Protein AF-A0A7T0C115-F1 (afdb_monomer)

Mean predicted aligned error: 20.51 Å

Foldseek 3Di:
DKAWEAAPQVRDIFIDDPPAFQCRRCVVSVHDFQDAQLPLAFCSQKKAWPDADKDFPDDDRDDPVCVVRRIDRRSRIDGPHHTYIHRCPPWDWWKWFFADKADQFPFKIKTWTHTPDQLQLQDFQLWWKWWWDQFPNHTDIYTFHFQAASPDRGTTMGMAGDDDPDRVSVCVVPPDDGGDIITITGIDHPLGDDPPDQFAEEEEEEQSQCRSVNNVLNHCLVVLHPHAYEYEYEYAEPSRDGCPVVLVVSVVSRVRYHYAYEHQHYDPPDPGHYRGDALVNLVVVCVVHPPGYAYEYEDDPVRLVRNLVSCVVVVHDNVRRHYDYRRGHPDPPPPWQDDLVNQCVAPLNPPPDSVLSVQQSVQKGKDWADAQAWDAAFQAQDQWKKAWAAAKKKWAAPVFDFDFPPVDPPDDDDPVNVVVVVPPPDDDDDDDDDPPPDDPDPWDADPVRFTADPVRHGDDPSTRGDQTAPPVGHRDDPVNIDMGGHRDMPPLCSNQVVGTHRTIMTGHNDDDDTGMIMTGGSSSSVSSCVRPPVSVVVCLVCCLVPPLLVCLVPFQLNPPPDPVLSVVCSVPKDKDKDAAFDWPFAFQAADFWKKFWQAAKKWWWDDDPNDIFTQDMDGHNDIDPVVCLVVVGGGHTIITGRHIIMMMIDGSVSVVSSCVRPSNVVVSVVNVVVVVVSVVCCVVCVPLSVVVRVCVNLVQLQFAWFKKFQQVLDPVPCLLQCLQCVLPVNHRQWDPDADDDDRIGGTLADRQGPNQQLSVQQPQSQFGFDPPPGGTGGNQVSFQQPCSSCVRGSRSQKDKDFAFPDDDVPDDGHTDADPVPRHGRIGIGGDRCSVVPDGRSSCVRRPRNRMGIHRPVCVSVPPD

Nearest PDB structures (foldseek):
  2eix-assembly1_B  TM=8.091E-01  e=2.932E-19  Physarum polycephalum
  6rsx-assembly1_A  TM=4.896E-01  e=8.329E-18  Euglena gracilis
  5kjy-assembly1_A  TM=8.635E-01  e=1.308E-09  Homo sapiens
  7fcv-assembly1_D  TM=7.256E-01  e=8.436E-10  Arabidopsis thaliana
  7wm2-assembly1_B  TM=6.802E-01  e=1.110E-09  Arabidopsis thaliana

Secondary structure (DSSP, 8-state):
--EEEEETTTTEEEEE-TT-BHHHHHHHTT-----SSSSSSS-TTEEEEEES-EEES--SSS-HHHHHTTEEETTTEEESS-EEEESSTT-PPEEEEEEEEEEEETTEEEEEEEES-GGGG---TT-EEEE--EETTEE--EEEEB-S-TT--S-EEEEEE--TT-HHHHHHHHT--TT-EEEEPPPB-S----SS---EEEEEEEGGGHHHHHHHHHHHHHTT----EEEEEEESSSTT-TTHHHHHHHHHH-TTEEEEEEESS--TT--SEES---HHHHHHHHHTS-S-EEEEEESSHHHHHHHHHHHHHTT--GGGEEEE--PPP-----TTS--HHHHHHSGGGTT--HHHHHHHGGGEEEEEE-TT-EEE-TT-B-SEEEEEEESEEEEE-TTS-----------PPPHHHHHHHHH--S--------TTS-----PPB-TT--BB-TTS-B---S-PPPPPB-TTSSBPPGGGSEEEETT-EESHHHHHH-PBPSSEEEE-SSSSS-EEEEEEEHHHHHHHHHH-HHHHHHHHHHHIIIIIHHHHHHSTTTTT--HHHHHHHHHH-EEEEE-TT-EEE-TT----EEEEEEES-EEEEEEETTEEEEEEEE-TT-EESHHHHHHS---SSEEEESS-EEEEEEEHHHHHHHTTSHHHHHHHHHHHHHHHHHHHTTTTTHHHHHHHHHHHHTTGGGBSSEEEEETTT-----HHHHHHHHHTTT--SSEEEEEEETTEEEEE----BSS-HHHHT-TTS-EEE-TTT--EEE-TTT-----HHHHH-TT---EEEEPEEE--TTS--EEPBPTTT--B-EEEE---TTTTTSS-HHHHT-TTS-EEEE-HHHHHHS--

Solvent-accessible surface area (backbone atoms only — not comparable to full-atom values): 47728 Å² total; per-residue (Å²): 110,79,29,44,41,32,31,66,80,72,77,43,76,41,72,36,51,68,96,42,27,48,41,56,36,30,52,76,64,73,41,91,62,58,45,38,37,60,68,46,69,68,54,58,31,46,28,34,52,76,44,66,45,67,49,61,83,65,82,83,54,68,51,75,64,42,46,72,67,33,40,46,44,25,45,38,18,28,61,78,36,54,28,33,31,28,63,64,86,87,69,72,72,41,62,23,32,28,72,42,76,42,82,51,35,99,56,26,34,34,39,33,31,37,57,89,52,72,62,61,48,56,54,51,29,31,21,23,30,40,37,40,47,71,55,94,91,39,76,49,46,42,73,40,37,29,33,39,30,48,83,41,78,80,45,49,28,34,62,43,55,58,44,94,91,34,67,65,33,38,42,55,71,74,67,66,52,74,67,42,76,35,40,28,43,58,50,43,68,82,50,52,55,72,82,88,61,78,57,24,36,42,34,42,25,29,58,73,28,39,31,22,54,42,2,39,53,42,32,41,51,78,66,66,52,86,44,44,34,39,37,44,38,31,33,48,37,75,70,56,40,67,50,53,71,57,55,52,50,47,36,70,72,29,90,43,39,44,80,44,53,20,19,58,50,60,54,95,86,62,85,68,50,72,37,69,81,49,61,66,61,53,51,54,54,53,73,72,51,63,97,51,53,31,40,44,27,19,32,59,64,76,60,39,53,49,50,50,55,45,43,44,74,72,65,42,57,73,94,37,59,44,73,47,73,82,61,66,51,62,65,78,74,59,104,59,69,84,46,70,66,60,46,50,73,36,78,93,41,54,92,63,52,66,76,56,46,63,72,26,49,89,37,48,42,66,46,77,34,52,69,37,28,75,77,44,54,50,65,37,68,37,62,35,23,38,35,30,72,35,50,37,34,36,34,34,47,79,91,53,60,67,56,70,65,69,85,72,78,73,75,77,79,50,76,69,63,61,54,53,69,73,70,67,85,73,81,85,85,88,84,86,82,79,94,77,81,74,77,79,72,84,74,59,75,53,99,83,74,51,51,30,50,98,85,69,48,78,49,76,74,91,64,57,56,49,80,40,49,43,101,86,69,46,75,52,65,72,88,73,51,48,73,44,50,54,76,40,72,48,50,50,63,16,22,74,69,72,36,54,30,81,35,30,28,21,22,35,78,81,69,87,63,62,25,28,28,38,40,34,25,40,70,28,52,54,48,42,51,73,72,33,70,66,53,35,49,54,50,53,53,49,42,37,68,62,46,42,50,51,48,48,67,70,37,73,66,45,49,88,55,56,70,70,56,55,53,46,51,56,71,68,52,43,81,46,79,39,50,57,70,38,70,77,43,52,53,69,36,80,54,65,42,42,32,33,26,72,32,47,33,32,36,35,30,40,80,58,88,96,43,76,44,40,82,48,71,46,43,58,73,42,70,45,54,54,65,12,63,73,73,75,41,42,27,90,40,26,33,31,24,65,36,60,23,35,29,40,35,35,46,52,70,59,50,60,52,43,56,70,34,68,59,26,30,51,54,52,50,54,51,50,52,57,49,50,56,55,62,73,43,45,86,86,37,52,74,67,40,46,60,47,30,49,34,56,77,67,53,38,74,40,19,54,37,33,46,40,31,36,53,89,50,50,82,79,83,52,45,30,51,51,38,28,8,73,75,43,90,71,48,50,43,50,45,101,49,63,58,71,57,92,56,42,30,39,37,31,38,39,29,43,40,80,74,51,55,28,37,74,42,36,91,68,58,21,42,41,60,40,89,89,81,57,45,51,40,67,43,68,89,53,41,82,39,82,56,42,32,36,80,38,30,95,72,62,26,38,46,74,44,66,42,60,75,45,86,53,100,86,54,85,65,48,52,40,55,34,90,89,75,71,43,60,40,40,31,66,46,44,40,55,59,43,66,95,80,43,76,40,42,33,43,75,46,33,92,56,73,22,45,46,74,36,35,47,67,54,59,71,72,43,94,121

Sequence (864 aa):
MAHKIKFKDLDKEIETEEGISVLEAAEEGGIDIPSSCRKGECGTCKVRKVSGEVHSSVEGTLSDDDVKNGYFLSCVAEATTDLVCVSSEGDEELQARVESIYDRTVDSKSFQLKATADEFYQFQPGQFITIGPVVSGKKQFRCYSISSSCQNKDHVEITVKRQKKGLVSNYFNDSVQVGDLISVKKPSGKFKMDLSETTDLLLVGSGSGITPLLSMVRSLTDMNSTRKIVLLYGNRTSDDIIFYKELKELETANPNFKLEVFLSQPDESWQGKTGRINPAAIIDAINAMSENVSLYTCGPGPVMEMAVETAASCGVNPERLHMEAFAPPKEKVPDNFLTLERLRSIDIFKGLSDKVLESMQPHIMFRRFLPGEMVIREGDFGNSAFYILEGNVDVYPPSLQLEIQDKRKRNKRSWWQRLKGIINKNTRGGEFVRAQDYRVSTTSFNTDGVFCDAAGNTLLPNFVPAPPLDDDGEEISKDKIIRLPKGEMFGELAALFRISRSATVAAGWEQSPLCETLEIKIQALRILSKRSKEFKSFIEDRYRERMLSRFVEEEPLFQGCSPELLERISNEVEFFSFRPKEVLLSEGQDNDSLYILLSGFAKLSKQVGEKDFNFHALQKGEIYGVVSLMEGKNNACTVTAINNVEAIALNRSIFEELLREPTASELIMKTVEARMKKMANIEEHIASLSLLSFGIENELPNGQSIMVINLDRCTRCDDCVKACADAHDGYPRFAREGRKIGNAMFPHACMHCIDPLCMDGCPSGALHRSKQHGEVLIDIDTCVGCTMCVTKCIYDNIVALPVAETVMMDADPVYQLNPANNKPVLKSMKCDLCVETGDPACVRSCPQDAMRRMSFNEIFESAY

pLDDT: mean 77.03, std 18.18, range [20.62, 98.38]

Organism: NCBI:txid2705534

Structure (mmCIF, N/CA/C/O backbone):
data_AF-A0A7T0C115-F1
#
_entry.id   AF-A0A7T0C115-F1
#
loop_
_atom_site.group_PDB
_atom_site.id
_atom_site.type_symbol
_atom_site.label_atom_id
_atom_site.label_alt_id
_atom_site.label_comp_id
_atom_site.label_asym_id
_atom_site.label_entity_id
_atom_site.label_seq_id
_atom_site.pdbx_PDB_ins_code
_atom_site.Cartn_x
_atom_site.Cartn_y
_atom_site.Cartn_z
_atom_site.occupancy
_atom_site.B_iso_or_equiv
_atom_site.auth_seq_id
_atom_site.auth_comp_id
_atom_site.auth_asym_id
_atom_site.auth_atom_id
_atom_site.pdbx_PDB_model_num
ATOM 1 N N . MET A 1 1 ? -18.925 -1.706 -26.999 1.00 52.81 1 MET A N 1
ATOM 2 C CA . MET A 1 1 ? -19.408 -2.363 -28.254 1.00 52.81 1 MET A CA 1
ATOM 3 C C . MET A 1 1 ? -18.188 -2.902 -28.996 1.00 52.81 1 MET A C 1
ATOM 5 O O . MET A 1 1 ? -17.140 -2.297 -28.850 1.00 52.81 1 MET A O 1
ATOM 9 N N . ALA A 1 2 ? -18.275 -4.010 -29.744 1.00 75.88 2 ALA A N 1
ATOM 10 C CA . ALA A 1 2 ? -17.119 -4.506 -30.504 1.00 75.88 2 ALA A CA 1
ATOM 11 C C . ALA A 1 2 ? -16.901 -3.670 -31.779 1.00 75.88 2 ALA A C 1
ATOM 13 O O . ALA A 1 2 ? -17.862 -3.377 -32.495 1.00 75.88 2 ALA A O 1
ATOM 14 N N . HIS A 1 3 ? -15.653 -3.291 -32.049 1.00 89.56 3 HIS A N 1
ATOM 15 C CA . HIS A 1 3 ? -15.231 -2.533 -33.228 1.00 89.56 3 HIS A CA 1
ATOM 16 C C . HIS A 1 3 ? -14.282 -3.365 -34.088 1.00 89.56 3 HIS A C 1
ATOM 18 O O . HIS A 1 3 ? -13.550 -4.217 -33.586 1.00 89.56 3 HIS A O 1
ATOM 24 N N . LYS A 1 4 ? -14.265 -3.110 -35.396 1.00 92.56 4 LYS A N 1
ATOM 25 C CA . LYS A 1 4 ? -13.346 -3.779 -36.326 1.00 92.56 4 LYS A CA 1
ATOM 26 C C . LYS A 1 4 ? -12.118 -2.926 -36.589 1.00 92.56 4 LYS A C 1
ATOM 28 O O . LYS A 1 4 ? -12.249 -1.753 -36.931 1.00 92.56 4 LYS A O 1
ATOM 33 N N . ILE A 1 5 ? -10.930 -3.519 -36.503 1.00 94.44 5 ILE A N 1
ATOM 34 C CA . ILE A 1 5 ? -9.672 -2.872 -36.887 1.00 94.44 5 ILE A CA 1
ATOM 35 C C . ILE A 1 5 ? -9.117 -3.564 -38.132 1.00 94.44 5 ILE A C 1
ATOM 37 O O . ILE A 1 5 ? -8.758 -4.741 -38.100 1.00 94.44 5 ILE A O 1
ATOM 41 N N . LYS A 1 6 ? -9.002 -2.819 -39.233 1.00 94.25 6 LYS A N 1
ATOM 42 C CA . LYS A 1 6 ? -8.396 -3.281 -40.484 1.00 94.25 6 LYS A CA 1
ATOM 43 C C . LYS A 1 6 ? -7.003 -2.682 -40.676 1.00 94.25 6 LYS A C 1
ATOM 45 O O . LYS A 1 6 ? -6.862 -1.475 -40.881 1.00 94.25 6 LYS A O 1
ATOM 50 N N . PHE A 1 7 ? -5.990 -3.543 -40.700 1.00 90.81 7 PHE A N 1
ATOM 51 C CA . PHE A 1 7 ? -4.601 -3.197 -41.005 1.00 90.81 7 PHE A CA 1
ATOM 52 C C . PHE A 1 7 ? -4.365 -3.302 -42.510 1.00 90.81 7 PHE A C 1
ATOM 54 O O . PHE A 1 7 ? -4.190 -4.392 -43.060 1.00 90.81 7 PHE A O 1
ATOM 61 N N . LYS A 1 8 ? -4.405 -2.157 -43.196 1.00 87.00 8 LYS A N 1
ATOM 62 C CA . LYS A 1 8 ? -4.399 -2.085 -44.665 1.00 87.00 8 LYS A CA 1
ATOM 63 C C . LYS A 1 8 ? -3.101 -2.612 -45.285 1.00 87.00 8 LYS A C 1
ATOM 65 O O . LYS A 1 8 ? -3.151 -3.190 -46.363 1.00 87.00 8 LYS A O 1
ATOM 70 N N . ASP A 1 9 ? -1.965 -2.415 -44.621 1.00 82.25 9 ASP A N 1
ATOM 71 C CA . ASP A 1 9 ? -0.646 -2.906 -45.047 1.00 82.25 9 ASP A CA 1
ATOM 72 C C . ASP A 1 9 ? -0.486 -4.423 -44.930 1.00 82.25 9 ASP A C 1
ATOM 74 O O . ASP A 1 9 ? 0.333 -5.005 -45.635 1.00 82.25 9 ASP A O 1
ATOM 78 N N . LEU A 1 10 ? -1.274 -5.065 -44.069 1.00 82.94 10 LEU A N 1
ATOM 79 C CA . LEU A 1 10 ? -1.175 -6.499 -43.795 1.00 82.94 10 LEU A CA 1
ATOM 80 C C . LEU A 1 10 ? -2.329 -7.310 -44.396 1.00 82.94 10 LEU A C 1
ATOM 82 O O . LEU A 1 10 ? -2.323 -8.531 -44.278 1.00 82.94 10 LEU A O 1
ATOM 86 N N . ASP A 1 11 ? -3.312 -6.634 -45.001 1.00 84.50 11 ASP A N 1
ATOM 87 C CA . ASP A 1 11 ? -4.593 -7.197 -45.452 1.00 84.50 11 ASP A CA 1
ATOM 88 C C . ASP A 1 11 ? -5.250 -8.103 -44.393 1.00 84.50 11 ASP A C 1
ATOM 90 O O . ASP A 1 11 ? -5.728 -9.204 -44.666 1.00 84.50 11 ASP A O 1
ATOM 94 N N . LYS A 1 12 ? -5.230 -7.635 -43.138 1.00 86.06 12 LYS A N 1
ATOM 95 C CA . LYS A 1 12 ? -5.804 -8.328 -41.979 1.00 86.06 12 LYS A CA 1
ATOM 96 C C . LYS A 1 12 ? -6.860 -7.469 -41.299 1.00 86.06 12 LYS A C 1
ATOM 98 O O . LYS A 1 12 ? -6.710 -6.253 -41.185 1.00 86.06 12 LYS A O 1
ATOM 103 N N . GLU A 1 13 ? -7.909 -8.125 -40.821 1.00 92.38 13 GLU A N 1
ATOM 104 C CA . GLU A 1 13 ? -8.979 -7.534 -40.019 1.00 92.38 13 GLU A CA 1
ATOM 105 C C . GLU A 1 13 ? -9.083 -8.308 -38.707 1.00 92.38 13 GLU A C 1
ATOM 107 O O . GLU A 1 13 ? -8.993 -9.537 -38.700 1.00 92.38 13 GLU A O 1
ATOM 112 N N . ILE A 1 14 ? -9.230 -7.574 -37.610 1.00 92.31 14 ILE A N 1
ATOM 113 C CA . ILE A 1 14 ? -9.392 -8.108 -36.260 1.00 92.31 14 ILE A CA 1
ATOM 114 C C . ILE A 1 14 ? -10.571 -7.407 -35.582 1.00 92.31 14 ILE A C 1
ATOM 116 O O . ILE A 1 14 ? -10.966 -6.311 -35.989 1.00 92.31 14 ILE A O 1
ATOM 120 N N . GLU A 1 15 ? -11.114 -8.023 -34.540 1.00 88.50 15 GLU A N 1
ATOM 121 C CA . GLU A 1 15 ? -12.131 -7.412 -33.685 1.00 88.50 15 GLU A CA 1
ATOM 122 C C . GLU A 1 15 ? -11.481 -6.936 -32.384 1.00 88.50 15 GLU A C 1
ATOM 124 O O . GLU A 1 15 ? -10.542 -7.555 -31.889 1.00 88.50 15 GLU A O 1
ATOM 129 N N . THR A 1 16 ? -11.957 -5.810 -31.861 1.00 83.69 16 THR A N 1
ATOM 130 C CA . THR A 1 16 ? -11.542 -5.256 -30.571 1.00 83.69 16 THR A CA 1
ATOM 131 C C . THR A 1 16 ? -12.772 -4.945 -29.735 1.00 83.69 16 THR A C 1
ATOM 133 O O . THR A 1 16 ? -13.800 -4.508 -30.261 1.00 83.69 16 THR A O 1
ATOM 136 N N . GLU A 1 17 ? -12.663 -5.145 -28.430 1.00 79.94 17 GLU A N 1
ATOM 137 C CA . GLU A 1 17 ? -13.659 -4.698 -27.460 1.00 79.94 17 GLU A CA 1
ATOM 138 C C . GLU A 1 17 ? -13.277 -3.320 -26.895 1.00 79.94 17 GLU A C 1
ATOM 140 O O . GLU A 1 17 ? -12.190 -2.797 -27.154 1.00 79.94 17 GLU A O 1
ATOM 145 N N . GLU A 1 18 ? -14.209 -2.711 -26.167 1.00 74.25 18 GLU A N 1
ATOM 146 C CA . GLU A 1 18 ? -14.002 -1.442 -25.460 1.00 74.25 18 GLU A CA 1
ATOM 147 C C . GLU A 1 18 ? -12.983 -1.658 -24.322 1.00 74.25 18 GLU A C 1
ATOM 149 O O . GLU A 1 18 ? -12.969 -2.733 -23.724 1.00 74.25 18 GLU A O 1
ATOM 154 N N . GLY A 1 19 ? -12.080 -0.700 -24.078 1.00 68.62 19 GLY A N 1
ATOM 155 C CA . GLY A 1 19 ? -11.022 -0.836 -23.065 1.00 68.62 19 GLY A CA 1
ATOM 156 C C . GLY A 1 19 ? -9.768 -1.612 -23.499 1.00 68.62 19 GLY A C 1
ATOM 157 O O . GLY A 1 19 ? -8.798 -1.673 -22.739 1.00 68.62 19 GLY A O 1
ATOM 158 N N . ILE A 1 20 ? -9.743 -2.180 -24.714 1.00 79.94 20 ILE A N 1
ATOM 159 C CA . ILE A 1 20 ? -8.559 -2.842 -25.288 1.00 79.94 20 ILE A CA 1
ATOM 160 C C . ILE A 1 20 ? -7.819 -1.865 -26.206 1.00 79.94 20 ILE A C 1
ATOM 162 O O . ILE A 1 20 ? -8.388 -1.301 -27.146 1.00 79.94 20 ILE A O 1
ATOM 166 N N . SER A 1 21 ? -6.519 -1.675 -25.965 1.00 88.88 21 SER A N 1
ATOM 167 C CA . SER A 1 21 ? -5.706 -0.828 -26.842 1.00 88.88 21 SER A CA 1
ATOM 168 C C . SER A 1 21 ? -5.526 -1.465 -28.225 1.00 88.88 21 SER A C 1
ATOM 170 O O . SER A 1 21 ? -5.449 -2.685 -28.371 1.00 88.88 21 SER A O 1
ATOM 172 N N . VAL A 1 22 ? -5.369 -0.643 -29.265 1.00 89.25 22 VAL A N 1
ATOM 173 C CA . VAL A 1 22 ? -5.137 -1.114 -30.644 1.00 89.25 22 VAL A CA 1
ATOM 174 C C . VAL A 1 22 ? -3.916 -2.044 -30.733 1.00 89.25 22 VAL A C 1
ATOM 176 O O . VAL A 1 22 ? -3.905 -2.956 -31.556 1.00 89.25 22 VAL A O 1
ATOM 179 N N . LEU A 1 23 ? -2.892 -1.844 -29.892 1.00 85.81 23 LEU A N 1
ATOM 180 C CA . LEU A 1 23 ? -1.735 -2.739 -29.798 1.00 85.81 23 LEU A CA 1
ATOM 181 C C . LEU A 1 23 ? -2.103 -4.103 -29.203 1.00 85.81 23 LEU A C 1
ATOM 183 O O . LEU A 1 23 ? -1.647 -5.120 -29.714 1.00 85.81 23 LEU A O 1
ATOM 187 N N . GLU A 1 24 ? -2.886 -4.138 -28.126 1.00 81.12 24 GLU A N 1
ATOM 188 C CA . GLU A 1 24 ? -3.297 -5.393 -27.482 1.00 81.12 24 GLU A CA 1
ATOM 189 C C . GLU A 1 24 ? -4.193 -6.215 -28.412 1.00 81.12 24 GLU A C 1
ATOM 191 O O . GLU A 1 24 ? -3.905 -7.389 -28.644 1.00 81.12 24 GLU A O 1
ATOM 196 N N . ALA A 1 25 ? -5.179 -5.574 -29.048 1.00 86.88 25 ALA A N 1
ATOM 197 C CA . ALA A 1 25 ? -6.023 -6.215 -30.052 1.00 86.88 25 ALA A CA 1
ATOM 198 C C . ALA A 1 25 ? -5.187 -6.769 -31.223 1.00 86.88 25 ALA A C 1
ATOM 200 O O . ALA A 1 25 ? -5.394 -7.896 -31.678 1.00 86.88 25 ALA A O 1
ATOM 201 N N . ALA A 1 26 ? -4.192 -6.007 -31.697 1.00 84.69 26 ALA A N 1
ATOM 202 C CA . ALA A 1 26 ? -3.270 -6.463 -32.737 1.00 84.69 26 ALA A CA 1
ATOM 203 C C . ALA A 1 26 ? -2.494 -7.717 -32.318 1.00 84.69 26 ALA A C 1
ATOM 205 O O . ALA A 1 26 ? -2.415 -8.673 -33.088 1.00 84.69 26 ALA A O 1
ATOM 206 N N . GLU A 1 27 ? -1.967 -7.752 -31.095 1.00 80.06 27 GLU A N 1
ATOM 207 C CA . GLU A 1 27 ? -1.210 -8.896 -30.582 1.00 80.06 27 GLU A CA 1
ATOM 208 C C . GLU A 1 27 ? -2.066 -10.159 -30.456 1.00 80.06 27 GLU A C 1
ATOM 210 O O . GLU A 1 27 ? -1.606 -11.247 -30.818 1.00 80.06 27 GLU A O 1
ATOM 215 N N . GLU A 1 28 ? -3.309 -10.024 -29.992 1.00 80.12 28 GLU A N 1
ATOM 216 C CA . GLU A 1 28 ? -4.281 -11.122 -29.933 1.00 80.12 28 GLU A CA 1
ATOM 217 C C . GLU A 1 28 ? -4.641 -11.639 -31.328 1.00 80.12 28 GLU A C 1
ATOM 219 O O . GLU A 1 28 ? -4.698 -12.849 -31.555 1.00 80.12 28 GLU A O 1
ATOM 224 N N . GLY A 1 29 ? -4.766 -10.730 -32.297 1.00 79.69 29 GLY A N 1
ATOM 225 C CA . GLY A 1 29 ? -4.959 -11.045 -33.712 1.00 79.69 29 GLY A CA 1
ATOM 226 C C . GLY A 1 29 ? -3.703 -11.526 -34.453 1.00 79.69 29 GLY A C 1
ATOM 227 O O . GLY A 1 29 ? -3.741 -11.732 -35.671 1.00 79.69 29 GLY A O 1
ATOM 228 N N . GLY A 1 30 ? -2.571 -11.700 -33.761 1.00 75.88 30 GLY A N 1
ATOM 229 C CA . GLY A 1 30 ? -1.314 -12.154 -34.360 1.00 75.88 30 GLY A CA 1
ATOM 230 C C . GLY A 1 30 ? -0.695 -11.147 -35.338 1.00 75.88 30 GLY A C 1
ATOM 231 O O . GLY A 1 30 ? -0.111 -11.537 -36.357 1.00 75.88 30 GLY A O 1
ATOM 232 N N . ILE A 1 31 ? -0.862 -9.856 -35.062 1.00 80.19 31 ILE A N 1
ATOM 233 C CA . ILE A 1 31 ? -0.284 -8.724 -35.785 1.00 80.19 31 ILE A CA 1
ATOM 234 C C . ILE A 1 31 ? 0.813 -8.110 -34.913 1.00 80.19 31 ILE A C 1
ATOM 236 O O . ILE A 1 31 ? 0.571 -7.698 -33.782 1.00 80.19 31 ILE A O 1
ATOM 240 N N . ASP A 1 32 ? 2.035 -8.060 -35.442 1.00 74.00 32 ASP A N 1
ATOM 241 C CA . ASP A 1 32 ? 3.190 -7.510 -34.733 1.00 74.00 32 ASP A CA 1
ATOM 242 C C . ASP A 1 32 ? 3.329 -6.017 -35.048 1.00 74.00 32 ASP A C 1
ATOM 244 O O . ASP A 1 32 ? 3.738 -5.637 -36.146 1.00 74.00 32 ASP A O 1
ATOM 248 N N . ILE A 1 33 ? 2.960 -5.169 -34.086 1.00 81.25 33 ILE A N 1
ATOM 249 C CA . ILE A 1 33 ? 3.205 -3.728 -34.146 1.00 81.25 33 ILE A CA 1
ATOM 250 C C . ILE A 1 33 ? 4.434 -3.431 -33.280 1.00 81.25 33 ILE A C 1
ATOM 252 O O . ILE A 1 33 ? 4.429 -3.751 -32.084 1.00 81.25 33 ILE A O 1
ATOM 256 N N . PRO A 1 34 ? 5.476 -2.772 -33.824 1.00 74.88 34 PRO A N 1
ATOM 257 C CA . PRO A 1 34 ? 6.661 -2.426 -33.051 1.00 74.88 34 PRO A CA 1
ATOM 258 C C . PRO A 1 34 ? 6.293 -1.679 -31.765 1.00 74.88 34 PRO A C 1
ATOM 260 O O . PRO A 1 34 ? 5.661 -0.633 -31.802 1.00 74.88 34 PRO A O 1
ATOM 263 N N . SER A 1 35 ? 6.695 -2.183 -30.601 1.00 72.25 35 SER A N 1
ATOM 264 C CA . SER A 1 35 ? 6.359 -1.558 -29.318 1.00 72.25 35 SER A CA 1
ATOM 265 C C . SER A 1 35 ? 7.459 -1.773 -28.279 1.00 72.25 35 SER A C 1
ATOM 267 O O . SER A 1 35 ? 8.175 -2.770 -28.309 1.00 72.25 35 SER A O 1
ATOM 269 N N . SER A 1 36 ? 7.628 -0.810 -27.367 1.00 71.75 36 SER A N 1
ATOM 270 C CA . SER A 1 36 ? 8.683 -0.847 -26.341 1.00 71.75 36 SER A CA 1
ATOM 271 C C . SER A 1 36 ? 8.137 -0.501 -24.950 1.00 71.75 36 SER A C 1
ATOM 273 O O . SER A 1 36 ? 7.933 -1.408 -24.146 1.00 71.75 36 SER A O 1
ATOM 275 N N . CYS A 1 37 ? 7.814 0.770 -24.662 1.00 64.81 37 CYS A N 1
ATOM 276 C CA . CYS A 1 37 ? 7.392 1.186 -23.309 1.00 64.81 37 CYS A CA 1
ATOM 277 C C . CYS A 1 37 ? 5.972 0.737 -22.911 1.00 64.81 37 CYS A C 1
ATOM 279 O O . CYS A 1 37 ? 5.702 0.538 -21.730 1.00 64.81 37 CYS A O 1
ATOM 281 N N . ARG A 1 38 ? 5.056 0.600 -23.886 1.00 76.56 38 ARG A N 1
ATOM 282 C CA . ARG A 1 38 ? 3.612 0.334 -23.685 1.00 76.56 38 ARG A CA 1
ATOM 283 C C . ARG A 1 38 ? 2.884 1.303 -22.732 1.00 76.56 38 ARG A C 1
ATOM 285 O O . ARG A 1 38 ? 1.917 0.928 -22.080 1.00 76.56 38 ARG A O 1
ATOM 292 N N . LYS A 1 39 ? 3.363 2.543 -22.630 1.00 71.12 39 LYS A N 1
ATOM 293 C CA . LYS A 1 39 ? 2.756 3.620 -21.823 1.00 71.12 39 LYS A CA 1
ATOM 294 C C . LYS A 1 39 ? 2.554 4.912 -22.610 1.00 71.12 39 LYS A C 1
ATOM 296 O O . LYS A 1 39 ? 2.279 5.954 -22.039 1.00 71.12 39 LYS A O 1
ATOM 301 N N . GLY A 1 40 ? 2.735 4.846 -23.928 1.00 73.19 40 GLY A N 1
ATOM 302 C CA . GLY A 1 40 ? 2.604 6.012 -24.788 1.00 73.19 40 GLY A CA 1
ATOM 303 C C . GLY A 1 40 ? 3.760 7.005 -24.669 1.00 73.19 40 GLY A C 1
ATOM 304 O O . GLY A 1 40 ? 3.606 8.106 -25.160 1.00 73.19 40 GLY A O 1
ATOM 305 N N . GLU A 1 41 ? 4.903 6.644 -24.073 1.00 70.19 41 GLU A N 1
ATOM 306 C CA . GLU A 1 41 ? 6.041 7.557 -23.823 1.00 70.19 41 GLU A CA 1
ATOM 307 C C . GLU A 1 41 ? 7.131 7.481 -24.911 1.00 70.19 41 GLU A C 1
ATOM 309 O O . GLU A 1 41 ? 7.666 8.494 -25.343 1.00 70.19 41 GLU A O 1
ATOM 314 N N . CYS A 1 42 ? 7.449 6.282 -25.418 1.00 66.38 42 CYS A N 1
ATOM 315 C CA . CYS A 1 42 ? 8.562 6.097 -26.364 1.00 66.38 42 CYS A CA 1
ATOM 316 C C . CYS A 1 42 ? 8.201 6.339 -27.838 1.00 66.38 42 CYS A C 1
ATOM 318 O O . CYS A 1 42 ? 9.077 6.375 -28.690 1.00 66.38 42 CYS A O 1
ATOM 320 N N . GLY A 1 43 ? 6.918 6.366 -28.201 1.00 73.00 43 GLY A N 1
ATOM 321 C CA . GLY A 1 43 ? 6.499 6.528 -29.600 1.00 73.00 43 GLY A CA 1
ATOM 322 C C . GLY A 1 43 ? 6.750 5.340 -30.549 1.00 73.00 43 GLY A C 1
ATOM 323 O O . GLY A 1 43 ? 6.264 5.375 -31.670 1.00 73.00 43 GLY A O 1
ATOM 324 N N . THR A 1 44 ? 7.426 4.257 -30.133 1.00 75.69 44 THR A N 1
ATOM 325 C CA . THR A 1 44 ? 7.669 3.071 -30.990 1.00 75.69 44 THR A CA 1
ATOM 326 C C . THR A 1 44 ? 6.387 2.455 -31.563 1.00 75.69 44 THR A C 1
ATOM 328 O O . THR A 1 44 ? 6.405 1.997 -32.699 1.00 75.69 44 THR A O 1
ATOM 331 N N . CYS A 1 45 ? 5.286 2.498 -30.799 1.00 81.44 45 CYS A N 1
ATOM 332 C CA . CYS A 1 45 ? 3.968 1.945 -31.142 1.00 81.44 45 CYS A CA 1
ATOM 333 C C . CYS A 1 45 ? 3.152 2.835 -32.104 1.00 81.44 45 CYS A C 1
ATOM 335 O O . CYS A 1 45 ? 1.921 2.748 -32.137 1.00 81.44 45 CYS A O 1
ATOM 337 N N . LYS A 1 46 ? 3.818 3.733 -32.840 1.00 86.81 46 LYS A N 1
ATOM 338 C CA . LYS A 1 46 ? 3.189 4.697 -33.744 1.00 86.81 46 LYS A CA 1
ATOM 339 C C . LYS A 1 46 ? 2.551 3.987 -34.939 1.00 86.81 46 LYS A C 1
ATOM 341 O O . LYS A 1 46 ? 3.206 3.218 -35.631 1.00 86.81 46 LYS A O 1
ATOM 346 N N . VAL A 1 47 ? 1.277 4.281 -35.178 1.00 87.19 47 VAL A N 1
ATOM 347 C CA . VAL A 1 47 ? 0.437 3.704 -36.237 1.00 87.19 47 VAL A CA 1
ATOM 348 C C . VAL A 1 47 ? -0.299 4.840 -36.938 1.00 87.19 47 VAL A C 1
ATOM 350 O O . VAL A 1 47 ? -0.679 5.816 -36.291 1.00 87.19 47 VAL A O 1
ATOM 353 N N . ARG A 1 48 ? -0.500 4.744 -38.257 1.00 90.06 48 ARG A N 1
ATOM 354 C CA . ARG A 1 48 ? -1.234 5.774 -39.007 1.00 90.06 48 ARG A CA 1
ATOM 355 C C . ARG A 1 48 ? -2.697 5.395 -39.176 1.00 90.06 48 ARG A C 1
ATOM 357 O O . ARG A 1 48 ? -3.010 4.338 -39.719 1.00 90.06 48 ARG A O 1
ATOM 364 N N . LYS A 1 49 ? -3.599 6.279 -38.766 1.00 92.38 49 LYS A N 1
ATOM 365 C CA . LYS A 1 49 ? -5.038 6.193 -39.022 1.00 92.38 49 LYS A CA 1
ATOM 366 C C . LYS A 1 49 ? -5.325 6.561 -40.480 1.00 92.38 49 LYS A C 1
ATOM 368 O O . LYS A 1 49 ? -4.852 7.579 -40.981 1.00 92.38 49 LYS A O 1
ATOM 373 N N . VAL A 1 50 ? -6.102 5.730 -41.169 1.00 91.12 50 VAL A N 1
ATOM 374 C CA . VAL A 1 50 ? -6.614 5.982 -42.528 1.00 91.12 50 VAL A CA 1
ATOM 375 C C . VAL A 1 50 ? -8.064 6.455 -42.462 1.00 91.12 50 VAL A C 1
ATOM 377 O O . VAL A 1 50 ? -8.429 7.402 -43.152 1.00 91.12 50 VAL A O 1
ATOM 380 N N . SER A 1 51 ? -8.880 5.818 -41.622 1.00 91.94 51 SER A N 1
ATOM 381 C CA . SER A 1 51 ? -10.268 6.204 -41.348 1.00 91.94 51 SER A CA 1
ATOM 382 C C . SER A 1 51 ? -10.727 5.641 -40.002 1.00 91.94 51 SER A C 1
ATOM 384 O O . SER A 1 51 ? -10.139 4.677 -39.520 1.00 91.94 51 SER A O 1
ATOM 386 N N . GLY A 1 52 ? -11.788 6.209 -39.430 1.00 90.94 52 GLY A N 1
ATOM 387 C CA . GLY A 1 52 ? -12.291 5.861 -38.097 1.00 90.94 52 GLY A CA 1
ATOM 388 C C . GLY A 1 52 ? -11.784 6.813 -37.016 1.00 90.94 52 GLY A C 1
ATOM 389 O O . GLY A 1 52 ? -11.079 7.782 -37.315 1.00 90.94 52 GLY A O 1
ATOM 390 N N . GLU A 1 53 ? -12.135 6.543 -35.764 1.00 90.12 53 GLU A N 1
ATOM 391 C CA . GLU A 1 53 ? -11.736 7.332 -34.601 1.00 90.12 53 GLU A CA 1
ATOM 392 C C . GLU A 1 53 ? -11.065 6.482 -33.523 1.00 90.12 53 GLU A C 1
ATOM 394 O O . GLU A 1 53 ? -11.345 5.293 -33.362 1.00 90.12 53 GLU A O 1
ATOM 399 N N . VAL A 1 54 ? -10.133 7.116 -32.810 1.00 89.81 54 VAL A N 1
ATOM 400 C CA . VAL A 1 54 ? -9.422 6.522 -31.678 1.00 89.81 54 VAL A CA 1
ATOM 401 C C . VAL A 1 54 ? -9.425 7.489 -30.505 1.00 89.81 54 VAL A C 1
ATOM 403 O O . VAL A 1 54 ? -9.320 8.701 -30.697 1.00 89.81 54 VAL A O 1
ATOM 406 N N . HIS A 1 55 ? -9.510 6.957 -29.293 1.00 87.50 55 HIS A N 1
ATOM 407 C CA . HIS A 1 55 ? -9.326 7.710 -28.061 1.00 87.50 55 HIS A CA 1
ATOM 408 C C . HIS A 1 55 ? -7.974 7.347 -27.448 1.00 87.50 55 HIS A C 1
ATOM 410 O O . HIS A 1 55 ? -7.723 6.179 -27.179 1.00 87.50 55 HIS A O 1
ATOM 416 N N . SER A 1 56 ? -7.095 8.332 -27.251 1.00 83.38 56 SER A N 1
ATOM 417 C CA . SER A 1 56 ? -5.795 8.132 -26.598 1.00 83.38 56 SER A CA 1
ATOM 418 C C . SER A 1 56 ? -5.877 8.548 -25.137 1.00 83.38 56 SER A C 1
ATOM 420 O O . SER A 1 56 ? -6.297 9.662 -24.839 1.00 83.38 56 SER A O 1
ATOM 422 N N . SER A 1 57 ? -5.404 7.686 -24.241 1.00 67.94 57 SER A N 1
ATOM 423 C CA . SER A 1 57 ? -5.300 7.977 -22.802 1.00 67.94 57 SER A CA 1
ATOM 424 C C . SER A 1 57 ? -4.094 8.857 -22.438 1.00 67.94 57 SER A C 1
ATOM 426 O O . SER A 1 57 ? -3.969 9.298 -21.296 1.00 67.94 57 SER A O 1
ATOM 428 N N . VAL A 1 58 ? -3.197 9.115 -23.398 1.00 65.50 58 VAL A N 1
ATOM 429 C CA . VAL A 1 58 ? -1.969 9.902 -23.209 1.00 65.50 58 VAL A CA 1
ATOM 430 C C . VAL A 1 58 ? -1.823 10.929 -24.330 1.00 65.50 58 VAL A C 1
ATOM 432 O O . VAL A 1 58 ? -1.975 10.601 -25.512 1.00 65.50 58 VAL A O 1
ATOM 435 N N . GLU A 1 59 ? -1.479 12.160 -23.957 1.00 65.50 59 GLU A N 1
ATOM 436 C CA . GLU A 1 59 ? -1.153 13.259 -24.868 1.00 65.50 59 GLU A CA 1
ATOM 437 C C . GLU A 1 59 ? 0.356 13.559 -24.850 1.00 65.50 59 GLU A C 1
ATOM 439 O O . GLU A 1 59 ? 1.059 13.256 -23.889 1.00 65.50 59 GLU A O 1
ATOM 444 N N . GLY A 1 60 ? 0.875 14.174 -25.918 1.00 59.31 60 GLY A N 1
ATOM 445 C CA . GLY A 1 60 ? 2.184 14.835 -25.866 1.00 59.31 60 GLY A CA 1
ATOM 446 C C . GLY A 1 60 ? 3.412 14.023 -26.291 1.00 59.31 60 GLY A C 1
ATOM 447 O O . GLY A 1 60 ? 4.503 14.586 -26.303 1.00 59.31 60 GLY A O 1
ATOM 448 N N . THR A 1 61 ? 3.296 12.765 -26.731 1.00 73.25 61 THR A N 1
ATOM 449 C CA . THR A 1 61 ? 4.451 11.981 -27.244 1.00 73.25 61 THR A CA 1
ATOM 450 C C . THR A 1 61 ? 4.642 12.072 -28.758 1.00 73.25 61 THR A C 1
ATOM 452 O O . THR A 1 61 ? 5.771 12.023 -29.241 1.00 73.25 61 THR A O 1
ATOM 455 N N . LEU A 1 62 ? 3.573 12.269 -29.525 1.00 73.88 62 LEU A N 1
ATOM 456 C CA . LEU A 1 62 ? 3.656 12.527 -30.968 1.00 73.88 62 LEU A CA 1
ATOM 457 C C . LEU A 1 62 ? 3.969 14.003 -31.244 1.00 73.88 62 LEU A C 1
ATOM 459 O O . LEU A 1 62 ? 3.745 14.852 -30.378 1.00 73.88 62 LEU A O 1
ATOM 463 N N . SER A 1 63 ? 4.570 14.316 -32.393 1.00 71.44 63 SER A N 1
ATOM 464 C CA . SER A 1 63 ? 4.708 15.710 -32.838 1.00 71.44 63 SER A CA 1
ATOM 465 C C . SER A 1 63 ? 3.377 16.243 -33.380 1.00 71.44 63 SER A C 1
ATOM 467 O O . SER A 1 63 ? 2.522 15.462 -33.796 1.00 71.44 63 SER A O 1
ATOM 469 N N . ASP A 1 64 ? 3.204 17.565 -33.420 1.00 72.62 64 ASP A N 1
ATOM 470 C CA . ASP A 1 64 ? 2.000 18.176 -34.004 1.00 72.62 64 ASP A CA 1
ATOM 471 C C . ASP A 1 64 ? 1.800 17.756 -35.467 1.00 72.62 64 ASP A C 1
ATOM 473 O O . ASP A 1 64 ? 0.670 17.561 -35.918 1.00 72.62 64 ASP A O 1
ATOM 477 N N . ASP A 1 65 ? 2.898 17.565 -36.202 1.00 72.94 65 ASP A N 1
ATOM 478 C CA . ASP A 1 65 ? 2.869 17.075 -37.578 1.00 72.94 65 ASP A CA 1
ATOM 479 C C . ASP A 1 65 ? 2.502 15.587 -37.650 1.00 72.94 65 ASP A C 1
ATOM 481 O O . ASP A 1 65 ? 1.731 15.201 -38.526 1.00 72.94 65 ASP A O 1
ATOM 485 N N . ASP A 1 66 ? 2.976 14.744 -36.725 1.00 80.94 66 ASP A N 1
ATOM 486 C CA . ASP A 1 66 ? 2.528 13.345 -36.634 1.00 80.94 66 ASP A CA 1
ATOM 487 C C . ASP A 1 66 ? 1.007 13.282 -36.409 1.00 80.94 66 ASP A C 1
ATOM 489 O O . ASP A 1 66 ? 0.304 12.563 -37.121 1.00 80.94 66 ASP A O 1
ATOM 493 N N . VAL A 1 67 ? 0.481 14.071 -35.466 1.00 81.19 67 VAL A N 1
ATOM 494 C CA . VAL A 1 67 ? -0.959 14.110 -35.161 1.00 81.19 67 VAL A CA 1
ATOM 495 C C . VAL A 1 67 ? -1.761 14.615 -36.366 1.00 81.19 67 VAL A C 1
ATOM 497 O O . VAL A 1 67 ? -2.750 13.986 -36.748 1.00 81.19 67 VAL A O 1
ATOM 500 N N . LYS A 1 68 ? -1.317 15.695 -37.029 1.00 80.50 68 LYS A N 1
ATOM 501 C CA . LYS A 1 68 ? -1.951 16.212 -38.261 1.00 80.50 68 LYS A CA 1
ATOM 502 C C . LYS A 1 68 ? -1.964 15.194 -39.397 1.00 80.50 68 LYS A C 1
ATOM 504 O O . LYS A 1 68 ? -2.937 15.130 -40.142 1.00 80.50 68 LYS A O 1
ATOM 509 N N . ASN A 1 69 ? -0.911 14.389 -39.517 1.00 81.12 69 ASN A N 1
ATOM 510 C CA . ASN A 1 69 ? -0.808 13.329 -40.519 1.00 81.12 69 ASN A CA 1
ATOM 511 C C . ASN A 1 69 ? -1.562 12.043 -40.120 1.00 81.12 69 ASN A C 1
ATOM 513 O O . ASN A 1 69 ? -1.460 11.021 -40.803 1.00 81.12 69 ASN A O 1
ATOM 517 N N . GLY A 1 70 ? -2.345 12.088 -39.036 1.00 84.81 70 GLY A N 1
ATOM 518 C CA . GLY A 1 70 ? -3.215 11.002 -38.598 1.00 84.81 70 GLY A CA 1
ATOM 519 C C . GLY A 1 70 ? -2.493 9.893 -37.837 1.00 84.81 70 GLY A C 1
ATOM 520 O O . GLY A 1 70 ? -3.032 8.793 -37.734 1.00 84.81 70 GLY A O 1
ATOM 521 N N . TYR A 1 71 ? -1.285 10.128 -37.322 1.00 88.06 71 TYR A N 1
ATOM 522 C CA . TYR A 1 71 ? -0.602 9.151 -36.480 1.00 88.06 71 TYR A CA 1
ATOM 523 C C . TYR A 1 71 ? -1.148 9.157 -35.050 1.00 88.06 71 TYR A C 1
ATOM 525 O O . TYR A 1 71 ? -1.480 10.199 -34.489 1.00 88.06 71 TYR A O 1
ATOM 533 N N . PHE A 1 72 ? -1.198 7.972 -34.447 1.00 89.94 72 PHE A N 1
ATOM 534 C CA . PHE A 1 72 ? -1.562 7.753 -33.051 1.00 89.94 72 PHE A CA 1
ATOM 535 C C . PHE A 1 72 ? -0.685 6.650 -32.439 1.00 89.94 72 PHE A C 1
ATOM 537 O O . PHE A 1 72 ? 0.031 5.934 -33.143 1.00 89.94 72 PHE A O 1
ATOM 544 N N . LEU A 1 73 ? -0.711 6.519 -31.113 1.00 89.19 73 LEU A N 1
ATOM 545 C CA . LEU A 1 73 ? 0.055 5.508 -30.386 1.00 89.19 73 LEU A CA 1
ATOM 546 C C . LEU A 1 73 ? -0.829 4.309 -30.060 1.00 89.19 73 LEU A C 1
ATOM 548 O O . LEU A 1 73 ? -1.623 4.357 -29.127 1.00 89.19 73 LEU A O 1
ATOM 552 N N . SER A 1 74 ? -0.661 3.214 -30.802 1.00 88.88 74 SER A N 1
ATOM 553 C CA . SER A 1 74 ? -1.489 2.003 -30.663 1.00 88.88 74 SER A CA 1
ATOM 554 C C . SER A 1 74 ? -1.494 1.409 -29.252 1.00 88.88 74 SER A C 1
ATOM 556 O O . SER A 1 74 ? -2.467 0.786 -28.854 1.00 88.88 74 SER A O 1
ATOM 558 N N . CYS A 1 75 ? -0.434 1.632 -28.473 1.00 81.62 75 CYS A N 1
ATOM 559 C CA . CYS A 1 75 ? -0.274 1.090 -27.127 1.00 81.62 75 CYS A CA 1
ATOM 560 C C . CYS A 1 75 ? -1.062 1.803 -26.020 1.00 81.62 75 CYS A C 1
ATOM 562 O O . CYS A 1 75 ? -1.043 1.338 -24.885 1.00 81.62 75 CYS A O 1
ATOM 564 N N . VAL A 1 76 ? -1.689 2.940 -26.322 1.00 84.94 76 VAL A N 1
ATOM 565 C CA . VAL A 1 76 ? -2.490 3.735 -25.369 1.00 84.94 76 VAL A CA 1
ATOM 566 C C . VAL A 1 76 ? -3.778 4.275 -25.992 1.00 84.94 76 VAL A C 1
ATOM 568 O O . VAL A 1 76 ? -4.498 5.035 -25.343 1.00 84.94 76 VAL A O 1
ATOM 571 N N . ALA A 1 77 ? -4.036 3.912 -27.249 1.00 88.69 77 ALA A N 1
ATOM 572 C CA . ALA A 1 77 ? -5.194 4.342 -28.006 1.00 88.69 77 ALA A CA 1
ATOM 573 C C . ALA A 1 77 ? -6.168 3.183 -28.204 1.00 88.69 77 ALA A C 1
ATOM 575 O O . ALA A 1 77 ? -5.756 2.094 -28.603 1.00 88.69 77 ALA A O 1
ATOM 576 N N . GLU A 1 78 ? -7.445 3.452 -27.977 1.00 91.56 78 GLU A N 1
ATOM 577 C CA . GLU A 1 78 ? -8.568 2.534 -28.164 1.00 91.56 78 GLU A CA 1
ATOM 578 C C . GLU A 1 78 ? -9.367 2.958 -29.398 1.00 91.56 78 GLU A C 1
ATOM 580 O O . GLU A 1 78 ? -9.517 4.154 -29.659 1.00 91.56 78 GLU A O 1
ATOM 585 N N . ALA A 1 79 ? -9.881 2.004 -30.173 1.00 90.31 79 ALA A N 1
ATOM 586 C CA . ALA A 1 79 ? -10.754 2.312 -31.303 1.00 90.31 79 ALA A CA 1
ATOM 587 C C . ALA A 1 79 ? -12.170 2.634 -30.797 1.00 90.31 79 ALA A C 1
ATOM 589 O O . ALA A 1 79 ? -12.781 1.811 -30.125 1.00 90.31 79 ALA A O 1
ATOM 590 N N . THR A 1 80 ? -12.701 3.814 -31.130 1.00 89.38 80 THR A N 1
ATOM 591 C CA . THR A 1 80 ? -14.069 4.231 -30.747 1.00 89.38 80 THR A CA 1
ATOM 592 C C . THR A 1 80 ? -15.088 4.035 -31.870 1.00 89.38 80 THR A C 1
ATOM 594 O O . THR A 1 80 ? -16.296 4.173 -31.675 1.00 89.38 80 THR A O 1
ATOM 597 N N . THR A 1 81 ? -14.599 3.718 -33.067 1.00 91.62 81 THR A N 1
ATOM 598 C CA . THR A 1 81 ? -15.375 3.275 -34.226 1.00 91.62 81 THR A CA 1
ATOM 599 C C . THR A 1 81 ? -14.604 2.168 -34.936 1.00 91.62 81 THR A C 1
ATOM 601 O O . THR A 1 81 ? -13.435 1.933 -34.632 1.00 91.62 81 THR A O 1
ATOM 604 N N . ASP A 1 82 ? -15.202 1.563 -35.965 1.00 94.31 82 ASP A N 1
ATOM 605 C CA . ASP A 1 82 ? -14.431 0.755 -36.913 1.00 94.31 82 ASP A CA 1
ATOM 606 C C . ASP A 1 82 ? -13.255 1.580 -37.460 1.00 94.31 82 ASP A C 1
ATOM 608 O O . ASP A 1 82 ? -13.418 2.730 -37.891 1.00 94.31 82 ASP A O 1
ATOM 612 N N . LEU A 1 83 ? -12.060 1.003 -37.381 1.00 94.50 83 LEU A N 1
ATOM 613 C CA . LEU A 1 83 ? -10.781 1.663 -37.586 1.00 94.50 83 LEU A CA 1
ATOM 614 C C . LEU A 1 83 ? -10.065 1.028 -38.775 1.00 94.50 83 LEU A C 1
ATOM 616 O O . LEU A 1 83 ? -9.883 -0.184 -38.837 1.00 94.50 83 LEU A O 1
ATOM 620 N N . VAL A 1 84 ? -9.589 1.850 -39.705 1.00 93.75 84 VAL A N 1
ATOM 621 C CA . VAL A 1 84 ? -8.643 1.416 -40.740 1.00 93.75 84 VAL A CA 1
ATOM 622 C C . VAL A 1 84 ? -7.323 2.109 -40.471 1.00 93.75 84 VAL A C 1
ATOM 624 O O . VAL A 1 84 ? -7.269 3.339 -40.400 1.00 93.75 84 VAL A O 1
ATOM 627 N N . CYS A 1 85 ? -6.253 1.339 -40.337 1.00 91.69 85 CYS A N 1
ATOM 628 C CA . CYS A 1 85 ? -4.933 1.862 -40.022 1.00 91.69 85 CYS A CA 1
ATOM 629 C C . CYS A 1 85 ? -3.826 1.157 -40.816 1.00 91.69 85 CYS A C 1
ATOM 631 O O . CYS A 1 85 ? -4.064 0.179 -41.528 1.00 91.69 85 CYS A O 1
ATOM 633 N N . VAL A 1 86 ? -2.619 1.713 -40.737 1.00 86.94 86 VAL A N 1
ATOM 634 C CA . VAL A 1 86 ? -1.401 1.158 -41.331 1.00 86.94 86 VAL A CA 1
ATOM 635 C C . VAL A 1 86 ? -0.370 0.979 -40.223 1.00 86.94 86 VAL A C 1
ATOM 637 O O . VAL A 1 86 ? 0.012 1.963 -39.582 1.00 86.94 86 VAL A O 1
ATOM 640 N N . SER A 1 87 ? 0.053 -0.265 -39.982 1.00 74.19 87 SER A N 1
ATOM 641 C CA . SER A 1 87 ? 0.922 -0.627 -38.850 1.00 74.19 87 SER A CA 1
ATOM 642 C C . SER A 1 87 ? 2.366 -0.134 -38.986 1.00 74.19 87 SER A C 1
ATOM 644 O O . SER A 1 87 ? 3.061 -0.018 -37.979 1.00 74.19 87 SER A O 1
ATOM 646 N N . SER A 1 88 ? 2.822 0.166 -40.210 1.00 65.12 88 SER A N 1
ATOM 647 C CA . SER A 1 88 ? 4.252 0.379 -40.488 1.00 65.12 88 SER A CA 1
ATOM 648 C C . SER A 1 88 ? 4.582 1.360 -41.629 1.00 65.12 88 SER A C 1
ATOM 650 O O . SER A 1 88 ? 5.665 1.301 -42.209 1.00 65.12 88 SER A O 1
ATOM 652 N N . GLU A 1 89 ? 3.691 2.293 -41.979 1.00 47.59 89 GLU A N 1
ATOM 653 C CA . GLU A 1 89 ? 3.970 3.213 -43.094 1.00 47.59 89 GLU A CA 1
ATOM 654 C C . GLU A 1 89 ? 5.089 4.224 -42.753 1.00 47.59 89 GLU A C 1
ATOM 656 O O . GLU A 1 89 ? 4.884 5.162 -41.976 1.00 47.59 89 GLU A O 1
ATOM 661 N N . GLY A 1 90 ? 6.265 4.032 -43.370 1.00 50.97 90 GLY A N 1
ATOM 662 C CA . GLY A 1 90 ? 7.406 4.963 -43.350 1.00 50.97 90 GLY A CA 1
ATOM 663 C C . GLY A 1 90 ? 8.544 4.632 -42.376 1.00 50.97 90 GLY A C 1
ATOM 664 O O . GLY A 1 90 ? 9.497 5.403 -42.290 1.00 50.97 90 GLY A O 1
ATOM 665 N N . ASP A 1 91 ? 8.474 3.505 -41.666 1.00 54.09 91 ASP A N 1
ATOM 666 C CA . ASP A 1 91 ? 9.414 3.141 -40.596 1.00 54.09 91 ASP A CA 1
ATOM 667 C C . ASP A 1 91 ? 10.307 1.959 -41.033 1.00 54.09 91 ASP A C 1
ATOM 669 O O . ASP A 1 91 ? 10.244 0.861 -40.477 1.00 54.09 91 ASP A O 1
ATOM 673 N N . GLU A 1 92 ? 11.105 2.162 -42.090 1.00 65.88 92 GLU A N 1
ATOM 674 C CA . GLU A 1 92 ? 12.026 1.134 -42.593 1.00 65.88 92 GLU A CA 1
ATOM 675 C C . GLU A 1 92 ? 13.046 0.738 -41.518 1.00 65.88 92 GLU A C 1
ATOM 677 O O . GLU A 1 92 ? 13.795 1.564 -40.986 1.00 65.88 92 GLU A O 1
ATOM 682 N N . GLU A 1 93 ? 13.083 -0.555 -41.205 1.00 75.12 93 GLU A N 1
ATOM 683 C CA . GLU A 1 93 ? 14.113 -1.111 -40.344 1.00 75.12 93 GLU A CA 1
ATOM 684 C C . GLU A 1 93 ? 15.445 -1.175 -41.082 1.00 75.12 93 GLU A C 1
ATOM 686 O O . GLU A 1 93 ? 15.574 -1.760 -42.159 1.00 75.12 93 GLU A O 1
ATOM 691 N N . LEU A 1 94 ? 16.463 -0.616 -40.447 1.00 87.44 94 LEU A N 1
ATOM 692 C CA . LEU A 1 94 ? 17.836 -0.673 -40.898 1.00 87.44 94 LEU A CA 1
ATOM 693 C C . LEU A 1 94 ? 18.517 -1.901 -40.291 1.00 87.44 94 LEU A C 1
ATOM 695 O O . LEU A 1 94 ? 18.165 -2.375 -39.210 1.00 87.44 94 LEU A O 1
ATOM 699 N N . GLN A 1 95 ? 19.538 -2.405 -40.976 1.00 91.19 95 GLN A N 1
ATOM 700 C CA . GLN A 1 95 ? 20.442 -3.401 -40.412 1.00 91.19 95 GLN A CA 1
ATOM 701 C C . GLN A 1 95 ? 21.701 -2.696 -39.922 1.00 91.19 95 GLN A C 1
ATOM 703 O O . GLN A 1 95 ? 22.390 -2.036 -40.703 1.00 91.19 95 GLN A O 1
ATOM 708 N N . ALA A 1 96 ? 22.006 -2.853 -38.637 1.00 94.06 96 ALA A N 1
ATOM 709 C CA . ALA A 1 96 ? 23.252 -2.386 -38.056 1.00 94.06 96 ALA A CA 1
ATOM 710 C C . ALA A 1 96 ? 24.134 -3.572 -37.665 1.00 94.06 96 ALA A C 1
ATOM 712 O O . ALA A 1 96 ? 23.680 -4.525 -37.033 1.00 94.06 96 ALA A O 1
ATOM 713 N N . ARG A 1 97 ? 25.410 -3.506 -38.038 1.00 96.62 97 ARG A N 1
ATOM 714 C CA . ARG A 1 97 ? 26.427 -4.480 -37.649 1.00 96.62 97 ARG A CA 1
ATOM 715 C C . ARG A 1 97 ? 27.037 -4.089 -36.309 1.00 96.62 97 ARG A C 1
ATOM 717 O O . ARG A 1 97 ? 27.407 -2.930 -36.132 1.00 96.62 97 ARG A O 1
ATOM 724 N N . VAL A 1 98 ? 27.203 -5.054 -35.409 1.00 97.44 98 VAL A N 1
ATOM 725 C CA . VAL A 1 98 ? 27.988 -4.882 -34.179 1.00 97.44 98 VAL A CA 1
ATOM 726 C C . VAL A 1 98 ? 29.470 -4.840 -34.543 1.00 97.44 98 VAL A C 1
ATOM 728 O O . VAL A 1 98 ? 30.033 -5.842 -34.979 1.00 97.44 98 VAL A O 1
ATOM 731 N N . GLU A 1 99 ? 30.105 -3.682 -34.398 1.00 97.12 99 GLU A N 1
ATOM 732 C CA . GLU A 1 99 ? 31.518 -3.477 -34.742 1.00 97.12 99 GLU A CA 1
ATOM 733 C C . GLU A 1 99 ? 32.439 -3.772 -33.556 1.00 97.12 99 GLU A C 1
ATOM 735 O O . GLU A 1 99 ? 33.499 -4.374 -33.717 1.00 97.12 99 GLU A O 1
ATOM 740 N N . SER A 1 100 ? 32.016 -3.401 -32.349 1.00 97.31 100 SER A N 1
ATOM 741 C CA . SER A 1 100 ? 32.781 -3.629 -31.127 1.00 97.31 100 SER A CA 1
ATOM 742 C C . SER A 1 100 ? 31.865 -3.741 -29.906 1.00 97.31 100 SER A C 1
ATOM 744 O O . SER A 1 100 ? 30.725 -3.262 -29.907 1.00 97.31 100 SER A O 1
ATOM 746 N N . ILE A 1 101 ? 32.370 -4.413 -28.868 1.00 97.62 101 ILE A N 1
ATOM 747 C CA . ILE A 1 101 ? 31.686 -4.621 -27.590 1.00 97.62 101 ILE A CA 1
ATOM 748 C C . ILE A 1 101 ? 32.673 -4.304 -26.464 1.00 97.62 101 ILE A C 1
ATOM 750 O O . ILE A 1 101 ? 33.803 -4.790 -26.486 1.00 97.62 101 ILE A O 1
ATOM 754 N N . TYR A 1 102 ? 32.239 -3.521 -25.476 1.00 96.31 102 TYR A N 1
ATOM 755 C CA . TYR A 1 102 ? 33.044 -3.155 -24.307 1.00 96.31 102 TYR A CA 1
ATOM 756 C C . TYR A 1 102 ? 32.313 -3.500 -23.016 1.00 96.31 102 TYR A C 1
ATOM 758 O O . TYR A 1 102 ? 31.176 -3.072 -22.819 1.00 96.31 102 TYR A O 1
ATOM 766 N N . ASP A 1 103 ? 32.979 -4.204 -22.106 1.00 94.81 103 ASP A N 1
ATOM 767 C CA . ASP A 1 103 ? 32.481 -4.392 -20.744 1.00 94.81 103 ASP A CA 1
ATOM 768 C C . ASP A 1 103 ? 32.603 -3.074 -19.968 1.00 94.81 103 ASP A C 1
ATOM 770 O O . ASP A 1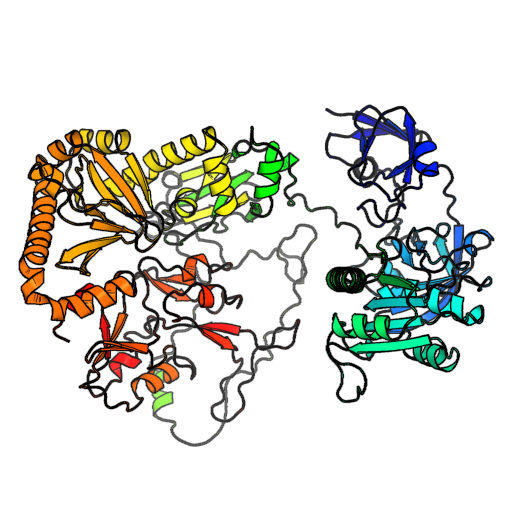 103 ? 33.670 -2.455 -19.931 1.00 94.81 103 ASP A O 1
ATOM 774 N N . ARG A 1 104 ? 31.496 -2.613 -19.374 1.00 94.25 104 ARG A N 1
ATOM 775 C CA . ARG A 1 104 ? 31.464 -1.364 -18.593 1.00 94.25 104 ARG A CA 1
ATOM 776 C C . ARG A 1 104 ? 31.374 -1.633 -17.095 1.00 94.25 104 ARG A C 1
ATOM 778 O O . ARG A 1 104 ? 32.063 -0.967 -16.331 1.00 94.25 104 ARG A O 1
ATOM 785 N N . THR A 1 105 ? 30.562 -2.608 -16.695 1.00 93.31 105 THR A N 1
ATOM 786 C CA . THR A 1 105 ? 30.452 -3.141 -15.324 1.00 93.31 105 THR A CA 1
ATOM 787 C C . THR A 1 105 ? 30.200 -4.651 -15.399 1.00 93.31 105 THR A C 1
ATOM 789 O O . THR A 1 105 ? 30.018 -5.198 -16.487 1.00 93.31 105 THR A O 1
ATOM 792 N N . VAL A 1 106 ? 30.113 -5.337 -14.253 1.00 89.62 106 VAL A N 1
ATOM 793 C CA . VAL A 1 106 ? 29.732 -6.767 -14.199 1.00 89.62 106 VAL A CA 1
ATOM 794 C C . VAL A 1 106 ? 28.364 -7.055 -14.840 1.00 89.62 106 VAL A C 1
ATOM 796 O O . VAL A 1 106 ? 28.090 -8.170 -15.285 1.00 89.62 106 VAL A O 1
ATOM 799 N N . ASP A 1 107 ? 27.496 -6.047 -14.906 1.00 91.75 107 ASP A N 1
ATOM 800 C CA . ASP A 1 107 ? 26.127 -6.155 -15.391 1.00 91.75 107 ASP A CA 1
ATOM 801 C C . ASP A 1 107 ? 25.802 -5.198 -16.550 1.00 91.75 107 ASP A C 1
ATOM 803 O O . ASP A 1 107 ? 24.624 -4.991 -16.847 1.00 91.75 107 ASP A O 1
ATOM 807 N N . SER A 1 108 ? 26.804 -4.624 -17.228 1.00 95.69 108 SER A N 1
ATOM 808 C CA . SER A 1 108 ? 26.570 -3.768 -18.395 1.00 95.69 108 SER A CA 1
ATOM 809 C C . SER A 1 108 ? 27.673 -3.823 -19.450 1.00 95.69 108 SER A C 1
ATOM 811 O O . SER A 1 108 ? 28.866 -3.866 -19.140 1.00 95.69 108 SER A O 1
ATOM 813 N N . LYS A 1 109 ? 27.253 -3.750 -20.719 1.00 97.62 109 LYS A N 1
ATOM 814 C CA . LYS A 1 109 ? 28.129 -3.688 -21.898 1.00 97.62 109 LYS A CA 1
ATOM 815 C C . LYS A 1 109 ? 27.720 -2.562 -22.843 1.00 97.62 109 LYS A C 1
ATOM 817 O O . LYS A 1 109 ? 26.530 -2.265 -22.966 1.00 97.62 109 LYS A O 1
ATOM 822 N N . SER A 1 110 ? 28.689 -1.971 -23.532 1.00 97.88 110 SER A N 1
ATOM 823 C CA . SER A 1 110 ? 28.469 -1.049 -24.651 1.00 97.88 110 SER A CA 1
ATOM 824 C C . SER A 1 110 ? 28.666 -1.757 -25.985 1.00 97.88 110 SER A C 1
ATOM 826 O O . SER A 1 110 ? 29.554 -2.596 -26.105 1.00 97.88 110 SER A O 1
ATOM 828 N N . PHE A 1 111 ? 27.867 -1.388 -26.982 1.00 98.06 111 PHE A N 1
ATOM 829 C CA . PHE A 1 111 ? 27.873 -1.956 -28.329 1.00 98.06 111 PHE A CA 1
ATOM 830 C C . PHE A 1 111 ? 27.975 -0.814 -29.330 1.00 98.06 111 PHE A C 1
ATOM 832 O O . PHE A 1 111 ? 27.102 0.056 -29.345 1.00 98.06 111 PHE A O 1
ATOM 839 N N . GLN A 1 112 ? 29.016 -0.815 -30.160 1.00 97.94 112 GLN A N 1
ATOM 840 C CA . GLN A 1 112 ? 29.118 0.110 -31.287 1.00 97.94 112 GLN A CA 1
ATOM 841 C C . GLN A 1 112 ? 28.462 -0.520 -32.509 1.00 97.94 112 GLN A C 1
ATOM 843 O O . GLN A 1 112 ? 28.792 -1.639 -32.908 1.00 97.94 112 GLN A O 1
ATOM 848 N N . LEU A 1 113 ? 27.501 0.200 -33.073 1.00 97.25 113 LEU A N 1
ATOM 849 C CA . LEU A 1 113 ? 26.636 -0.249 -34.148 1.00 97.25 113 LEU A CA 1
ATOM 850 C C . LEU A 1 113 ? 26.886 0.591 -35.397 1.00 97.25 113 LEU A C 1
ATOM 852 O O . LEU A 1 113 ? 26.886 1.822 -35.338 1.00 97.25 113 LEU A O 1
ATOM 856 N N . LYS A 1 114 ? 27.043 -0.085 -36.534 1.00 96.12 114 LYS A N 1
ATOM 857 C CA . LYS A 1 114 ? 27.303 0.540 -37.830 1.00 96.12 114 LYS A CA 1
ATOM 858 C C . LYS A 1 114 ? 26.227 0.163 -38.837 1.00 96.12 114 LYS A C 1
ATOM 860 O O . LYS A 1 114 ? 26.074 -1.014 -39.162 1.00 96.12 114 LYS A O 1
ATOM 865 N N . ALA A 1 115 ? 25.496 1.153 -39.336 1.00 92.25 115 ALA A N 1
ATOM 866 C CA . ALA A 1 115 ? 24.490 0.986 -40.384 1.00 92.25 115 ALA A CA 1
ATOM 867 C C . ALA A 1 115 ? 24.958 1.625 -41.699 1.00 92.25 115 ALA A C 1
ATOM 869 O O . ALA A 1 115 ? 25.808 2.512 -41.709 1.00 92.25 115 ALA A O 1
ATOM 870 N N . THR A 1 116 ? 24.402 1.189 -42.826 1.00 85.75 116 THR A N 1
ATOM 871 C CA . THR A 1 116 ? 24.732 1.765 -44.143 1.00 85.75 116 THR A CA 1
ATOM 872 C C . THR A 1 116 ? 23.965 3.047 -44.459 1.00 85.75 116 THR A C 1
ATOM 874 O O . THR A 1 116 ? 24.335 3.740 -45.397 1.00 85.75 116 THR A O 1
ATOM 877 N N . ALA A 1 117 ? 22.888 3.344 -43.729 1.00 87.25 117 ALA A N 1
ATOM 878 C CA . ALA A 1 117 ? 22.052 4.516 -43.974 1.00 87.25 117 ALA A CA 1
ATOM 879 C C . ALA A 1 117 ? 22.545 5.730 -43.175 1.00 87.25 117 ALA A C 1
ATOM 881 O O . ALA A 1 117 ? 22.639 5.662 -41.948 1.00 87.25 117 ALA A O 1
ATOM 882 N N . ASP A 1 118 ? 22.790 6.849 -43.860 1.00 85.81 118 ASP A N 1
ATOM 883 C CA . ASP A 1 118 ? 23.320 8.080 -43.257 1.00 85.81 118 ASP A CA 1
ATOM 884 C C . ASP A 1 118 ? 22.408 8.648 -42.161 1.00 85.81 118 ASP A C 1
ATOM 886 O O . ASP A 1 118 ? 22.895 9.184 -41.163 1.00 85.81 118 ASP A O 1
ATOM 890 N N . GLU A 1 119 ? 21.086 8.492 -42.293 1.00 84.81 119 GLU A N 1
ATOM 891 C CA . GLU A 1 119 ? 20.134 8.980 -41.286 1.00 84.81 119 GLU A CA 1
ATOM 892 C C . GLU A 1 119 ? 20.290 8.281 -39.926 1.00 84.81 119 GLU A C 1
ATOM 894 O O . GLU A 1 119 ? 19.873 8.825 -38.907 1.00 84.81 119 GLU A O 1
ATOM 899 N N . PHE A 1 120 ? 20.919 7.101 -39.872 1.00 89.94 120 PHE A N 1
ATOM 900 C CA . PHE A 1 120 ? 21.205 6.412 -38.611 1.00 89.94 120 PHE A CA 1
ATOM 901 C C . PHE A 1 120 ? 22.174 7.202 -37.718 1.00 89.94 120 PHE A C 1
ATOM 903 O O . PHE A 1 120 ? 22.085 7.136 -36.494 1.00 89.94 120 PHE A O 1
ATOM 910 N N . TYR A 1 121 ? 23.062 7.993 -38.327 1.00 93.12 121 TYR A N 1
ATOM 911 C CA . TYR A 1 121 ? 24.056 8.824 -37.640 1.00 93.12 121 TYR A CA 1
ATOM 912 C C . TYR A 1 121 ? 23.567 10.262 -37.395 1.00 93.12 121 TYR A C 1
ATOM 914 O O . TYR A 1 121 ? 24.329 11.119 -36.930 1.00 93.12 121 TYR A O 1
ATOM 922 N N . GLN A 1 122 ? 22.313 10.562 -37.742 1.00 91.06 122 GLN A N 1
ATOM 923 C CA . GLN A 1 122 ? 21.692 11.871 -37.563 1.00 91.06 122 GLN A CA 1
ATOM 924 C C . GLN A 1 122 ? 20.775 11.834 -36.337 1.00 91.06 122 GLN A C 1
ATOM 926 O O . GLN A 1 122 ? 19.599 11.498 -36.428 1.00 91.06 122 GLN A O 1
ATOM 931 N N . PHE A 1 123 ? 21.327 12.176 -35.173 1.00 93.12 123 PHE A N 1
ATOM 932 C CA . PHE A 1 123 ? 20.585 12.249 -33.915 1.00 93.12 123 PHE A CA 1
ATOM 933 C C . PHE A 1 123 ? 21.008 13.460 -33.087 1.00 93.12 123 PHE A C 1
ATOM 935 O O . PHE A 1 123 ? 22.119 13.974 -33.230 1.00 93.12 123 PHE A O 1
ATOM 942 N N . GLN A 1 124 ? 20.122 13.901 -32.198 1.00 94.69 124 GLN A N 1
ATOM 943 C CA . GLN A 1 124 ? 20.431 14.881 -31.161 1.00 94.69 124 GLN A CA 1
ATOM 944 C C . GLN A 1 124 ? 20.802 14.161 -29.855 1.00 94.69 124 GLN A C 1
ATOM 946 O O . GLN A 1 124 ? 20.201 13.128 -29.539 1.00 94.69 124 GLN A O 1
ATOM 951 N N . PRO A 1 125 ? 21.767 14.672 -29.068 1.00 96.19 125 PRO A N 1
ATOM 952 C CA . PRO A 1 125 ? 22.177 14.011 -27.834 1.00 96.19 125 PRO A CA 1
ATOM 953 C C . PRO A 1 125 ? 21.019 13.873 -26.850 1.00 96.19 125 PRO A C 1
ATOM 955 O O . PRO A 1 125 ? 20.285 14.832 -26.616 1.00 96.19 125 PRO A O 1
ATOM 958 N N . GLY A 1 126 ? 20.873 12.677 -26.285 1.00 91.69 126 GLY A N 1
ATOM 959 C CA . GLY A 1 126 ? 19.748 12.292 -25.429 1.00 91.69 126 GLY A CA 1
ATOM 960 C C . GLY A 1 126 ? 18.770 11.313 -26.085 1.00 91.69 126 GLY A C 1
ATOM 961 O O . GLY A 1 126 ? 18.146 10.520 -25.381 1.00 91.69 126 GLY A O 1
ATOM 962 N N . GLN A 1 127 ? 18.695 11.300 -27.420 1.00 93.31 127 GLN A N 1
ATOM 963 C CA . GLN A 1 127 ? 17.820 10.393 -28.166 1.00 93.31 127 GLN A CA 1
ATOM 964 C C . GLN A 1 127 ? 18.212 8.914 -28.016 1.00 93.31 127 GLN A C 1
ATOM 966 O O . GLN A 1 127 ? 19.307 8.558 -27.571 1.00 93.31 127 GLN A O 1
ATOM 971 N N . PHE A 1 128 ? 17.302 8.029 -28.419 1.00 92.44 128 PHE A N 1
ATOM 972 C CA . PHE A 1 128 ? 17.487 6.583 -28.404 1.00 92.44 128 PHE A CA 1
ATOM 973 C C . PHE A 1 128 ? 17.341 5.980 -29.803 1.00 92.44 128 PHE A C 1
ATOM 975 O O . PHE A 1 128 ? 16.745 6.571 -30.703 1.00 92.44 128 PHE A O 1
ATOM 982 N N . ILE A 1 129 ? 17.831 4.751 -29.964 1.00 92.12 129 ILE A N 1
ATOM 983 C CA . ILE A 1 129 ? 17.466 3.884 -31.090 1.00 92.12 129 ILE A CA 1
ATOM 984 C C . ILE A 1 129 ? 16.578 2.743 -30.595 1.00 92.12 129 ILE A C 1
ATOM 986 O O . ILE A 1 129 ? 16.721 2.259 -29.468 1.00 92.12 129 ILE A O 1
ATOM 990 N N . THR A 1 130 ? 15.637 2.315 -31.434 1.00 88.69 130 THR A N 1
ATOM 991 C CA . THR A 1 130 ? 14.874 1.088 -31.178 1.00 88.69 130 THR A CA 1
ATOM 992 C C . THR A 1 130 ? 15.608 -0.069 -31.828 1.00 88.69 130 THR A C 1
ATOM 994 O O . THR A 1 130 ? 15.889 -0.015 -33.021 1.00 88.69 130 THR A O 1
ATOM 997 N N . ILE A 1 131 ? 15.891 -1.115 -31.062 1.00 90.25 131 ILE A N 1
ATOM 998 C CA . ILE A 1 131 ? 16.496 -2.351 -31.554 1.00 90.25 131 ILE A CA 1
ATOM 999 C C . ILE A 1 131 ? 15.460 -3.472 -31.544 1.00 90.25 131 ILE A C 1
ATOM 1001 O O . ILE A 1 131 ? 14.627 -3.515 -30.640 1.00 90.25 131 ILE A O 1
ATOM 1005 N N . GLY A 1 132 ? 15.514 -4.378 -32.516 1.00 87.69 132 GLY A N 1
ATOM 1006 C CA . GLY A 1 132 ? 14.579 -5.495 -32.669 1.00 87.69 132 GLY A CA 1
ATOM 1007 C C . GLY A 1 132 ? 15.272 -6.842 -32.887 1.00 87.69 132 GLY A C 1
ATOM 1008 O O . GLY A 1 132 ? 15.093 -7.430 -33.955 1.00 87.69 132 GLY A O 1
ATOM 1009 N N . PRO A 1 133 ? 16.075 -7.354 -31.931 1.00 87.62 133 PRO A N 1
ATOM 1010 C CA . PRO A 1 133 ? 16.658 -8.689 -32.042 1.00 87.62 133 PRO A CA 1
ATOM 1011 C C . PRO A 1 133 ? 15.587 -9.786 -32.067 1.00 87.62 133 PRO A C 1
ATOM 1013 O O . PRO A 1 133 ? 14.507 -9.653 -31.483 1.00 87.62 133 PRO A O 1
ATOM 1016 N N . VAL A 1 134 ? 15.927 -10.914 -32.689 1.00 82.38 134 VAL A N 1
ATOM 1017 C CA . VAL A 1 134 ? 15.146 -12.150 -32.589 1.00 82.38 134 VAL A CA 1
ATOM 1018 C C . VAL A 1 134 ? 15.641 -12.932 -31.376 1.00 82.38 134 VAL A C 1
ATOM 1020 O O . VAL A 1 134 ? 16.747 -13.462 -31.381 1.00 82.38 134 VAL A O 1
ATOM 1023 N N . VAL A 1 135 ? 14.817 -13.012 -30.334 1.00 81.44 135 VAL A N 1
ATOM 1024 C CA . VAL A 1 135 ? 15.106 -13.755 -29.101 1.00 81.44 135 VAL A CA 1
ATOM 1025 C C . VAL A 1 135 ? 14.100 -14.897 -28.992 1.00 81.44 135 VAL A C 1
ATOM 1027 O O . VAL A 1 135 ? 12.891 -14.671 -29.037 1.00 81.44 135 VAL A O 1
ATOM 1030 N N . SER A 1 136 ? 14.586 -16.136 -28.886 1.00 75.75 136 SER A N 1
ATOM 1031 C CA . SER A 1 136 ? 13.742 -17.344 -28.820 1.00 75.75 136 SER A CA 1
ATOM 1032 C C . SER A 1 136 ? 12.728 -17.455 -29.973 1.00 75.75 136 SER A C 1
ATOM 1034 O O . SER A 1 136 ? 11.568 -17.806 -29.767 1.00 75.75 136 SER A O 1
ATOM 1036 N N . GLY A 1 137 ? 13.152 -17.112 -31.195 1.00 74.75 137 GLY A N 1
ATOM 1037 C CA . GLY A 1 137 ? 12.322 -17.195 -32.404 1.00 74.75 137 GLY A CA 1
ATOM 1038 C C . GLY A 1 137 ? 11.282 -16.081 -32.564 1.00 74.75 137 GLY A C 1
ATOM 1039 O O . GLY A 1 137 ? 10.534 -16.100 -33.538 1.00 74.75 137 GLY A O 1
ATOM 1040 N N . LYS A 1 138 ? 11.233 -15.099 -31.652 1.00 74.44 138 LYS A N 1
ATOM 1041 C CA . LYS A 1 138 ? 10.335 -13.938 -31.736 1.00 74.44 138 LYS A CA 1
ATOM 1042 C C . LYS A 1 138 ? 11.119 -12.635 -31.754 1.00 74.44 138 LYS A C 1
ATOM 1044 O O . LYS A 1 138 ? 12.112 -12.489 -31.044 1.00 74.44 138 LYS A O 1
ATOM 1049 N N . LYS A 1 139 ? 10.648 -11.666 -32.535 1.00 79.62 139 LYS A N 1
ATOM 1050 C CA . LYS A 1 139 ? 11.221 -10.322 -32.560 1.00 79.62 139 LYS A CA 1
ATOM 1051 C C . LYS A 1 139 ? 10.847 -9.572 -31.284 1.00 79.62 139 LYS A C 1
ATOM 1053 O O . LYS A 1 139 ? 9.713 -9.659 -30.823 1.00 79.62 139 LYS A O 1
ATOM 1058 N N . GLN A 1 140 ? 11.812 -8.899 -30.667 1.00 80.50 140 GLN A N 1
ATOM 1059 C CA . GLN A 1 140 ? 11.616 -8.194 -29.401 1.00 80.50 140 GLN A CA 1
ATOM 1060 C C . GLN A 1 140 ? 12.148 -6.770 -29.512 1.00 80.50 140 GLN A C 1
ATOM 1062 O O . GLN A 1 140 ? 13.358 -6.570 -29.505 1.00 80.50 140 GLN A O 1
ATOM 1067 N N . PHE A 1 141 ? 11.261 -5.777 -29.570 1.00 82.06 141 PHE A N 1
ATOM 1068 C CA . PHE A 1 141 ? 11.671 -4.379 -29.701 1.00 82.06 141 PHE A CA 1
ATOM 1069 C C . PHE A 1 141 ? 11.967 -3.726 -28.352 1.00 82.06 141 PHE A C 1
ATOM 1071 O O . PHE A 1 141 ? 11.160 -3.813 -27.427 1.00 82.06 141 PHE A O 1
ATOM 1078 N N . ARG A 1 142 ? 13.115 -3.061 -28.213 1.00 83.06 142 ARG A N 1
ATOM 1079 C CA . ARG A 1 142 ? 13.466 -2.265 -27.023 1.00 83.06 142 ARG A CA 1
ATOM 1080 C C . ARG A 1 142 ? 14.163 -0.974 -27.423 1.00 83.06 142 ARG A C 1
ATOM 1082 O O . ARG A 1 142 ? 14.888 -0.935 -28.412 1.00 83.06 142 ARG A O 1
ATOM 1089 N N . CYS A 1 143 ? 13.952 0.073 -26.637 1.00 87.50 143 CYS A N 1
ATOM 1090 C CA . CYS A 1 143 ? 14.622 1.357 -26.816 1.00 87.50 143 CYS A CA 1
ATOM 1091 C C . CYS A 1 143 ? 15.884 1.397 -25.954 1.00 87.50 143 CYS A C 1
ATOM 1093 O O . CYS A 1 143 ? 15.824 1.071 -24.769 1.00 87.50 143 CYS A O 1
ATOM 1095 N N . TYR A 1 144 ? 17.002 1.820 -26.539 1.00 92.94 144 TYR A N 1
ATOM 1096 C CA . TYR A 1 144 ? 18.235 2.099 -25.809 1.00 92.94 144 TYR A CA 1
ATOM 1097 C C . TYR A 1 144 ? 18.739 3.486 -26.177 1.00 92.94 144 TYR A C 1
ATOM 1099 O O . TYR A 1 144 ? 18.979 3.768 -27.354 1.00 92.94 144 TYR A O 1
ATOM 1107 N N . SER A 1 145 ? 18.883 4.351 -25.170 1.00 95.12 145 SER A N 1
ATOM 1108 C CA . SER A 1 145 ? 19.483 5.672 -25.345 1.00 95.12 145 SER A CA 1
ATOM 1109 C C . SER A 1 145 ? 20.877 5.544 -25.937 1.00 95.12 145 SER A C 1
ATOM 1111 O O . SER A 1 145 ? 21.672 4.694 -25.520 1.00 95.12 145 SER A O 1
ATOM 1113 N N . ILE A 1 146 ? 21.153 6.401 -26.909 1.00 97.50 146 ILE A N 1
ATOM 1114 C CA . ILE A 1 146 ? 22.457 6.487 -27.545 1.00 97.50 146 ILE A CA 1
ATOM 1115 C C . ILE A 1 146 ? 23.429 7.042 -26.505 1.00 97.50 146 ILE A C 1
ATOM 1117 O O . ILE A 1 146 ? 23.132 8.047 -25.861 1.00 97.50 146 ILE A O 1
ATOM 1121 N N . SER A 1 147 ? 24.569 6.376 -26.313 1.00 97.31 147 SER A N 1
ATOM 1122 C CA . SER A 1 147 ? 25.640 6.839 -25.429 1.00 97.31 147 SER A CA 1
ATOM 1123 C C . SER A 1 147 ? 26.748 7.571 -26.182 1.00 97.31 147 SER A C 1
ATOM 1125 O O . SER A 1 147 ? 27.466 8.351 -25.560 1.00 97.31 147 SER A O 1
ATOM 1127 N N . SER A 1 148 ? 26.918 7.366 -27.495 1.00 97.31 148 SER A N 1
ATOM 1128 C CA . SER A 1 148 ? 27.943 8.061 -28.293 1.00 97.31 148 SER A CA 1
ATOM 1129 C C . SER A 1 148 ? 27.627 9.543 -28.532 1.00 97.31 148 SER A C 1
ATOM 1131 O O . SER A 1 148 ? 26.496 10.010 -28.380 1.00 97.31 148 SER A O 1
ATOM 1133 N N . SER A 1 149 ? 28.662 10.291 -28.914 1.00 96.81 149 SER A N 1
ATOM 1134 C CA . SER A 1 149 ? 28.548 11.670 -29.391 1.00 96.81 149 SER A CA 1
ATOM 1135 C C . SER A 1 149 ? 27.784 11.748 -30.711 1.00 96.81 149 SER A C 1
ATOM 1137 O O . SER A 1 149 ? 28.003 10.922 -31.596 1.00 96.81 149 SER A O 1
ATOM 1139 N N . CYS A 1 150 ? 26.955 12.778 -30.888 1.00 95.12 150 CYS A N 1
ATOM 1140 C CA . CYS A 1 150 ? 26.301 13.067 -32.173 1.00 95.12 150 CYS A CA 1
ATOM 1141 C C . CYS A 1 150 ? 27.282 13.525 -33.272 1.00 95.12 150 CYS A C 1
ATOM 1143 O O . CYS A 1 150 ? 26.934 13.507 -34.459 1.00 95.12 150 CYS A O 1
ATOM 1145 N N . GLN A 1 151 ? 28.507 13.914 -32.891 1.00 94.31 151 GLN A N 1
ATOM 1146 C CA . GLN A 1 151 ? 29.590 14.247 -33.823 1.00 94.31 151 GLN A CA 1
ATOM 1147 C C . GLN A 1 151 ? 30.251 12.993 -34.412 1.00 94.31 151 GLN A C 1
ATOM 1149 O O . GLN A 1 151 ? 30.893 13.072 -35.456 1.00 94.31 151 GLN A O 1
ATOM 1154 N N . ASN A 1 152 ? 30.062 11.827 -33.787 1.00 91.50 152 ASN A N 1
ATOM 1155 C CA . ASN A 1 152 ? 30.585 10.566 -34.291 1.00 91.50 152 ASN A CA 1
ATOM 1156 C C . ASN A 1 152 ? 29.732 10.067 -35.469 1.00 91.50 152 ASN A C 1
ATOM 1158 O O . ASN A 1 152 ? 28.540 9.792 -35.314 1.00 91.50 152 ASN A O 1
ATOM 1162 N N . LYS A 1 153 ? 30.352 9.974 -36.652 1.00 90.38 153 LYS A N 1
ATOM 1163 C CA . LYS A 1 153 ? 29.731 9.474 -37.892 1.00 90.38 153 LYS A CA 1
ATOM 1164 C C . LYS A 1 153 ? 30.190 8.068 -38.282 1.00 90.38 153 LYS A C 1
ATOM 1166 O O . LYS A 1 153 ? 29.719 7.541 -39.283 1.00 90.38 153 LYS A O 1
ATOM 1171 N N . ASP A 1 154 ? 31.070 7.460 -37.491 1.00 91.69 154 ASP A N 1
ATOM 1172 C CA . ASP A 1 154 ? 31.601 6.124 -37.758 1.00 91.69 154 ASP A CA 1
ATOM 1173 C C . ASP A 1 154 ? 30.709 5.027 -37.166 1.00 91.69 154 ASP A C 1
ATOM 1175 O O . ASP A 1 154 ? 30.531 3.977 -37.787 1.00 91.69 154 ASP A O 1
ATOM 1179 N N . HIS A 1 155 ? 30.148 5.269 -35.974 1.00 94.75 155 HIS A N 1
ATOM 1180 C CA . HIS A 1 155 ? 29.272 4.335 -35.265 1.00 94.75 155 HIS A CA 1
ATOM 1181 C C . HIS A 1 155 ? 28.294 5.044 -34.314 1.00 94.75 155 HIS A C 1
ATOM 1183 O O . HIS A 1 155 ? 28.546 6.143 -33.816 1.00 94.75 155 HIS A O 1
ATOM 1189 N N . VAL A 1 156 ? 27.201 4.355 -33.982 1.00 97.00 156 VAL A N 1
ATOM 1190 C CA . VAL A 1 156 ? 26.295 4.702 -32.876 1.00 97.00 156 VAL A CA 1
ATOM 1191 C C . VAL A 1 156 ? 26.545 3.733 -31.725 1.00 97.00 156 VAL A C 1
ATOM 1193 O O . VAL A 1 156 ? 26.472 2.522 -31.913 1.00 97.00 156 VAL A O 1
ATOM 1196 N N . GLU A 1 157 ? 26.848 4.238 -30.530 1.00 98.12 157 GLU A N 1
ATOM 1197 C CA . GLU A 1 157 ? 27.038 3.397 -29.342 1.00 98.12 157 GLU A CA 1
ATOM 1198 C C . GLU A 1 157 ? 25.758 3.358 -28.505 1.00 98.12 157 GLU A C 1
ATOM 1200 O O . GLU A 1 157 ? 25.186 4.403 -28.194 1.00 98.12 157 GLU A O 1
ATOM 1205 N N . ILE A 1 158 ? 25.343 2.160 -28.090 1.00 97.88 158 ILE A N 1
ATOM 1206 C CA . ILE A 1 158 ? 24.353 1.962 -27.024 1.00 97.88 158 ILE A CA 1
ATOM 1207 C C . ILE A 1 158 ? 24.985 1.218 -25.859 1.00 97.88 158 ILE A C 1
ATOM 1209 O O . ILE A 1 158 ? 25.922 0.443 -26.040 1.00 97.88 158 ILE A O 1
ATOM 1213 N N . THR A 1 159 ? 24.444 1.405 -24.658 1.00 97.38 159 THR A N 1
ATOM 1214 C CA . THR A 1 159 ? 24.906 0.677 -23.470 1.00 97.38 159 THR A CA 1
ATOM 1215 C C . THR A 1 159 ? 23.752 -0.013 -22.775 1.00 97.38 159 THR A C 1
ATOM 1217 O O . THR A 1 159 ? 22.741 0.600 -22.434 1.00 97.38 159 THR A O 1
ATOM 1220 N N . VAL A 1 160 ? 23.909 -1.319 -22.586 1.00 95.69 160 VAL A N 1
ATOM 1221 C CA . VAL A 1 160 ? 22.852 -2.229 -22.161 1.00 95.69 160 VAL A CA 1
ATOM 1222 C C . VAL A 1 160 ? 23.193 -2.782 -20.786 1.00 95.69 160 VAL A C 1
ATOM 1224 O O . VAL A 1 160 ? 24.019 -3.686 -20.651 1.00 95.69 160 VAL A O 1
ATOM 1227 N N . LYS A 1 161 ? 22.514 -2.261 -19.760 1.00 93.75 161 LYS A N 1
ATOM 1228 C CA . LYS A 1 161 ? 22.540 -2.820 -18.405 1.00 93.75 161 LYS A CA 1
ATOM 1229 C C . LYS A 1 161 ? 21.555 -3.986 -18.286 1.00 93.75 161 LYS A C 1
ATOM 1231 O O . LYS A 1 161 ? 20.421 -3.897 -18.772 1.00 93.75 161 LYS A O 1
ATOM 1236 N N . ARG A 1 162 ? 21.963 -5.071 -17.628 1.00 92.44 162 ARG A N 1
ATOM 1237 C CA . ARG A 1 162 ? 21.114 -6.236 -17.361 1.00 92.44 162 ARG A CA 1
ATOM 1238 C C . ARG A 1 162 ? 19.884 -5.839 -16.557 1.00 92.44 162 ARG A C 1
ATOM 1240 O O . ARG A 1 162 ? 19.940 -5.036 -15.631 1.00 92.44 162 ARG A O 1
ATOM 1247 N N . GLN A 1 163 ? 18.765 -6.462 -16.906 1.00 86.56 163 GLN A N 1
ATOM 1248 C CA . GLN A 1 163 ? 17.536 -6.403 -16.123 1.00 86.56 163 GLN A CA 1
ATOM 1249 C C . GLN A 1 163 ? 17.228 -7.809 -15.617 1.00 86.56 163 GLN A C 1
ATOM 1251 O O . GLN A 1 163 ? 17.377 -8.792 -16.353 1.00 86.56 163 GLN A O 1
ATOM 1256 N N . LYS A 1 164 ? 16.792 -7.922 -14.360 1.00 78.19 164 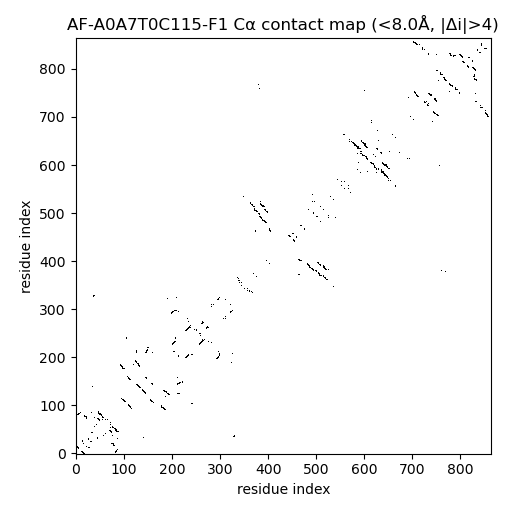LYS A N 1
ATOM 1257 C CA . LYS A 1 164 ? 16.384 -9.208 -13.783 1.00 78.19 164 LYS A CA 1
ATOM 1258 C C . LYS A 1 164 ? 15.231 -9.770 -14.624 1.00 78.19 164 LYS A C 1
ATOM 1260 O O . LYS A 1 164 ? 14.220 -9.100 -14.778 1.00 78.19 164 LYS A O 1
ATOM 1265 N N . LYS A 1 165 ? 15.399 -10.977 -15.181 1.00 78.62 165 LYS A N 1
ATOM 1266 C CA . LYS A 1 165 ? 14.473 -11.608 -16.153 1.00 78.62 165 LYS A CA 1
ATOM 1267 C C . LYS A 1 165 ? 14.296 -10.859 -17.494 1.00 78.62 165 LYS A C 1
ATOM 1269 O O . LYS A 1 165 ? 13.394 -11.182 -18.258 1.00 78.62 165 LYS A O 1
ATOM 1274 N N . GLY A 1 166 ? 15.142 -9.879 -17.818 1.00 80.12 166 GLY A N 1
ATOM 1275 C CA . GLY A 1 166 ? 15.056 -9.149 -19.086 1.00 80.12 166 GLY A CA 1
ATOM 1276 C C . GLY A 1 166 ? 15.430 -10.020 -20.289 1.00 80.12 166 GLY A C 1
ATOM 1277 O O . GLY A 1 166 ? 16.518 -10.580 -20.318 1.00 80.12 166 GLY A O 1
ATOM 1278 N N . LEU A 1 167 ? 14.559 -10.112 -21.297 1.00 84.94 167 LEU A N 1
ATOM 1279 C CA . LEU A 1 167 ? 14.825 -10.917 -22.500 1.00 84.94 167 LEU A CA 1
ATOM 1280 C C . LEU A 1 167 ? 15.963 -10.323 -23.345 1.00 84.94 167 LEU A C 1
ATOM 1282 O O . LEU A 1 167 ? 16.984 -10.966 -23.564 1.00 84.94 167 LEU A O 1
ATOM 1286 N N . VAL A 1 168 ? 15.807 -9.068 -23.779 1.00 89.50 168 VAL A N 1
ATOM 1287 C CA . VAL A 1 168 ? 16.762 -8.407 -24.686 1.00 89.50 168 VAL A CA 1
ATOM 1288 C C . VAL A 1 168 ? 18.046 -7.991 -23.969 1.00 89.50 168 VAL A C 1
ATOM 1290 O O . VAL A 1 168 ? 19.129 -8.193 -24.503 1.00 89.50 168 VAL A O 1
ATOM 1293 N N . SER A 1 169 ? 17.963 -7.456 -22.746 1.00 91.69 169 SER A N 1
ATOM 1294 C CA . SER A 1 169 ? 19.161 -6.996 -22.033 1.00 91.69 169 SER A CA 1
ATOM 1295 C C . SER A 1 169 ? 20.106 -8.137 -21.659 1.00 91.69 169 SER A C 1
ATOM 1297 O O . SER A 1 169 ? 21.318 -7.963 -21.764 1.00 91.69 169 SER A O 1
ATOM 1299 N N . ASN A 1 170 ? 19.579 -9.306 -21.278 1.00 91.94 170 ASN A N 1
ATOM 1300 C CA . ASN A 1 170 ? 20.413 -10.486 -21.050 1.00 91.94 170 ASN A CA 1
ATOM 1301 C C . ASN A 1 170 ? 20.931 -11.057 -22.373 1.00 91.94 170 ASN A C 1
ATOM 1303 O O . ASN A 1 170 ? 22.127 -11.286 -22.470 1.00 91.94 170 ASN A O 1
ATOM 1307 N N . TYR A 1 171 ? 20.105 -11.143 -23.426 1.00 93.62 171 TYR A N 1
ATOM 1308 C CA . TYR A 1 171 ? 20.571 -11.547 -24.763 1.00 93.62 171 TYR A CA 1
ATOM 1309 C C . TYR A 1 171 ? 21.765 -10.709 -25.255 1.00 93.62 171 TYR A C 1
ATOM 1311 O O . TYR A 1 171 ? 22.764 -11.261 -25.707 1.00 93.62 171 TYR A O 1
ATOM 1319 N N . PHE A 1 172 ? 21.714 -9.384 -25.097 1.00 94.75 172 PHE A N 1
ATOM 1320 C CA . PHE A 1 172 ? 22.838 -8.508 -25.435 1.00 94.75 172 PHE A CA 1
ATOM 1321 C C . PHE A 1 172 ? 24.083 -8.793 -24.595 1.00 94.75 172 PHE A C 1
ATOM 1323 O O . PHE A 1 172 ? 25.186 -8.853 -25.127 1.00 94.75 172 PHE A O 1
ATOM 1330 N N . ASN A 1 173 ? 23.927 -8.995 -23.287 1.00 94.69 173 ASN A N 1
ATOM 1331 C CA . ASN A 1 173 ? 25.070 -9.234 -22.410 1.00 94.69 173 ASN A CA 1
ATOM 1332 C C . ASN A 1 173 ? 25.666 -10.651 -22.552 1.00 94.69 173 ASN A C 1
ATOM 1334 O O . ASN A 1 173 ? 26.860 -10.819 -22.297 1.00 94.69 173 ASN A O 1
ATOM 1338 N N . ASP A 1 174 ? 24.868 -11.641 -22.962 1.00 93.31 174 ASP A N 1
ATOM 1339 C CA . ASP A 1 174 ? 25.236 -13.063 -22.982 1.00 93.31 174 ASP A CA 1
ATOM 1340 C C . ASP A 1 174 ? 25.564 -13.610 -24.374 1.00 93.31 174 ASP A C 1
ATOM 1342 O O . ASP A 1 174 ? 26.411 -14.493 -24.496 1.00 93.31 174 ASP A O 1
ATOM 1346 N N . SER A 1 175 ? 24.871 -13.146 -25.415 1.00 93.12 175 SER A N 1
ATOM 1347 C CA . SER A 1 175 ? 24.809 -13.850 -26.704 1.00 93.12 175 SER A CA 1
ATOM 1348 C C . SER A 1 175 ? 25.265 -13.029 -27.904 1.00 93.12 175 SER A C 1
ATOM 1350 O O . SER A 1 175 ? 25.749 -13.625 -28.859 1.00 93.12 175 SER A O 1
ATOM 1352 N N . VAL A 1 176 ? 25.130 -11.700 -27.874 1.00 94.81 176 VAL A N 1
ATOM 1353 C CA . VAL A 1 176 ? 25.539 -10.841 -28.998 1.00 94.81 176 VAL A CA 1
ATOM 1354 C C . VAL A 1 176 ? 27.060 -10.846 -29.161 1.00 94.81 176 VAL A C 1
ATOM 1356 O O . VAL A 1 176 ? 27.801 -10.673 -28.190 1.00 94.81 176 VAL A O 1
ATOM 1359 N N . GLN A 1 177 ? 27.521 -11.009 -30.399 1.00 95.31 177 GLN A N 1
ATOM 1360 C CA . GLN A 1 177 ? 28.932 -11.045 -30.773 1.00 95.31 177 GLN A CA 1
ATOM 1361 C C . GLN A 1 177 ? 29.278 -9.962 -31.798 1.00 95.31 177 GLN A C 1
ATOM 1363 O O . GLN A 1 177 ? 28.429 -9.432 -32.517 1.00 95.31 177 GLN A O 1
ATOM 1368 N N . VAL A 1 178 ? 30.567 -9.626 -31.873 1.00 97.25 178 VAL A N 1
ATOM 1369 C CA . VAL A 1 178 ? 31.089 -8.752 -32.930 1.00 97.25 178 VAL A CA 1
ATOM 1370 C C . VAL A 1 178 ? 30.830 -9.400 -34.290 1.00 97.25 178 VAL A C 1
ATOM 1372 O O . VAL A 1 178 ? 31.156 -10.564 -34.507 1.00 97.25 178 VAL A O 1
ATOM 1375 N N . GLY A 1 179 ? 30.268 -8.624 -35.212 1.00 95.00 179 GLY A N 1
ATOM 1376 C CA . GLY A 1 179 ? 29.879 -9.060 -36.548 1.00 95.00 179 GLY A CA 1
ATOM 1377 C C . GLY A 1 179 ? 28.389 -9.357 -36.711 1.00 95.00 179 GLY A C 1
ATOM 1378 O O . GLY A 1 179 ? 27.935 -9.380 -37.858 1.00 95.00 179 GLY A O 1
ATOM 1379 N N . ASP A 1 180 ? 27.635 -9.515 -35.618 1.00 94.56 180 ASP A N 1
ATOM 1380 C CA . ASP A 1 180 ? 26.191 -9.755 -35.665 1.00 94.56 180 ASP A CA 1
ATOM 1381 C C . ASP A 1 180 ? 25.452 -8.607 -36.362 1.00 94.56 180 ASP A C 1
ATOM 1383 O O . ASP A 1 180 ? 25.810 -7.434 -36.223 1.00 94.56 180 ASP A O 1
ATOM 1387 N N . LEU A 1 181 ? 24.397 -8.954 -37.102 1.00 93.75 181 LEU A N 1
ATOM 1388 C CA . LEU A 1 181 ? 23.467 -7.996 -37.695 1.00 93.75 181 LEU A CA 1
ATOM 1389 C C . LEU A 1 181 ? 22.227 -7.878 -36.813 1.00 93.75 181 LEU A C 1
ATOM 1391 O O . LEU A 1 181 ? 21.583 -8.875 -36.484 1.00 93.75 181 LEU A O 1
ATOM 1395 N N . ILE A 1 182 ? 21.899 -6.648 -36.439 1.00 91.25 182 ILE A N 1
ATOM 1396 C CA . ILE A 1 182 ? 20.789 -6.322 -35.553 1.00 91.25 182 ILE A CA 1
ATOM 1397 C C . ILE A 1 182 ? 19.845 -5.383 -36.298 1.00 91.25 182 ILE A C 1
ATOM 1399 O O . ILE A 1 182 ? 20.270 -4.366 -36.849 1.00 91.25 182 ILE A O 1
ATOM 1403 N N . SER A 1 183 ? 18.553 -5.716 -36.287 1.00 89.75 183 SER A N 1
ATOM 1404 C CA . SER A 1 183 ? 17.513 -4.805 -36.764 1.00 89.75 183 SER A CA 1
ATOM 1405 C C . SER A 1 183 ? 17.425 -3.597 -35.833 1.00 89.75 183 SER A C 1
ATOM 1407 O O . SER A 1 183 ? 17.297 -3.747 -34.612 1.00 89.75 183 SER A O 1
ATOM 1409 N N . VAL A 1 184 ? 17.495 -2.405 -36.415 1.00 90.38 184 VAL A N 1
ATOM 1410 C CA . VAL A 1 184 ? 17.394 -1.129 -35.712 1.00 90.38 184 VAL A CA 1
ATOM 1411 C C . VAL A 1 184 ? 16.474 -0.176 -36.467 1.00 90.38 184 VAL A C 1
ATOM 1413 O O . VAL A 1 184 ? 16.357 -0.234 -37.687 1.00 90.38 184 VAL A O 1
ATOM 1416 N N . LYS A 1 185 ? 15.838 0.742 -35.746 1.00 87.19 185 LYS A N 1
ATOM 1417 C CA . LYS A 1 185 ? 15.145 1.893 -36.336 1.00 87.19 185 LYS A CA 1
ATOM 1418 C C . LYS A 1 185 ? 16.024 3.139 -36.275 1.00 87.19 185 LYS A C 1
ATOM 1420 O O . LYS A 1 185 ? 17.005 3.184 -35.527 1.00 87.19 185 LYS A O 1
ATOM 1425 N N . LYS A 1 186 ? 15.639 4.160 -37.042 1.00 85.88 186 LYS A N 1
ATOM 1426 C CA . LYS A 1 186 ? 16.262 5.488 -36.995 1.00 85.88 186 LYS A CA 1
ATOM 1427 C C . LYS A 1 186 ? 16.204 6.075 -35.570 1.00 85.88 186 LYS A C 1
ATOM 1429 O O . LYS A 1 186 ? 15.283 5.742 -34.812 1.00 85.88 186 LYS A O 1
ATOM 1434 N N . PRO A 1 187 ? 17.171 6.929 -35.191 1.00 88.69 187 PRO A N 1
ATOM 1435 C CA . PRO A 1 187 ? 17.138 7.634 -33.917 1.00 88.69 187 PRO A CA 1
ATOM 1436 C C . PRO A 1 187 ? 15.829 8.397 -33.700 1.00 88.69 187 PRO A C 1
ATOM 1438 O O . PRO A 1 187 ? 15.283 9.011 -34.616 1.00 88.69 187 PRO A O 1
ATOM 1441 N N . SER A 1 188 ? 15.314 8.351 -32.475 1.00 83.88 188 SER A N 1
ATOM 1442 C CA . SER A 1 188 ? 14.055 8.992 -32.091 1.00 83.88 188 SER A CA 1
ATOM 1443 C C . SER A 1 188 ? 14.055 9.353 -30.602 1.00 83.88 188 SER A C 1
ATOM 1445 O O . SER A 1 188 ? 14.991 9.036 -29.870 1.00 83.88 188 SER A O 1
ATOM 1447 N N . GLY A 1 189 ? 13.018 10.059 -30.154 1.00 78.81 189 GLY A N 1
ATOM 1448 C CA . GLY A 1 189 ? 12.861 10.485 -28.762 1.00 78.81 189 GLY A CA 1
ATOM 1449 C C . GLY A 1 189 ? 12.813 12.003 -28.607 1.00 78.81 189 GLY A C 1
ATOM 1450 O O . GLY A 1 189 ? 13.427 12.745 -29.383 1.00 78.81 189 GLY A O 1
ATOM 1451 N N . LYS A 1 190 ? 12.039 12.449 -27.610 1.00 81.25 190 LYS A N 1
ATOM 1452 C CA . LYS A 1 190 ? 11.846 13.867 -27.265 1.00 81.25 190 LYS A CA 1
ATOM 1453 C C . LYS A 1 190 ? 12.844 14.372 -26.229 1.00 81.25 190 LYS A C 1
ATOM 1455 O O . LYS A 1 190 ? 13.094 15.572 -26.193 1.00 81.25 190 LYS A O 1
ATOM 1460 N N . PHE A 1 191 ? 13.440 13.481 -25.437 1.00 88.31 191 PHE A N 1
ATOM 1461 C CA . PHE A 1 191 ? 14.527 13.829 -24.533 1.00 88.31 191 PHE A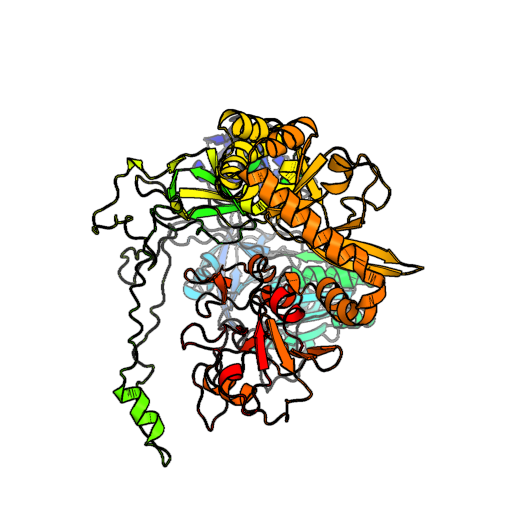 CA 1
ATOM 1462 C C . PHE A 1 191 ? 15.802 14.094 -25.327 1.00 88.31 191 PHE A C 1
ATOM 1464 O O . PHE A 1 191 ? 16.585 13.196 -25.624 1.00 88.31 191 PHE A O 1
ATOM 1471 N N . LYS A 1 192 ? 15.972 15.341 -25.745 1.00 90.38 192 LYS A N 1
ATOM 1472 C CA . LYS A 1 192 ? 17.068 15.754 -26.610 1.00 90.38 192 LYS A CA 1
ATOM 1473 C C . LYS A 1 192 ? 17.548 17.135 -26.213 1.00 90.38 192 LYS A C 1
ATOM 1475 O O . LYS A 1 192 ? 16.748 17.997 -25.866 1.00 90.38 192 LYS A O 1
ATOM 1480 N N . MET A 1 193 ? 18.854 17.327 -26.288 1.00 93.12 193 MET A N 1
ATOM 1481 C CA . MET A 1 193 ? 19.474 18.618 -26.054 1.00 93.12 193 MET A CA 1
ATOM 1482 C C . MET A 1 193 ? 19.572 19.401 -27.364 1.00 93.12 193 MET A C 1
ATOM 1484 O O . MET A 1 193 ? 20.110 18.897 -28.355 1.00 93.12 193 MET A O 1
ATOM 1488 N N . ASP A 1 194 ? 19.110 20.652 -27.348 1.00 87.12 194 ASP A N 1
ATOM 1489 C CA . ASP A 1 194 ? 19.386 21.594 -28.429 1.00 87.12 194 ASP A CA 1
ATOM 1490 C C . ASP A 1 194 ? 20.844 22.081 -28.343 1.00 87.12 194 ASP A C 1
ATOM 1492 O O . ASP A 1 194 ? 21.293 22.656 -27.344 1.00 87.12 194 ASP A O 1
ATOM 1496 N N . LEU A 1 195 ? 21.602 21.802 -29.403 1.00 88.44 195 LEU A N 1
ATOM 1497 C CA . LEU A 1 195 ? 23.014 22.166 -29.526 1.00 88.44 195 LEU A CA 1
ATOM 1498 C C . LEU A 1 195 ? 23.212 23.647 -29.872 1.00 88.44 195 LEU A C 1
ATOM 1500 O O . LEU A 1 195 ? 24.320 24.149 -29.707 1.00 88.44 195 LEU A O 1
ATOM 1504 N N . SER A 1 196 ? 22.169 24.333 -30.349 1.00 85.44 196 SER A N 1
ATOM 1505 C CA . SER A 1 196 ? 22.216 25.763 -30.673 1.00 85.44 196 SER A CA 1
ATOM 1506 C C . SER A 1 196 ? 22.105 26.661 -29.435 1.00 85.44 196 SER A C 1
ATOM 1508 O O . SER A 1 196 ? 22.521 27.819 -29.473 1.00 85.44 196 SER A O 1
ATOM 1510 N N . GLU A 1 197 ? 21.599 26.130 -28.319 1.00 85.06 197 GLU A N 1
ATOM 1511 C CA . GLU A 1 197 ? 21.506 26.859 -27.059 1.00 85.06 197 GLU A CA 1
ATOM 1512 C C . GLU A 1 197 ? 22.854 26.987 -26.339 1.00 85.06 197 GLU A C 1
ATOM 1514 O O . GLU A 1 197 ? 23.693 26.082 -26.348 1.00 85.06 197 GLU A O 1
ATOM 1519 N N . THR A 1 198 ? 23.020 28.095 -25.613 1.00 84.75 198 THR A N 1
ATOM 1520 C CA . THR A 1 198 ? 24.199 28.398 -24.784 1.00 84.75 198 THR A CA 1
ATOM 1521 C C . THR A 1 198 ? 23.969 28.176 -23.284 1.00 84.75 198 THR A C 1
ATOM 1523 O O . THR A 1 198 ? 24.835 28.505 -22.481 1.00 84.75 198 THR A O 1
ATOM 1526 N N . THR A 1 199 ? 22.821 27.610 -22.902 1.00 90.94 199 THR A N 1
ATOM 1527 C CA . THR A 1 199 ? 22.392 27.387 -21.512 1.00 90.94 199 THR A CA 1
ATOM 1528 C C . THR A 1 199 ? 23.307 26.411 -20.760 1.00 90.94 199 THR A C 1
ATOM 1530 O O . THR A 1 199 ? 23.640 25.358 -21.306 1.00 90.94 199 THR A O 1
ATOM 1533 N N . ASP A 1 200 ? 23.658 26.676 -19.500 1.00 95.19 200 ASP A N 1
ATOM 1534 C CA . ASP A 1 200 ? 24.398 25.705 -18.680 1.00 95.19 200 ASP A CA 1
ATOM 1535 C C . ASP A 1 200 ? 23.560 24.442 -18.414 1.00 95.19 200 ASP A C 1
ATOM 1537 O O . ASP A 1 200 ? 22.327 24.483 -18.404 1.00 95.19 200 ASP A O 1
ATOM 1541 N N . LEU A 1 201 ? 24.219 23.298 -18.216 1.00 96.06 201 LEU A N 1
ATOM 1542 C CA . LEU A 1 201 ? 23.550 22.014 -18.013 1.00 96.06 201 LEU A CA 1
ATOM 1543 C C . LEU A 1 201 ? 23.765 21.466 -16.613 1.00 96.06 201 LEU A C 1
ATOM 1545 O O . LEU A 1 201 ? 24.891 21.156 -16.211 1.00 96.06 201 LEU A O 1
ATOM 1549 N N . LEU A 1 202 ? 22.647 21.210 -15.942 1.00 97.69 202 LEU A N 1
ATOM 1550 C CA . LEU A 1 202 ? 22.593 20.309 -14.807 1.00 97.69 202 LEU A CA 1
ATOM 1551 C C . LEU A 1 202 ? 22.099 18.942 -15.281 1.00 97.69 202 LEU A C 1
ATOM 1553 O O . LEU A 1 202 ? 20.967 18.794 -15.733 1.00 97.69 202 LEU A O 1
ATOM 1557 N N . LEU A 1 203 ? 22.956 17.934 -15.173 1.00 98.38 203 LEU A N 1
ATOM 1558 C CA . LEU A 1 203 ? 22.648 16.555 -15.524 1.00 98.38 203 LEU A CA 1
ATOM 1559 C C . LEU A 1 203 ? 22.490 15.742 -14.236 1.00 98.38 203 LEU A C 1
ATOM 1561 O O . LEU A 1 203 ? 23.392 15.725 -13.399 1.00 98.38 203 LEU A O 1
ATOM 1565 N N . VAL A 1 204 ? 21.365 15.047 -14.070 1.00 97.94 204 VAL A N 1
ATOM 1566 C CA . VAL A 1 204 ? 21.111 14.207 -12.886 1.00 97.94 204 VAL A CA 1
ATOM 1567 C C . VAL A 1 204 ? 20.787 12.786 -13.322 1.00 97.94 204 VAL A C 1
ATOM 1569 O O . VAL A 1 204 ? 19.701 12.513 -13.836 1.00 97.94 204 VAL A O 1
ATOM 1572 N N . GLY A 1 205 ? 21.737 11.875 -13.111 1.00 95.12 205 GLY A N 1
ATOM 1573 C CA . GLY A 1 205 ? 21.653 10.487 -13.555 1.00 95.12 205 GLY A CA 1
ATOM 1574 C C . GLY A 1 205 ? 21.735 9.476 -12.416 1.00 95.12 205 GLY A C 1
ATOM 1575 O O . GLY A 1 205 ? 22.383 9.713 -11.396 1.00 95.12 205 GLY A O 1
ATOM 1576 N N . SER A 1 206 ? 21.153 8.290 -12.606 1.00 92.88 206 SER A N 1
ATOM 1577 C CA . SER A 1 206 ? 21.423 7.141 -11.730 1.00 92.88 206 SER A CA 1
ATOM 1578 C C . SER A 1 206 ? 21.433 5.814 -12.488 1.00 92.88 206 SER A C 1
ATOM 1580 O O . SER A 1 206 ? 20.582 5.566 -13.347 1.00 92.88 206 SER A O 1
ATOM 1582 N N . GLY A 1 207 ? 22.407 4.950 -12.178 1.00 91.31 207 GLY A N 1
ATOM 1583 C CA . GLY A 1 207 ? 22.582 3.658 -12.844 1.00 91.31 207 GLY A CA 1
ATOM 1584 C C . GLY A 1 207 ? 22.709 3.803 -14.364 1.00 91.31 207 GLY A C 1
ATOM 1585 O O . GLY A 1 207 ? 23.529 4.580 -14.846 1.00 91.31 207 GLY A O 1
ATOM 1586 N N . SER A 1 208 ? 21.884 3.081 -15.131 1.00 92.62 208 SER A N 1
ATOM 1587 C CA . SER A 1 208 ? 21.888 3.155 -16.600 1.00 92.62 208 SER A CA 1
ATOM 1588 C C . SER A 1 208 ? 21.380 4.481 -17.162 1.00 92.62 208 SER A C 1
ATOM 1590 O O . SER A 1 208 ? 21.650 4.755 -18.324 1.00 92.62 208 SER A O 1
ATOM 1592 N N . GLY A 1 209 ? 20.707 5.324 -16.368 1.00 93.25 209 GLY A N 1
ATOM 1593 C CA . GLY A 1 209 ? 20.256 6.654 -16.804 1.00 93.25 209 GLY A CA 1
ATOM 1594 C C . GLY A 1 209 ? 21.396 7.606 -17.194 1.00 93.25 209 GLY A C 1
ATOM 1595 O O . GLY A 1 209 ? 21.161 8.677 -17.738 1.00 93.25 209 GLY A O 1
ATOM 1596 N N . ILE A 1 210 ? 22.650 7.202 -16.972 1.00 97.00 210 ILE A N 1
ATOM 1597 C CA . ILE A 1 210 ? 23.832 7.894 -17.486 1.00 97.00 210 ILE A CA 1
ATOM 1598 C C . ILE A 1 210 ? 23.908 7.923 -19.014 1.00 97.00 210 ILE A C 1
ATOM 1600 O O . ILE A 1 210 ? 24.539 8.819 -19.553 1.00 97.00 210 ILE A O 1
ATOM 1604 N N . THR A 1 211 ? 23.310 6.970 -19.733 1.00 97.19 211 THR A N 1
ATOM 1605 C CA . THR A 1 211 ? 23.551 6.803 -21.175 1.00 97.19 211 THR A CA 1
ATOM 1606 C C . THR A 1 211 ? 23.160 8.018 -22.027 1.00 97.19 211 THR A C 1
ATOM 1608 O O . THR A 1 211 ? 24.039 8.505 -22.742 1.00 97.19 211 THR A O 1
ATOM 1611 N N . PRO A 1 212 ? 21.940 8.591 -21.934 1.00 96.56 212 PRO A N 1
ATOM 1612 C CA . PRO A 1 212 ? 21.612 9.792 -22.699 1.00 96.56 212 PRO A CA 1
ATOM 1613 C C . PRO A 1 212 ? 22.401 11.017 -22.212 1.00 96.56 212 PRO A C 1
ATOM 1615 O O . PRO A 1 212 ? 22.782 11.867 -23.015 1.00 96.56 212 PRO A O 1
ATOM 1618 N N . LEU A 1 213 ? 22.703 11.092 -20.911 1.00 98.06 213 LEU A N 1
ATOM 1619 C CA . LEU A 1 213 ? 23.460 12.197 -20.315 1.00 98.06 213 LEU A CA 1
ATOM 1620 C C . LEU A 1 213 ? 24.924 12.187 -20.782 1.00 98.06 213 LEU A C 1
ATOM 1622 O O . LEU A 1 213 ? 25.488 13.232 -21.090 1.00 98.06 213 LEU A O 1
ATOM 1626 N N . LEU A 1 214 ? 25.531 11.005 -20.909 1.00 97.75 214 LEU A N 1
ATOM 1627 C CA . LEU A 1 214 ? 26.878 10.838 -21.443 1.00 97.75 214 LEU A CA 1
ATOM 1628 C C . LEU A 1 214 ? 26.946 11.246 -22.915 1.00 97.75 214 LEU A C 1
ATOM 1630 O O . LEU A 1 214 ? 27.917 11.885 -23.310 1.00 97.75 214 LEU A O 1
ATOM 1634 N N . SER A 1 215 ? 25.916 10.948 -23.714 1.00 98.06 215 SER A N 1
ATOM 1635 C CA . SER A 1 215 ? 25.841 11.434 -25.098 1.00 98.06 215 SER A CA 1
ATOM 1636 C C . SER A 1 215 ? 25.875 12.963 -25.162 1.00 98.06 215 SER A C 1
ATOM 1638 O O . SER A 1 215 ? 26.578 13.523 -26.008 1.00 98.06 215 SER A O 1
ATOM 1640 N N . MET A 1 216 ? 25.196 13.651 -24.234 1.00 97.62 216 MET A N 1
ATOM 1641 C CA . MET A 1 216 ? 25.253 15.115 -24.118 1.00 97.62 216 MET A CA 1
ATOM 1642 C C . MET A 1 216 ? 26.661 15.593 -23.746 1.00 97.62 216 MET A C 1
ATOM 1644 O O . MET A 1 216 ? 27.212 16.444 -24.444 1.00 97.62 216 MET A O 1
ATOM 1648 N N . VAL A 1 217 ? 27.276 15.009 -22.708 1.00 97.56 217 VAL A N 1
ATOM 1649 C CA . VAL 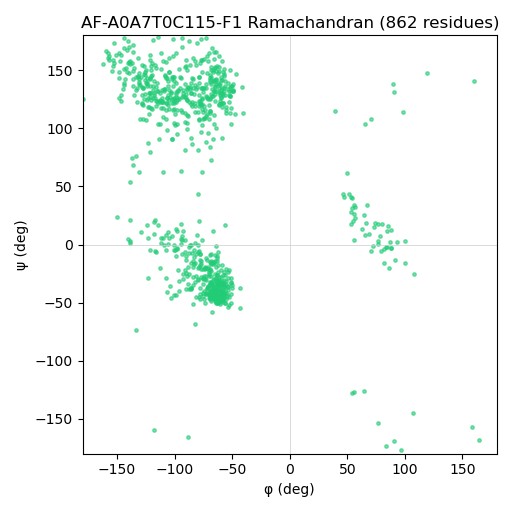A 1 217 ? 28.636 15.372 -22.260 1.00 97.56 217 VAL A CA 1
ATOM 1650 C C . VAL A 1 217 ? 29.667 15.160 -23.370 1.00 97.56 217 VAL A C 1
ATOM 1652 O O . VAL A 1 217 ? 30.452 16.067 -23.652 1.00 97.56 217 VAL A O 1
ATOM 1655 N N . ARG A 1 218 ? 29.659 13.992 -24.027 1.00 96.81 218 ARG A N 1
ATOM 1656 C CA . ARG A 1 218 ? 30.566 13.674 -25.141 1.00 96.81 218 ARG A CA 1
ATOM 1657 C C . ARG A 1 218 ? 30.381 14.659 -26.293 1.00 96.81 218 ARG A C 1
ATOM 1659 O O . ARG A 1 218 ? 31.351 15.250 -26.745 1.00 96.81 218 ARG A O 1
ATOM 1666 N N . SER A 1 219 ? 29.136 14.914 -26.700 1.00 96.38 219 SER A N 1
ATOM 1667 C CA . SER A 1 219 ? 28.843 15.828 -27.813 1.00 96.38 219 SER A CA 1
ATOM 1668 C C . SER A 1 219 ? 29.302 17.259 -27.543 1.00 96.38 219 SER A C 1
ATOM 1670 O O . SER A 1 219 ? 29.894 17.886 -28.415 1.00 96.38 219 SER A O 1
ATOM 1672 N N . LEU A 1 220 ? 29.065 17.785 -26.338 1.00 95.12 220 LEU A N 1
ATOM 1673 C CA . LEU A 1 220 ? 29.533 19.125 -25.970 1.00 95.12 220 LEU A CA 1
ATOM 1674 C C . LEU A 1 220 ? 31.059 19.194 -25.863 1.00 95.12 220 LEU A C 1
ATOM 1676 O O . LEU A 1 220 ? 31.642 20.218 -26.216 1.00 95.12 220 LEU A O 1
ATOM 1680 N N . THR A 1 221 ? 31.697 18.116 -25.407 1.00 94.50 221 THR A N 1
ATOM 1681 C CA . THR A 1 221 ? 33.159 18.027 -25.309 1.00 94.50 221 THR A CA 1
ATOM 1682 C C . THR A 1 221 ? 33.806 17.995 -26.694 1.00 94.50 221 THR A C 1
ATOM 1684 O O . THR A 1 221 ? 34.698 18.796 -26.955 1.00 94.50 221 THR A O 1
ATOM 1687 N N . ASP A 1 222 ? 33.301 17.172 -27.617 1.00 93.94 222 ASP A N 1
ATOM 1688 C CA . ASP A 1 222 ? 33.810 17.082 -28.996 1.00 93.94 222 ASP A CA 1
ATOM 1689 C C . ASP A 1 222 ? 33.660 18.404 -29.763 1.00 93.94 222 ASP A C 1
ATOM 1691 O O . ASP A 1 222 ? 34.507 18.769 -30.579 1.00 93.94 222 ASP A O 1
ATOM 1695 N N . MET A 1 223 ? 32.594 19.157 -29.479 1.00 92.19 223 MET A N 1
ATOM 1696 C CA . MET A 1 223 ? 32.366 20.486 -30.053 1.00 92.19 223 MET A CA 1
ATOM 1697 C C . MET A 1 223 ? 33.167 21.603 -29.363 1.00 92.19 223 MET A C 1
ATOM 1699 O O . MET A 1 223 ? 33.039 22.759 -29.761 1.00 92.19 223 MET A O 1
ATOM 1703 N N . ASN A 1 224 ? 33.972 21.297 -28.338 1.00 91.88 224 ASN A N 1
ATOM 1704 C CA . ASN A 1 224 ? 34.676 22.280 -27.505 1.00 91.88 224 ASN A CA 1
ATOM 1705 C C . ASN A 1 224 ? 33.738 23.368 -26.944 1.00 91.88 224 ASN A C 1
ATOM 1707 O O . ASN A 1 224 ? 34.042 24.562 -26.981 1.00 91.88 224 ASN A O 1
ATOM 1711 N N . SER A 1 225 ? 32.565 22.957 -26.455 1.00 91.19 225 SER A N 1
ATOM 1712 C CA . SER A 1 225 ? 31.558 23.877 -25.929 1.00 91.19 225 SER A CA 1
ATOM 1713 C C . SER A 1 225 ? 32.051 24.633 -24.691 1.00 91.19 225 SER A C 1
ATOM 1715 O O . SER A 1 225 ? 32.711 24.081 -23.809 1.00 91.19 225 SER A O 1
ATOM 1717 N N . THR A 1 226 ? 31.664 25.904 -24.589 1.00 90.50 226 THR A N 1
ATOM 1718 C CA . THR A 1 226 ? 31.926 26.749 -23.416 1.00 90.50 226 THR A CA 1
ATOM 1719 C C . THR A 1 226 ? 30.847 26.640 -22.336 1.00 90.50 226 THR A C 1
ATOM 1721 O O . THR A 1 226 ? 30.962 27.302 -21.309 1.00 90.50 226 THR A O 1
ATOM 1724 N N . ARG A 1 227 ? 29.784 25.855 -22.569 1.00 92.06 227 ARG A N 1
ATOM 1725 C CA . ARG A 1 227 ? 28.680 25.651 -21.615 1.00 92.06 227 ARG A CA 1
ATOM 1726 C C . ARG A 1 227 ? 29.208 24.948 -20.369 1.00 92.06 227 ARG A C 1
ATOM 1728 O O . ARG A 1 227 ? 29.945 23.968 -20.494 1.00 92.06 227 ARG A O 1
ATOM 1735 N N . LYS A 1 228 ? 28.811 25.401 -19.179 1.00 94.94 228 LYS A N 1
ATOM 1736 C CA . LYS A 1 228 ? 29.135 24.694 -17.940 1.00 94.94 228 LYS A CA 1
ATOM 1737 C C . LYS A 1 228 ? 28.246 23.464 -17.813 1.00 94.94 228 LYS A C 1
ATOM 1739 O O . LYS A 1 228 ? 27.041 23.534 -18.039 1.00 94.94 228 LYS A O 1
ATOM 1744 N N . ILE A 1 229 ? 28.842 22.336 -17.447 1.00 96.56 229 ILE A N 1
ATOM 1745 C CA . ILE A 1 229 ? 28.153 21.054 -17.320 1.00 96.56 229 ILE A CA 1
ATOM 1746 C C . ILE A 1 229 ? 28.455 20.498 -15.933 1.00 96.56 229 ILE A C 1
ATOM 1748 O O . ILE A 1 229 ? 29.615 20.247 -15.613 1.00 96.56 229 ILE A O 1
ATOM 1752 N N . VAL A 1 230 ? 27.434 20.264 -15.112 1.00 97.94 230 VAL A N 1
ATOM 1753 C CA . VAL A 1 230 ? 27.582 19.519 -13.852 1.00 97.94 230 VAL A CA 1
ATOM 1754 C C . VAL A 1 230 ? 26.758 18.248 -13.943 1.00 97.94 230 VAL A C 1
ATOM 1756 O O . VAL A 1 230 ? 25.553 18.305 -14.165 1.00 97.94 230 VAL A O 1
ATOM 1759 N N . LEU A 1 231 ? 27.406 17.100 -13.753 1.00 98.25 231 LEU A N 1
ATOM 1760 C CA . LEU A 1 231 ? 26.752 15.800 -13.676 1.00 98.25 231 LEU A CA 1
ATOM 1761 C C . LEU A 1 231 ? 26.758 15.289 -12.237 1.00 98.25 231 LEU A C 1
ATOM 1763 O O . LEU A 1 231 ? 27.814 14.959 -11.695 1.00 98.25 231 LEU A O 1
ATOM 1767 N N . LEU A 1 232 ? 25.565 15.158 -11.659 1.00 98.25 232 LEU A N 1
ATOM 1768 C CA . LEU A 1 232 ? 25.330 14.455 -10.403 1.00 98.25 232 LEU A CA 1
ATOM 1769 C C . LEU A 1 232 ? 24.950 13.006 -10.728 1.00 98.25 232 LEU A C 1
ATOM 1771 O O . LEU A 1 232 ? 23.902 12.756 -11.330 1.00 98.25 232 LEU A O 1
ATOM 1775 N N . TYR A 1 233 ? 25.798 12.046 -10.353 1.00 98.00 233 TYR A N 1
ATOM 1776 C CA . TYR A 1 233 ? 25.636 10.644 -10.737 1.00 98.00 233 TYR A CA 1
ATOM 1777 C C . TYR A 1 233 ? 25.552 9.701 -9.532 1.00 98.00 233 TYR A C 1
ATOM 1779 O O . TYR A 1 233 ? 26.518 9.512 -8.793 1.00 98.00 233 TYR A O 1
ATOM 1787 N N . GLY A 1 234 ? 24.379 9.096 -9.328 1.00 96.19 234 GLY A N 1
ATOM 1788 C CA . GLY A 1 234 ? 24.079 8.253 -8.170 1.00 96.19 234 GLY A CA 1
ATOM 1789 C C . GLY A 1 234 ? 24.171 6.757 -8.465 1.00 96.19 234 GLY A C 1
ATOM 1790 O O . GLY A 1 234 ? 23.467 6.257 -9.346 1.00 96.19 234 GLY A O 1
ATOM 1791 N N . ASN A 1 235 ? 24.963 6.028 -7.676 1.00 94.38 235 ASN A N 1
ATOM 1792 C CA . ASN A 1 235 ? 25.157 4.579 -7.785 1.00 94.38 235 ASN A CA 1
ATOM 1793 C C . ASN A 1 235 ? 25.125 3.890 -6.403 1.00 94.38 235 ASN A C 1
ATOM 1795 O O . ASN A 1 235 ? 25.019 4.534 -5.350 1.00 94.38 235 ASN A O 1
ATOM 1799 N N . ARG A 1 236 ? 25.121 2.552 -6.393 1.00 88.31 236 ARG A N 1
ATOM 1800 C CA . ARG A 1 236 ? 25.130 1.768 -5.150 1.00 88.31 236 ARG A CA 1
ATOM 1801 C C . ARG A 1 236 ? 26.552 1.648 -4.620 1.00 88.31 236 ARG A C 1
ATOM 1803 O O . ARG A 1 236 ? 26.832 2.295 -3.614 1.00 88.31 236 ARG A O 1
ATOM 1810 N N . THR A 1 237 ? 27.413 0.914 -5.313 1.00 91.94 237 THR A N 1
ATOM 1811 C CA . THR A 1 237 ? 28.838 0.762 -4.982 1.00 91.94 237 THR A CA 1
ATOM 1812 C C . THR A 1 237 ? 29.724 1.389 -6.062 1.00 91.94 237 THR A C 1
ATOM 1814 O O . THR A 1 237 ? 29.222 1.929 -7.054 1.00 91.94 237 THR A O 1
ATOM 1817 N N . SER A 1 238 ? 31.045 1.350 -5.867 1.00 90.06 238 SER A N 1
ATOM 1818 C CA . SER A 1 238 ? 32.001 1.861 -6.855 1.00 90.06 238 SER A CA 1
ATOM 1819 C C . SER A 1 238 ? 32.040 1.013 -8.140 1.00 90.06 238 SER A C 1
ATOM 1821 O O . SER A 1 238 ? 32.172 1.565 -9.232 1.00 90.06 238 SER A O 1
ATOM 1823 N N . ASP A 1 239 ? 31.804 -0.296 -8.026 1.00 89.31 239 ASP A N 1
ATOM 1824 C CA . ASP A 1 239 ? 31.741 -1.244 -9.151 1.00 89.31 239 ASP A CA 1
ATOM 1825 C C . ASP A 1 239 ? 30.513 -1.045 -10.058 1.00 89.31 239 ASP A C 1
ATOM 1827 O O . ASP A 1 239 ? 30.506 -1.462 -11.218 1.00 89.31 239 ASP A O 1
ATOM 1831 N N . ASP A 1 240 ? 29.465 -0.394 -9.547 1.00 89.88 240 ASP A N 1
ATOM 1832 C CA . ASP A 1 240 ? 28.233 -0.123 -10.294 1.00 89.88 240 ASP A CA 1
ATOM 1833 C C . ASP A 1 240 ? 28.334 1.104 -11.216 1.00 89.88 240 ASP A C 1
ATOM 1835 O O . ASP A 1 240 ? 27.401 1.376 -11.982 1.00 89.88 240 ASP A O 1
ATOM 1839 N N . ILE A 1 241 ? 29.418 1.883 -11.125 1.00 93.81 241 ILE A N 1
ATOM 1840 C CA . ILE A 1 241 ? 29.555 3.152 -11.844 1.00 93.81 241 ILE A CA 1
ATOM 1841 C C . ILE A 1 241 ? 29.897 2.886 -13.317 1.00 93.81 241 ILE A C 1
ATOM 1843 O O . ILE A 1 241 ? 31.058 2.739 -13.708 1.00 93.81 241 ILE A O 1
ATOM 1847 N N . ILE A 1 242 ? 28.874 2.900 -14.170 1.00 96.00 242 ILE A N 1
ATOM 1848 C CA . ILE A 1 242 ? 29.048 2.755 -15.617 1.00 96.00 242 ILE A CA 1
ATOM 1849 C C . ILE A 1 242 ? 29.845 3.960 -16.145 1.00 96.00 242 ILE A C 1
ATOM 1851 O O . ILE A 1 242 ? 29.533 5.108 -15.831 1.00 96.00 242 ILE A O 1
ATOM 1855 N N . PHE A 1 243 ? 30.871 3.693 -16.960 1.00 96.25 243 PHE A N 1
ATOM 1856 C CA . PHE A 1 243 ? 31.771 4.692 -17.559 1.00 96.25 243 PHE A CA 1
ATOM 1857 C C . PHE A 1 243 ? 32.673 5.465 -16.584 1.00 96.25 243 PHE A C 1
ATOM 1859 O O . PHE A 1 243 ? 33.205 6.501 -16.969 1.00 96.25 243 PHE A O 1
ATOM 1866 N N . TYR A 1 244 ? 32.907 4.995 -15.352 1.00 92.81 244 TYR A N 1
ATOM 1867 C CA . TYR A 1 244 ? 33.646 5.782 -14.350 1.00 92.81 244 TYR A CA 1
ATOM 1868 C C . TYR A 1 244 ? 34.994 6.340 -14.835 1.00 92.81 244 TYR A C 1
ATOM 1870 O O . TYR A 1 244 ? 35.251 7.539 -14.715 1.00 92.81 244 TYR A O 1
ATOM 1878 N N . LYS A 1 245 ? 35.840 5.479 -15.417 1.00 93.12 245 LYS A N 1
ATOM 1879 C CA . LYS A 1 245 ? 37.159 5.873 -15.932 1.00 93.12 245 LYS A CA 1
ATOM 1880 C C . LYS A 1 245 ? 37.042 6.947 -17.016 1.00 93.12 245 LYS A C 1
ATOM 1882 O O . LYS A 1 245 ? 37.725 7.961 -16.959 1.00 93.12 245 LYS A O 1
ATOM 1887 N N . GLU A 1 246 ? 36.128 6.741 -17.954 1.00 95.38 246 GLU A N 1
ATOM 1888 C CA . GLU A 1 246 ? 35.906 7.649 -19.074 1.00 95.38 246 GLU A CA 1
ATOM 1889 C C . GLU A 1 246 ? 35.326 8.994 -18.618 1.00 95.38 246 GLU A C 1
ATOM 1891 O O . GLU A 1 246 ? 35.780 10.044 -19.052 1.00 95.38 246 GLU A O 1
ATOM 1896 N N . LEU A 1 247 ? 34.369 8.993 -17.688 1.00 96.56 247 LEU A N 1
ATOM 1897 C CA . LEU A 1 247 ? 33.818 10.221 -17.113 1.00 96.56 247 LEU A CA 1
ATOM 1898 C C . LEU A 1 247 ? 34.904 11.055 -16.416 1.00 96.56 247 LEU A C 1
ATOM 1900 O O . LEU A 1 247 ? 34.866 12.282 -16.475 1.00 96.56 247 LEU A O 1
ATOM 1904 N N . LYS A 1 248 ? 35.894 10.408 -15.790 1.00 95.12 248 LYS A N 1
ATOM 1905 C CA . LYS A 1 248 ? 37.056 11.091 -15.203 1.00 95.12 248 LYS A CA 1
ATOM 1906 C C . LYS A 1 248 ? 38.026 11.633 -16.251 1.00 95.12 248 LYS A C 1
ATOM 1908 O O . LYS A 1 248 ? 38.568 12.723 -16.070 1.00 95.12 248 LYS A O 1
ATOM 1913 N N . GLU A 1 249 ? 38.223 10.910 -17.347 1.00 95.81 249 GLU A N 1
ATOM 1914 C CA . GLU A 1 249 ? 38.999 11.388 -18.496 1.00 95.81 249 GLU A CA 1
ATOM 1915 C C . GLU A 1 249 ? 38.318 12.603 -19.149 1.00 95.81 249 GLU A C 1
ATOM 1917 O O . GLU A 1 249 ? 38.981 13.606 -19.402 1.00 95.81 249 GLU A O 1
ATOM 1922 N N . LEU A 1 250 ? 36.990 12.573 -19.310 1.00 95.38 250 LEU A N 1
ATOM 1923 C CA . LEU A 1 250 ? 36.191 13.700 -19.802 1.00 95.38 250 LEU A CA 1
ATOM 1924 C C . LEU A 1 250 ? 36.253 14.909 -18.857 1.00 95.38 250 LEU A C 1
ATOM 1926 O O . LEU A 1 250 ? 36.425 16.026 -19.333 1.00 95.38 250 LEU A O 1
ATOM 1930 N N . GLU A 1 251 ? 36.166 14.709 -17.534 1.00 95.75 251 GLU A N 1
ATOM 1931 C CA . GLU A 1 251 ? 36.326 15.790 -16.535 1.00 95.75 251 GLU A CA 1
ATOM 1932 C C . GLU A 1 251 ? 37.730 16.417 -16.603 1.00 95.75 251 GLU A C 1
ATOM 1934 O O . GLU A 1 251 ? 37.895 17.611 -16.372 1.00 95.75 251 GLU A O 1
ATOM 1939 N N . THR A 1 252 ? 38.751 15.632 -16.961 1.00 94.38 252 THR A N 1
ATOM 1940 C CA . THR A 1 252 ? 40.126 16.131 -17.126 1.00 94.38 252 THR A CA 1
ATOM 1941 C C . THR A 1 252 ? 40.311 16.878 -18.451 1.00 94.38 252 THR A C 1
ATOM 1943 O O . THR A 1 252 ? 41.034 17.871 -18.504 1.00 94.38 252 THR A O 1
ATOM 1946 N N . ALA A 1 253 ? 39.676 16.402 -19.524 1.00 90.62 253 ALA A N 1
ATOM 1947 C CA . ALA A 1 253 ? 39.801 16.967 -20.865 1.00 90.62 253 ALA A CA 1
ATOM 1948 C C . ALA A 1 253 ? 38.940 18.223 -21.080 1.00 90.62 253 ALA A C 1
ATOM 1950 O O . ALA A 1 253 ? 39.322 19.097 -21.856 1.00 90.62 253 ALA A O 1
ATOM 1951 N N . ASN A 1 254 ? 37.793 18.326 -20.403 1.00 93.38 254 ASN A N 1
ATOM 1952 C CA . ASN A 1 254 ? 36.859 19.437 -20.537 1.00 93.38 254 ASN A CA 1
ATOM 1953 C C . ASN A 1 254 ? 36.802 20.260 -19.236 1.00 93.38 254 ASN A C 1
ATOM 1955 O O . ASN A 1 254 ? 36.125 19.851 -18.292 1.00 93.38 254 ASN A O 1
ATOM 1959 N N . PRO A 1 255 ? 37.429 21.452 -19.180 1.00 91.44 255 PRO A N 1
ATOM 1960 C CA . PRO A 1 255 ? 37.461 22.270 -17.964 1.00 91.44 255 PRO A CA 1
ATOM 1961 C C . PRO A 1 255 ? 36.082 22.804 -17.543 1.00 91.44 255 PRO A C 1
ATOM 1963 O O . PRO A 1 255 ? 35.924 23.249 -16.407 1.00 91.44 255 PRO A O 1
ATOM 1966 N N . ASN A 1 256 ? 35.087 22.764 -18.436 1.00 93.56 256 ASN A N 1
ATOM 1967 C CA . ASN A 1 256 ? 33.718 23.192 -18.152 1.00 93.56 256 ASN A CA 1
ATOM 1968 C C . ASN A 1 256 ? 32.829 22.045 -17.646 1.00 93.56 256 ASN A C 1
ATOM 1970 O O . ASN A 1 256 ? 31.688 22.297 -17.256 1.00 93.56 256 ASN A O 1
ATOM 1974 N N . PHE A 1 257 ? 33.327 20.804 -17.636 1.00 97.06 257 PHE A N 1
ATOM 1975 C CA . PHE A 1 257 ? 32.606 19.641 -17.133 1.00 97.06 257 PHE A CA 1
ATOM 1976 C C . PHE A 1 257 ? 33.033 19.298 -15.706 1.00 97.06 257 PHE A C 1
ATOM 1978 O O . PHE A 1 257 ? 34.213 19.145 -15.404 1.00 97.06 257 PHE A O 1
ATOM 1985 N N . LYS A 1 258 ? 32.048 19.139 -14.822 1.00 96.69 258 LYS A N 1
ATOM 1986 C CA . LYS A 1 258 ? 32.233 18.720 -13.437 1.00 96.69 258 LYS A CA 1
ATOM 1987 C C . LYS A 1 258 ? 31.441 17.452 -13.154 1.00 96.69 258 LYS A C 1
ATOM 1989 O O . LYS A 1 258 ? 30.238 17.398 -13.409 1.00 96.69 258 LYS A O 1
ATOM 1994 N N . LEU A 1 259 ? 32.104 16.462 -12.562 1.00 96.94 259 LEU A N 1
ATOM 1995 C CA . LEU A 1 259 ? 31.486 15.200 -12.164 1.00 96.94 259 LEU A CA 1
ATOM 1996 C C . LEU A 1 259 ? 31.404 15.089 -10.638 1.00 96.94 259 LEU A C 1
ATOM 1998 O O . LEU A 1 259 ? 32.425 15.116 -9.946 1.00 96.94 259 LEU A O 1
ATOM 2002 N N . GLU A 1 260 ? 30.200 14.844 -10.124 1.00 96.38 260 GLU A N 1
ATOM 2003 C CA . GLU A 1 260 ? 29.970 14.465 -8.731 1.00 96.38 260 GLU A CA 1
ATOM 2004 C C . GLU A 1 260 ? 29.301 13.095 -8.640 1.00 96.38 260 GLU A C 1
ATOM 2006 O O . GLU A 1 260 ? 28.169 12.900 -9.078 1.00 96.38 260 GLU A O 1
ATOM 2011 N N . VAL A 1 261 ? 30.003 12.130 -8.042 1.00 96.69 261 VAL A N 1
ATOM 2012 C CA . VAL A 1 261 ? 29.500 10.762 -7.874 1.00 96.69 261 VAL A CA 1
ATOM 2013 C C . VAL A 1 261 ? 29.044 10.540 -6.435 1.00 96.69 261 VAL A C 1
ATOM 2015 O O . VAL A 1 261 ? 29.798 10.805 -5.497 1.00 96.69 261 VAL A O 1
ATOM 2018 N N . PHE A 1 262 ? 27.831 10.011 -6.284 1.00 96.19 262 PHE A N 1
ATOM 2019 C CA . PHE A 1 262 ? 27.196 9.675 -5.012 1.00 96.19 262 PHE A CA 1
ATOM 2020 C C . PHE A 1 262 ? 27.064 8.159 -4.878 1.00 96.19 262 PHE A C 1
ATOM 2022 O O . PHE A 1 262 ? 26.425 7.522 -5.720 1.00 96.19 262 PHE A O 1
ATOM 2029 N N . LEU A 1 263 ? 27.626 7.587 -3.811 1.00 93.94 263 LEU A N 1
ATOM 2030 C CA . LEU A 1 263 ? 27.484 6.164 -3.494 1.00 93.94 263 LEU A CA 1
ATOM 2031 C C . LEU A 1 263 ? 26.614 5.956 -2.257 1.00 93.94 263 LEU A C 1
ATOM 2033 O O . LEU A 1 263 ? 26.924 6.438 -1.167 1.00 93.94 263 LEU A O 1
ATOM 2037 N N . SER A 1 264 ? 25.531 5.196 -2.420 1.00 89.88 264 SER A N 1
ATOM 2038 C CA . SER A 1 264 ? 24.635 4.842 -1.307 1.00 89.88 264 SER A CA 1
ATOM 2039 C C . SER A 1 264 ? 25.162 3.700 -0.431 1.00 89.88 264 SER A C 1
ATOM 2041 O O . SER A 1 264 ? 24.719 3.564 0.709 1.00 89.88 264 SER A O 1
ATOM 2043 N N . GLN A 1 265 ? 26.095 2.901 -0.951 1.00 91.81 265 GLN A N 1
ATOM 2044 C CA . GLN A 1 265 ? 26.814 1.819 -0.274 1.00 91.81 265 GLN A CA 1
ATOM 2045 C C . GLN A 1 265 ? 28.307 1.913 -0.655 1.00 91.81 265 GLN A C 1
ATOM 2047 O O . GLN A 1 265 ? 28.786 1.092 -1.432 1.00 91.81 265 GLN A O 1
ATOM 2052 N N . PRO A 1 266 ? 29.026 2.961 -0.207 1.00 89.06 266 PRO A N 1
ATOM 2053 C CA . PRO A 1 266 ? 30.431 3.153 -0.555 1.00 89.06 266 PRO A CA 1
ATOM 2054 C C . PRO A 1 266 ? 31.318 2.096 0.108 1.00 89.06 266 PRO A C 1
ATOM 2056 O O . PRO A 1 266 ? 31.112 1.750 1.271 1.00 89.06 266 PRO A O 1
ATOM 2059 N N . ASP A 1 267 ? 32.345 1.657 -0.612 1.00 86.00 267 ASP A N 1
ATOM 2060 C CA . ASP A 1 267 ? 33.423 0.841 -0.052 1.00 86.00 267 ASP A CA 1
ATOM 2061 C C . ASP A 1 267 ? 34.356 1.722 0.801 1.00 86.00 267 ASP A C 1
ATOM 2063 O O . ASP A 1 267 ? 34.405 2.941 0.616 1.00 86.00 267 ASP A O 1
ATOM 2067 N N . GLU A 1 268 ? 35.141 1.131 1.709 1.00 83.06 268 GLU A N 1
ATOM 2068 C CA . GLU A 1 268 ? 36.023 1.883 2.628 1.00 83.06 268 GLU A CA 1
ATOM 2069 C C . GLU A 1 268 ? 37.038 2.791 1.907 1.00 83.06 268 GLU A C 1
ATOM 2071 O O . GLU A 1 268 ? 37.471 3.811 2.444 1.00 83.06 268 GLU A O 1
ATOM 2076 N N . SER A 1 269 ? 37.404 2.454 0.669 1.00 85.31 269 SER A N 1
ATOM 2077 C CA . SER A 1 269 ? 38.322 3.236 -0.161 1.00 85.31 269 SER A CA 1
ATOM 2078 C C . SER A 1 269 ? 37.680 4.454 -0.838 1.00 85.31 269 SER A C 1
ATOM 2080 O O . SER A 1 269 ? 38.389 5.233 -1.478 1.00 85.31 269 SER A O 1
ATOM 2082 N N . TRP A 1 270 ? 36.359 4.638 -0.746 1.00 90.12 270 TRP A N 1
ATOM 2083 C CA . TRP A 1 270 ? 35.659 5.724 -1.428 1.00 90.12 270 TRP A CA 1
ATOM 2084 C C . TRP A 1 270 ? 35.849 7.069 -0.720 1.00 90.12 270 TRP A C 1
ATOM 2086 O O . TRP A 1 270 ? 35.435 7.261 0.418 1.00 90.12 270 TRP A O 1
ATOM 2096 N N . GLN A 1 271 ? 36.424 8.032 -1.438 1.00 85.62 271 GLN A N 1
ATOM 2097 C CA . GLN A 1 271 ? 36.668 9.398 -0.949 1.00 85.62 271 GLN A CA 1
ATOM 2098 C C . GLN A 1 271 ? 35.682 10.430 -1.535 1.00 85.62 271 GLN A C 1
ATOM 2100 O O . GLN A 1 271 ? 35.849 11.633 -1.347 1.00 85.62 271 GLN A O 1
ATOM 2105 N N . GLY A 1 272 ? 34.685 9.977 -2.305 1.00 85.81 272 GLY A N 1
ATOM 2106 C CA . GLY A 1 272 ? 33.678 10.835 -2.934 1.00 85.81 272 GLY A CA 1
ATOM 2107 C C . GLY A 1 272 ? 32.459 11.094 -2.043 1.00 85.81 272 GLY A C 1
ATOM 2108 O O . GLY A 1 272 ? 32.463 10.821 -0.843 1.00 85.81 272 GLY A O 1
ATOM 2109 N N . LYS A 1 273 ? 31.372 11.604 -2.636 1.00 90.62 273 LYS A N 1
ATOM 2110 C CA . LYS A 1 273 ? 30.127 11.868 -1.898 1.00 90.62 273 LYS A CA 1
ATOM 2111 C C . LYS A 1 273 ? 29.471 10.545 -1.481 1.00 90.62 273 LYS A C 1
ATOM 2113 O O . LYS A 1 273 ? 29.443 9.581 -2.253 1.00 90.62 273 LYS A O 1
ATOM 2118 N N . THR A 1 274 ? 28.928 10.508 -0.267 1.00 90.69 274 THR A N 1
ATOM 2119 C CA . THR A 1 274 ? 28.227 9.348 0.298 1.00 90.69 274 THR A CA 1
ATOM 2120 C C . THR A 1 274 ? 26.734 9.636 0.450 1.00 90.69 274 THR A C 1
ATOM 2122 O O . THR A 1 274 ? 26.312 10.782 0.608 1.00 90.69 274 THR A O 1
ATOM 2125 N N . GLY A 1 275 ? 25.915 8.588 0.374 1.00 89.38 275 GLY A N 1
ATOM 2126 C CA . GLY A 1 275 ? 24.458 8.698 0.356 1.00 89.38 275 GLY A CA 1
ATOM 2127 C C . GLY A 1 275 ? 23.882 8.810 -1.058 1.00 89.38 275 GLY A C 1
ATOM 2128 O O . GLY A 1 275 ? 24.553 8.549 -2.053 1.00 89.38 275 GLY A O 1
ATOM 2129 N N . ARG A 1 276 ? 22.591 9.139 -1.147 1.00 90.62 276 ARG A N 1
ATOM 2130 C CA . ARG A 1 276 ? 21.905 9.380 -2.427 1.00 90.62 276 ARG A CA 1
ATOM 2131 C C . ARG A 1 276 ? 22.004 10.858 -2.810 1.00 90.62 276 ARG A C 1
ATOM 2133 O O . ARG A 1 276 ? 22.182 11.704 -1.932 1.00 90.62 276 ARG A O 1
ATOM 2140 N N . ILE A 1 277 ? 21.829 11.149 -4.102 1.00 91.44 277 ILE A N 1
ATOM 2141 C CA . ILE A 1 277 ? 21.609 12.521 -4.584 1.00 91.44 277 ILE A CA 1
ATOM 2142 C C . ILE A 1 277 ? 20.437 13.111 -3.793 1.00 91.44 277 ILE A C 1
ATOM 2144 O O . ILE A 1 277 ? 19.431 12.434 -3.569 1.00 91.44 277 ILE A O 1
ATOM 2148 N N . ASN A 1 278 ? 20.602 14.340 -3.324 1.00 90.38 278 ASN A N 1
ATOM 2149 C CA . ASN A 1 278 ? 19.661 15.014 -2.443 1.00 90.38 278 ASN A CA 1
ATOM 2150 C C . ASN A 1 278 ? 19.450 16.468 -2.904 1.00 90.38 278 ASN A C 1
ATOM 2152 O O . ASN A 1 278 ? 20.254 16.967 -3.697 1.00 90.38 278 ASN A O 1
ATOM 2156 N N . PRO A 1 279 ? 18.411 17.156 -2.395 1.00 89.69 279 PRO A N 1
ATOM 2157 C CA . PRO A 1 279 ? 18.109 18.523 -2.808 1.00 89.69 279 PRO A CA 1
ATOM 2158 C C . PRO A 1 279 ? 19.272 19.501 -2.612 1.00 89.69 279 PRO A C 1
ATOM 2160 O O . PRO A 1 279 ? 19.502 20.352 -3.464 1.00 89.69 279 PRO A O 1
ATOM 2163 N N . ALA A 1 280 ? 20.056 19.355 -1.537 1.00 91.38 280 ALA A N 1
ATOM 2164 C CA . ALA A 1 280 ? 21.184 20.247 -1.268 1.00 91.38 280 ALA A CA 1
ATOM 2165 C C . ALA A 1 280 ? 22.242 20.191 -2.382 1.00 91.38 280 ALA A C 1
ATOM 2167 O O . ALA A 1 280 ? 22.689 21.232 -2.842 1.00 91.38 280 ALA A O 1
ATOM 2168 N N . ALA A 1 281 ? 22.567 18.999 -2.892 1.00 91.50 281 ALA A N 1
ATOM 2169 C CA . ALA A 1 281 ? 23.511 18.852 -4.002 1.00 91.50 281 ALA A CA 1
ATOM 2170 C C . ALA A 1 281 ? 23.022 19.515 -5.304 1.00 91.50 281 ALA A C 1
ATOM 2172 O O . ALA A 1 281 ? 23.822 20.059 -6.060 1.00 91.50 281 ALA A O 1
ATOM 2173 N N . ILE A 1 282 ? 21.712 19.482 -5.568 1.00 93.12 282 ILE A N 1
ATOM 2174 C CA . ILE A 1 282 ? 21.109 20.147 -6.734 1.00 93.12 282 ILE A CA 1
ATOM 2175 C C . ILE A 1 282 ? 21.157 21.665 -6.569 1.00 93.12 282 ILE A C 1
ATOM 2177 O O . ILE A 1 282 ? 21.568 22.361 -7.492 1.00 93.12 282 ILE A O 1
ATOM 2181 N N . ILE A 1 283 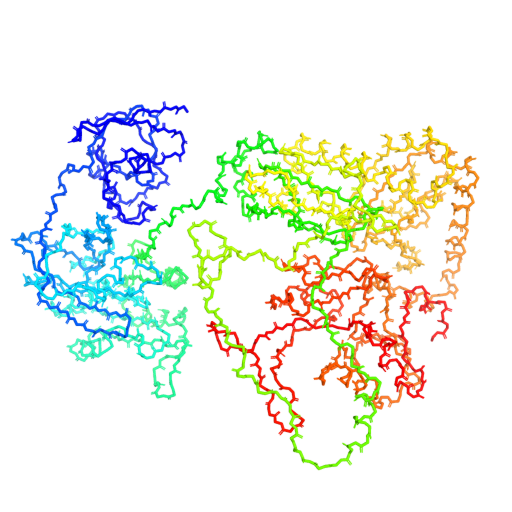? 20.792 22.166 -5.387 1.00 92.81 283 ILE A N 1
ATOM 2182 C CA . ILE A 1 283 ? 20.863 23.593 -5.051 1.00 92.81 283 ILE A CA 1
ATOM 2183 C C . ILE A 1 283 ? 22.303 24.098 -5.198 1.00 92.81 283 ILE A C 1
ATOM 2185 O O . ILE A 1 283 ? 22.532 25.110 -5.857 1.00 92.81 283 ILE A O 1
ATOM 2189 N N . ASP A 1 284 ? 23.279 23.373 -4.649 1.00 92.69 284 ASP A N 1
ATOM 2190 C CA . ASP A 1 284 ? 24.701 23.715 -4.747 1.00 92.69 284 ASP A CA 1
ATOM 2191 C C . ASP A 1 284 ? 25.179 23.748 -6.206 1.00 92.69 284 ASP A C 1
ATOM 2193 O O . ASP A 1 284 ? 25.905 24.664 -6.602 1.00 92.69 284 ASP A O 1
ATOM 2197 N N . ALA A 1 285 ? 24.744 22.786 -7.027 1.00 94.06 285 ALA A N 1
ATOM 2198 C CA . ALA A 1 285 ? 25.083 22.745 -8.444 1.00 94.06 285 ALA A CA 1
ATOM 2199 C C . ALA A 1 285 ? 24.488 23.933 -9.218 1.00 94.06 285 ALA A C 1
ATOM 2201 O O . ALA A 1 285 ? 25.210 24.554 -9.997 1.00 94.06 285 ALA A O 1
ATOM 2202 N N . ILE A 1 286 ? 23.217 24.281 -8.977 1.00 93.56 286 ILE A N 1
ATOM 2203 C CA . ILE A 1 286 ? 22.545 25.432 -9.608 1.00 93.56 286 ILE A CA 1
ATOM 2204 C C . ILE A 1 286 ? 23.218 26.741 -9.188 1.00 93.56 286 ILE A C 1
ATOM 2206 O O . ILE A 1 286 ? 23.542 27.564 -10.038 1.00 93.56 286 ILE A O 1
ATOM 2210 N N . ASN A 1 287 ? 23.512 26.908 -7.897 1.00 90.50 287 ASN A N 1
ATOM 2211 C CA . ASN A 1 287 ? 24.173 28.106 -7.369 1.00 90.50 287 ASN A CA 1
ATOM 2212 C C . ASN A 1 287 ? 25.579 28.323 -7.947 1.00 90.50 287 ASN A C 1
ATOM 2214 O O . ASN A 1 287 ? 26.092 29.441 -7.936 1.00 90.50 287 ASN A O 1
ATOM 2218 N N . ALA A 1 288 ? 26.224 27.260 -8.431 1.00 86.75 288 ALA A N 1
ATOM 2219 C CA . ALA A 1 288 ? 27.522 27.343 -9.079 1.00 86.75 288 ALA A CA 1
ATOM 2220 C C . ALA A 1 288 ? 27.435 27.679 -10.582 1.00 86.75 288 ALA A C 1
ATOM 2222 O O . ALA A 1 288 ? 28.486 27.853 -11.203 1.00 86.75 288 ALA A O 1
ATOM 2223 N N . MET A 1 289 ? 26.249 27.722 -11.191 1.00 90.06 289 MET A N 1
ATOM 2224 C CA . MET A 1 289 ? 26.036 27.972 -12.624 1.00 90.06 289 MET A CA 1
ATOM 2225 C C . MET A 1 289 ? 25.588 29.413 -12.906 1.00 90.06 289 MET A C 1
ATOM 2227 O O . MET A 1 289 ? 25.428 30.221 -11.993 1.00 90.06 289 MET A O 1
ATOM 2231 N N . SER A 1 290 ? 25.433 29.757 -14.187 1.00 81.38 290 SER A N 1
ATOM 2232 C CA . SER A 1 290 ? 24.776 31.003 -14.595 1.00 81.38 290 SER A CA 1
ATOM 2233 C C . SER A 1 290 ? 23.273 30.999 -14.269 1.00 81.38 290 SER A C 1
ATOM 2235 O O . SER A 1 290 ? 22.696 29.963 -13.954 1.00 81.38 290 SER A O 1
ATOM 2237 N N . GLU A 1 291 ? 22.609 32.156 -14.384 1.00 75.69 291 GLU A N 1
ATOM 2238 C CA . GLU A 1 291 ? 21.154 32.278 -14.163 1.00 75.69 291 GLU A CA 1
ATOM 2239 C C . GLU A 1 291 ? 20.312 31.439 -15.148 1.00 75.69 291 GLU A C 1
ATOM 2241 O O . GLU A 1 291 ? 19.145 31.157 -14.886 1.00 75.69 291 GLU A O 1
ATOM 2246 N N . ASN A 1 292 ? 20.898 31.007 -16.271 1.00 85.38 292 ASN A N 1
ATOM 2247 C CA . ASN A 1 292 ? 20.232 30.208 -17.294 1.00 85.38 292 ASN A CA 1
ATOM 2248 C C . ASN A 1 292 ? 20.730 28.758 -17.246 1.00 85.38 292 ASN A C 1
ATOM 2250 O O . ASN A 1 292 ? 21.755 28.427 -17.845 1.00 85.38 292 ASN A O 1
ATOM 2254 N N . VAL A 1 293 ? 19.954 27.889 -16.592 1.00 92.88 293 VAL A N 1
ATOM 2255 C CA . VAL A 1 293 ? 20.231 26.449 -16.457 1.00 92.88 293 VAL A CA 1
ATOM 2256 C C . VAL A 1 293 ? 19.128 25.626 -17.122 1.00 92.88 293 VAL A C 1
ATOM 2258 O O . VAL A 1 293 ? 17.948 25.961 -17.012 1.00 92.88 293 VAL A O 1
ATOM 2261 N N . SER A 1 294 ? 19.509 24.534 -17.787 1.00 94.75 294 SER A N 1
ATOM 2262 C CA . SER A 1 294 ? 18.594 23.461 -18.190 1.00 94.75 294 SER A CA 1
ATOM 2263 C C . SER A 1 294 ? 18.914 22.187 -17.412 1.00 94.75 294 SER A C 1
ATOM 2265 O O . SER A 1 294 ? 20.069 21.755 -17.357 1.00 94.75 294 SER A O 1
ATOM 2267 N N . LEU A 1 295 ? 17.884 21.582 -16.820 1.00 96.12 295 LEU A N 1
ATOM 2268 C CA . LEU A 1 295 ? 17.983 20.301 -16.126 1.00 96.12 295 LEU A CA 1
ATOM 2269 C C . LEU A 1 295 ? 17.658 19.170 -17.101 1.00 96.12 295 LEU A C 1
ATOM 2271 O O . LEU A 1 295 ? 16.582 19.154 -17.690 1.00 96.12 295 LEU A O 1
ATOM 2275 N N . TYR A 1 296 ? 18.540 18.179 -17.189 1.00 96.81 296 TYR A N 1
ATOM 2276 C CA . TYR A 1 296 ? 18.260 16.901 -17.841 1.00 96.81 296 TYR A CA 1
ATOM 2277 C C . TYR A 1 296 ? 18.429 15.777 -16.824 1.00 96.81 296 TYR A C 1
ATOM 2279 O O . TYR A 1 296 ? 19.527 15.554 -16.306 1.00 96.81 296 TYR A O 1
ATOM 2287 N N . THR A 1 297 ? 17.350 15.053 -16.530 1.00 95.62 297 THR A N 1
ATOM 2288 C CA . THR A 1 297 ? 17.386 13.945 -15.573 1.00 95.62 297 THR A CA 1
ATOM 2289 C C . THR A 1 297 ? 16.904 12.630 -16.172 1.00 95.62 297 THR A C 1
ATOM 2291 O O . THR A 1 297 ? 15.937 12.585 -16.929 1.00 95.62 297 THR A O 1
ATOM 2294 N N . CYS A 1 298 ? 17.616 11.548 -15.850 1.00 90.88 298 CYS A N 1
ATOM 2295 C CA . CYS A 1 298 ? 17.285 10.204 -16.303 1.00 90.88 298 CYS A CA 1
ATOM 2296 C C . CYS A 1 298 ? 17.690 9.159 -15.252 1.00 90.88 298 CYS A C 1
ATOM 2298 O O . CYS A 1 298 ? 18.839 9.105 -14.800 1.00 90.88 298 CYS A O 1
ATOM 2300 N N . GLY A 1 299 ? 16.749 8.309 -14.841 1.00 86.50 299 GLY A N 1
ATOM 2301 C CA . GLY A 1 299 ? 16.968 7.320 -13.787 1.00 86.50 299 GLY A CA 1
ATOM 2302 C C . GLY A 1 299 ? 15.670 6.837 -13.130 1.00 86.50 299 GLY A C 1
ATOM 2303 O O . GLY A 1 299 ? 14.607 6.890 -13.742 1.00 86.50 299 GLY A O 1
ATOM 2304 N N . PRO A 1 300 ? 15.726 6.323 -11.888 1.00 80.56 300 PRO A N 1
ATOM 2305 C CA . PRO A 1 300 ? 14.533 5.954 -11.126 1.00 80.56 300 PRO A CA 1
ATOM 2306 C C . PRO A 1 300 ? 13.643 7.167 -10.808 1.00 80.56 300 PRO A C 1
ATOM 2308 O O . PRO A 1 300 ? 14.163 8.216 -10.426 1.00 80.56 300 PRO A O 1
ATOM 2311 N N . GLY A 1 301 ? 12.316 6.983 -10.872 1.00 76.00 301 GLY A N 1
ATOM 2312 C CA . GLY A 1 301 ? 11.296 8.026 -10.649 1.00 76.00 301 GLY A CA 1
ATOM 2313 C C . GLY A 1 301 ? 11.572 8.955 -9.460 1.00 76.00 301 GLY A C 1
ATOM 2314 O O . GLY A 1 301 ? 11.736 10.150 -9.683 1.00 76.00 301 GLY A O 1
ATOM 2315 N N . PRO A 1 302 ? 11.793 8.430 -8.236 1.00 78.50 302 PRO A N 1
ATOM 2316 C CA . PRO A 1 302 ? 12.030 9.274 -7.063 1.00 78.50 302 PRO A CA 1
ATOM 2317 C C . PRO A 1 302 ? 13.245 10.209 -7.163 1.00 78.50 302 PRO A C 1
ATOM 2319 O O . PRO A 1 302 ? 13.279 11.242 -6.505 1.00 78.50 302 PRO A O 1
ATOM 2322 N N . VAL A 1 303 ? 14.273 9.851 -7.945 1.00 82.44 303 VAL A N 1
ATOM 2323 C CA . VAL A 1 303 ? 15.449 10.717 -8.147 1.00 82.44 303 VAL A CA 1
ATOM 2324 C C . VAL A 1 303 ? 15.120 11.833 -9.132 1.00 82.44 303 VAL A C 1
ATOM 2326 O O . VAL A 1 303 ? 15.506 12.976 -8.901 1.00 82.44 303 VAL A O 1
ATOM 2329 N N . MET A 1 304 ? 14.413 11.501 -10.212 1.00 87.44 304 MET A N 1
ATOM 2330 C CA . MET A 1 304 ? 14.042 12.460 -11.251 1.00 87.44 304 MET A CA 1
ATOM 2331 C C . MET A 1 304 ? 13.012 13.470 -10.740 1.00 87.44 304 MET A C 1
ATOM 2333 O O . MET A 1 304 ? 13.209 14.667 -10.919 1.00 87.44 304 MET A O 1
ATOM 2337 N N . GLU A 1 305 ? 11.973 13.001 -10.043 1.00 80.44 305 GLU A N 1
ATOM 2338 C CA . GLU A 1 305 ? 10.951 13.841 -9.402 1.00 80.44 305 GLU A CA 1
ATOM 2339 C C . GLU A 1 305 ? 11.604 14.840 -8.441 1.00 80.44 305 GLU A C 1
ATOM 2341 O O . GLU A 1 305 ? 11.430 16.047 -8.585 1.00 80.44 305 GLU A O 1
ATOM 2346 N N . MET A 1 306 ? 12.472 14.354 -7.547 1.00 91.62 306 MET A N 1
ATOM 2347 C CA . MET A 1 306 ? 13.214 15.201 -6.610 1.00 91.62 306 MET A CA 1
ATOM 2348 C C . MET A 1 306 ? 14.113 16.225 -7.322 1.00 91.62 306 MET A C 1
ATOM 2350 O O . MET A 1 306 ? 14.199 17.372 -6.879 1.00 91.62 306 MET A O 1
ATOM 2354 N N . ALA A 1 307 ? 14.761 15.848 -8.430 1.00 88.44 307 ALA A N 1
ATOM 2355 C CA . ALA A 1 307 ? 15.592 16.761 -9.212 1.00 88.44 307 ALA A CA 1
ATOM 2356 C C . ALA A 1 307 ? 14.774 17.885 -9.861 1.00 88.44 307 ALA A C 1
ATOM 2358 O O . ALA A 1 307 ? 15.158 19.051 -9.766 1.00 88.44 307 ALA A O 1
ATOM 2359 N N . VAL A 1 308 ? 13.641 17.535 -10.474 1.00 86.88 308 VAL A N 1
ATOM 2360 C CA . VAL A 1 308 ? 12.717 18.482 -11.113 1.00 86.88 308 VAL A CA 1
ATOM 2361 C C . VAL A 1 308 ? 12.099 19.417 -10.076 1.00 86.88 308 VAL A C 1
ATOM 2363 O O . VAL A 1 308 ? 12.155 20.632 -10.254 1.00 86.88 308 VAL A O 1
ATOM 2366 N N . GLU A 1 309 ? 11.575 18.882 -8.970 1.00 85.25 309 GLU A N 1
ATOM 2367 C CA . GLU A 1 309 ? 10.973 19.670 -7.887 1.00 85.25 309 GLU A CA 1
ATOM 2368 C C . GLU A 1 309 ? 11.977 20.648 -7.270 1.00 85.25 309 GLU A C 1
ATOM 2370 O O . GLU A 1 309 ? 11.675 21.830 -7.089 1.00 85.25 309 GLU A O 1
ATOM 2375 N N . THR A 1 310 ? 13.199 20.179 -6.995 1.00 88.38 310 THR A N 1
ATOM 2376 C CA . THR A 1 310 ? 14.242 21.027 -6.412 1.00 88.38 310 THR A CA 1
ATOM 2377 C C . THR A 1 310 ? 14.661 22.125 -7.391 1.00 88.38 310 THR A C 1
ATOM 2379 O O . THR A 1 310 ? 14.690 23.293 -7.008 1.00 88.38 310 THR A O 1
ATOM 2382 N N . ALA A 1 311 ? 14.920 21.798 -8.661 1.00 89.25 311 ALA A N 1
ATOM 2383 C CA . ALA A 1 311 ? 15.303 22.791 -9.668 1.00 89.25 311 ALA A CA 1
ATOM 2384 C C . ALA A 1 311 ? 14.197 23.832 -9.914 1.00 89.25 311 ALA A C 1
ATOM 2386 O O . ALA A 1 311 ? 14.485 25.029 -9.981 1.00 89.25 311 ALA A O 1
ATOM 2387 N N . ALA A 1 312 ? 12.933 23.403 -9.966 1.00 87.88 312 ALA A N 1
ATOM 2388 C CA . ALA A 1 312 ? 11.788 24.305 -10.060 1.00 87.88 312 ALA A CA 1
ATOM 2389 C C . ALA A 1 312 ? 11.712 25.248 -8.847 1.00 87.88 312 ALA A C 1
ATOM 2391 O O . ALA A 1 312 ? 11.499 26.449 -9.009 1.00 87.88 312 ALA A O 1
ATOM 2392 N N . SER A 1 313 ? 11.959 24.736 -7.633 1.00 88.69 313 SER A N 1
ATOM 2393 C CA . SER A 1 313 ? 11.989 25.553 -6.411 1.00 88.69 313 SER A CA 1
ATOM 2394 C C . SER A 1 313 ? 13.129 26.583 -6.392 1.00 88.69 313 SER A C 1
ATOM 2396 O O . SER A 1 313 ? 12.999 27.631 -5.763 1.00 88.69 313 SER A O 1
ATOM 2398 N N . CYS A 1 314 ? 14.212 26.323 -7.132 1.00 88.62 314 CYS A N 1
ATOM 2399 C CA . CYS A 1 314 ? 15.315 27.260 -7.354 1.00 88.62 314 CYS A CA 1
ATOM 2400 C C . CYS A 1 314 ? 15.039 28.287 -8.466 1.00 88.62 314 CYS A C 1
ATOM 2402 O O . CYS A 1 314 ? 15.905 29.110 -8.751 1.00 88.62 314 CYS A O 1
ATOM 2404 N N . GLY A 1 315 ? 13.857 28.261 -9.093 1.00 86.12 315 GLY A N 1
ATOM 2405 C CA . GLY A 1 315 ? 13.461 29.218 -10.128 1.00 86.12 315 GLY A CA 1
ATOM 2406 C C . GLY A 1 315 ? 13.860 28.834 -11.555 1.00 86.12 315 GLY A C 1
ATOM 2407 O O . GLY A 1 315 ? 13.763 29.674 -12.448 1.00 86.12 315 GLY A O 1
ATOM 2408 N N . VAL A 1 316 ? 14.286 27.589 -11.803 1.00 89.19 316 VAL A N 1
ATOM 2409 C CA . VAL A 1 316 ? 14.541 27.111 -13.172 1.00 89.19 316 VAL A CA 1
ATOM 2410 C C . VAL A 1 316 ? 13.223 27.064 -13.952 1.00 89.19 316 VAL A C 1
ATOM 2412 O O . VAL A 1 316 ? 12.223 26.534 -13.466 1.00 89.19 316 VAL A O 1
ATOM 2415 N N . ASN A 1 317 ? 13.218 27.619 -15.169 1.00 84.31 317 ASN A N 1
ATOM 2416 C CA . ASN A 1 317 ? 12.030 27.656 -16.025 1.00 84.31 317 ASN A CA 1
ATOM 2417 C C . ASN A 1 317 ? 11.514 26.222 -16.298 1.00 84.31 317 ASN A C 1
ATOM 2419 O O . ASN A 1 317 ? 12.302 25.397 -16.766 1.00 84.31 317 ASN A O 1
ATOM 2423 N N . PRO A 1 318 ? 10.216 25.926 -16.078 1.00 78.19 318 PRO A N 1
ATOM 2424 C CA . PRO A 1 318 ? 9.619 24.619 -16.357 1.00 78.19 318 PRO A CA 1
ATOM 2425 C C . PRO A 1 318 ? 9.871 24.065 -17.766 1.00 78.19 318 PRO A C 1
ATOM 2427 O O . PRO A 1 318 ? 10.045 22.861 -17.917 1.00 78.19 318 PRO A O 1
ATOM 2430 N N . GLU A 1 319 ? 9.959 24.917 -18.793 1.00 82.81 319 GLU A N 1
ATOM 2431 C CA . GLU A 1 319 ? 10.255 24.495 -20.176 1.00 82.81 319 GLU A CA 1
ATOM 2432 C C . GLU A 1 319 ? 11.680 23.936 -20.349 1.00 82.81 319 GLU A C 1
ATOM 2434 O O . GLU A 1 319 ? 11.985 23.293 -21.352 1.00 82.81 319 GLU A O 1
ATOM 2439 N N . ARG A 1 320 ? 12.553 24.169 -19.361 1.00 87.25 320 ARG A N 1
ATOM 2440 C CA . ARG A 1 320 ? 13.953 23.723 -19.310 1.00 87.25 320 ARG A CA 1
ATOM 2441 C C . ARG A 1 320 ? 14.172 22.557 -18.342 1.00 87.25 320 ARG A C 1
ATOM 2443 O O . ARG A 1 320 ? 15.316 22.231 -18.017 1.00 87.25 320 ARG A O 1
ATOM 2450 N N . LEU A 1 321 ? 13.089 21.957 -17.844 1.00 87.56 321 LEU A N 1
ATOM 2451 C CA . LEU A 1 321 ? 13.112 20.769 -16.995 1.00 87.56 321 LEU A CA 1
ATOM 2452 C C . LEU A 1 321 ? 12.792 19.547 -17.860 1.00 87.56 321 LEU A C 1
ATOM 2454 O O . LEU A 1 321 ? 11.642 19.297 -18.215 1.00 87.56 321 LEU A O 1
ATOM 2458 N N . HIS A 1 322 ? 13.820 18.780 -18.210 1.00 88.75 322 HIS A N 1
ATOM 2459 C CA . HIS A 1 322 ? 13.704 17.622 -19.089 1.00 88.75 322 HIS A CA 1
ATOM 2460 C C . HIS A 1 322 ? 13.890 16.328 -18.293 1.00 88.75 322 HIS A C 1
ATOM 2462 O O . HIS A 1 322 ? 14.861 16.175 -17.547 1.00 88.75 322 HIS A O 1
ATOM 2468 N N . MET A 1 323 ? 12.992 15.365 -18.498 1.00 83.12 323 MET A N 1
ATOM 2469 C CA . MET A 1 323 ? 13.009 14.065 -17.827 1.00 83.12 323 MET A CA 1
ATOM 2470 C C . MET A 1 323 ? 12.846 12.931 -18.842 1.00 83.12 323 MET A C 1
ATOM 2472 O O . MET A 1 323 ? 12.032 13.036 -19.756 1.00 83.12 323 MET A O 1
ATOM 2476 N N . GLU A 1 324 ? 13.591 11.842 -18.654 1.00 82.25 324 GLU A N 1
ATOM 2477 C CA . GLU A 1 324 ? 13.454 10.604 -19.430 1.00 82.25 324 GLU A CA 1
ATOM 2478 C C . GLU A 1 324 ? 13.421 9.394 -18.500 1.00 82.25 324 GLU A C 1
ATOM 2480 O O . GLU A 1 324 ? 14.361 9.146 -17.737 1.00 82.25 324 GLU A O 1
ATOM 2485 N N . ALA A 1 325 ? 12.346 8.617 -18.587 1.00 75.69 325 ALA A N 1
ATOM 2486 C CA . ALA A 1 325 ? 12.140 7.445 -17.755 1.00 75.69 325 ALA A CA 1
ATOM 2487 C C . ALA A 1 325 ? 12.415 6.170 -18.554 1.00 75.69 325 ALA A C 1
ATOM 2489 O O . ALA A 1 325 ? 11.803 5.900 -19.584 1.00 75.69 325 ALA A O 1
ATOM 2490 N N . PHE A 1 326 ? 13.284 5.304 -18.031 1.00 75.75 326 PHE A N 1
ATOM 2491 C CA . PHE A 1 326 ? 13.437 3.958 -18.579 1.00 75.75 326 PHE A CA 1
ATOM 2492 C C . PHE A 1 326 ? 12.309 3.078 -18.059 1.00 75.75 326 PHE A C 1
ATOM 2494 O O . PHE A 1 326 ? 12.461 2.339 -17.084 1.00 75.75 326 PHE A O 1
ATOM 2501 N N . ALA A 1 327 ? 11.146 3.190 -18.693 1.00 53.19 327 ALA A N 1
ATOM 2502 C CA . ALA A 1 327 ? 10.023 2.330 -18.383 1.00 53.19 327 ALA A CA 1
ATOM 2503 C C . ALA A 1 327 ? 10.381 0.879 -18.762 1.00 53.19 327 ALA A C 1
ATOM 2505 O O . ALA A 1 327 ? 10.692 0.613 -19.930 1.00 53.19 327 ALA A O 1
ATOM 2506 N N . PRO A 1 328 ? 10.321 -0.094 -17.830 1.00 49.78 328 PRO A N 1
ATOM 2507 C CA . PRO A 1 328 ? 10.208 -1.478 -18.260 1.00 49.78 328 PRO A CA 1
ATOM 2508 C C . PRO A 1 328 ? 8.948 -1.589 -19.136 1.00 49.78 328 PRO A C 1
ATOM 2510 O O . PRO A 1 328 ? 7.973 -0.873 -18.865 1.00 49.78 328 PRO A O 1
ATOM 2513 N N . PRO A 1 329 ? 8.932 -2.455 -20.171 1.00 38.94 329 PRO A N 1
ATOM 2514 C CA . PRO A 1 329 ? 7.678 -2.778 -20.839 1.00 38.94 329 PRO A CA 1
ATOM 2515 C C . PRO A 1 329 ? 6.674 -3.128 -19.746 1.00 38.94 329 PRO A C 1
ATOM 2517 O O . PRO A 1 329 ? 7.027 -3.873 -18.826 1.00 38.94 329 PRO A O 1
ATOM 2520 N N . LYS A 1 330 ? 5.466 -2.554 -19.808 1.00 35.97 330 LYS A N 1
ATOM 2521 C CA . LYS A 1 330 ? 4.351 -3.003 -18.969 1.00 35.97 330 LYS A CA 1
ATOM 2522 C C . LYS A 1 330 ? 4.348 -4.530 -19.112 1.00 35.97 330 LYS A C 1
ATOM 2524 O O . LYS A 1 330 ? 4.173 -5.027 -20.228 1.00 35.97 330 LYS A O 1
ATOM 2529 N N . GLU A 1 331 ? 4.678 -5.269 -18.044 1.00 33.59 331 GLU A N 1
ATOM 2530 C CA . GLU A 1 331 ? 4.380 -6.702 -18.023 1.00 33.59 331 GLU A CA 1
ATOM 2531 C C . GLU A 1 331 ? 2.915 -6.796 -18.444 1.00 33.59 331 GLU A C 1
ATOM 2533 O O . GLU A 1 331 ? 2.144 -5.919 -18.032 1.00 33.59 331 GLU A O 1
ATOM 2538 N N . LYS A 1 332 ? 2.555 -7.769 -19.308 1.00 33.75 332 LYS A N 1
ATOM 2539 C CA . LYS A 1 332 ? 1.139 -8.080 -19.556 1.00 33.75 332 LYS A CA 1
ATOM 2540 C C . LYS A 1 332 ? 0.496 -8.012 -18.192 1.00 33.75 332 LYS A C 1
ATOM 2542 O O . LYS A 1 332 ? 0.934 -8.741 -17.298 1.00 33.75 332 LYS A O 1
ATOM 2547 N N . VAL A 1 333 ? -0.377 -7.022 -18.018 1.00 33.25 333 VAL A N 1
ATOM 2548 C CA . VAL A 1 333 ? -1.005 -6.784 -16.734 1.00 33.25 333 VAL A CA 1
ATOM 2549 C C . VAL A 1 333 ? -1.624 -8.137 -16.431 1.00 33.25 333 VAL A C 1
ATOM 2551 O O . VAL A 1 333 ? -2.402 -8.605 -17.263 1.00 33.25 333 VAL A O 1
ATOM 2554 N N . PRO A 1 334 ? -1.194 -8.848 -15.371 1.00 34.03 334 PRO A N 1
ATOM 2555 C CA . PRO A 1 334 ? -1.837 -10.108 -15.047 1.00 34.03 334 PRO A CA 1
ATOM 2556 C C . PRO A 1 334 ? -3.334 -9.810 -14.988 1.00 34.03 334 PRO A C 1
ATOM 2558 O O . PRO A 1 334 ? -3.676 -8.685 -14.604 1.00 34.03 334 PRO A O 1
ATOM 2561 N N . ASP A 1 335 ? -4.207 -10.768 -15.300 1.00 37.50 335 ASP A N 1
ATOM 2562 C CA . ASP A 1 335 ? -5.680 -10.637 -15.257 1.00 37.50 335 ASP A CA 1
ATOM 2563 C C . ASP A 1 335 ? -6.246 -10.200 -13.879 1.00 37.50 335 ASP A C 1
ATOM 2565 O O . ASP A 1 335 ? -7.422 -10.352 -13.583 1.00 37.50 335 ASP A O 1
ATOM 2569 N N . ASN A 1 336 ? -5.409 -9.663 -12.994 1.00 39.94 336 ASN A N 1
ATOM 2570 C CA . ASN A 1 336 ? -5.533 -9.422 -11.576 1.00 39.94 336 ASN A CA 1
ATOM 2571 C C . ASN A 1 336 ? -5.370 -7.927 -11.211 1.00 39.94 336 ASN A C 1
ATOM 2573 O O . ASN A 1 336 ? -5.516 -7.589 -10.038 1.00 39.94 336 ASN A O 1
ATOM 2577 N N . PHE A 1 337 ? -5.052 -7.012 -12.145 1.00 42.97 337 PHE A N 1
ATOM 2578 C CA . PHE A 1 337 ? -5.088 -5.566 -11.850 1.00 42.97 337 PHE A CA 1
ATOM 2579 C C . PHE A 1 337 ? -6.516 -5.050 -12.049 1.00 42.97 337 PHE A C 1
ATOM 2581 O O . PHE A 1 337 ? -7.109 -5.222 -13.114 1.00 42.97 337 PHE A O 1
ATOM 2588 N N . LEU A 1 338 ? -7.106 -4.452 -11.013 1.00 59.00 338 LEU A N 1
ATOM 2589 C CA . LEU A 1 338 ? -8.457 -3.904 -11.110 1.00 59.00 338 LEU A CA 1
ATOM 2590 C C . LEU A 1 338 ? -8.442 -2.607 -11.916 1.00 59.00 338 LEU A C 1
ATOM 2592 O O . LEU A 1 338 ? -7.987 -1.583 -11.413 1.00 59.00 338 LEU A O 1
ATOM 2596 N N . THR A 1 339 ? -8.971 -2.624 -13.136 1.00 72.94 339 THR A N 1
ATOM 2597 C CA . THR A 1 339 ? -9.310 -1.404 -13.881 1.00 72.94 339 THR A CA 1
ATOM 2598 C C . THR A 1 339 ? -10.610 -0.793 -13.344 1.00 72.94 339 THR A C 1
ATOM 2600 O O . THR A 1 339 ? -11.417 -1.479 -12.708 1.00 72.94 339 THR A O 1
ATOM 2603 N N . LEU A 1 340 ? -10.832 0.502 -13.595 1.00 73.69 340 LEU A N 1
ATOM 2604 C CA . LEU A 1 340 ? -12.107 1.157 -13.264 1.00 73.69 340 LEU A CA 1
ATOM 2605 C C . LEU A 1 340 ? -13.275 0.516 -14.017 1.00 73.69 340 LEU A C 1
ATOM 2607 O O . LEU A 1 340 ? -14.361 0.369 -13.467 1.00 73.69 340 LEU A O 1
ATOM 2611 N N . GLU A 1 341 ? -13.028 0.075 -15.247 1.00 71.44 341 GLU A N 1
ATOM 2612 C CA . GLU A 1 341 ? -13.997 -0.646 -16.063 1.00 71.44 341 GLU A CA 1
ATOM 2613 C C . GLU A 1 341 ? -14.373 -1.999 -15.448 1.00 71.44 341 GLU A C 1
ATOM 2615 O O . GLU A 1 341 ? -15.556 -2.297 -15.271 1.00 71.44 341 GLU A O 1
ATOM 2620 N N . ARG A 1 342 ? -13.380 -2.778 -14.997 1.00 74.94 342 ARG A N 1
ATOM 2621 C CA . ARG A 1 342 ? -13.638 -4.034 -14.288 1.00 74.94 342 ARG A CA 1
ATOM 2622 C C . ARG A 1 342 ? -14.392 -3.793 -12.985 1.00 74.94 342 ARG A C 1
ATOM 2624 O O . ARG A 1 342 ? -15.327 -4.534 -12.696 1.00 74.94 342 ARG A O 1
ATOM 2631 N N . LEU A 1 343 ? -14.049 -2.746 -12.231 1.00 81.56 343 LEU A N 1
ATOM 2632 C CA . LEU A 1 343 ? -14.821 -2.341 -11.053 1.00 81.56 343 LEU A CA 1
ATOM 2633 C C . LEU A 1 343 ? -16.276 -2.040 -11.421 1.00 81.56 343 LEU A C 1
ATOM 2635 O O . LEU A 1 343 ? -17.175 -2.575 -10.786 1.00 81.56 343 LEU A O 1
ATOM 2639 N N . ARG A 1 344 ? -16.520 -1.264 -12.481 1.00 81.94 344 ARG A N 1
ATOM 2640 C CA . ARG A 1 344 ? -17.867 -0.893 -12.941 1.00 81.94 344 ARG A CA 1
ATOM 2641 C C . ARG A 1 344 ? -18.716 -2.100 -13.362 1.00 81.94 344 ARG A C 1
ATOM 2643 O O . ARG A 1 344 ? -19.935 -2.069 -13.207 1.00 81.94 344 ARG A O 1
ATOM 2650 N N . SER A 1 345 ? -18.084 -3.155 -13.881 1.00 80.19 345 SER A N 1
ATOM 2651 C CA . SER A 1 345 ? -18.769 -4.385 -14.307 1.00 80.19 345 SER A CA 1
ATOM 2652 C C . SER A 1 345 ? -19.316 -5.231 -13.147 1.00 80.19 345 SER A C 1
ATOM 2654 O O . SER A 1 345 ? -20.208 -6.055 -13.347 1.00 80.19 345 SER A O 1
ATOM 2656 N N . ILE A 1 346 ? -18.811 -5.017 -11.931 1.00 83.75 346 ILE A N 1
ATOM 2657 C CA . ILE A 1 346 ? -19.141 -5.815 -10.751 1.00 83.75 346 ILE A CA 1
ATOM 2658 C C . ILE A 1 346 ? -20.356 -5.221 -10.030 1.00 83.75 346 ILE A C 1
ATOM 2660 O O . ILE A 1 346 ? -20.424 -4.016 -9.783 1.00 83.75 346 ILE A O 1
ATOM 2664 N N . ASP A 1 347 ? -21.297 -6.084 -9.637 1.00 82.25 347 ASP A N 1
ATOM 2665 C CA . ASP A 1 347 ? -22.625 -5.686 -9.155 1.00 82.25 347 ASP A CA 1
ATOM 2666 C C . ASP A 1 347 ? -22.601 -4.684 -7.994 1.00 82.25 347 ASP A C 1
ATOM 2668 O O . ASP A 1 347 ? -23.336 -3.700 -8.023 1.00 82.25 347 ASP A O 1
ATOM 2672 N N . ILE A 1 348 ? -21.713 -4.870 -7.013 1.00 84.12 348 ILE A N 1
ATOM 2673 C CA . ILE A 1 348 ? -21.621 -3.994 -5.828 1.00 84.12 348 ILE A CA 1
ATOM 2674 C C . ILE A 1 348 ? -21.116 -2.573 -6.127 1.00 84.12 348 ILE A C 1
ATOM 2676 O O . ILE A 1 348 ? -21.226 -1.696 -5.272 1.00 84.12 348 ILE A O 1
ATOM 2680 N N . PHE A 1 349 ? -20.549 -2.334 -7.312 1.00 86.94 349 PHE A N 1
ATOM 2681 C CA . PHE A 1 349 ? -20.048 -1.022 -7.732 1.00 86.94 349 PHE A CA 1
ATOM 2682 C C . PHE A 1 349 ? -20.914 -0.378 -8.825 1.00 86.94 349 PHE A C 1
ATOM 2684 O O . PHE A 1 349 ? -20.619 0.741 -9.260 1.00 86.94 349 PHE A O 1
ATOM 2691 N N . LYS A 1 350 ? -21.985 -1.051 -9.274 1.00 81.69 350 LYS A N 1
ATOM 2692 C CA . LYS A 1 350 ? -22.895 -0.511 -10.290 1.00 81.69 350 LYS A CA 1
ATOM 2693 C C . LYS A 1 350 ? -23.512 0.807 -9.816 1.00 81.69 350 LYS A C 1
ATOM 2695 O O . LYS A 1 350 ? -23.959 0.937 -8.682 1.00 81.69 350 LYS A O 1
ATOM 2700 N N . GLY A 1 351 ? -23.536 1.796 -10.709 1.00 78.56 351 GLY A N 1
ATOM 2701 C CA . GLY A 1 351 ? -24.115 3.119 -10.445 1.00 78.56 351 GLY A CA 1
ATOM 2702 C C . GLY A 1 351 ? -23.192 4.117 -9.731 1.00 78.56 351 GLY A C 1
ATOM 2703 O O . GLY A 1 351 ? -23.584 5.270 -9.554 1.00 78.56 351 GLY A O 1
ATOM 2704 N N . LEU A 1 352 ? -21.967 3.729 -9.354 1.00 83.69 352 LEU A N 1
ATOM 2705 C CA . LEU A 1 352 ? -20.969 4.659 -8.815 1.00 83.69 352 LEU A CA 1
ATOM 2706 C C . LEU A 1 352 ? -20.293 5.459 -9.936 1.00 83.69 352 LEU A C 1
ATOM 2708 O O . LEU A 1 352 ? -20.043 4.940 -11.021 1.00 83.69 352 LEU A O 1
ATOM 2712 N N . SER A 1 353 ? -19.972 6.727 -9.664 1.00 84.88 353 SER A N 1
ATOM 2713 C CA . SER A 1 353 ? -19.252 7.578 -10.617 1.00 84.88 353 SER A CA 1
ATOM 2714 C C . SER A 1 353 ? -17.754 7.272 -10.651 1.00 84.88 353 SER A C 1
ATOM 2716 O O . SER A 1 353 ? -17.180 6.824 -9.657 1.00 84.88 353 SER A O 1
ATOM 2718 N N . ASP A 1 354 ? -17.094 7.601 -11.761 1.00 80.94 354 ASP A N 1
ATOM 2719 C CA . ASP A 1 354 ? -15.668 7.305 -11.975 1.00 80.94 354 ASP A CA 1
ATOM 2720 C C . ASP A 1 354 ? -14.770 7.928 -10.917 1.00 80.94 354 ASP A C 1
ATOM 2722 O O . ASP A 1 354 ? -13.926 7.251 -10.347 1.00 80.94 354 ASP A O 1
ATOM 2726 N N . LYS A 1 355 ? -15.060 9.167 -10.520 1.00 79.06 355 LYS A N 1
ATOM 2727 C CA . LYS A 1 355 ? -14.353 9.838 -9.423 1.00 79.06 355 LYS A CA 1
ATOM 2728 C C . LYS A 1 355 ? -14.454 9.079 -8.091 1.00 79.06 355 LYS A C 1
ATOM 2730 O O . LYS A 1 355 ? -13.547 9.142 -7.263 1.00 79.06 355 LYS A O 1
ATOM 2735 N N . VAL A 1 356 ? -15.573 8.391 -7.844 1.00 81.12 356 VAL A N 1
ATOM 2736 C CA . VAL A 1 356 ? -15.747 7.549 -6.650 1.00 81.12 356 VAL A CA 1
ATOM 2737 C C . VAL A 1 356 ? -14.965 6.247 -6.812 1.00 81.12 356 VAL A C 1
ATOM 2739 O O . VAL A 1 356 ? -14.239 5.875 -5.890 1.00 81.12 356 VAL A O 1
ATOM 2742 N N . LEU A 1 357 ? -15.041 5.602 -7.978 1.00 83.31 357 LEU A N 1
ATOM 2743 C CA . LEU A 1 357 ? -14.296 4.376 -8.274 1.00 83.31 357 LEU A CA 1
ATOM 2744 C C . LEU A 1 357 ? -12.776 4.594 -8.213 1.00 83.31 357 LEU A C 1
ATOM 2746 O O . LEU A 1 357 ? -12.087 3.813 -7.564 1.00 83.31 357 LEU A O 1
ATOM 2750 N N . GLU A 1 358 ? -12.264 5.694 -8.765 1.00 80.38 358 GLU A N 1
ATOM 2751 C CA . GLU A 1 358 ? -10.860 6.125 -8.676 1.00 80.38 358 GLU A CA 1
ATOM 2752 C C . GLU A 1 358 ? -10.404 6.288 -7.229 1.00 80.38 358 GLU A C 1
ATOM 2754 O O . GLU A 1 358 ? -9.329 5.828 -6.852 1.00 80.38 358 GLU A O 1
ATOM 2759 N N . SER A 1 359 ? -11.244 6.889 -6.381 1.00 74.69 359 SER A N 1
ATOM 2760 C CA . SER A 1 359 ? -10.923 7.050 -4.959 1.00 74.69 359 SER A CA 1
ATOM 2761 C C . SER A 1 359 ? -10.905 5.724 -4.186 1.00 74.69 359 SER A C 1
ATOM 2763 O O . SER A 1 359 ? -10.278 5.629 -3.132 1.00 74.69 359 SER A O 1
ATOM 2765 N N . MET A 1 360 ? -11.596 4.699 -4.691 1.00 76.75 360 MET A N 1
ATOM 2766 C CA . MET A 1 360 ? -11.710 3.388 -4.052 1.00 76.75 360 MET A CA 1
ATOM 2767 C C . MET A 1 360 ? -10.704 2.369 -4.583 1.00 76.75 360 MET A C 1
ATOM 2769 O O . MET A 1 360 ? -10.280 1.502 -3.822 1.00 76.75 360 MET A O 1
ATOM 2773 N N . GLN A 1 361 ? -10.314 2.465 -5.854 1.00 79.94 361 GLN A N 1
ATOM 2774 C CA . GLN A 1 361 ? -9.445 1.516 -6.550 1.00 79.94 361 GLN A CA 1
ATOM 2775 C C . GLN A 1 361 ? -8.142 1.193 -5.785 1.00 79.94 361 GLN A C 1
ATOM 2777 O O . GLN A 1 361 ? -7.833 0.008 -5.664 1.00 79.94 361 GLN A O 1
ATOM 2782 N N . PRO A 1 362 ? -7.420 2.152 -5.159 1.00 64.75 362 PRO A N 1
ATOM 2783 C CA . PRO A 1 362 ? -6.213 1.851 -4.374 1.00 64.75 362 PRO A CA 1
ATOM 2784 C C . PRO A 1 362 ? -6.465 0.999 -3.119 1.00 64.75 362 PRO A C 1
ATOM 2786 O O . PRO A 1 362 ? -5.529 0.512 -2.486 1.00 64.75 362 PRO A O 1
ATOM 2789 N N . HIS A 1 363 ? -7.725 0.862 -2.712 1.00 72.69 363 HIS A N 1
ATOM 2790 C CA . HIS A 1 363 ? -8.163 0.161 -1.508 1.00 72.69 363 HIS A CA 1
ATOM 2791 C C . HIS A 1 363 ? -8.840 -1.181 -1.816 1.00 72.69 363 HIS A C 1
ATOM 2793 O O . HIS A 1 363 ? -9.401 -1.801 -0.908 1.00 72.69 363 HIS A O 1
ATOM 2799 N N . ILE A 1 364 ? -8.797 -1.631 -3.071 1.00 78.44 364 ILE A N 1
ATOM 2800 C CA . ILE A 1 364 ? -9.377 -2.895 -3.523 1.00 78.44 364 ILE A CA 1
ATOM 2801 C C . ILE A 1 364 ? -8.261 -3.735 -4.135 1.00 78.44 364 ILE A C 1
ATOM 2803 O O . ILE A 1 364 ? -7.530 -3.276 -5.007 1.00 78.44 364 ILE A O 1
ATOM 2807 N N . MET A 1 365 ? -8.119 -4.972 -3.667 1.00 67.75 365 MET A N 1
ATOM 2808 C CA . MET A 1 365 ? -7.094 -5.895 -4.146 1.00 67.75 365 MET A CA 1
ATOM 2809 C C . MET A 1 365 ? -7.727 -7.179 -4.647 1.00 67.75 365 MET A C 1
ATOM 2811 O O . MET A 1 365 ? -8.629 -7.724 -4.023 1.00 67.75 365 MET A O 1
ATOM 2815 N N . PHE A 1 366 ? -7.209 -7.700 -5.747 1.00 72.38 366 PHE A N 1
ATOM 2816 C CA . PHE A 1 366 ? -7.585 -9.013 -6.239 1.00 72.38 366 PHE A CA 1
ATOM 2817 C C . PHE A 1 366 ? -6.832 -10.112 -5.475 1.00 72.38 366 PHE A C 1
ATOM 2819 O O . PHE A 1 366 ? -5.624 -9.999 -5.241 1.00 72.38 366 PHE A O 1
ATOM 2826 N N . ARG A 1 367 ? -7.533 -11.176 -5.081 1.00 69.19 367 ARG A N 1
ATOM 2827 C CA . ARG A 1 367 ? -6.985 -12.331 -4.358 1.00 69.19 367 ARG A CA 1
ATOM 2828 C C . ARG A 1 367 ? -7.418 -13.629 -5.027 1.00 69.19 367 ARG A C 1
ATOM 2830 O O . ARG A 1 367 ? -8.582 -13.774 -5.384 1.00 69.19 367 ARG A O 1
ATOM 2837 N N . ARG A 1 368 ? -6.486 -14.576 -5.131 1.00 68.19 368 ARG A N 1
ATOM 2838 C CA . ARG A 1 368 ? -6.746 -15.963 -5.532 1.00 68.19 368 ARG A CA 1
ATOM 2839 C C . ARG A 1 368 ? -6.414 -16.879 -4.371 1.00 68.19 368 ARG A C 1
ATOM 2841 O O . ARG A 1 368 ? -5.359 -16.707 -3.766 1.00 68.19 368 ARG A O 1
ATOM 2848 N N . PHE A 1 369 ? -7.293 -17.834 -4.116 1.00 68.06 369 PHE A N 1
ATOM 2849 C CA . PHE A 1 369 ? -7.139 -18.840 -3.079 1.00 68.06 369 PHE A CA 1
ATOM 2850 C C . PHE A 1 369 ? -7.174 -20.236 -3.702 1.00 68.06 369 PHE A C 1
ATOM 2852 O O . PHE A 1 369 ? -7.998 -20.526 -4.576 1.00 68.06 369 PHE A O 1
ATOM 2859 N N . LEU A 1 370 ? -6.259 -21.095 -3.260 1.00 64.81 370 LEU A N 1
ATOM 2860 C CA . LEU A 1 370 ? -6.245 -22.515 -3.595 1.00 64.81 370 LEU A CA 1
ATOM 2861 C C . LEU A 1 370 ? -7.441 -23.225 -2.940 1.00 64.81 370 LEU A C 1
ATOM 2863 O O . LEU A 1 370 ? -7.899 -22.781 -1.888 1.00 64.81 370 LEU A O 1
ATOM 2867 N N . PRO A 1 371 ? -7.942 -24.338 -3.506 1.00 67.69 371 PRO A N 1
ATOM 2868 C CA . PRO A 1 371 ? -8.996 -25.125 -2.869 1.00 67.69 371 PRO A CA 1
ATOM 2869 C C . PRO A 1 371 ? -8.632 -25.489 -1.424 1.00 67.69 371 PRO A C 1
ATOM 2871 O O . PRO A 1 371 ? -7.535 -25.988 -1.164 1.00 67.69 371 PRO A O 1
ATOM 2874 N N . GLY A 1 372 ? -9.534 -25.199 -0.485 1.00 65.00 372 GLY A N 1
ATOM 2875 C CA . GLY A 1 372 ? -9.321 -25.402 0.948 1.00 65.00 372 GLY A CA 1
ATOM 2876 C C . GLY A 1 372 ? -8.488 -24.333 1.659 1.00 65.00 372 GLY A C 1
ATOM 2877 O O . GLY A 1 372 ? -8.368 -24.380 2.882 1.00 65.00 372 GLY A O 1
ATOM 2878 N N . GLU A 1 373 ? -7.908 -23.363 0.950 1.00 62.06 373 GLU A N 1
ATOM 2879 C CA . GLU A 1 373 ? -7.096 -22.312 1.566 1.00 62.06 373 GLU A CA 1
ATOM 2880 C C . GLU A 1 373 ? -7.954 -21.407 2.462 1.00 62.06 373 GLU A C 1
ATOM 2882 O O . GLU A 1 373 ? -9.032 -20.949 2.082 1.00 62.06 373 GLU A O 1
ATOM 2887 N N . MET A 1 374 ? -7.476 -21.149 3.680 1.00 66.06 374 MET A N 1
ATOM 2888 C CA . MET A 1 374 ? -8.181 -20.316 4.653 1.00 66.06 374 MET A CA 1
ATOM 2889 C C . MET A 1 374 ? -8.153 -18.846 4.225 1.00 66.06 374 MET A C 1
ATOM 2891 O O . MET A 1 374 ? -7.083 -18.267 4.049 1.00 66.06 374 MET A O 1
ATOM 2895 N N . VAL A 1 375 ? -9.331 -18.229 4.132 1.00 74.88 375 VAL A N 1
ATOM 2896 C CA . VAL A 1 375 ? -9.497 -16.812 3.780 1.00 74.88 375 VAL A CA 1
ATOM 2897 C C . VAL A 1 375 ? -9.695 -15.948 5.027 1.00 74.88 375 VAL A C 1
ATOM 2899 O O . VAL A 1 375 ? -9.110 -14.874 5.149 1.00 74.88 375 VAL A O 1
ATOM 2902 N N . ILE A 1 376 ? -10.517 -16.416 5.970 1.00 73.94 376 ILE A N 1
ATOM 2903 C CA . ILE A 1 376 ? -10.812 -15.750 7.245 1.00 73.94 376 ILE A CA 1
ATOM 2904 C C . ILE A 1 376 ? -10.789 -16.789 8.358 1.00 73.94 376 ILE A C 1
ATOM 2906 O O . ILE A 1 376 ? -11.298 -17.892 8.176 1.00 73.94 376 ILE A O 1
ATOM 2910 N N . ARG A 1 377 ? -10.281 -16.419 9.533 1.00 65.88 377 ARG A N 1
ATOM 2911 C CA . ARG A 1 377 ? -10.427 -17.210 10.754 1.00 65.88 377 ARG A CA 1
ATOM 2912 C C . ARG A 1 377 ? -11.434 -16.566 11.698 1.00 65.88 377 ARG A C 1
ATOM 2914 O O . ARG A 1 377 ? -11.466 -15.345 11.843 1.00 65.88 377 ARG A O 1
ATOM 2921 N N . GLU A 1 378 ? -12.239 -17.394 12.349 1.00 63.47 378 GLU A N 1
ATOM 2922 C CA . GLU A 1 378 ? -13.096 -16.957 13.449 1.00 63.47 378 GLU A CA 1
ATOM 2923 C C . GLU A 1 378 ? -12.273 -16.283 14.558 1.00 63.47 378 GLU A C 1
ATOM 2925 O O . GLU A 1 378 ? -11.164 -16.715 14.877 1.00 63.47 378 GLU A O 1
ATOM 2930 N N . GLY A 1 379 ? -12.814 -15.212 15.140 1.00 55.00 379 GLY A N 1
ATOM 2931 C CA . GLY A 1 379 ? -12.173 -14.455 16.215 1.00 55.00 379 GLY A CA 1
ATOM 2932 C C . GLY A 1 379 ? -11.138 -13.425 15.749 1.00 55.00 379 GLY A C 1
ATOM 2933 O O . GLY A 1 379 ? -10.808 -12.521 16.520 1.00 55.00 379 GLY A O 1
ATOM 2934 N N . ASP A 1 380 ? -10.664 -13.496 14.499 1.00 56.91 380 ASP A N 1
ATOM 2935 C CA . ASP A 1 380 ? -9.789 -12.463 13.935 1.00 56.91 380 ASP A CA 1
ATOM 2936 C C . ASP A 1 380 ? -10.534 -11.126 13.844 1.00 56.91 380 ASP A C 1
ATOM 2938 O O . ASP A 1 380 ? -11.740 -11.086 13.626 1.00 56.91 380 ASP A O 1
ATOM 2942 N N . PHE A 1 381 ? -9.827 -10.006 13.963 1.00 54.44 381 PHE A N 1
ATOM 2943 C CA . PHE A 1 381 ? -10.364 -8.700 13.580 1.00 54.44 381 PHE A CA 1
ATOM 2944 C C . PHE A 1 381 ? -9.954 -8.437 12.136 1.00 54.44 381 PHE A C 1
ATOM 2946 O O . PHE A 1 381 ? -8.796 -8.621 11.764 1.00 54.44 381 PHE A O 1
ATOM 2953 N N . GLY A 1 382 ? -10.905 -8.059 11.289 1.00 59.91 382 GLY A N 1
ATOM 2954 C CA . GLY A 1 382 ? -10.653 -7.933 9.861 1.00 59.91 382 GLY A CA 1
ATOM 2955 C C . GLY A 1 382 ? -10.980 -6.553 9.337 1.00 59.91 382 GLY A C 1
ATOM 2956 O O . GLY A 1 382 ? -12.116 -6.134 9.443 1.00 59.91 382 GLY A O 1
ATOM 2957 N N . ASN A 1 383 ? -10.020 -5.889 8.690 1.00 62.31 383 ASN A N 1
ATOM 2958 C CA . ASN A 1 383 ? -10.189 -4.559 8.080 1.00 62.31 383 ASN A CA 1
ATOM 2959 C C . ASN A 1 383 ? -10.560 -4.603 6.588 1.00 62.31 383 ASN A C 1
ATOM 2961 O O . ASN A 1 383 ? -10.381 -3.621 5.860 1.00 62.31 383 ASN A O 1
ATOM 2965 N N . SER A 1 384 ? -11.034 -5.752 6.119 1.00 76.00 384 SER A N 1
ATOM 2966 C CA . SER A 1 384 ? -11.460 -5.978 4.742 1.00 76.00 384 SER A CA 1
ATOM 2967 C C . SER A 1 384 ? -12.661 -6.907 4.671 1.00 76.00 384 SER A C 1
ATOM 2969 O O . SER A 1 384 ? -12.841 -7.778 5.522 1.00 76.00 384 SER A O 1
ATOM 2971 N N . ALA A 1 385 ? -13.468 -6.728 3.637 1.00 88.50 385 ALA A N 1
ATOM 2972 C CA . ALA A 1 385 ? -14.446 -7.707 3.190 1.00 88.50 385 ALA A CA 1
ATOM 2973 C C . ALA A 1 385 ? -13.930 -8.383 1.921 1.00 88.50 385 ALA A C 1
ATOM 2975 O O . ALA A 1 385 ? -13.071 -7.831 1.231 1.00 88.50 385 ALA A O 1
ATOM 2976 N N . PHE A 1 386 ? -14.473 -9.548 1.606 1.00 91.00 386 PHE A N 1
ATOM 2977 C CA . PHE A 1 386 ? -14.152 -10.287 0.396 1.00 91.00 386 PHE A CA 1
ATOM 2978 C C . PHE A 1 386 ? -15.416 -10.433 -0.442 1.00 91.00 386 PHE A C 1
ATOM 2980 O O . PHE A 1 386 ? -16.439 -10.887 0.063 1.00 91.00 386 PHE A O 1
ATOM 2987 N N . TYR A 1 387 ? -15.345 -10.025 -1.705 1.00 91.06 387 TYR A N 1
ATOM 2988 C CA . TYR A 1 387 ? -16.406 -10.206 -2.693 1.00 91.06 387 TYR A CA 1
ATOM 2989 C C . TYR A 1 387 ? -16.001 -11.300 -3.679 1.00 91.06 387 TYR A C 1
ATOM 2991 O O . TYR A 1 387 ? -14.920 -11.215 -4.258 1.00 91.06 387 TYR A O 1
ATOM 2999 N N . ILE A 1 388 ? -16.830 -12.323 -3.866 1.00 90.38 388 ILE A N 1
ATOM 3000 C CA . ILE A 1 388 ? -16.473 -13.511 -4.650 1.00 90.38 388 ILE A CA 1
ATOM 3001 C C . ILE A 1 388 ? -16.691 -13.227 -6.138 1.00 90.38 388 ILE A C 1
ATOM 3003 O O . ILE A 1 388 ? -17.822 -13.042 -6.586 1.00 90.38 388 ILE A O 1
ATOM 3007 N N . LEU A 1 389 ? -15.604 -13.205 -6.909 1.00 84.50 389 LEU A N 1
ATOM 3008 C CA . LEU A 1 389 ? -15.630 -13.005 -8.360 1.00 84.50 389 LEU A CA 1
ATOM 3009 C C . LEU A 1 389 ? -15.845 -14.315 -9.115 1.00 84.50 389 LEU A C 1
ATOM 3011 O O . LEU A 1 389 ? -16.561 -14.338 -10.119 1.00 84.50 389 LEU A O 1
ATOM 3015 N N . GLU A 1 390 ? -15.232 -15.392 -8.632 1.00 84.94 390 GLU A N 1
ATOM 3016 C CA . GLU A 1 390 ? -15.286 -16.716 -9.242 1.00 84.94 390 GLU A CA 1
ATOM 3017 C C . GLU A 1 390 ? -15.056 -17.812 -8.190 1.00 84.94 390 GLU A C 1
ATOM 3019 O O . GLU A 1 390 ? -14.365 -17.605 -7.190 1.00 84.94 390 GLU A O 1
ATOM 3024 N N . GLY A 1 391 ? -15.673 -18.977 -8.399 1.00 86.12 391 GLY A N 1
ATOM 3025 C CA . GLY A 1 391 ? -15.690 -20.074 -7.433 1.00 86.12 391 GLY A CA 1
ATOM 3026 C C . GLY A 1 391 ? -16.657 -19.840 -6.268 1.00 86.12 391 GLY A C 1
ATOM 3027 O O . GLY A 1 391 ? -17.666 -19.137 -6.390 1.00 86.12 391 GLY A O 1
ATOM 3028 N N . ASN A 1 392 ? -16.357 -20.466 -5.133 1.00 86.19 392 ASN A N 1
ATOM 3029 C CA . ASN A 1 392 ? -17.138 -20.389 -3.904 1.00 86.19 392 ASN A CA 1
ATOM 3030 C C . ASN A 1 392 ? -16.230 -20.473 -2.672 1.00 86.19 392 ASN A C 1
ATOM 3032 O O . ASN A 1 392 ? -15.095 -20.949 -2.744 1.00 86.19 392 ASN A O 1
ATOM 3036 N N . VAL A 1 393 ? -16.767 -20.069 -1.525 1.00 86.94 393 VAL A N 1
ATOM 3037 C CA . VAL A 1 393 ? -16.144 -20.306 -0.218 1.00 86.94 393 VAL A CA 1
ATOM 3038 C C . VAL A 1 393 ? -17.070 -21.119 0.675 1.00 86.94 393 VAL A C 1
ATOM 3040 O O . VAL A 1 393 ? -18.295 -21.029 0.574 1.00 86.94 393 VAL A O 1
ATOM 3043 N N . ASP A 1 394 ? -16.462 -21.901 1.553 1.00 84.00 394 ASP A N 1
ATOM 3044 C CA . ASP A 1 394 ? -17.118 -22.695 2.576 1.00 84.00 394 ASP A CA 1
ATOM 3045 C C . ASP A 1 394 ? -16.959 -21.971 3.922 1.00 84.00 394 ASP A C 1
ATOM 3047 O O . ASP A 1 394 ? -15.848 -21.655 4.362 1.00 84.00 394 ASP A O 1
ATOM 3051 N N . VAL A 1 395 ? -18.090 -21.651 4.548 1.00 81.81 395 VAL A N 1
ATOM 3052 C CA . VAL A 1 395 ? -18.190 -20.975 5.842 1.00 81.81 395 VAL A CA 1
ATOM 3053 C C . VAL A 1 395 ? -18.474 -22.021 6.910 1.00 81.81 395 VAL A C 1
ATOM 3055 O O . VAL A 1 395 ? -19.485 -22.728 6.870 1.00 81.81 395 VAL A O 1
ATOM 3058 N N . TYR A 1 396 ? -17.574 -22.082 7.883 1.00 74.12 396 TYR A N 1
ATOM 3059 C CA . TYR A 1 396 ? -17.609 -23.002 9.007 1.00 74.12 396 TYR A CA 1
ATOM 3060 C C . TYR A 1 396 ? -18.150 -22.245 10.223 1.00 74.12 396 TYR A C 1
ATOM 3062 O O . TYR A 1 396 ? -17.436 -21.390 10.765 1.00 74.12 396 TYR A O 1
ATOM 3070 N N . PRO A 1 397 ? -19.416 -22.478 10.622 1.00 64.38 397 PRO A N 1
ATOM 3071 C CA . PRO A 1 397 ? -19.961 -21.892 11.838 1.00 64.38 397 PRO A CA 1
ATOM 3072 C C . PRO A 1 397 ? -19.144 -22.301 13.079 1.00 64.38 397 PRO A C 1
ATOM 3074 O O . PRO A 1 397 ? -18.495 -23.344 13.057 1.00 64.38 397 PRO A O 1
ATOM 3077 N N . PRO A 1 398 ? -19.213 -21.526 14.177 1.00 59.03 398 PRO A N 1
ATOM 3078 C CA . PRO A 1 398 ? -18.452 -21.764 15.415 1.00 59.03 398 PRO A CA 1
ATOM 3079 C C . PRO A 1 398 ? -18.562 -23.181 15.990 1.00 59.03 398 PRO A C 1
ATOM 3081 O O . PRO A 1 398 ? -17.653 -23.675 16.653 1.00 59.03 398 PRO A O 1
ATOM 3084 N N . SER A 1 399 ? -19.695 -23.843 15.743 1.00 53.47 399 SER A N 1
ATOM 3085 C CA . SER A 1 399 ? -19.965 -25.219 16.162 1.00 53.47 399 SER A CA 1
ATOM 3086 C C . SER A 1 399 ? -19.179 -26.274 15.374 1.00 53.47 399 SER A C 1
ATOM 3088 O O . SER A 1 399 ? -19.138 -27.426 15.792 1.00 53.47 399 SER A O 1
ATOM 3090 N N . LEU A 1 400 ? -18.557 -25.907 14.248 1.00 51.38 400 LEU A N 1
ATOM 3091 C CA . LEU A 1 400 ? -17.769 -26.780 13.378 1.00 51.38 400 LEU A CA 1
ATOM 3092 C C . LEU A 1 400 ? -16.302 -26.347 13.428 1.00 51.38 400 LEU A C 1
ATOM 3094 O O . LEU A 1 400 ? -15.850 -25.493 12.662 1.00 51.38 400 LEU A O 1
ATOM 3098 N N . GLN A 1 401 ? -15.543 -26.926 14.356 1.00 51.00 401 GLN A N 1
ATOM 3099 C CA . GLN A 1 401 ? -14.130 -26.598 14.519 1.00 51.00 401 GLN A CA 1
ATOM 3100 C C . GLN A 1 401 ? -13.288 -27.253 13.417 1.00 51.00 401 GLN A C 1
ATOM 3102 O O . GLN A 1 401 ? -13.227 -28.472 13.294 1.00 51.00 401 GLN A O 1
ATOM 3107 N N . LEU A 1 402 ? -12.578 -26.439 12.632 1.00 45.53 402 LEU A N 1
ATOM 3108 C CA . LEU A 1 402 ? -11.503 -26.930 11.770 1.00 45.53 402 LEU A CA 1
ATOM 3109 C C . LEU A 1 402 ? -10.234 -27.148 12.606 1.00 45.53 402 LEU A C 1
ATOM 3111 O O . LEU A 1 402 ? -9.619 -26.184 13.086 1.00 45.53 402 LEU A O 1
ATOM 3115 N N . GLU A 1 403 ? -9.799 -28.402 12.745 1.00 40.06 403 GLU A N 1
ATOM 3116 C CA . GLU A 1 403 ? -8.447 -28.696 13.215 1.00 40.06 403 GLU A CA 1
ATOM 3117 C C . GLU A 1 403 ? -7.434 -28.291 12.138 1.00 40.06 403 GLU A C 1
ATOM 3119 O O . GLU A 1 403 ? -7.341 -28.867 11.052 1.00 40.06 403 GLU A O 1
ATOM 3124 N N . ILE A 1 404 ? -6.628 -27.278 12.450 1.00 38.91 404 ILE A N 1
ATOM 3125 C CA . ILE A 1 404 ? -5.439 -26.972 11.661 1.00 38.91 404 ILE A CA 1
ATOM 3126 C C . ILE A 1 404 ? -4.404 -28.025 12.047 1.00 38.91 404 ILE A C 1
ATOM 3128 O O . ILE A 1 404 ? -3.801 -27.930 13.117 1.00 38.91 404 ILE A O 1
ATOM 3132 N N . GLN A 1 405 ? -4.196 -29.030 11.196 1.00 35.94 405 GLN A N 1
ATOM 3133 C CA . GLN A 1 405 ? -3.086 -29.961 11.376 1.00 35.94 405 GLN A CA 1
ATOM 3134 C C . GLN A 1 405 ? -1.762 -29.221 11.165 1.00 35.94 405 GLN A C 1
ATOM 3136 O O . GLN A 1 405 ? -1.226 -29.155 10.059 1.00 35.94 405 GLN A O 1
ATOM 3141 N N . ASP A 1 406 ? -1.199 -28.682 12.245 1.00 32.69 406 ASP A N 1
ATOM 3142 C CA . ASP A 1 406 ? 0.192 -28.258 12.259 1.00 32.69 406 ASP A CA 1
ATOM 3143 C C . ASP A 1 406 ? 1.073 -29.516 12.243 1.00 32.69 406 ASP A C 1
ATOM 3145 O O . ASP A 1 406 ? 1.335 -30.152 13.268 1.00 32.69 406 ASP A O 1
ATOM 3149 N N . LYS A 1 407 ? 1.531 -29.924 11.052 1.00 28.41 407 LYS A N 1
ATOM 3150 C CA . LYS A 1 407 ? 2.470 -31.051 10.912 1.00 28.41 407 LYS A CA 1
ATOM 3151 C C . LYS A 1 407 ? 3.829 -30.783 11.578 1.00 28.41 407 LYS A C 1
ATOM 3153 O O . LYS A 1 407 ? 4.676 -31.680 11.599 1.00 28.41 407 LYS A O 1
ATOM 3158 N N . ARG A 1 408 ? 4.068 -29.611 12.181 1.00 32.91 408 ARG A N 1
ATOM 3159 C CA . ARG A 1 408 ? 5.243 -29.373 13.026 1.00 32.91 408 ARG A CA 1
ATOM 3160 C C . ARG A 1 408 ? 4.970 -29.842 14.453 1.00 32.91 408 ARG A C 1
ATOM 3162 O O . ARG A 1 408 ? 4.680 -29.059 15.351 1.00 32.91 408 ARG A O 1
ATOM 3169 N N . LYS A 1 409 ? 5.208 -31.130 14.719 1.00 26.05 409 LYS A N 1
ATOM 3170 C CA . LYS A 1 409 ? 5.526 -31.573 16.087 1.00 26.05 409 LYS A CA 1
ATOM 3171 C C . LYS A 1 409 ? 6.788 -30.837 16.560 1.00 26.05 409 LYS A C 1
ATOM 3173 O O . LYS A 1 409 ? 7.903 -31.317 16.361 1.00 26.05 409 LYS A O 1
ATOM 3178 N N . ARG A 1 410 ? 6.643 -29.682 17.218 1.00 33.44 410 ARG A N 1
ATOM 3179 C CA . ARG A 1 410 ? 7.701 -29.138 18.080 1.00 33.44 410 ARG A CA 1
ATOM 3180 C C . ARG A 1 410 ? 7.841 -30.115 19.243 1.00 33.44 410 ARG A C 1
ATOM 3182 O O . ARG A 1 410 ? 6.975 -30.193 20.112 1.00 33.44 410 ARG A O 1
ATOM 3189 N N . ASN A 1 411 ? 8.896 -30.929 19.209 1.00 28.77 411 ASN A N 1
ATOM 3190 C CA . ASN A 1 411 ? 9.179 -31.919 20.244 1.00 28.77 411 ASN A CA 1
ATOM 3191 C C . ASN A 1 411 ? 9.156 -31.246 21.623 1.00 28.77 411 ASN A C 1
ATOM 3193 O O . ASN A 1 411 ? 10.029 -30.433 21.936 1.00 28.77 411 ASN A O 1
ATOM 3197 N N . LYS A 1 412 ? 8.171 -31.600 22.462 1.00 33.25 412 LYS A N 1
ATOM 3198 C CA . LYS A 1 412 ? 8.179 -31.238 23.883 1.00 33.25 412 LYS A CA 1
ATOM 3199 C C . LYS A 1 412 ? 9.486 -31.764 24.478 1.00 33.25 412 LYS A C 1
ATOM 3201 O O . LYS A 1 412 ? 9.744 -32.968 24.444 1.00 33.25 412 LYS A O 1
ATOM 3206 N N . ARG A 1 413 ? 10.331 -30.864 24.992 1.00 37.81 413 ARG A N 1
ATOM 3207 C CA . ARG A 1 413 ? 11.584 -31.253 25.655 1.00 37.81 413 ARG A CA 1
ATOM 3208 C C . ARG A 1 413 ? 11.251 -32.144 26.852 1.00 37.81 413 ARG A C 1
ATOM 3210 O O . ARG A 1 413 ? 10.431 -31.782 27.694 1.00 37.81 413 ARG A O 1
ATOM 3217 N N . SER A 1 414 ? 11.884 -33.313 26.904 1.00 37.78 414 SER A N 1
ATOM 3218 C CA . SER A 1 414 ? 11.669 -34.311 27.955 1.00 37.78 414 SER A CA 1
ATOM 3219 C C . SER A 1 414 ? 12.056 -33.753 29.330 1.00 37.78 414 SER A C 1
ATOM 3221 O O . SER A 1 414 ? 13.005 -32.974 29.444 1.00 37.78 414 SER A O 1
ATOM 3223 N N . TRP A 1 415 ? 11.365 -34.196 30.385 1.00 39.19 415 TRP A N 1
ATOM 3224 C CA . TRP A 1 415 ? 11.679 -33.920 31.799 1.00 39.19 415 TRP A CA 1
ATOM 3225 C C . TRP A 1 415 ? 13.188 -34.045 32.106 1.00 39.19 415 TRP A C 1
ATOM 3227 O O . TRP A 1 415 ? 13.761 -33.210 32.807 1.00 39.19 415 TRP A O 1
ATOM 3237 N N . TRP A 1 416 ? 13.868 -35.013 31.482 1.00 38.00 416 TRP A N 1
ATOM 3238 C CA . TRP A 1 416 ? 15.302 -35.257 31.668 1.00 38.00 416 TRP A CA 1
ATOM 3239 C C . TRP A 1 416 ? 16.202 -34.195 31.013 1.00 38.00 416 TRP A C 1
ATOM 3241 O O . TRP A 1 416 ? 17.309 -33.944 31.489 1.00 38.00 416 TRP A O 1
ATOM 3251 N N . GLN A 1 417 ? 15.734 -33.533 29.951 1.00 42.56 417 GLN A N 1
ATOM 3252 C CA . GLN A 1 417 ? 16.455 -32.435 29.292 1.00 42.56 417 GLN A CA 1
ATOM 3253 C C . GLN A 1 417 ? 16.360 -31.126 30.088 1.00 42.56 417 GLN A C 1
ATOM 3255 O O . GLN A 1 417 ? 17.299 -30.336 30.054 1.00 42.56 417 GLN A O 1
ATOM 3260 N N . ARG A 1 418 ? 15.283 -30.922 30.862 1.00 42.62 418 ARG A N 1
ATOM 3261 C CA . ARG A 1 418 ? 15.161 -29.798 31.810 1.00 42.62 418 ARG A CA 1
ATOM 3262 C C . ARG A 1 418 ? 16.088 -29.960 33.021 1.00 42.62 418 ARG A C 1
ATOM 3264 O O . ARG A 1 418 ? 16.688 -28.982 33.454 1.00 42.62 418 ARG A O 1
ATOM 3271 N N . LEU A 1 419 ? 16.277 -31.188 33.514 1.00 41.69 419 LEU A N 1
ATOM 3272 C CA . LEU A 1 419 ? 17.141 -31.456 34.673 1.00 41.69 419 LEU A CA 1
ATOM 3273 C C . LEU A 1 419 ? 18.641 -31.251 34.376 1.00 41.69 419 LEU A C 1
ATOM 3275 O O . LEU A 1 419 ? 19.382 -30.774 35.234 1.00 41.69 419 LEU A O 1
ATOM 3279 N N . LYS A 1 420 ? 19.098 -31.552 33.149 1.00 38.16 420 LYS A N 1
ATOM 3280 C CA . LYS A 1 420 ? 20.505 -31.352 32.738 1.00 38.16 420 LYS A CA 1
ATOM 3281 C C . LYS A 1 420 ? 20.943 -29.882 32.737 1.00 38.16 420 LYS A C 1
ATOM 3283 O O . LYS A 1 420 ? 22.115 -29.616 32.988 1.00 38.16 420 LYS A O 1
ATOM 3288 N N . GLY A 1 421 ? 20.020 -28.944 32.511 1.00 36.72 421 GLY A N 1
ATOM 3289 C CA . GLY A 1 421 ? 20.308 -27.505 32.561 1.00 36.72 421 GLY A CA 1
ATOM 3290 C C . GLY A 1 421 ? 20.610 -26.981 33.969 1.00 36.72 421 GLY A C 1
ATOM 3291 O O . GLY A 1 421 ? 21.276 -25.963 34.111 1.00 36.72 421 GLY A O 1
ATOM 3292 N N . ILE A 1 422 ? 20.173 -27.693 35.014 1.00 43.22 422 ILE A N 1
ATOM 3293 C CA . ILE A 1 422 ? 20.372 -27.287 36.414 1.00 43.22 422 ILE A CA 1
ATOM 3294 C C . ILE A 1 422 ? 21.693 -27.842 36.976 1.00 43.22 422 ILE A C 1
ATOM 3296 O O . ILE A 1 422 ? 22.293 -27.230 37.856 1.00 43.22 422 ILE A O 1
ATOM 3300 N N . ILE A 1 423 ? 22.181 -28.973 36.450 1.00 41.47 423 ILE A N 1
ATOM 3301 C CA . ILE A 1 423 ? 23.359 -29.678 36.990 1.00 41.47 423 ILE A CA 1
ATOM 3302 C C . ILE A 1 423 ? 24.677 -29.204 36.343 1.00 41.47 423 ILE A C 1
ATOM 3304 O O . ILE A 1 423 ? 25.719 -29.244 36.990 1.00 41.47 423 ILE A O 1
ATOM 3308 N N . ASN A 1 424 ? 24.655 -28.662 35.119 1.00 36.66 424 ASN A N 1
ATOM 3309 C CA . ASN A 1 424 ? 25.860 -28.180 34.427 1.00 36.66 424 ASN A CA 1
ATOM 3310 C C . ASN A 1 424 ? 26.111 -26.670 34.623 1.00 36.66 424 ASN A C 1
ATOM 3312 O O . ASN A 1 424 ? 26.156 -25.896 33.670 1.00 36.66 424 ASN A O 1
ATOM 3316 N N . LYS A 1 425 ? 26.347 -26.247 35.871 1.00 41.09 425 LYS A N 1
ATOM 3317 C CA . LYS A 1 425 ? 27.108 -25.018 36.163 1.00 41.09 425 LYS A CA 1
ATOM 3318 C C . LYS A 1 425 ? 28.588 -25.373 36.309 1.00 41.09 425 LYS A C 1
ATOM 3320 O O . LYS A 1 425 ? 29.058 -25.563 37.424 1.00 41.09 425 LYS A O 1
ATOM 3325 N N . ASN A 1 426 ? 29.286 -25.516 35.182 1.00 34.75 426 ASN A N 1
ATOM 3326 C CA . ASN A 1 426 ? 30.673 -25.075 34.957 1.00 34.75 426 ASN A CA 1
ATOM 3327 C C . ASN A 1 426 ? 31.319 -25.801 33.769 1.00 34.75 426 ASN A C 1
ATOM 3329 O O . ASN A 1 426 ? 31.210 -27.013 33.613 1.00 34.75 426 ASN A O 1
ATOM 3333 N N . THR A 1 427 ? 32.089 -25.013 33.013 1.00 32.47 427 THR A N 1
ATOM 3334 C CA . THR A 1 427 ? 33.109 -25.377 32.011 1.00 32.47 427 THR A CA 1
ATOM 3335 C C . THR A 1 427 ? 32.664 -26.002 30.678 1.00 32.47 427 THR A C 1
ATOM 3337 O O . THR A 1 427 ? 32.340 -27.176 30.587 1.00 32.47 427 THR A O 1
ATOM 3340 N N . ARG A 1 428 ? 32.785 -25.164 29.633 1.00 30.92 428 ARG A N 1
ATOM 3341 C CA . ARG A 1 428 ? 33.230 -25.425 28.246 1.00 30.92 428 ARG A CA 1
ATOM 3342 C C . ARG A 1 428 ? 32.796 -26.732 27.552 1.00 30.92 428 ARG A C 1
ATOM 3344 O O . ARG A 1 428 ? 33.379 -27.781 27.783 1.00 30.92 428 ARG A O 1
ATOM 3351 N N . GLY A 1 429 ? 31.996 -26.542 26.496 1.00 27.42 429 GLY A N 1
ATOM 3352 C CA . GLY A 1 429 ? 32.300 -27.053 25.152 1.00 27.42 429 GLY A CA 1
ATOM 3353 C C . GLY A 1 429 ? 31.630 -28.357 24.702 1.00 27.42 429 GLY A C 1
ATOM 3354 O O . GLY A 1 429 ? 32.002 -29.430 25.154 1.00 27.42 429 GLY A O 1
ATOM 3355 N N . GLY A 1 430 ? 30.768 -28.227 23.683 1.00 26.52 430 GLY A N 1
ATOM 3356 C CA . GLY A 1 430 ? 30.380 -29.281 22.730 1.00 26.52 430 GLY A CA 1
ATOM 3357 C C . GLY A 1 430 ? 29.160 -30.101 23.154 1.00 26.52 430 GLY A C 1
ATOM 3358 O O . GLY A 1 430 ? 29.077 -30.563 24.280 1.00 26.52 430 GLY A O 1
ATOM 3359 N N . GLU A 1 431 ? 28.143 -30.333 22.335 1.00 27.30 431 GLU A N 1
ATOM 3360 C CA . GLU A 1 431 ? 27.850 -30.059 20.923 1.00 27.30 431 GLU A CA 1
ATOM 3361 C C . GLU A 1 431 ? 26.324 -29.852 20.835 1.00 27.30 431 GLU A C 1
ATOM 3363 O O . GLU A 1 431 ? 25.634 -30.207 21.782 1.00 27.30 431 GLU A O 1
ATOM 3368 N N . PHE A 1 432 ? 25.781 -29.289 19.750 1.00 23.64 432 PHE A N 1
ATOM 3369 C CA . PHE A 1 432 ? 24.699 -29.924 18.975 1.00 23.64 432 PHE A CA 1
ATOM 3370 C C . PHE A 1 432 ? 24.278 -29.057 17.772 1.00 23.64 432 PHE A C 1
ATOM 3372 O O . PHE A 1 432 ? 23.882 -27.906 17.909 1.00 23.64 432 PHE A O 1
ATOM 3379 N N . VAL A 1 433 ? 24.344 -29.732 16.617 1.00 24.52 433 VAL A N 1
ATOM 3380 C CA . VAL A 1 433 ? 23.813 -29.477 15.264 1.00 24.52 433 VAL A CA 1
ATOM 3381 C C . VAL A 1 433 ? 24.359 -28.269 14.489 1.00 24.52 433 VAL A C 1
ATOM 3383 O O . VAL A 1 433 ? 23.960 -27.123 14.662 1.00 24.52 433 VAL A O 1
ATOM 3386 N N . ARG A 1 434 ? 25.233 -28.598 13.527 1.00 22.05 434 ARG A N 1
ATOM 3387 C CA . ARG A 1 434 ? 25.656 -27.752 12.406 1.00 22.05 434 ARG A CA 1
ATOM 3388 C C . ARG A 1 434 ? 24.450 -27.350 11.551 1.00 22.05 434 ARG A C 1
ATOM 3390 O O . ARG A 1 434 ? 23.731 -28.216 11.059 1.00 22.05 434 ARG A O 1
ATOM 3397 N N . ALA A 1 435 ? 24.317 -26.061 11.256 1.00 26.34 435 ALA A N 1
ATOM 3398 C CA . ALA A 1 435 ? 23.488 -25.554 10.164 1.00 26.34 435 ALA A CA 1
ATOM 3399 C C . ALA A 1 435 ? 24.181 -25.783 8.802 1.00 26.34 435 ALA A C 1
ATOM 3401 O O . ALA A 1 435 ? 24.543 -24.838 8.109 1.00 26.34 435 ALA A O 1
ATOM 3402 N N . GLN A 1 436 ? 24.423 -27.048 8.438 1.00 27.06 436 GLN A N 1
ATOM 3403 C CA . GLN A 1 436 ? 24.905 -27.423 7.099 1.00 27.06 436 GLN A CA 1
ATOM 3404 C C . GLN A 1 436 ? 24.006 -28.419 6.351 1.00 27.06 436 GLN A C 1
ATOM 3406 O O . GLN A 1 436 ? 24.320 -28.743 5.213 1.00 27.06 436 GLN A O 1
ATOM 3411 N N . ASP A 1 437 ? 22.835 -28.778 6.893 1.00 24.36 437 ASP A N 1
ATOM 3412 C CA . ASP A 1 437 ? 21.864 -29.655 6.208 1.00 24.36 437 ASP A CA 1
ATOM 3413 C C . ASP A 1 437 ? 20.503 -29.007 5.895 1.00 24.36 437 ASP A C 1
ATOM 3415 O O . ASP A 1 437 ? 19.534 -29.699 5.604 1.00 24.36 437 ASP A O 1
ATOM 3419 N N . TYR A 1 438 ? 20.416 -27.676 5.845 1.00 23.94 438 TYR A N 1
ATOM 3420 C CA . TYR A 1 438 ? 19.297 -27.006 5.171 1.00 23.94 438 TYR A CA 1
ATOM 3421 C C . TYR A 1 438 ? 19.834 -26.109 4.063 1.00 23.94 438 TYR A C 1
ATOM 3423 O O . TYR A 1 438 ? 19.949 -24.892 4.190 1.00 23.94 438 TYR A O 1
ATOM 3431 N N . ARG A 1 439 ? 20.166 -26.747 2.935 1.00 20.62 439 ARG A N 1
ATOM 3432 C CA . ARG A 1 439 ? 20.144 -26.070 1.639 1.00 20.62 439 ARG A CA 1
ATOM 3433 C C . ARG A 1 439 ? 18.740 -25.498 1.463 1.00 20.62 439 ARG A C 1
ATOM 3435 O O . ARG A 1 439 ? 17.785 -26.253 1.305 1.00 20.62 439 ARG A O 1
ATOM 3442 N N . VAL A 1 440 ? 18.623 -24.175 1.456 1.00 21.86 440 VAL A N 1
ATOM 3443 C CA . VAL A 1 440 ? 17.487 -23.516 0.815 1.00 21.86 440 VAL A CA 1
ATOM 3444 C C . VAL A 1 440 ? 17.613 -23.857 -0.665 1.00 21.86 440 VAL A C 1
ATOM 3446 O O . VAL A 1 440 ? 18.457 -23.305 -1.370 1.00 21.86 440 VAL A O 1
ATOM 3449 N N . SER A 1 441 ? 16.835 -24.838 -1.123 1.00 22.09 441 SER A N 1
ATOM 3450 C CA . SER A 1 441 ? 16.603 -25.007 -2.548 1.00 22.09 441 SER A CA 1
ATOM 3451 C C . SER A 1 441 ? 16.001 -23.704 -3.052 1.00 22.09 441 SER A C 1
ATOM 3453 O O . SER A 1 441 ? 14.963 -23.262 -2.562 1.00 22.09 441 SER A O 1
ATOM 3455 N N . THR A 1 442 ? 16.673 -23.086 -4.011 1.00 23.62 442 THR A N 1
ATOM 3456 C CA . THR A 1 442 ? 16.138 -22.012 -4.838 1.00 23.62 442 THR A CA 1
ATOM 3457 C C . THR A 1 442 ? 14.798 -22.451 -5.423 1.00 23.62 442 THR A C 1
ATOM 3459 O O . THR A 1 442 ? 14.763 -23.271 -6.337 1.00 23.62 442 THR A O 1
ATOM 3462 N N . THR A 1 443 ? 13.700 -21.943 -4.875 1.00 26.33 443 THR A N 1
ATOM 3463 C CA . THR A 1 443 ? 12.349 -22.190 -5.378 1.00 26.33 443 THR A CA 1
ATOM 3464 C C . THR A 1 443 ? 12.057 -21.238 -6.534 1.00 26.33 443 THR A C 1
ATOM 3466 O O . THR A 1 443 ? 12.098 -20.014 -6.393 1.00 26.33 443 THR A O 1
ATOM 3469 N N . SER A 1 444 ? 11.800 -21.812 -7.705 1.00 26.84 444 SER A N 1
ATOM 3470 C CA . SER A 1 444 ? 11.347 -21.126 -8.914 1.00 26.84 444 SER A CA 1
ATOM 3471 C C . SER A 1 444 ? 9.825 -21.196 -9.036 1.00 26.84 444 SER A C 1
ATOM 3473 O O . SER A 1 444 ? 9.222 -22.217 -8.723 1.00 26.84 444 SER A O 1
ATOM 3475 N N . PHE A 1 445 ? 9.220 -20.124 -9.543 1.00 28.03 445 PHE A N 1
ATOM 3476 C CA . PHE A 1 445 ? 7.811 -20.070 -9.943 1.00 28.03 445 PHE A CA 1
ATOM 3477 C C . PHE A 1 445 ? 7.657 -20.595 -11.379 1.00 28.03 445 PHE A C 1
ATOM 3479 O O . PHE A 1 445 ? 8.518 -20.298 -12.213 1.00 28.03 445 PHE A O 1
ATOM 3486 N N . ASN A 1 446 ? 6.575 -21.318 -11.685 1.00 34.69 446 ASN A N 1
ATOM 3487 C CA . ASN A 1 446 ? 6.170 -21.571 -13.073 1.00 34.69 446 ASN A CA 1
ATOM 3488 C C . ASN A 1 446 ? 5.268 -20.434 -13.604 1.00 34.69 446 ASN A C 1
ATOM 3490 O O . ASN A 1 446 ? 4.931 -19.498 -12.876 1.00 34.69 446 ASN A O 1
ATOM 3494 N N . THR A 1 447 ? 4.916 -20.499 -14.890 1.00 30.67 447 THR A N 1
ATOM 3495 C CA . THR A 1 447 ? 4.156 -19.473 -15.629 1.00 30.67 447 THR A CA 1
ATOM 3496 C C . THR A 1 447 ? 2.735 -19.228 -15.116 1.00 30.67 447 THR A C 1
ATOM 3498 O O . THR A 1 447 ? 2.177 -18.184 -15.436 1.00 30.67 447 THR A O 1
ATOM 3501 N N . ASP A 1 448 ? 2.204 -20.115 -14.268 1.00 31.39 448 ASP A N 1
ATOM 3502 C CA . ASP A 1 448 ? 0.831 -20.052 -13.746 1.00 31.39 448 ASP A CA 1
ATOM 3503 C C . ASP A 1 448 ? 0.779 -19.695 -12.246 1.00 31.39 448 ASP A C 1
ATOM 3505 O O . ASP A 1 448 ? -0.286 -19.687 -11.632 1.00 31.39 448 ASP A O 1
ATOM 3509 N N . GLY A 1 449 ? 1.928 -19.380 -11.632 1.00 30.67 449 GLY A N 1
ATOM 3510 C CA . GLY A 1 449 ? 2.003 -18.927 -10.238 1.00 30.67 449 GLY A CA 1
ATOM 3511 C C . GLY A 1 449 ? 1.858 -20.030 -9.181 1.00 30.67 449 GLY A C 1
ATOM 3512 O O . GLY A 1 449 ? 1.613 -19.717 -8.018 1.00 30.67 449 GLY A O 1
ATOM 3513 N N . VAL A 1 450 ? 2.039 -21.304 -9.548 1.00 31.97 450 VAL A N 1
ATOM 3514 C CA . VAL A 1 450 ? 1.902 -22.452 -8.634 1.00 31.97 450 VAL A CA 1
ATOM 3515 C C . VAL A 1 450 ? 3.266 -22.862 -8.057 1.00 31.97 450 VAL A C 1
ATOM 3517 O O . VAL A 1 450 ? 4.261 -22.957 -8.781 1.00 31.97 450 VAL A O 1
ATOM 3520 N N . PHE A 1 451 ? 3.328 -23.117 -6.743 1.00 37.41 451 PHE A N 1
ATOM 3521 C CA . PHE A 1 451 ? 4.534 -23.605 -6.059 1.00 37.41 451 PHE A CA 1
ATOM 3522 C C . PHE A 1 451 ? 4.994 -24.936 -6.666 1.00 37.41 451 PHE A C 1
ATOM 3524 O O . PHE A 1 451 ? 4.192 -25.859 -6.781 1.00 37.41 451 PHE A O 1
ATOM 3531 N N . CYS A 1 452 ? 6.274 -25.065 -7.020 1.00 35.56 452 CYS A N 1
ATOM 3532 C CA . CYS A 1 452 ? 6.840 -26.314 -7.532 1.00 35.56 452 CYS A CA 1
ATOM 3533 C C . CYS A 1 452 ? 8.202 -26.614 -6.892 1.00 35.56 452 CYS A C 1
ATOM 3535 O O . CYS A 1 452 ? 8.941 -25.691 -6.537 1.00 35.56 452 CYS A O 1
ATOM 3537 N N . ASP A 1 453 ? 8.544 -27.894 -6.747 1.00 38.97 453 ASP A N 1
ATOM 3538 C CA . ASP A 1 453 ? 9.899 -28.316 -6.387 1.00 38.97 453 ASP A CA 1
ATOM 3539 C C . ASP A 1 453 ? 10.860 -28.232 -7.592 1.00 38.97 453 ASP A C 1
ATOM 3541 O O . ASP A 1 453 ? 10.470 -27.914 -8.718 1.00 38.97 453 ASP A O 1
ATOM 3545 N N . ALA A 1 454 ? 12.144 -28.530 -7.366 1.00 32.69 454 ALA A N 1
ATOM 3546 C CA . ALA A 1 454 ? 13.172 -28.515 -8.411 1.00 32.69 454 ALA A CA 1
ATOM 3547 C C . ALA A 1 454 ? 12.961 -29.570 -9.523 1.00 32.69 454 ALA A C 1
ATOM 3549 O O . ALA A 1 454 ? 13.673 -29.534 -10.526 1.00 32.69 454 ALA A O 1
ATOM 3550 N N . ALA A 1 455 ? 12.008 -30.495 -9.358 1.00 36.97 455 ALA A N 1
ATOM 3551 C CA . ALA A 1 455 ? 11.618 -31.497 -10.348 1.00 36.97 455 ALA A CA 1
ATOM 3552 C C . ALA A 1 455 ? 10.332 -31.116 -11.112 1.00 36.97 455 ALA A C 1
ATOM 3554 O O . ALA A 1 455 ? 9.923 -31.852 -12.008 1.00 36.97 455 ALA A O 1
ATOM 3555 N N . GLY A 1 456 ? 9.717 -29.967 -10.802 1.00 33.97 456 GLY A N 1
ATOM 3556 C CA . GLY A 1 456 ? 8.489 -29.496 -11.443 1.00 33.97 456 GLY A CA 1
ATOM 3557 C C . GLY A 1 456 ? 7.203 -30.067 -10.841 1.00 33.97 456 GLY A C 1
ATOM 3558 O O . GLY A 1 456 ? 6.140 -29.887 -11.431 1.00 33.97 456 GLY A O 1
ATOM 3559 N N . ASN A 1 457 ? 7.265 -30.728 -9.679 1.00 37.50 457 ASN A N 1
ATOM 3560 C CA . ASN A 1 457 ? 6.068 -31.216 -8.997 1.00 37.50 457 ASN A CA 1
ATOM 3561 C C . ASN A 1 457 ? 5.409 -30.086 -8.210 1.00 37.50 457 ASN A C 1
ATOM 3563 O O . ASN A 1 457 ? 6.082 -29.386 -7.452 1.00 37.50 457 ASN A O 1
ATOM 3567 N N . THR A 1 458 ? 4.089 -29.951 -8.338 1.00 34.91 458 THR A N 1
ATOM 3568 C CA . THR A 1 458 ? 3.286 -28.990 -7.578 1.00 34.91 458 THR A CA 1
ATOM 3569 C C . THR A 1 458 ? 3.415 -29.229 -6.072 1.00 34.91 458 THR A C 1
ATOM 3571 O O . THR A 1 458 ? 3.037 -30.280 -5.558 1.00 34.91 458 THR A O 1
ATOM 3574 N N . LEU A 1 459 ? 3.930 -28.236 -5.352 1.00 32.72 459 LEU A N 1
ATOM 3575 C CA . LEU A 1 459 ? 3.979 -28.210 -3.896 1.00 32.72 459 LEU A CA 1
ATOM 3576 C C . LEU A 1 459 ? 2.682 -27.575 -3.379 1.00 32.72 459 LEU A C 1
ATOM 3578 O O . LEU A 1 459 ? 2.449 -26.385 -3.557 1.00 32.72 459 LEU A O 1
ATOM 3582 N N . LEU A 1 460 ? 1.825 -28.357 -2.726 1.00 32.66 460 LEU A N 1
ATOM 3583 C CA . LEU A 1 460 ? 0.690 -27.804 -1.980 1.00 32.66 460 LEU A CA 1
ATOM 3584 C C . LEU A 1 460 ? 1.218 -26.980 -0.783 1.00 32.66 460 LEU A C 1
ATOM 3586 O O . LEU A 1 460 ? 2.194 -27.403 -0.151 1.00 32.66 460 LEU A O 1
ATOM 3590 N N . PRO A 1 461 ? 0.617 -25.825 -0.433 1.00 31.33 461 PRO A N 1
ATOM 3591 C CA . PRO A 1 461 ? 0.995 -25.087 0.768 1.00 31.33 461 PRO A CA 1
ATOM 3592 C C . PRO A 1 461 ? 0.861 -25.962 2.021 1.00 31.33 461 PRO A C 1
ATOM 3594 O O . PRO A 1 461 ? -0.072 -26.749 2.151 1.00 31.33 461 PRO A O 1
ATOM 3597 N N . ASN A 1 462 ? 1.756 -25.772 2.994 1.00 31.53 462 ASN A N 1
ATOM 3598 C CA . ASN A 1 462 ? 1.781 -26.500 4.275 1.00 31.53 462 ASN A CA 1
ATOM 3599 C C . ASN A 1 462 ? 0.578 -26.223 5.212 1.00 31.53 462 ASN A C 1
ATOM 3601 O O . ASN A 1 462 ? 0.624 -26.612 6.376 1.00 31.53 462 ASN A O 1
ATOM 3605 N N . PHE A 1 463 ? -0.480 -25.559 4.739 1.00 40.34 463 PHE A N 1
ATOM 3606 C CA . PHE A 1 463 ? -1.681 -25.233 5.509 1.00 40.34 463 PHE A CA 1
ATOM 3607 C C . PHE A 1 463 ? -2.927 -25.570 4.699 1.00 40.34 463 PHE A C 1
ATOM 3609 O O . PHE A 1 463 ? -3.595 -24.704 4.143 1.00 40.34 463 PHE A O 1
ATOM 3616 N N . VAL A 1 464 ? -3.216 -26.861 4.640 1.00 38.72 464 VAL A N 1
ATOM 3617 C CA . VAL A 1 464 ? -4.503 -27.380 4.198 1.00 38.72 464 VAL A CA 1
ATOM 3618 C C . VAL A 1 464 ? -5.287 -27.744 5.464 1.00 38.72 464 VAL A C 1
ATOM 3620 O O . VAL A 1 464 ? -4.813 -28.604 6.212 1.00 38.72 464 VAL A O 1
ATOM 3623 N N . PRO A 1 465 ? -6.431 -27.099 5.764 1.00 40.38 465 PRO A N 1
ATOM 3624 C CA . PRO A 1 465 ? -7.343 -27.594 6.788 1.00 40.38 465 PRO A CA 1
ATOM 3625 C C . PRO A 1 465 ? -7.748 -29.025 6.421 1.00 40.38 465 PRO A C 1
ATOM 3627 O O . PRO A 1 465 ? -8.096 -29.286 5.269 1.00 40.38 465 PRO A O 1
ATOM 3630 N N . ALA A 1 466 ? -7.687 -29.956 7.372 1.00 47.97 466 ALA A N 1
ATOM 3631 C CA . ALA A 1 466 ? -8.348 -31.242 7.179 1.00 47.97 466 ALA A CA 1
ATOM 3632 C C . ALA A 1 466 ? -9.873 -31.005 7.098 1.00 47.97 466 ALA A C 1
ATOM 3634 O O . ALA A 1 466 ? -10.348 -30.015 7.670 1.00 47.97 466 ALA A O 1
ATOM 3635 N N . PRO A 1 467 ? -10.645 -31.867 6.405 1.00 48.78 467 PRO A N 1
ATOM 3636 C CA . PRO A 1 467 ? -12.101 -31.838 6.507 1.00 48.78 467 PRO A CA 1
ATOM 3637 C C . PRO A 1 467 ? -12.490 -31.857 7.993 1.00 48.78 467 PRO A C 1
ATOM 3639 O O . PRO A 1 467 ? -11.852 -32.582 8.763 1.00 48.78 467 PRO A O 1
ATOM 3642 N N . PRO A 1 468 ? -13.457 -31.034 8.431 1.00 48.91 468 PRO A N 1
ATOM 3643 C CA . PRO A 1 468 ? -13.818 -30.986 9.839 1.00 48.91 468 PRO A CA 1
ATOM 3644 C C . PRO A 1 468 ? -14.341 -32.364 10.273 1.00 48.91 468 PRO A C 1
ATOM 3646 O O . PRO A 1 468 ? -15.055 -33.018 9.509 1.00 48.91 468 PRO A O 1
ATOM 3649 N N . LEU A 1 469 ? -13.941 -32.806 11.468 1.00 48.44 469 LEU A N 1
ATOM 3650 C CA . LEU A 1 469 ? -14.323 -34.091 12.057 1.00 48.44 469 LEU A CA 1
ATOM 3651 C C . LEU A 1 469 ? -15.337 -33.854 13.185 1.00 48.44 469 LEU A C 1
ATOM 3653 O O . LEU A 1 469 ? -15.244 -32.840 13.878 1.00 48.44 469 LEU A O 1
ATOM 3657 N N . ASP A 1 470 ? -16.320 -34.735 13.345 1.00 46.91 470 ASP A N 1
ATOM 3658 C CA . ASP A 1 470 ? -17.249 -34.691 14.474 1.00 46.91 470 ASP A CA 1
ATOM 3659 C C . ASP A 1 470 ? -16.578 -35.141 15.787 1.00 46.91 470 ASP A C 1
ATOM 3661 O O . ASP A 1 470 ? -15.398 -35.500 15.812 1.00 46.91 470 ASP A O 1
ATOM 3665 N N . ASP A 1 471 ? -17.325 -35.098 16.898 1.00 40.81 471 ASP A N 1
ATOM 3666 C CA . ASP A 1 471 ? -16.831 -35.482 18.231 1.00 40.81 471 ASP A CA 1
ATOM 3667 C C . ASP A 1 471 ? -16.330 -36.945 18.294 1.00 40.81 471 ASP A C 1
ATOM 3669 O O . ASP A 1 471 ? -15.575 -37.298 19.204 1.00 40.81 471 ASP A O 1
ATOM 3673 N N . ASP A 1 472 ? -16.707 -37.777 17.315 1.00 42.75 472 ASP A N 1
ATOM 3674 C CA . ASP A 1 472 ? -16.318 -39.182 17.175 1.00 42.75 472 ASP A CA 1
ATOM 3675 C C . ASP A 1 472 ? -15.143 -39.389 16.189 1.00 42.75 472 ASP A C 1
ATOM 3677 O O . ASP A 1 472 ? -14.610 -40.497 16.070 1.00 42.75 472 ASP A O 1
ATOM 3681 N N . GLY A 1 473 ? -14.671 -38.322 15.531 1.00 43.16 473 GLY A N 1
ATOM 3682 C CA . GLY A 1 473 ? -13.544 -38.346 14.599 1.00 43.16 473 GLY A CA 1
ATOM 3683 C C . GLY A 1 473 ? -13.906 -38.722 13.158 1.00 43.16 473 GLY A C 1
ATOM 3684 O O . GLY A 1 473 ? -12.997 -39.054 12.390 1.00 43.16 473 GLY A O 1
ATOM 3685 N N . GLU A 1 474 ? -15.185 -38.677 12.775 1.00 48.44 474 GLU A N 1
ATOM 3686 C CA . GLU A 1 474 ? -15.654 -38.904 11.401 1.00 48.44 474 GLU A CA 1
ATOM 3687 C C . GLU A 1 474 ? -15.856 -37.590 10.632 1.00 48.44 474 GLU A C 1
ATOM 3689 O O . GLU A 1 474 ? -16.143 -36.549 11.215 1.00 48.44 474 GLU A O 1
ATOM 3694 N N . GLU A 1 475 ? -15.694 -37.612 9.303 1.00 52.44 475 GLU A N 1
ATOM 3695 C CA . GLU A 1 475 ? -15.891 -36.420 8.464 1.00 52.44 475 GLU A CA 1
ATOM 3696 C C . GLU A 1 475 ? -17.313 -35.860 8.625 1.00 52.44 475 GLU A C 1
ATOM 3698 O O . GLU A 1 475 ? -18.308 -36.535 8.351 1.00 52.44 475 GLU A O 1
ATOM 3703 N N . ILE A 1 476 ? -17.412 -34.594 9.040 1.00 55.47 476 ILE A N 1
ATOM 3704 C CA . ILE A 1 476 ? -18.696 -33.929 9.249 1.00 55.47 476 ILE A CA 1
ATOM 3705 C C . ILE A 1 476 ? -19.468 -33.879 7.927 1.00 55.47 476 ILE A C 1
ATOM 3707 O O . ILE A 1 476 ? -18.950 -33.425 6.904 1.00 55.47 476 ILE A O 1
ATOM 3711 N N . SER A 1 477 ? -20.747 -34.279 7.969 1.00 53.44 477 SER A N 1
ATOM 3712 C CA . SER A 1 477 ? -21.652 -34.185 6.817 1.00 53.44 477 SER A CA 1
ATOM 3713 C C . SER A 1 477 ? -21.640 -32.781 6.199 1.00 53.44 477 SER A C 1
ATOM 3715 O O . SER A 1 477 ? -21.812 -31.773 6.896 1.00 53.44 477 SER A O 1
ATOM 3717 N N . LYS A 1 478 ? -21.516 -32.729 4.865 1.00 54.69 478 LYS A N 1
ATOM 3718 C CA . LYS A 1 478 ? -21.511 -31.501 4.048 1.00 54.69 478 LYS A CA 1
ATOM 3719 C C . LYS A 1 478 ? -22.719 -30.590 4.302 1.00 54.69 478 LYS A C 1
ATOM 3721 O O . LYS A 1 478 ? -22.620 -29.391 4.069 1.00 54.69 478 LYS A O 1
ATOM 3726 N N . ASP A 1 479 ? -23.815 -31.128 4.834 1.00 55.19 479 ASP A N 1
ATOM 3727 C CA . ASP A 1 479 ? -25.058 -30.396 5.107 1.00 55.19 479 ASP A CA 1
ATOM 3728 C C . ASP A 1 479 ? -24.931 -29.321 6.205 1.00 55.19 479 ASP A C 1
ATOM 3730 O O . ASP A 1 479 ? -25.810 -28.472 6.334 1.00 55.19 479 ASP A O 1
ATOM 3734 N N . LYS A 1 480 ? -23.856 -29.335 7.010 1.00 60.59 480 LYS A N 1
ATOM 3735 C CA . LYS A 1 480 ? -23.626 -28.332 8.070 1.00 60.59 480 LYS A CA 1
ATOM 3736 C C . LYS A 1 480 ? -22.755 -27.144 7.628 1.00 60.59 480 LYS A C 1
ATOM 3738 O O . LYS A 1 480 ? -22.617 -26.180 8.380 1.00 60.59 480 LYS A O 1
ATOM 3743 N N . ILE A 1 481 ? -22.164 -27.196 6.435 1.00 71.56 481 ILE A N 1
ATOM 3744 C CA . ILE A 1 481 ? -21.266 -26.158 5.910 1.00 71.56 481 ILE A CA 1
ATOM 3745 C C . ILE A 1 481 ? -22.078 -25.174 5.063 1.00 71.56 481 ILE A C 1
ATOM 3747 O O . ILE A 1 481 ? -22.776 -25.574 4.132 1.00 71.56 481 ILE A O 1
ATOM 3751 N N . ILE A 1 482 ? -21.975 -23.873 5.353 1.00 80.44 482 ILE A N 1
ATOM 3752 C CA . ILE A 1 482 ? -22.661 -22.842 4.562 1.00 80.44 482 ILE A CA 1
ATOM 3753 C C . ILE A 1 482 ? -21.772 -22.470 3.377 1.00 80.44 482 ILE A C 1
ATOM 3755 O O . ILE A 1 482 ? -20.654 -21.996 3.559 1.00 80.44 482 ILE A O 1
ATOM 3759 N N . ARG A 1 483 ? -22.272 -22.637 2.152 1.00 84.12 483 ARG A N 1
ATOM 3760 C CA . ARG A 1 483 ? -21.523 -22.324 0.930 1.00 84.12 483 ARG A CA 1
ATOM 3761 C C . ARG A 1 483 ? -21.945 -20.980 0.349 1.00 84.12 483 ARG A C 1
ATOM 3763 O O . ARG A 1 483 ? -23.118 -20.782 0.042 1.00 84.12 483 ARG A O 1
ATOM 3770 N N . LEU A 1 484 ? -20.985 -20.075 0.165 1.00 86.25 484 LEU A N 1
ATOM 3771 C CA . LEU A 1 484 ? -21.211 -18.778 -0.475 1.00 86.25 484 LEU A CA 1
ATOM 3772 C C . LEU A 1 484 ? -20.714 -18.815 -1.931 1.00 86.25 484 LEU A C 1
ATOM 3774 O O . LEU A 1 484 ? -19.513 -19.007 -2.147 1.00 86.25 484 LEU A O 1
ATOM 3778 N N . PRO A 1 485 ? -21.606 -18.670 -2.929 1.00 88.75 485 PRO A N 1
ATOM 3779 C CA . PRO A 1 485 ? -21.236 -18.674 -4.345 1.00 88.75 485 PRO A CA 1
ATOM 3780 C C . PRO A 1 485 ? -20.687 -17.325 -4.840 1.00 88.75 485 PRO A C 1
ATOM 3782 O O . PRO A 1 485 ? -20.738 -16.308 -4.150 1.00 88.75 485 PRO A O 1
ATOM 3785 N N . LYS A 1 486 ? -20.211 -17.308 -6.092 1.00 88.62 486 LYS A N 1
ATOM 3786 C CA . LYS A 1 486 ? -19.930 -16.090 -6.869 1.00 88.62 486 LYS A CA 1
ATOM 3787 C C . LYS A 1 486 ? -21.023 -15.028 -6.696 1.00 88.62 486 LYS A C 1
ATOM 3789 O O . LYS A 1 486 ? -22.210 -15.329 -6.792 1.00 88.62 486 LYS A O 1
ATOM 3794 N N . GLY A 1 487 ? -20.597 -13.781 -6.512 1.00 84.38 487 GLY A N 1
ATOM 3795 C CA . GLY A 1 487 ? -21.467 -12.622 -6.312 1.00 84.38 487 GLY A CA 1
ATOM 3796 C C . GLY A 1 487 ? -21.780 -12.317 -4.845 1.00 84.38 487 GLY A C 1
ATOM 3797 O O . GLY A 1 487 ? -22.240 -11.217 -4.544 1.00 84.38 487 GLY A O 1
ATOM 3798 N N . GLU A 1 488 ? -21.494 -13.242 -3.926 1.00 87.25 488 GLU A N 1
ATOM 3799 C CA . GLU A 1 488 ? -21.655 -13.019 -2.489 1.00 87.25 488 GLU A CA 1
ATOM 3800 C C . GLU A 1 488 ? -20.466 -12.265 -1.871 1.00 87.25 488 GLU A C 1
ATOM 3802 O O . GLU A 1 488 ? -19.341 -12.272 -2.383 1.00 87.25 488 GLU A O 1
ATOM 3807 N N . MET A 1 489 ? -20.722 -11.627 -0.726 1.00 87.94 489 MET A N 1
ATOM 3808 C CA . MET A 1 489 ? -19.719 -10.945 0.095 1.00 87.94 489 MET A CA 1
ATOM 3809 C C . MET A 1 489 ? -19.662 -11.562 1.493 1.00 87.94 489 MET A C 1
ATOM 3811 O O . MET A 1 489 ? -20.688 -11.979 2.035 1.00 87.94 489 MET A O 1
ATOM 3815 N N . PHE A 1 490 ? -18.463 -11.599 2.076 1.00 89.19 490 PHE A N 1
ATOM 3816 C CA . PHE A 1 490 ? -18.257 -12.019 3.457 1.00 89.19 490 PHE A CA 1
ATOM 3817 C C . PHE A 1 490 ? -17.175 -11.194 4.169 1.00 89.19 490 PHE A C 1
ATOM 3819 O O . PHE A 1 490 ? -16.227 -10.680 3.567 1.00 89.19 490 PHE A O 1
ATOM 3826 N N . GLY A 1 491 ? -17.308 -11.075 5.491 1.00 83.19 491 GLY A N 1
ATOM 3827 C CA . GLY A 1 491 ? -16.400 -10.305 6.341 1.00 83.19 491 GLY A CA 1
ATOM 3828 C C . GLY A 1 491 ? -16.706 -8.798 6.424 1.00 83.19 491 GLY A C 1
ATOM 3829 O O . GLY A 1 491 ? -16.068 -8.062 7.174 1.00 83.19 491 GLY A O 1
ATOM 3830 N N . GLU A 1 492 ? -17.708 -8.323 5.710 1.00 82.88 492 GLU A N 1
ATOM 3831 C CA . GLU A 1 492 ? -18.169 -6.941 5.688 1.00 82.88 492 GLU A CA 1
ATOM 3832 C C . GLU A 1 492 ? -18.547 -6.398 7.067 1.00 82.88 492 GLU A C 1
ATOM 3834 O O . GLU A 1 492 ? -18.155 -5.278 7.396 1.00 82.88 492 GLU A O 1
ATOM 3839 N N . LEU A 1 493 ? -19.202 -7.206 7.909 1.00 75.38 493 LEU A N 1
ATOM 3840 C CA . LEU A 1 493 ? -19.639 -6.769 9.238 1.00 75.38 493 LEU A CA 1
ATOM 3841 C C . LEU A 1 493 ? -18.442 -6.521 10.163 1.00 75.38 493 LEU A C 1
ATOM 3843 O O . LEU A 1 493 ? -18.311 -5.453 10.754 1.00 75.38 493 LEU A O 1
ATOM 3847 N N . ALA A 1 494 ? -17.507 -7.470 10.213 1.00 72.44 494 ALA A N 1
ATOM 3848 C CA . ALA A 1 494 ? -16.267 -7.313 10.969 1.00 72.44 494 ALA A CA 1
ATOM 3849 C C . ALA A 1 494 ? -15.456 -6.089 10.515 1.00 72.44 494 ALA A C 1
ATOM 3851 O O . ALA A 1 494 ? -14.935 -5.355 11.351 1.00 72.44 494 ALA A O 1
ATOM 3852 N N . ALA A 1 495 ? -15.414 -5.820 9.206 1.00 73.31 495 ALA A N 1
ATOM 3853 C CA . ALA A 1 495 ? -14.678 -4.686 8.659 1.00 73.31 495 ALA A CA 1
ATOM 3854 C C . ALA A 1 495 ? -15.345 -3.330 8.898 1.00 73.31 495 ALA A C 1
ATOM 3856 O O . ALA A 1 495 ? -14.649 -2.357 9.186 1.00 73.31 495 ALA A O 1
ATOM 3857 N N . LEU A 1 496 ? -16.668 -3.233 8.776 1.00 70.38 496 LEU A N 1
ATOM 3858 C CA . LEU A 1 496 ? -17.386 -1.970 8.951 1.00 70.38 496 LEU A CA 1
ATOM 3859 C C . LEU A 1 496 ? -17.586 -1.618 10.428 1.00 70.38 496 LEU A C 1
ATOM 3861 O O . LEU A 1 496 ? -17.294 -0.483 10.809 1.00 70.38 496 LEU A O 1
ATOM 3865 N N . PHE A 1 497 ? -17.998 -2.593 11.242 1.00 65.94 497 PHE A N 1
ATOM 3866 C CA . PHE A 1 497 ? -18.358 -2.407 12.654 1.00 65.94 497 PHE A CA 1
ATOM 3867 C C . PHE A 1 497 ? -17.203 -2.689 13.626 1.00 65.94 497 PHE A C 1
ATOM 3869 O O . PHE A 1 497 ? -17.373 -2.564 14.837 1.00 65.94 497 PHE A O 1
ATOM 3876 N N . ARG A 1 498 ? -16.019 -3.057 13.105 1.00 62.03 498 ARG A N 1
ATOM 3877 C CA . ARG A 1 498 ? -14.805 -3.371 13.886 1.00 62.03 498 ARG A CA 1
ATOM 3878 C C . ARG A 1 498 ? -15.031 -4.433 14.960 1.00 62.03 498 ARG A C 1
ATOM 3880 O O . ARG A 1 498 ? -14.524 -4.341 16.072 1.00 62.03 498 ARG A O 1
ATOM 3887 N N . ILE A 1 499 ? -15.804 -5.448 14.607 1.00 60.47 499 ILE A N 1
ATOM 3888 C CA . ILE A 1 499 ? -16.060 -6.619 15.446 1.00 60.47 499 ILE A CA 1
ATOM 3889 C C . ILE A 1 499 ? -15.199 -7.797 14.978 1.00 60.47 499 ILE A C 1
ATOM 3891 O O . ILE A 1 499 ? -14.705 -7.814 13.847 1.00 60.47 499 ILE A O 1
ATOM 3895 N N . SER A 1 500 ? -15.028 -8.804 15.832 1.00 59.56 500 SER A N 1
ATOM 3896 C CA . SER A 1 500 ? -14.351 -10.045 15.453 1.00 59.56 500 SER A CA 1
ATOM 3897 C C . SER A 1 500 ? -15.152 -10.827 14.407 1.00 59.56 500 SER A C 1
ATOM 3899 O O . SER A 1 500 ? -16.384 -10.815 14.398 1.00 59.56 500 SER A O 1
ATOM 3901 N N . ARG A 1 501 ? -14.454 -11.554 13.535 1.00 69.31 501 ARG A N 1
ATOM 3902 C CA . ARG A 1 501 ? -15.035 -12.457 12.537 1.00 69.31 501 ARG A CA 1
ATOM 3903 C C . ARG A 1 501 ? -15.836 -13.551 13.240 1.00 69.31 501 ARG A C 1
ATOM 3905 O O . ARG A 1 501 ? -15.324 -14.214 14.136 1.00 69.31 501 ARG A O 1
ATOM 3912 N N . SER A 1 502 ? -17.077 -13.745 12.811 1.00 67.88 502 SER A N 1
ATOM 3913 C CA . SER A 1 502 ? -18.049 -14.639 13.452 1.00 67.88 502 SER A CA 1
ATOM 3914 C C . SER A 1 502 ? -17.927 -16.114 13.053 1.00 67.88 502 SER A C 1
ATOM 3916 O O . SER A 1 502 ? -18.600 -16.954 13.649 1.00 67.88 502 SER A O 1
ATOM 3918 N N . ALA A 1 503 ? -17.128 -16.419 12.028 1.00 72.75 503 ALA A N 1
ATOM 3919 C CA . ALA A 1 503 ? -16.947 -17.755 11.476 1.00 72.75 503 ALA A CA 1
ATOM 3920 C C . ALA A 1 503 ? -15.604 -17.859 10.738 1.00 72.75 503 ALA A C 1
ATOM 3922 O O . ALA A 1 503 ? -15.042 -16.849 10.295 1.00 72.75 503 ALA A O 1
ATOM 3923 N N . THR A 1 504 ? -15.115 -19.088 10.577 1.00 75.00 504 THR A N 1
ATOM 3924 C CA . THR A 1 504 ? -13.960 -19.386 9.721 1.00 75.00 504 THR A CA 1
ATOM 3925 C C . THR A 1 504 ? -14.446 -19.578 8.286 1.00 75.00 504 THR A C 1
ATOM 3927 O O . THR A 1 504 ? -15.483 -20.193 8.058 1.00 75.00 504 THR A O 1
ATOM 3930 N N . VAL A 1 505 ? -13.713 -19.052 7.308 1.00 82.19 505 VAL A N 1
ATOM 3931 C CA . VAL A 1 505 ? -14.046 -19.156 5.882 1.00 82.19 505 VAL A CA 1
ATOM 3932 C C . VAL A 1 505 ? -12.835 -19.683 5.128 1.00 82.19 505 VAL A C 1
ATOM 3934 O O . VAL A 1 505 ? -11.741 -19.129 5.261 1.00 82.19 505 VAL A O 1
ATOM 3937 N N . ALA A 1 506 ? -13.025 -20.725 4.325 1.00 80.25 506 ALA A N 1
ATOM 3938 C CA . ALA A 1 506 ? -12.000 -21.272 3.441 1.00 80.25 506 ALA A CA 1
ATOM 3939 C C . ALA A 1 506 ? -12.517 -21.355 2.002 1.00 80.25 506 ALA A C 1
ATOM 3941 O O . ALA A 1 506 ? -13.720 -21.453 1.774 1.00 80.25 506 ALA A O 1
ATOM 3942 N N . ALA A 1 507 ? -11.619 -21.311 1.024 1.00 81.88 507 ALA A N 1
ATOM 3943 C CA . ALA A 1 507 ? -11.970 -21.543 -0.370 1.00 81.88 507 ALA A CA 1
ATOM 3944 C C . ALA A 1 507 ? -12.558 -22.950 -0.547 1.00 81.88 507 ALA A C 1
ATOM 3946 O O . ALA A 1 507 ? -12.067 -23.914 0.045 1.00 81.88 507 ALA A O 1
ATOM 3947 N N . GLY A 1 508 ? -13.616 -23.061 -1.350 1.00 75.50 508 GLY A N 1
ATOM 3948 C CA . GLY A 1 508 ? -14.313 -24.322 -1.575 1.00 75.50 508 GLY A CA 1
ATOM 3949 C C . GLY A 1 508 ? -13.404 -25.418 -2.134 1.00 75.50 508 GLY A C 1
ATOM 3950 O O . GLY A 1 508 ? -12.460 -25.156 -2.879 1.00 75.50 508 GLY A O 1
ATOM 3951 N N . TRP A 1 509 ? -13.708 -26.665 -1.777 1.00 63.12 509 TRP A N 1
ATOM 3952 C CA . TRP A 1 509 ? -12.952 -27.848 -2.209 1.00 63.12 509 TRP A CA 1
ATOM 3953 C C . TRP A 1 509 ? -13.339 -28.377 -3.596 1.00 63.12 509 TRP A C 1
ATOM 3955 O O . TRP A 1 509 ? -12.612 -29.175 -4.188 1.00 63.12 509 TRP A O 1
ATOM 3965 N N . GLU A 1 510 ? -14.497 -27.972 -4.111 1.00 57.66 510 GLU A N 1
ATOM 3966 C CA . GLU A 1 510 ? -15.113 -28.580 -5.285 1.00 57.66 510 GLU A CA 1
ATOM 3967 C C . GLU A 1 510 ? -15.004 -27.657 -6.509 1.00 57.66 510 GLU A C 1
ATOM 3969 O O . GLU A 1 510 ? -15.746 -26.693 -6.631 1.00 57.66 510 GLU A O 1
ATOM 3974 N N . GLN A 1 511 ? -14.133 -28.062 -7.444 1.00 47.16 511 GLN A N 1
ATOM 3975 C CA . GLN A 1 511 ? -13.973 -27.602 -8.837 1.00 47.16 511 GLN A CA 1
ATOM 3976 C C . GLN A 1 511 ? -13.020 -26.422 -9.110 1.00 47.16 511 GLN A C 1
ATOM 3978 O O . GLN A 1 511 ? -12.948 -25.435 -8.393 1.00 47.16 511 GLN A O 1
ATOM 3983 N N . SER A 1 512 ? -12.270 -26.597 -10.205 1.00 41.16 512 SER A N 1
ATOM 3984 C CA . SER A 1 512 ? -11.438 -25.604 -10.892 1.00 41.16 512 SER A CA 1
ATOM 3985 C C . SER A 1 512 ? -12.349 -24.613 -11.634 1.00 41.16 512 SER A C 1
ATOM 3987 O O . SER A 1 512 ? -13.308 -25.082 -12.255 1.00 41.16 512 SER A O 1
ATOM 3989 N N . PRO A 1 513 ? -12.077 -23.294 -11.621 1.00 50.88 513 PRO A N 1
ATOM 3990 C CA . PRO A 1 513 ? -10.807 -22.639 -11.271 1.00 50.88 513 PRO A CA 1
ATOM 3991 C C . PRO A 1 513 ? -10.672 -22.196 -9.796 1.00 50.88 513 PRO A C 1
ATOM 3993 O O . PRO A 1 513 ? -11.566 -22.405 -8.984 1.00 50.88 513 PRO A O 1
ATOM 3996 N N . LEU A 1 514 ? -9.498 -21.642 -9.445 1.00 63.69 514 LEU A N 1
ATOM 3997 C CA . LEU A 1 514 ? -9.167 -21.069 -8.125 1.00 63.69 514 LEU A CA 1
ATOM 3998 C C . LEU A 1 514 ? -10.284 -20.141 -7.620 1.00 63.69 514 LEU A C 1
ATOM 4000 O O . LEU A 1 514 ? -10.894 -19.433 -8.417 1.00 63.69 514 LEU A O 1
ATOM 4004 N N . CYS A 1 515 ? -10.510 -20.081 -6.303 1.00 78.06 515 CYS A N 1
ATOM 4005 C CA . CYS A 1 515 ? -11.460 -19.113 -5.755 1.00 78.06 515 CYS A CA 1
ATOM 4006 C C . CYS A 1 515 ? -10.879 -17.702 -5.905 1.00 78.06 515 CYS A C 1
ATOM 4008 O O . CYS A 1 515 ? -9.849 -17.373 -5.306 1.00 78.06 515 CYS A O 1
ATOM 4010 N N . GLU A 1 516 ? -11.533 -16.871 -6.714 1.00 86.69 516 GLU A N 1
ATOM 4011 C CA . GLU A 1 516 ? -11.124 -15.496 -6.971 1.00 86.69 516 GLU A CA 1
ATOM 4012 C C . GLU A 1 516 ? -12.013 -14.531 -6.193 1.00 86.69 516 GLU A C 1
ATOM 4014 O O . GLU A 1 516 ? -13.243 -14.599 -6.244 1.00 86.69 516 GLU A O 1
ATOM 4019 N N . THR A 1 517 ? -11.398 -13.587 -5.486 1.00 84.19 517 THR A N 1
ATOM 4020 C CA . THR A 1 517 ? -12.122 -12.593 -4.693 1.00 84.19 517 THR A CA 1
ATOM 4021 C C . THR A 1 517 ? -11.530 -11.197 -4.854 1.00 84.19 517 THR A C 1
ATOM 4023 O O . THR A 1 517 ? -10.345 -11.023 -5.149 1.00 84.19 517 THR A O 1
ATOM 4026 N N . LEU A 1 518 ? -12.354 -10.182 -4.611 1.00 87.00 518 LEU A N 1
ATOM 4027 C CA . LEU A 1 518 ? -11.894 -8.838 -4.296 1.00 87.00 518 LEU A CA 1
ATOM 4028 C C . LEU A 1 518 ? -11.826 -8.655 -2.792 1.00 87.00 518 LEU A C 1
ATOM 4030 O O . LEU A 1 518 ? -12.851 -8.633 -2.119 1.00 87.00 518 LEU A O 1
ATOM 4034 N N . GLU A 1 519 ? -10.623 -8.444 -2.278 1.00 86.12 519 GLU A N 1
ATOM 4035 C CA . GLU A 1 519 ? -10.411 -7.926 -0.940 1.00 86.12 519 GLU A CA 1
ATOM 4036 C C . GLU A 1 519 ? -10.634 -6.404 -0.943 1.00 86.12 519 GLU A C 1
ATOM 4038 O O . GLU A 1 519 ? -9.810 -5.631 -1.435 1.00 86.12 519 GLU A O 1
ATOM 4043 N N . ILE A 1 520 ? -11.748 -5.965 -0.365 1.00 84.88 520 ILE A N 1
ATOM 4044 C CA . ILE A 1 520 ? -12.154 -4.561 -0.267 1.00 84.88 520 ILE A CA 1
ATOM 4045 C C . ILE A 1 520 ? -11.803 -4.059 1.131 1.00 84.88 520 ILE A C 1
ATOM 4047 O O . ILE A 1 520 ? -12.389 -4.495 2.122 1.00 84.88 520 ILE A O 1
ATOM 4051 N N . LYS A 1 521 ? -10.842 -3.137 1.237 1.00 77.75 521 LYS A N 1
ATOM 4052 C CA . LYS A 1 521 ? -10.425 -2.562 2.525 1.00 77.75 521 LYS A CA 1
ATOM 4053 C C . LYS A 1 521 ? -11.496 -1.629 3.098 1.00 77.75 521 LYS A C 1
ATOM 4055 O O . LYS A 1 521 ? -12.299 -1.045 2.368 1.00 77.75 521 LYS A O 1
ATOM 4060 N N . ILE A 1 522 ? -11.455 -1.418 4.414 1.00 73.06 522 ILE A N 1
ATOM 4061 C CA . ILE A 1 522 ? -12.392 -0.567 5.168 1.00 73.06 522 ILE A CA 1
ATOM 4062 C C . ILE A 1 522 ? -12.569 0.840 4.571 1.00 73.06 522 ILE A C 1
ATOM 4064 O O . ILE A 1 522 ? -13.657 1.407 4.646 1.00 73.06 522 ILE A O 1
ATOM 4068 N N . GLN A 1 523 ? -11.536 1.414 3.946 1.00 76.69 523 GLN A N 1
ATOM 4069 C CA . GLN A 1 523 ? -11.616 2.709 3.266 1.00 76.69 523 GLN A CA 1
ATOM 4070 C C . GLN A 1 523 ? -12.615 2.664 2.103 1.00 76.69 523 GLN A C 1
ATOM 4072 O O . GLN A 1 523 ? -13.524 3.491 2.057 1.00 76.69 523 GLN A O 1
ATOM 4077 N N . ALA A 1 524 ? -12.496 1.672 1.216 1.00 78.12 524 ALA A N 1
ATOM 4078 C CA . ALA A 1 524 ? -13.428 1.475 0.110 1.00 78.12 524 ALA A CA 1
ATOM 4079 C C . ALA A 1 524 ? -14.829 1.091 0.609 1.00 78.12 524 ALA A C 1
ATOM 4081 O O . ALA A 1 524 ? -15.808 1.647 0.120 1.00 78.12 524 ALA A O 1
ATOM 4082 N N . LEU A 1 525 ? -14.941 0.241 1.637 1.00 80.56 525 LEU A N 1
ATOM 4083 C CA . LEU A 1 525 ? -16.236 -0.120 2.240 1.00 80.56 525 LEU A CA 1
ATOM 4084 C C . LEU A 1 525 ? -16.974 1.093 2.826 1.00 80.56 525 LEU A C 1
ATOM 4086 O O . LEU A 1 525 ? -18.185 1.230 2.668 1.00 80.56 525 LEU A O 1
ATOM 4090 N N . ARG A 1 526 ? -16.254 2.019 3.469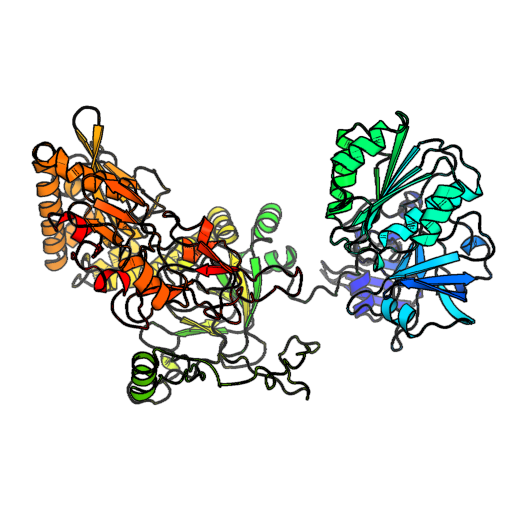 1.00 76.94 526 ARG A N 1
ATOM 4091 C CA . ARG A 1 526 ? -16.835 3.264 3.998 1.00 76.94 526 ARG A CA 1
ATOM 4092 C C . ARG A 1 526 ? -17.268 4.221 2.895 1.00 76.94 526 ARG A C 1
ATOM 4094 O O . ARG A 1 526 ? -18.238 4.953 3.081 1.00 76.94 526 ARG A O 1
ATOM 4101 N N . ILE A 1 527 ? -16.548 4.253 1.774 1.00 79.69 527 ILE A N 1
ATOM 4102 C CA . ILE A 1 527 ? -16.957 5.038 0.605 1.00 79.69 527 ILE A CA 1
ATOM 4103 C C . ILE A 1 527 ? -18.219 4.416 -0.003 1.00 79.69 527 ILE A C 1
ATOM 4105 O O . ILE A 1 527 ? -19.188 5.146 -0.204 1.00 79.69 527 ILE A O 1
ATOM 4109 N N . LEU A 1 528 ? -18.256 3.090 -0.184 1.00 83.38 528 LEU A N 1
ATOM 4110 C CA . LEU A 1 528 ? -19.435 2.346 -0.642 1.00 83.38 528 LEU A CA 1
ATOM 4111 C C . LEU A 1 528 ? -20.665 2.631 0.218 1.00 83.38 528 LEU A C 1
ATOM 4113 O O . LEU A 1 528 ? -21.672 3.102 -0.299 1.00 83.38 528 LEU A O 1
ATOM 4117 N N . SER A 1 529 ? -20.548 2.451 1.535 1.00 78.94 529 SER A N 1
ATOM 4118 C CA . SER A 1 529 ? -21.629 2.686 2.504 1.00 78.94 529 SER A CA 1
ATOM 4119 C C . SER A 1 529 ? -22.189 4.116 2.453 1.00 78.94 529 SER A C 1
ATOM 4121 O O . SER A 1 529 ? -23.375 4.335 2.690 1.00 78.94 529 SER A O 1
ATOM 4123 N N . LYS A 1 530 ? -21.361 5.108 2.099 1.00 77.50 530 LYS A N 1
ATOM 4124 C CA . LYS A 1 530 ? -21.787 6.512 1.973 1.00 77.50 530 LYS A CA 1
ATOM 4125 C C . LYS A 1 530 ? -22.335 6.881 0.598 1.00 77.50 530 LYS A C 1
ATOM 4127 O O . LYS A 1 530 ? -23.033 7.888 0.489 1.00 77.50 530 LYS A O 1
ATOM 4132 N N . ARG A 1 531 ? -21.932 6.171 -0.458 1.00 81.00 531 ARG A N 1
ATOM 4133 C CA . ARG A 1 531 ? -22.152 6.585 -1.854 1.00 81.00 531 ARG A CA 1
ATOM 4134 C C . ARG A 1 531 ? -23.127 5.691 -2.616 1.00 81.00 531 ARG A C 1
ATOM 4136 O O . ARG A 1 531 ? -23.689 6.180 -3.588 1.00 81.00 531 ARG A O 1
ATOM 4143 N N . SER A 1 532 ? -23.372 4.461 -2.168 1.00 80.50 532 SER A N 1
ATOM 4144 C CA . SER A 1 532 ? -24.408 3.573 -2.707 1.00 80.50 532 SER A CA 1
ATOM 4145 C C . SER A 1 532 ? -25.477 3.316 -1.648 1.00 80.50 532 SER A C 1
ATOM 4147 O O . SER A 1 532 ? -25.189 2.821 -0.557 1.00 80.50 532 SER A O 1
ATOM 4149 N N . LYS A 1 533 ? -26.726 3.666 -1.972 1.00 74.75 533 LYS A N 1
ATOM 4150 C CA . LYS A 1 533 ? -27.877 3.400 -1.096 1.00 74.75 533 LYS A CA 1
ATOM 4151 C C . LYS A 1 533 ? -28.205 1.910 -1.070 1.00 74.75 533 LYS A C 1
ATOM 4153 O O . LYS A 1 533 ? -28.568 1.385 -0.027 1.00 74.75 533 LYS A O 1
ATOM 4158 N N . GLU A 1 534 ? -28.024 1.250 -2.205 1.00 75.06 534 GLU A N 1
ATOM 4159 C CA . GLU A 1 534 ? -28.238 -0.176 -2.418 1.00 75.06 534 GLU A CA 1
ATOM 4160 C C . GLU A 1 534 ? -27.269 -0.989 -1.554 1.00 75.06 534 GLU A C 1
ATOM 4162 O O . GLU A 1 534 ? -27.695 -1.861 -0.805 1.00 75.06 534 GLU A O 1
ATOM 4167 N N . PHE A 1 535 ? -25.977 -0.639 -1.573 1.00 77.56 535 PHE A N 1
ATOM 4168 C CA . PHE A 1 535 ? -24.977 -1.267 -0.711 1.00 77.56 535 PHE A CA 1
ATOM 4169 C C . PHE A 1 535 ? -25.248 -0.993 0.770 1.00 77.56 535 PHE A C 1
ATOM 4171 O O . PHE A 1 535 ? -25.083 -1.879 1.602 1.00 77.56 535 PHE A O 1
ATOM 4178 N N . LYS A 1 536 ? -25.678 0.227 1.114 1.00 73.31 536 LYS A N 1
ATOM 4179 C CA . LYS A 1 536 ? -26.037 0.563 2.493 1.00 73.31 536 LYS A CA 1
ATOM 4180 C C . LYS A 1 536 ? -27.188 -0.317 3.003 1.00 73.31 536 LYS A C 1
ATOM 4182 O O . LYS A 1 536 ? -27.031 -0.909 4.064 1.00 73.31 536 LYS A O 1
ATOM 4187 N N . SER A 1 537 ? -28.266 -0.456 2.226 1.00 69.94 537 SER A N 1
ATOM 4188 C CA . SER A 1 537 ? -29.389 -1.351 2.551 1.00 69.94 537 SER A CA 1
ATOM 4189 C C . SER A 1 537 ? -28.923 -2.800 2.669 1.00 69.94 537 SER A C 1
ATOM 4191 O O . SER A 1 537 ? -29.179 -3.438 3.676 1.00 69.94 537 SER A O 1
ATOM 4193 N N . PHE A 1 538 ? -28.137 -3.290 1.704 1.00 73.94 538 PHE A N 1
ATOM 4194 C CA . PHE A 1 538 ? -27.593 -4.651 1.720 1.00 73.94 538 PHE A CA 1
ATOM 4195 C C . PHE A 1 538 ? -26.788 -4.967 2.993 1.00 73.94 538 PHE A C 1
ATOM 4197 O O . PHE A 1 538 ? -26.915 -6.056 3.553 1.00 73.94 538 PHE A O 1
ATOM 4204 N N . ILE A 1 539 ? -25.963 -4.024 3.465 1.00 71.06 539 ILE A N 1
ATOM 4205 C CA . ILE A 1 539 ? -25.221 -4.177 4.723 1.00 71.06 539 ILE A CA 1
ATOM 4206 C C . ILE A 1 539 ? -26.160 -4.134 5.928 1.00 71.06 539 ILE A C 1
ATOM 4208 O O . ILE A 1 539 ? -25.993 -4.947 6.832 1.00 71.06 539 ILE A O 1
ATOM 4212 N N . GLU A 1 540 ? -27.117 -3.206 5.963 1.00 67.25 540 GLU A N 1
ATOM 4213 C CA . GLU A 1 540 ? -28.079 -3.084 7.066 1.00 67.25 540 GLU A CA 1
ATOM 4214 C C . GLU A 1 540 ? -28.947 -4.346 7.198 1.00 67.25 540 GLU A C 1
ATOM 4216 O O . GLU A 1 540 ? -29.084 -4.869 8.304 1.00 67.25 540 GLU A O 1
ATOM 4221 N N . ASP A 1 541 ? -29.433 -4.891 6.081 1.00 69.00 541 ASP A N 1
ATOM 4222 C CA . ASP A 1 541 ? -30.236 -6.116 6.028 1.00 69.00 541 ASP A CA 1
ATOM 4223 C C . ASP A 1 541 ? -29.424 -7.321 6.521 1.00 69.00 541 ASP A C 1
ATOM 4225 O O . ASP A 1 541 ? -29.848 -8.041 7.425 1.00 69.00 541 ASP A O 1
ATOM 4229 N N . ARG A 1 542 ? -28.190 -7.500 6.027 1.00 67.31 542 ARG A N 1
ATOM 4230 C CA . ARG A 1 542 ? -27.319 -8.593 6.491 1.00 67.31 542 ARG A CA 1
ATOM 4231 C C . ARG A 1 542 ? -26.846 -8.442 7.925 1.00 67.31 542 ARG A C 1
ATOM 4233 O O . ARG A 1 542 ? -26.657 -9.449 8.609 1.00 67.31 542 ARG A O 1
ATOM 4240 N N . TYR A 1 543 ? -26.634 -7.215 8.385 1.00 64.50 543 TYR A N 1
ATOM 4241 C CA . TYR A 1 543 ? -26.286 -6.952 9.774 1.00 64.50 543 TYR A CA 1
ATOM 4242 C C . TYR A 1 543 ? -27.446 -7.312 10.708 1.00 64.50 543 TYR A C 1
ATOM 4244 O O . TYR A 1 543 ? -27.218 -7.974 11.723 1.00 64.50 543 TYR A O 1
ATOM 4252 N N . ARG A 1 544 ? -28.689 -6.972 10.335 1.00 64.94 544 ARG A N 1
ATOM 4253 C CA . ARG A 1 544 ? -29.892 -7.411 11.059 1.00 64.94 544 ARG A CA 1
ATOM 4254 C C . ARG A 1 544 ? -30.045 -8.933 11.028 1.00 64.94 544 ARG A C 1
ATOM 4256 O O . ARG A 1 544 ? -30.155 -9.544 12.085 1.00 64.94 544 ARG A O 1
ATOM 4263 N N . GLU A 1 545 ? -29.967 -9.560 9.854 1.00 64.94 545 GLU A N 1
ATOM 4264 C CA . GLU A 1 545 ? -30.185 -11.008 9.707 1.00 64.94 545 GLU A CA 1
ATOM 4265 C C . GLU A 1 545 ? -29.136 -11.870 10.424 1.00 64.94 545 GLU A C 1
ATOM 4267 O O . GLU A 1 545 ? -29.480 -12.909 10.986 1.00 64.94 545 GLU A O 1
ATOM 4272 N N . ARG A 1 546 ? -27.851 -11.483 10.390 1.00 65.62 546 ARG A N 1
ATOM 4273 C CA . ARG A 1 546 ? -26.737 -12.351 10.828 1.00 65.62 546 ARG A CA 1
ATOM 4274 C C . ARG A 1 546 ? -26.092 -11.949 12.150 1.00 65.62 546 ARG A C 1
ATOM 4276 O O . ARG A 1 546 ? -25.497 -12.800 12.807 1.00 65.62 546 ARG A O 1
ATOM 4283 N N . MET A 1 547 ? -26.112 -10.662 12.493 1.00 62.94 547 MET A N 1
ATOM 4284 C CA . MET A 1 547 ? -25.413 -10.126 13.668 1.00 62.94 547 MET A CA 1
ATOM 4285 C C . MET A 1 547 ? -26.381 -9.862 14.811 1.00 62.94 547 MET A C 1
ATOM 4287 O O . MET A 1 547 ? -26.099 -10.255 15.937 1.00 62.94 547 MET A O 1
ATOM 4291 N N . LEU A 1 548 ? -27.520 -9.227 14.528 1.00 68.19 548 LEU A N 1
ATOM 4292 C CA . LEU A 1 548 ? -28.497 -8.900 15.559 1.00 68.19 548 LEU A CA 1
ATOM 4293 C C . LEU A 1 548 ? -29.186 -10.152 16.101 1.00 68.19 548 LEU A C 1
ATOM 4295 O O . LEU A 1 548 ? -29.270 -10.287 17.311 1.00 68.19 548 LEU A O 1
ATOM 4299 N N . SER A 1 549 ? -29.576 -11.090 15.235 1.00 67.19 549 SER A N 1
ATOM 4300 C CA . SER A 1 549 ? -30.103 -12.403 15.639 1.00 67.19 549 SER A CA 1
ATOM 4301 C C . SER A 1 549 ? -29.162 -13.112 16.616 1.00 67.19 549 SER A C 1
ATOM 4303 O O . SER A 1 549 ? -29.550 -13.449 17.729 1.00 67.19 549 SER A O 1
ATOM 4305 N N . ARG A 1 550 ? -27.884 -13.223 16.250 1.00 66.69 550 ARG A N 1
ATOM 4306 C CA . ARG A 1 550 ? -26.861 -13.867 17.076 1.00 66.69 550 ARG A CA 1
ATOM 4307 C C . ARG A 1 550 ? -26.538 -13.091 18.355 1.00 66.69 550 ARG A C 1
ATOM 4309 O O . ARG A 1 550 ? -26.368 -13.696 19.404 1.00 66.69 550 ARG A O 1
ATOM 4316 N N . PHE A 1 551 ? -26.456 -11.762 18.291 1.00 71.62 551 PHE A N 1
ATOM 4317 C CA . PHE A 1 551 ? -26.263 -10.923 19.476 1.00 71.62 551 PHE A CA 1
ATOM 4318 C C . PHE A 1 551 ? -27.429 -11.080 20.452 1.00 71.62 551 PHE A C 1
ATOM 4320 O O . PHE A 1 551 ? -27.212 -11.244 21.646 1.00 71.62 551 PHE A O 1
ATOM 4327 N N . VAL A 1 552 ? -28.657 -11.071 19.937 1.00 75.81 552 VAL A N 1
ATOM 4328 C CA . VAL A 1 552 ? -29.872 -11.266 20.723 1.00 75.81 552 VAL A CA 1
ATOM 4329 C C . VAL A 1 552 ? -29.908 -12.665 21.345 1.00 75.81 552 VAL A C 1
ATOM 4331 O O . VAL A 1 552 ? -30.306 -12.805 22.494 1.00 75.81 552 VAL A O 1
ATOM 4334 N N . GLU A 1 553 ? -29.443 -13.694 20.638 1.00 70.88 553 GLU A N 1
ATOM 4335 C CA . GLU A 1 553 ? -29.327 -15.053 21.182 1.00 70.88 553 GLU A CA 1
ATOM 4336 C C . GLU A 1 553 ? -28.245 -15.184 22.271 1.00 70.88 553 GLU A C 1
ATOM 4338 O O . GLU A 1 553 ? -28.445 -15.885 23.264 1.00 70.88 553 GLU A O 1
ATOM 4343 N N . GLU A 1 554 ? -27.089 -14.538 22.093 1.00 72.31 554 GLU A N 1
ATOM 4344 C CA . GLU A 1 554 ? -25.935 -14.670 22.992 1.00 72.31 554 GLU A CA 1
ATOM 4345 C C . GLU A 1 554 ? -26.035 -13.772 24.242 1.00 72.31 554 GLU A C 1
ATOM 4347 O O . GLU A 1 554 ? -25.533 -14.143 25.308 1.00 72.31 554 GLU A O 1
ATOM 4352 N N . GLU A 1 555 ? -26.665 -12.599 24.141 1.00 81.50 555 GLU A N 1
ATOM 4353 C CA . GLU A 1 555 ? -26.636 -11.582 25.195 1.00 81.50 555 GLU A CA 1
ATOM 4354 C C . GLU A 1 555 ? -27.561 -11.944 26.379 1.00 81.50 555 GLU A C 1
ATOM 4356 O O . GLU A 1 555 ? -28.768 -12.136 26.194 1.00 81.50 555 GLU A O 1
ATOM 4361 N N . PRO A 1 556 ? -27.048 -11.968 27.630 1.00 83.06 556 PRO A N 1
ATOM 4362 C CA . PRO A 1 556 ? -27.820 -12.349 28.817 1.00 83.06 556 PRO A CA 1
ATOM 4363 C C . PRO A 1 556 ? -29.129 -11.584 29.022 1.00 83.06 556 PRO A C 1
ATOM 4365 O O . PRO A 1 556 ? -30.068 -12.128 29.597 1.00 83.06 556 PRO A O 1
ATOM 4368 N N . LEU A 1 557 ? -29.204 -10.332 28.558 1.00 85.81 557 LEU A N 1
ATOM 4369 C CA . LEU A 1 557 ? -30.400 -9.499 28.678 1.00 85.81 557 LEU A CA 1
ATOM 4370 C C . LEU A 1 557 ? -31.620 -10.100 27.967 1.00 85.81 557 LEU A C 1
ATOM 4372 O O . LEU A 1 557 ? -32.739 -9.911 28.434 1.00 85.81 557 LEU A O 1
ATOM 4376 N N . PHE A 1 558 ? -31.412 -10.808 26.858 1.00 88.06 558 PHE A N 1
ATOM 4377 C CA . PHE A 1 558 ? -32.494 -11.341 26.028 1.00 88.06 558 PHE A CA 1
ATOM 4378 C C . PHE A 1 558 ? -32.758 -12.830 26.271 1.00 88.06 558 PHE A C 1
ATOM 4380 O O . PHE A 1 558 ? -33.721 -13.387 25.741 1.00 88.06 558 PHE A O 1
ATOM 4387 N N . GLN A 1 559 ? -31.943 -13.485 27.103 1.00 84.38 559 GLN A N 1
ATOM 4388 C CA . GLN A 1 559 ? -32.112 -14.899 27.411 1.00 84.38 559 GLN A CA 1
ATOM 4389 C C . GLN A 1 559 ? -33.470 -15.162 28.076 1.00 84.38 559 GLN A C 1
ATOM 4391 O O . GLN A 1 559 ? -33.782 -14.646 29.150 1.00 84.38 559 GLN A O 1
ATOM 4396 N N . GLY A 1 560 ? -34.271 -16.010 27.430 1.00 81.00 560 GLY A N 1
ATOM 4397 C CA . GLY A 1 560 ? -35.608 -16.382 27.893 1.00 81.00 560 GLY A CA 1
ATOM 4398 C C . GLY A 1 560 ? -36.736 -15.452 27.441 1.00 81.00 560 GLY A C 1
ATOM 4399 O O . GLY A 1 560 ? -37.875 -15.714 27.815 1.00 81.00 560 GLY A O 1
ATOM 4400 N N . CYS A 1 561 ? -36.455 -14.418 26.638 1.00 86.62 561 CYS A N 1
ATOM 4401 C CA . CYS A 1 561 ? -37.498 -13.598 26.018 1.00 86.62 561 CYS A CA 1
ATOM 4402 C C . CYS A 1 561 ? -38.312 -14.400 24.988 1.00 86.62 561 CYS A C 1
ATOM 4404 O O . CYS A 1 561 ? -37.791 -15.307 24.332 1.00 86.62 561 CYS A O 1
ATOM 4406 N N . SER A 1 562 ? -39.587 -14.041 24.824 1.00 86.44 562 SER A N 1
ATOM 4407 C CA . SER A 1 562 ? -40.467 -14.652 23.818 1.00 86.44 562 SER A CA 1
ATOM 4408 C C . SER A 1 562 ? -39.944 -14.482 22.376 1.00 86.44 562 SER A C 1
ATOM 4410 O O . SER A 1 562 ? -39.431 -13.411 22.038 1.00 86.44 562 SER A O 1
ATOM 4412 N N . PRO A 1 563 ? -40.090 -15.495 21.492 1.00 84.81 563 PRO A N 1
ATOM 4413 C CA . PRO A 1 563 ? -39.658 -15.404 20.094 1.00 84.81 563 PRO A CA 1
ATOM 4414 C C . PRO A 1 563 ? -40.238 -14.194 19.353 1.00 84.81 563 PRO A C 1
ATOM 4416 O O . PRO A 1 563 ? -39.536 -13.558 18.570 1.00 84.81 563 PRO A O 1
ATOM 4419 N N . GLU A 1 564 ? -41.489 -13.833 19.648 1.00 86.25 564 GLU A N 1
ATOM 4420 C CA . GLU A 1 564 ? -42.168 -12.676 19.064 1.00 86.25 564 GLU A CA 1
ATOM 4421 C C . GLU A 1 564 ? -41.481 -11.356 19.449 1.00 86.25 564 GLU A C 1
ATOM 4423 O O . GLU A 1 564 ? -41.331 -10.460 18.614 1.00 86.25 564 GLU A O 1
ATOM 4428 N N . LEU A 1 565 ? -41.021 -11.234 20.700 1.00 86.62 565 LEU A N 1
ATOM 4429 C CA . LEU A 1 565 ? -40.269 -10.070 21.163 1.00 86.62 565 LEU A CA 1
ATOM 4430 C C . LEU A 1 565 ? -38.882 -10.012 20.511 1.00 86.62 565 LEU A C 1
ATOM 4432 O O . LEU A 1 565 ? -38.454 -8.934 20.103 1.00 86.62 565 LEU A O 1
ATOM 4436 N N . LEU A 1 566 ? -38.195 -11.150 20.364 1.00 85.00 566 LEU A N 1
ATOM 4437 C CA . LEU A 1 566 ? -36.881 -11.210 19.709 1.00 85.00 566 LEU A CA 1
ATOM 4438 C C . LEU A 1 566 ? -36.955 -10.815 18.226 1.00 85.00 566 LEU A C 1
ATOM 4440 O O . LEU A 1 566 ? -36.111 -10.056 17.739 1.00 85.00 566 LEU A O 1
ATOM 4444 N N . GLU A 1 567 ? -37.982 -11.281 17.515 1.00 83.06 567 GLU A N 1
ATOM 4445 C CA . GLU A 1 567 ? -38.241 -10.898 16.124 1.00 83.06 567 GLU A CA 1
ATOM 4446 C C . GLU A 1 567 ? -38.535 -9.397 16.015 1.00 83.06 567 GLU A C 1
ATOM 4448 O O . GLU A 1 567 ? -37.987 -8.698 15.160 1.00 83.06 567 GLU A O 1
ATOM 4453 N N . ARG A 1 568 ? -39.343 -8.862 16.934 1.00 84.38 568 ARG A N 1
ATOM 4454 C CA . ARG A 1 568 ? -39.672 -7.437 16.954 1.00 84.38 568 ARG A CA 1
ATOM 4455 C C . ARG A 1 568 ? -38.465 -6.557 17.276 1.00 84.38 568 ARG A C 1
ATOM 4457 O O . ARG A 1 568 ? -38.250 -5.569 16.579 1.00 84.38 568 ARG A O 1
ATOM 4464 N N . ILE A 1 569 ? -37.642 -6.936 18.258 1.00 84.62 569 ILE A N 1
ATOM 4465 C CA . ILE A 1 569 ? -36.348 -6.289 18.539 1.00 84.62 569 ILE A CA 1
ATOM 4466 C C . ILE A 1 569 ? -35.489 -6.286 17.275 1.00 84.62 569 ILE A C 1
ATOM 4468 O O . ILE A 1 569 ? -34.922 -5.253 16.917 1.00 84.62 569 ILE A O 1
ATOM 4472 N N . SER A 1 570 ? -35.444 -7.412 16.560 1.00 79.62 570 SER A N 1
ATOM 4473 C CA . SER A 1 570 ? -34.646 -7.535 15.341 1.00 79.62 570 SER A CA 1
ATOM 4474 C C . SER A 1 570 ? -35.078 -6.547 14.242 1.00 79.62 570 SER A C 1
ATOM 4476 O O . SER A 1 570 ? -34.248 -5.959 13.537 1.00 79.62 570 SER A O 1
ATOM 4478 N N . ASN A 1 571 ? -36.385 -6.303 14.146 1.00 78.44 571 ASN A N 1
ATOM 4479 C CA . ASN A 1 571 ? -36.988 -5.463 13.114 1.00 78.44 571 ASN A CA 1
ATOM 4480 C C . ASN A 1 571 ? -37.013 -3.965 13.461 1.00 78.44 571 ASN A C 1
ATOM 4482 O O . ASN A 1 571 ? -36.807 -3.133 12.580 1.00 78.44 571 ASN A O 1
ATOM 4486 N N . GLU A 1 572 ? -37.247 -3.603 14.722 1.00 84.00 572 GLU A N 1
ATOM 4487 C CA . GLU A 1 572 ? -37.524 -2.214 15.129 1.00 84.00 572 GLU A CA 1
ATOM 4488 C C . GLU A 1 572 ? -36.319 -1.472 15.725 1.00 84.00 572 GLU A C 1
ATOM 4490 O O . GLU A 1 572 ? -36.416 -0.280 16.012 1.00 84.00 572 GLU A O 1
ATOM 4495 N N . VAL A 1 573 ? -35.179 -2.138 15.918 1.00 83.81 573 VAL A N 1
ATOM 4496 C CA . VAL A 1 573 ? -34.000 -1.497 16.510 1.00 83.81 573 VAL A CA 1
ATOM 4497 C C . VAL A 1 573 ? -33.379 -0.429 15.601 1.00 83.81 573 VAL A C 1
ATOM 4499 O O . VAL A 1 573 ? -33.297 -0.595 14.375 1.00 83.81 573 VAL A O 1
ATOM 4502 N N . GLU A 1 574 ? -32.880 0.643 16.217 1.00 81.50 574 GLU A N 1
ATOM 4503 C CA . GLU A 1 574 ? -32.070 1.671 15.559 1.00 81.50 574 GLU A CA 1
ATOM 4504 C C . GLU A 1 574 ? -30.582 1.497 15.881 1.00 81.50 574 GLU A C 1
ATOM 4506 O O . GLU A 1 574 ? -30.211 1.155 17.003 1.00 81.50 574 GLU A O 1
ATOM 4511 N N . PHE A 1 575 ? -29.716 1.757 14.900 1.00 77.88 575 PHE A N 1
ATOM 4512 C CA . PHE A 1 575 ? -28.265 1.631 15.043 1.00 77.88 575 PHE A CA 1
ATOM 4513 C C . PHE A 1 575 ? -27.593 2.996 15.138 1.00 77.88 575 PHE A C 1
ATOM 4515 O O . PHE A 1 575 ? -27.864 3.895 14.340 1.00 77.88 575 PHE A O 1
ATOM 4522 N N . PHE A 1 576 ? -26.652 3.113 16.070 1.00 80.56 576 PHE A N 1
ATOM 4523 C CA . PHE A 1 576 ? -25.878 4.321 16.309 1.00 80.56 576 PHE A CA 1
ATOM 4524 C C . PHE A 1 576 ? -24.381 4.019 16.288 1.00 80.56 576 PHE A C 1
ATOM 4526 O O . PHE A 1 576 ? -23.917 3.080 16.930 1.00 80.56 576 PHE A O 1
ATOM 4533 N N . SER A 1 577 ? -23.631 4.870 15.587 1.00 77.81 577 SER A N 1
ATOM 4534 C CA . SER A 1 577 ? -22.170 4.832 15.523 1.00 77.81 577 SER A CA 1
ATOM 4535 C C . SER A 1 577 ? -21.624 6.156 16.038 1.00 77.81 577 SER A C 1
ATOM 4537 O O . SER A 1 577 ? -21.978 7.219 15.519 1.00 77.81 577 SER A O 1
ATOM 4539 N N . PHE A 1 578 ? -20.761 6.086 17.046 1.00 80.56 578 PHE A N 1
ATOM 4540 C CA . PHE A 1 578 ? -20.161 7.243 17.699 1.00 80.56 578 PHE A CA 1
ATOM 4541 C C . PHE A 1 578 ? -18.644 7.214 17.547 1.00 80.56 578 PHE A C 1
ATOM 4543 O O . PHE A 1 578 ? -17.990 6.183 17.727 1.00 80.56 578 PHE A O 1
ATOM 4550 N N . ARG A 1 579 ? -18.060 8.369 17.234 1.00 76.81 579 ARG A N 1
ATOM 4551 C CA . ARG A 1 579 ? -16.605 8.555 17.175 1.00 76.81 579 ARG A CA 1
ATOM 4552 C C . ARG A 1 579 ? -16.034 8.850 18.563 1.00 76.81 579 ARG A C 1
ATOM 4554 O O . ARG A 1 579 ? -16.756 9.343 19.426 1.00 76.81 579 ARG A O 1
ATOM 4561 N N . PRO A 1 580 ? -14.717 8.659 18.767 1.00 78.44 580 PRO A N 1
ATOM 4562 C CA . PRO A 1 580 ? -14.058 9.052 20.006 1.00 78.44 580 PRO A CA 1
ATOM 4563 C C . PRO A 1 580 ? -14.405 10.492 20.401 1.00 78.44 580 PRO A C 1
ATOM 4565 O O . PRO A 1 580 ? -14.289 11.403 19.576 1.00 78.44 580 PRO A O 1
ATOM 4568 N N . LYS A 1 581 ? -14.760 10.688 21.675 1.00 83.00 581 LYS A N 1
ATOM 4569 C CA . LYS A 1 581 ? -15.185 11.954 22.300 1.00 83.00 581 LYS A CA 1
ATOM 4570 C C . LYS A 1 581 ? -16.578 12.465 21.921 1.00 83.00 581 LYS A C 1
ATOM 4572 O O . LYS A 1 581 ? -16.974 13.499 22.453 1.00 83.00 581 LYS A O 1
ATOM 4577 N N . GLU A 1 582 ? -17.322 11.792 21.046 1.00 90.38 582 GLU A N 1
ATOM 4578 C CA . GLU A 1 582 ? -18.725 12.152 20.816 1.00 90.38 582 GLU A CA 1
ATOM 4579 C C . GLU A 1 582 ? -19.569 11.805 22.049 1.00 90.38 582 GLU A C 1
ATOM 4581 O O . GLU A 1 582 ? -19.338 10.801 22.729 1.00 90.38 582 GLU A O 1
ATOM 4586 N N . VAL A 1 583 ? -20.526 12.676 22.365 1.00 91.38 583 VAL A N 1
ATOM 4587 C CA . VAL A 1 583 ? -21.456 12.500 23.485 1.00 91.38 583 VAL A CA 1
ATOM 4588 C C . VAL A 1 583 ? -22.656 11.699 22.987 1.00 91.38 583 VAL A C 1
ATOM 4590 O O . VAL A 1 583 ? -23.308 12.107 22.030 1.00 91.38 583 VAL A O 1
ATOM 4593 N N . LEU A 1 584 ? -22.925 10.560 23.628 1.00 91.50 584 LEU A N 1
ATOM 4594 C CA . LEU A 1 584 ? -24.041 9.667 23.303 1.00 91.50 584 LEU A CA 1
ATOM 4595 C C . LEU A 1 584 ? -25.331 10.188 23.940 1.00 91.50 584 LEU A C 1
ATOM 4597 O O . LEU A 1 584 ? -26.370 10.234 23.295 1.00 91.50 584 LEU A O 1
ATOM 4601 N N . LEU A 1 585 ? -25.245 10.593 25.209 1.00 91.00 585 LEU A N 1
ATOM 4602 C CA . LEU A 1 585 ? -26.322 11.210 25.980 1.00 91.00 585 LEU A CA 1
ATOM 4603 C C . LEU A 1 585 ? -25.720 12.270 26.896 1.00 91.00 585 LEU A C 1
ATOM 4605 O O . LEU A 1 585 ? -24.678 12.025 27.506 1.00 91.00 585 LEU A O 1
ATOM 4609 N N . SER A 1 586 ? -26.378 13.420 27.024 1.00 90.56 586 SER A N 1
ATOM 4610 C CA . SER A 1 586 ? -25.940 14.478 27.944 1.00 90.56 586 SER A CA 1
ATOM 4611 C C . SER A 1 586 ? -26.768 14.448 29.222 1.00 90.56 586 SER A C 1
ATOM 4613 O O . SER A 1 586 ? -27.987 14.265 29.161 1.00 90.56 586 SER A O 1
ATOM 4615 N N . GLU A 1 587 ? -26.122 14.672 30.368 1.00 89.56 587 GLU A N 1
ATOM 4616 C CA . GLU A 1 587 ? -26.799 14.869 31.653 1.00 89.56 587 GLU A CA 1
ATOM 4617 C C . GLU A 1 587 ? -27.873 15.965 31.536 1.00 89.56 587 GLU A C 1
ATOM 4619 O O . GLU A 1 587 ? -27.660 17.004 30.911 1.00 89.56 587 GLU A O 1
ATOM 4624 N N . GLY A 1 588 ? -29.055 15.721 32.103 1.00 85.94 588 GLY A N 1
ATOM 4625 C CA . GLY A 1 588 ? -30.158 16.681 32.072 1.00 85.94 588 GLY A CA 1
ATOM 4626 C C . GLY A 1 588 ? -30.920 16.773 30.743 1.00 85.94 588 GLY A C 1
ATOM 4627 O O . GLY A 1 588 ? -31.892 17.522 30.675 1.00 85.94 588 GLY A O 1
ATOM 4628 N N . GLN A 1 589 ? -30.569 16.001 29.711 1.00 87.06 589 GLN A N 1
ATOM 4629 C CA . GLN A 1 589 ? -31.388 15.883 28.494 1.00 87.06 589 GLN A CA 1
ATOM 4630 C C . GLN A 1 589 ? -32.416 14.755 28.597 1.00 87.06 589 GLN A C 1
ATOM 4632 O O . GLN A 1 589 ? -32.176 13.757 29.273 1.00 87.06 589 GLN A O 1
ATOM 4637 N N . ASP A 1 590 ? -33.554 14.907 27.926 1.00 83.94 590 ASP A N 1
ATOM 4638 C CA . ASP A 1 590 ? -34.552 13.842 27.832 1.00 83.94 590 ASP A CA 1
ATOM 4639 C C . ASP A 1 590 ? -34.060 12.712 26.920 1.00 83.94 590 ASP A C 1
ATOM 4641 O O . ASP A 1 590 ? -33.318 12.938 25.963 1.00 83.94 590 ASP A O 1
ATOM 4645 N N . ASN A 1 591 ? -34.476 11.489 27.241 1.00 85.56 591 ASN A N 1
ATOM 4646 C CA . ASN A 1 591 ? -34.168 10.283 26.486 1.00 85.56 591 ASN A CA 1
ATOM 4647 C C . ASN A 1 591 ? -35.371 9.332 26.524 1.00 85.56 591 ASN A C 1
ATOM 4649 O O . ASN A 1 591 ? -35.943 9.095 27.590 1.00 85.56 591 ASN A O 1
ATOM 4653 N N . ASP A 1 592 ? -35.734 8.777 25.373 1.00 86.81 592 ASP A N 1
ATOM 4654 C CA . ASP A 1 592 ? -36.880 7.885 25.182 1.00 86.81 592 ASP A CA 1
ATOM 4655 C C . ASP A 1 592 ? -36.489 6.475 24.713 1.00 86.81 592 ASP A C 1
ATOM 4657 O O . ASP A 1 592 ? -37.366 5.661 24.408 1.00 86.81 592 ASP A O 1
ATOM 4661 N N . SER A 1 593 ? -35.188 6.171 24.712 1.00 90.50 593 SER A N 1
ATOM 4662 C CA . SER A 1 593 ? -34.650 4.918 24.191 1.00 90.50 593 SER A CA 1
ATOM 4663 C C . SER A 1 593 ? -33.676 4.243 25.163 1.00 90.50 593 SER A C 1
ATOM 4665 O O . SER A 1 593 ? -32.906 4.889 25.877 1.00 90.50 593 SER A O 1
ATOM 4667 N N . LEU A 1 594 ? -33.718 2.913 25.221 1.00 91.31 594 LEU A N 1
ATOM 4668 C CA . LEU A 1 594 ? -32.745 2.092 25.935 1.00 91.31 594 LEU A CA 1
ATOM 4669 C C . LEU A 1 594 ? -31.617 1.776 24.967 1.00 91.31 594 LEU A C 1
ATOM 4671 O O . LEU A 1 594 ? -31.863 1.181 23.923 1.00 91.31 594 LEU A O 1
ATOM 4675 N N . TYR A 1 595 ? -30.386 2.102 25.326 1.00 91.94 595 TYR A N 1
ATOM 4676 C CA . TYR A 1 595 ? -29.249 1.807 24.473 1.00 91.94 595 TYR A CA 1
ATOM 4677 C C . TYR A 1 595 ? -28.432 0.626 24.984 1.00 91.94 595 TYR A C 1
ATOM 4679 O O . TYR A 1 595 ? -28.321 0.433 26.195 1.00 91.94 595 TYR A O 1
ATOM 4687 N N . ILE A 1 596 ? -27.820 -0.127 24.071 1.00 90.31 596 ILE A N 1
ATOM 4688 C CA . ILE A 1 596 ? -26.952 -1.274 24.375 1.00 90.31 596 ILE A CA 1
ATOM 4689 C C . ILE A 1 596 ? -25.704 -1.194 23.499 1.00 90.31 596 ILE A C 1
ATOM 4691 O O . ILE A 1 596 ? -25.816 -1.033 22.282 1.00 90.31 596 ILE A O 1
ATOM 4695 N N . LEU A 1 597 ? -24.515 -1.294 24.098 1.00 86.44 597 LEU A N 1
ATOM 4696 C CA . LEU A 1 597 ? -23.256 -1.257 23.347 1.00 86.44 597 LEU A CA 1
ATOM 4697 C C . LEU A 1 597 ? -23.029 -2.593 22.636 1.00 86.44 597 LEU A C 1
ATOM 4699 O O . LEU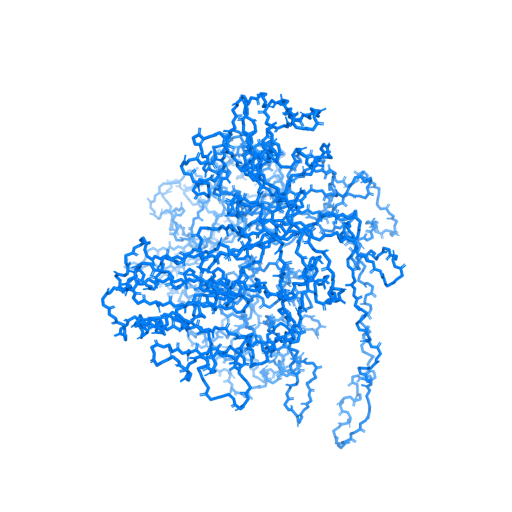 A 1 597 ? -22.957 -3.640 23.273 1.00 86.44 597 LEU A O 1
ATOM 4703 N N . LEU A 1 598 ? -22.833 -2.553 21.321 1.00 75.88 598 LEU A N 1
ATOM 4704 C CA . LEU A 1 598 ? -22.421 -3.712 20.528 1.00 75.88 598 LEU A CA 1
ATOM 4705 C C . LEU A 1 598 ? -20.895 -3.845 20.465 1.00 75.88 598 LEU A C 1
ATOM 4707 O O . LEU A 1 598 ? -20.363 -4.957 20.422 1.00 75.88 598 LEU A O 1
ATOM 4711 N N . SER A 1 599 ? -20.185 -2.715 20.444 1.00 72.44 599 SER A N 1
ATOM 4712 C CA . SER A 1 599 ? -18.722 -2.655 20.431 1.00 72.44 599 SER A CA 1
ATOM 4713 C C . SER A 1 599 ? -18.210 -1.311 20.959 1.00 72.44 599 SER A C 1
ATOM 4715 O O . SER A 1 599 ? -18.944 -0.324 21.018 1.00 72.44 599 SER A O 1
ATOM 4717 N N . GLY A 1 600 ? -16.932 -1.276 21.342 1.00 73.38 600 GLY A N 1
ATOM 4718 C CA . GLY A 1 600 ? -16.274 -0.084 21.875 1.00 73.38 600 GLY A CA 1
ATOM 4719 C C . GLY A 1 600 ? -16.504 0.149 23.371 1.00 73.38 600 GLY A C 1
ATOM 4720 O O . GLY A 1 600 ? -17.064 -0.687 24.080 1.00 73.38 600 GLY A O 1
ATOM 4721 N N . PHE A 1 601 ? -16.025 1.298 23.845 1.00 81.25 601 PHE A N 1
ATOM 4722 C CA . PHE A 1 601 ? -16.112 1.740 25.231 1.00 81.25 601 PHE A CA 1
ATOM 4723 C C . PHE A 1 601 ? -16.654 3.160 25.316 1.00 81.25 601 PHE A C 1
ATOM 4725 O O . PHE A 1 601 ? -16.208 4.059 24.597 1.00 81.25 601 PHE A O 1
ATOM 4732 N N . ALA A 1 602 ? -17.550 3.385 26.269 1.00 88.44 602 ALA A N 1
ATOM 4733 C CA . ALA A 1 602 ? -18.028 4.715 26.622 1.00 88.44 602 ALA A CA 1
ATOM 4734 C C . ALA A 1 602 ? -17.810 4.973 28.114 1.00 88.44 602 ALA A C 1
ATOM 4736 O O . ALA A 1 602 ? -17.828 4.052 28.920 1.00 88.44 602 ALA A O 1
ATOM 4737 N N . LYS A 1 603 ? -17.597 6.223 28.509 1.00 89.12 603 LYS A N 1
ATOM 4738 C CA . LYS A 1 603 ? -17.491 6.626 29.915 1.00 89.12 603 LYS A CA 1
ATOM 4739 C C . LYS A 1 603 ? -18.785 7.268 30.388 1.00 89.12 603 LYS A C 1
ATOM 4741 O O . LYS A 1 603 ? -19.407 8.013 29.633 1.00 89.12 603 LYS A O 1
ATOM 4746 N N . LEU A 1 604 ? -19.140 7.012 31.644 1.00 89.50 604 LEU A N 1
ATOM 4747 C CA . LEU A 1 604 ? -20.169 7.751 32.368 1.00 89.50 604 LEU A CA 1
ATOM 4748 C C . LEU A 1 604 ? -19.491 8.799 33.236 1.00 89.50 604 LEU A C 1
ATOM 4750 O O . LEU A 1 604 ? -18.655 8.462 34.084 1.00 89.50 604 LEU A O 1
ATOM 4754 N N . SER A 1 605 ? -19.889 10.050 33.045 1.00 88.69 605 SER A N 1
ATOM 4755 C CA . SER A 1 605 ? -19.428 11.179 33.840 1.00 88.69 605 SER A CA 1
ATOM 4756 C C . SER A 1 605 ? -20.591 11.954 34.439 1.00 88.69 605 SER A C 1
ATOM 4758 O O . SER A 1 605 ? -21.659 12.067 33.837 1.00 88.69 605 SER A O 1
ATOM 4760 N N . LYS A 1 606 ? -20.375 12.491 35.638 1.00 86.75 606 LYS A N 1
ATOM 4761 C CA . LYS A 1 606 ? -21.306 13.405 36.301 1.00 86.75 606 LYS A CA 1
ATOM 4762 C C . LYS A 1 606 ? -20.585 14.691 36.671 1.00 86.75 606 LYS A C 1
ATOM 4764 O O . LYS A 1 606 ? -19.448 14.632 37.150 1.00 86.75 606 LYS A O 1
ATOM 4769 N N . GLN A 1 607 ? -21.252 15.821 36.479 1.00 84.00 607 GLN A N 1
ATOM 4770 C CA . GLN A 1 607 ? -20.706 17.110 36.876 1.00 84.00 607 GLN A CA 1
ATOM 4771 C C . GLN A 1 607 ? -20.860 17.305 38.394 1.00 84.00 607 GLN A C 1
ATOM 4773 O O . GLN A 1 607 ? -21.967 17.258 38.931 1.00 84.00 607 GLN A O 1
ATOM 4778 N N . VAL A 1 608 ? -19.749 17.522 39.106 1.00 80.25 608 VAL A N 1
ATOM 4779 C CA . VAL A 1 608 ? -19.735 17.841 40.545 1.00 80.25 608 VAL A CA 1
ATOM 4780 C C . VAL A 1 608 ? -18.918 19.115 40.754 1.00 80.25 608 VAL A C 1
ATOM 4782 O O . VAL A 1 608 ? -17.693 19.132 40.609 1.00 80.25 608 VAL A O 1
ATOM 4785 N N . GLY A 1 609 ? -19.605 20.215 41.069 1.00 80.00 609 GLY A N 1
ATOM 4786 C CA . GLY A 1 609 ? -19.001 21.549 41.068 1.00 80.00 609 GLY A CA 1
ATOM 4787 C C . GLY A 1 609 ? -18.568 21.966 39.655 1.00 80.00 609 GLY A C 1
ATOM 4788 O O . GLY A 1 609 ? -19.368 21.937 38.725 1.00 80.00 609 GLY A O 1
ATOM 4789 N N . GLU A 1 610 ? -17.298 22.347 39.487 1.00 74.25 610 GLU A N 1
ATOM 4790 C CA . GLU A 1 610 ? -16.722 22.748 38.187 1.00 74.25 610 GLU A CA 1
ATOM 4791 C C . GLU A 1 610 ? -16.012 21.605 37.435 1.00 74.25 610 GLU A C 1
ATOM 4793 O O . GLU A 1 610 ? -15.391 21.846 36.401 1.00 74.25 610 GLU A O 1
ATOM 4798 N N . LYS A 1 611 ? -16.049 20.365 37.944 1.00 72.69 611 LYS A N 1
ATOM 4799 C CA . LYS A 1 611 ? -15.336 19.225 37.344 1.00 72.69 611 LYS A CA 1
ATOM 4800 C C . LYS A 1 611 ? -16.273 18.071 37.013 1.00 72.69 611 LYS A C 1
ATOM 4802 O O . LYS A 1 611 ? -17.172 17.749 37.787 1.00 72.69 611 LYS A O 1
ATOM 4807 N N . ASP A 1 612 ? -15.984 17.405 35.902 1.00 78.62 612 ASP A N 1
ATOM 4808 C CA . ASP A 1 612 ? -16.604 16.133 35.546 1.00 78.62 612 ASP A CA 1
ATOM 4809 C C . ASP A 1 612 ? -15.850 14.977 36.199 1.00 78.62 612 ASP A C 1
ATOM 4811 O O . ASP A 1 612 ? -14.627 14.871 36.082 1.00 78.62 612 ASP A O 1
ATOM 4815 N N . PHE A 1 613 ? -16.585 14.084 36.856 1.00 80.00 613 PHE A N 1
ATOM 4816 C CA . PHE A 1 613 ? -16.032 12.876 37.462 1.00 80.00 613 PHE A CA 1
ATOM 4817 C C . PHE A 1 613 ? -16.504 11.640 36.708 1.00 80.00 613 PHE A C 1
ATOM 4819 O O . PHE A 1 613 ? -17.709 11.407 36.583 1.00 80.00 613 PHE A O 1
ATOM 4826 N N . ASN A 1 614 ? -15.554 10.829 36.233 1.00 82.94 614 ASN A N 1
ATOM 4827 C CA . ASN A 1 614 ? -15.852 9.560 35.575 1.00 82.94 614 ASN A CA 1
ATOM 4828 C C . ASN A 1 614 ? -16.023 8.477 36.648 1.00 82.94 614 ASN A C 1
ATOM 4830 O O . ASN A 1 614 ? -15.088 8.190 37.397 1.00 82.94 614 ASN A O 1
ATOM 4834 N N . PHE A 1 615 ? -17.201 7.863 36.726 1.00 80.94 615 PHE A N 1
ATOM 4835 C CA . PHE A 1 615 ? -17.513 6.881 37.775 1.00 80.94 615 PHE A CA 1
ATOM 4836 C C . PHE A 1 615 ? -17.789 5.473 37.232 1.00 80.94 615 PHE A C 1
ATOM 4838 O O . PHE A 1 615 ? -17.971 4.534 38.011 1.00 80.94 615 PHE A O 1
ATOM 4845 N N . HIS A 1 616 ? -17.828 5.304 35.907 1.00 83.06 616 HIS A N 1
ATOM 4846 C CA . HIS A 1 616 ? -17.993 4.004 35.262 1.00 83.06 616 HIS A CA 1
ATOM 4847 C C . HIS A 1 616 ? -17.566 4.048 33.785 1.00 83.06 616 HIS A C 1
ATOM 4849 O O . HIS A 1 616 ? -17.618 5.104 33.154 1.00 83.06 616 HIS A O 1
ATOM 4855 N N . ALA A 1 617 ? -17.177 2.900 33.232 1.00 83.94 617 ALA A N 1
ATOM 4856 C CA . ALA A 1 617 ? -16.948 2.710 31.803 1.00 83.94 617 ALA A CA 1
ATOM 4857 C C . ALA A 1 617 ? -17.839 1.568 31.312 1.00 83.94 617 ALA A C 1
ATOM 4859 O O . ALA A 1 617 ? -17.789 0.490 31.893 1.00 83.94 617 ALA A O 1
ATOM 4860 N N . LEU A 1 618 ? -18.630 1.838 30.275 1.00 87.19 618 LEU A N 1
ATOM 4861 C CA . LEU A 1 618 ? -19.469 0.873 29.580 1.00 87.19 618 LEU A CA 1
ATOM 4862 C C . LEU A 1 618 ? -18.636 0.032 28.620 1.00 87.19 618 LEU A C 1
ATOM 4864 O O . LEU A 1 618 ? -17.789 0.568 27.896 1.00 87.19 618 LEU A O 1
ATOM 4868 N N . GLN A 1 619 ? -18.942 -1.258 28.582 1.00 81.88 619 GLN A N 1
ATOM 4869 C CA . GLN A 1 619 ? -18.392 -2.241 27.651 1.00 81.88 619 GLN A CA 1
ATOM 4870 C C . GLN A 1 619 ? -19.499 -2.856 26.777 1.00 81.88 619 GLN A C 1
ATOM 4872 O O . GLN A 1 619 ? -20.684 -2.578 26.964 1.00 81.88 619 GLN A O 1
ATOM 4877 N N . LYS A 1 620 ? -19.115 -3.711 25.818 1.00 80.31 620 LYS A N 1
ATOM 4878 C CA . LYS A 1 620 ? -20.057 -4.507 25.012 1.00 80.31 620 LYS A CA 1
ATOM 4879 C C . LYS A 1 620 ? -21.071 -5.237 25.910 1.00 80.31 620 LYS A C 1
ATOM 4881 O O . LYS A 1 620 ? -20.678 -5.828 26.912 1.00 80.31 620 LYS A O 1
ATOM 4886 N N . GLY A 1 621 ? -22.343 -5.208 25.515 1.00 79.31 621 GLY A N 1
ATOM 4887 C CA . GLY A 1 621 ? -23.479 -5.809 26.222 1.00 79.31 621 GLY A CA 1
ATOM 4888 C C . GLY A 1 621 ? -24.084 -4.902 27.297 1.00 79.31 621 GLY A C 1
ATOM 4889 O O . GLY A 1 621 ? -25.250 -5.043 27.661 1.00 79.31 621 GLY A O 1
ATOM 4890 N N . GLU A 1 622 ? -23.343 -3.900 27.782 1.00 86.62 622 GLU A N 1
ATOM 4891 C CA . GLU A 1 622 ? -23.863 -3.027 28.826 1.00 86.62 622 GLU A CA 1
ATOM 4892 C C . GLU A 1 622 ? -24.900 -2.033 28.300 1.00 86.62 622 GLU A C 1
ATOM 4894 O O . GLU A 1 622 ? -24.725 -1.354 27.283 1.00 86.62 622 GLU A O 1
ATOM 4899 N N . ILE A 1 623 ? -25.985 -1.921 29.064 1.00 90.25 623 ILE A N 1
ATOM 4900 C CA . ILE A 1 623 ? -27.119 -1.052 28.757 1.00 90.25 623 ILE A CA 1
ATOM 4901 C C . ILE A 1 623 ? -26.904 0.371 29.281 1.00 90.25 623 ILE A C 1
ATOM 4903 O O . ILE A 1 623 ? -26.214 0.544 30.283 1.00 90.25 623 ILE A O 1
ATOM 4907 N N . TYR A 1 624 ? -27.527 1.397 28.700 1.00 89.69 624 TYR A N 1
ATOM 4908 C CA . TYR A 1 624 ? -27.569 2.767 29.240 1.00 89.69 624 TYR A CA 1
ATOM 4909 C C . TYR A 1 624 ? -28.851 3.522 28.831 1.00 89.69 624 TYR A C 1
ATOM 4911 O O . TYR A 1 624 ? -29.579 3.093 27.945 1.00 89.69 624 TYR A O 1
ATOM 4919 N N . GLY A 1 625 ? -29.180 4.620 29.527 1.00 86.06 625 GLY A N 1
ATOM 4920 C CA . GLY A 1 625 ? -30.431 5.379 29.311 1.00 86.06 625 GLY A CA 1
ATOM 4921 C C . GLY A 1 625 ? -31.650 4.895 30.119 1.00 86.06 625 GLY A C 1
ATOM 4922 O O . GLY A 1 625 ? -32.692 5.544 30.111 1.00 86.06 625 GLY A O 1
ATOM 4923 N N . VAL A 1 626 ? -31.506 3.805 30.887 1.00 87.00 626 VAL A N 1
ATOM 4924 C CA . VAL A 1 626 ? -32.593 3.160 31.659 1.00 87.00 626 VAL A CA 1
ATOM 4925 C C . VAL A 1 626 ? -33.272 4.100 32.664 1.00 87.00 626 VAL A C 1
ATOM 4927 O O . VAL A 1 626 ? -34.493 4.090 32.795 1.00 87.00 626 VAL A O 1
ATOM 4930 N N . VAL A 1 627 ? -32.491 4.913 33.387 1.00 81.12 627 VAL A N 1
ATOM 4931 C CA . VAL A 1 627 ? -33.014 5.762 34.476 1.00 81.12 627 VAL A CA 1
ATOM 4932 C C . VAL A 1 627 ? -34.053 6.752 33.949 1.00 81.12 627 VAL A C 1
ATO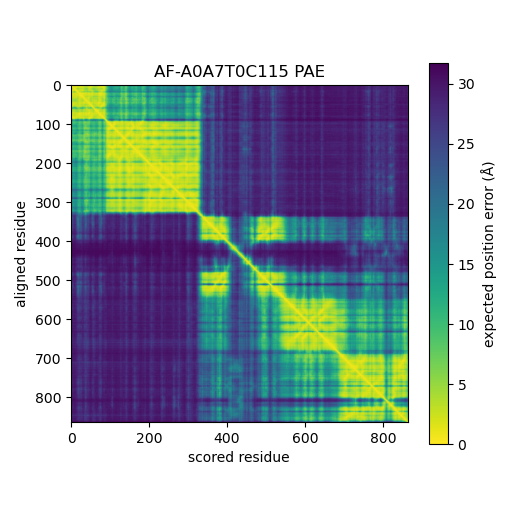M 4934 O O . VAL A 1 627 ? -35.093 6.944 34.577 1.00 81.12 627 VAL A O 1
ATOM 4937 N N . SER A 1 628 ? -33.817 7.318 32.764 1.00 82.31 628 SER A N 1
ATOM 4938 C CA . SER A 1 628 ? -34.748 8.257 32.138 1.00 82.31 628 SER A CA 1
ATOM 4939 C C . SER A 1 628 ? -36.067 7.609 31.740 1.00 82.31 628 SER A C 1
ATOM 4941 O O . SER A 1 628 ? -37.135 8.192 31.933 1.00 82.31 628 SER A O 1
ATOM 4943 N N . LEU A 1 629 ? -36.008 6.364 31.269 1.00 84.44 629 LEU A N 1
ATOM 4944 C CA . LEU A 1 629 ? -37.188 5.592 30.895 1.00 84.44 629 LEU A CA 1
ATOM 4945 C C . LEU A 1 629 ? -38.041 5.188 32.100 1.00 84.44 629 LEU A C 1
ATOM 4947 O O . LEU A 1 629 ? -39.270 5.247 32.015 1.00 84.44 629 LEU A O 1
ATOM 4951 N N . MET A 1 630 ? -37.398 4.798 33.206 1.00 79.56 630 MET A N 1
ATOM 4952 C CA . MET A 1 630 ? -38.069 4.324 34.420 1.00 79.56 630 MET A CA 1
ATOM 4953 C C . MET A 1 630 ? -38.644 5.456 35.274 1.00 79.56 630 MET A C 1
ATOM 4955 O O . MET A 1 630 ? -39.782 5.364 35.725 1.00 79.56 630 MET A O 1
ATOM 4959 N N . GLU A 1 631 ? -37.872 6.518 35.522 1.00 72.44 631 GLU A N 1
ATOM 4960 C CA . GLU A 1 631 ? -38.290 7.595 36.431 1.00 72.44 631 GLU A CA 1
ATOM 4961 C C . GLU A 1 631 ? -39.044 8.731 35.725 1.00 72.44 631 GLU A C 1
ATOM 4963 O O . GLU A 1 631 ? -39.577 9.614 36.399 1.00 72.44 631 GLU A O 1
ATOM 4968 N N . GLY A 1 632 ? -39.077 8.744 34.384 1.00 62.81 632 GLY A N 1
ATOM 4969 C CA . GLY A 1 632 ? -39.642 9.853 33.605 1.00 62.81 632 GLY A CA 1
ATOM 4970 C C . GLY A 1 632 ? -38.870 11.164 33.784 1.00 62.81 632 GLY A C 1
ATOM 4971 O O . GLY A 1 632 ? -39.447 12.242 33.662 1.00 62.81 632 GLY A O 1
ATOM 4972 N N . LYS A 1 633 ? -37.583 11.065 34.131 1.00 67.38 633 LYS A N 1
ATOM 4973 C CA . LYS A 1 633 ? -36.671 12.190 34.350 1.00 67.38 633 LYS A CA 1
ATOM 4974 C C . LYS A 1 633 ? -35.606 12.241 33.261 1.00 67.38 633 LYS A C 1
ATOM 4976 O O . LYS A 1 633 ? -35.349 11.272 32.554 1.00 67.38 633 LYS A O 1
ATOM 4981 N N . ASN A 1 634 ? -34.933 13.372 33.183 1.00 81.25 634 ASN A N 1
ATOM 4982 C CA . ASN A 1 634 ? -33.805 13.611 32.301 1.00 81.25 634 ASN A CA 1
ATOM 4983 C C . ASN A 1 634 ? -32.632 12.654 32.624 1.00 81.25 634 ASN A C 1
ATOM 4985 O O . ASN A 1 634 ? -32.567 12.069 33.708 1.00 81.25 634 ASN A O 1
ATOM 4989 N N . ASN A 1 635 ? -31.691 12.494 31.695 1.00 84.75 635 ASN A N 1
ATOM 4990 C CA . ASN A 1 635 ? -30.500 11.657 31.850 1.00 84.75 635 ASN A CA 1
ATOM 4991 C C . ASN A 1 635 ? -29.742 11.993 33.139 1.00 84.75 635 ASN A C 1
ATOM 4993 O O . ASN A 1 635 ? -29.374 13.143 33.378 1.00 84.75 635 ASN A O 1
ATOM 4997 N N . ALA A 1 636 ? -29.459 10.971 33.946 1.00 82.69 636 ALA A N 1
ATOM 4998 C CA . ALA A 1 636 ? -28.831 11.147 35.255 1.00 82.69 636 ALA A CA 1
ATOM 4999 C C . ALA A 1 636 ? -27.308 11.394 35.196 1.00 82.69 636 ALA A C 1
ATOM 5001 O O . ALA A 1 636 ? -26.703 11.742 36.210 1.00 82.69 636 ALA A O 1
ATOM 5002 N N . CYS A 1 637 ? -26.680 11.156 34.042 1.00 88.12 637 CYS A N 1
ATOM 5003 C CA . CYS A 1 637 ? -25.254 11.365 33.794 1.00 88.12 637 CYS A CA 1
ATOM 5004 C C . CYS A 1 637 ? -24.988 11.521 32.290 1.00 88.12 637 CYS A C 1
ATOM 5006 O O . CYS A 1 637 ? -25.840 11.182 31.464 1.00 88.12 637 CYS A O 1
ATOM 5008 N N . THR A 1 638 ? -23.800 12.014 31.947 1.00 91.62 638 THR A N 1
ATOM 5009 C CA . THR A 1 638 ? -23.328 12.131 30.564 1.00 91.62 638 THR A CA 1
ATOM 5010 C C . THR A 1 638 ? -22.620 10.845 30.145 1.00 91.62 638 THR A C 1
ATOM 5012 O O . THR A 1 638 ? -21.796 10.313 30.888 1.00 91.62 638 THR A O 1
ATOM 5015 N N . VAL A 1 639 ? -22.910 10.361 28.938 1.00 93.12 639 VAL A N 1
ATOM 5016 C CA . VAL A 1 639 ? -22.252 9.204 28.320 1.00 93.12 639 VAL A CA 1
ATOM 5017 C C . VAL A 1 639 ? -21.415 9.696 27.146 1.00 93.12 639 VAL A C 1
ATOM 5019 O O . VAL A 1 639 ? -21.940 10.330 26.236 1.00 93.12 639 VAL A O 1
ATOM 5022 N N . THR A 1 640 ? -20.110 9.429 27.150 1.00 91.44 640 THR A N 1
ATOM 5023 C CA . THR A 1 640 ? -19.185 9.878 26.091 1.00 91.44 640 THR A CA 1
ATOM 5024 C C . THR A 1 640 ? -18.377 8.710 25.547 1.00 91.44 640 THR A C 1
ATOM 5026 O O . THR A 1 640 ? -17.830 7.927 26.319 1.00 91.44 640 THR A O 1
ATOM 5029 N N . ALA A 1 641 ? -18.246 8.611 24.228 1.00 88.75 641 ALA A N 1
ATOM 5030 C CA . ALA A 1 641 ? -17.434 7.594 23.576 1.00 88.75 641 ALA A CA 1
ATOM 5031 C C . ALA A 1 641 ? -15.946 7.787 23.917 1.00 88.75 641 ALA A C 1
ATOM 5033 O O . ALA A 1 641 ? -15.398 8.883 23.770 1.00 88.75 641 ALA A O 1
ATOM 5034 N N . ILE A 1 642 ? -15.279 6.722 24.360 1.00 80.25 642 ILE A N 1
ATOM 5035 C CA . ILE A 1 642 ? -13.825 6.708 24.573 1.00 80.25 642 ILE A CA 1
ATOM 5036 C C . ILE A 1 642 ? -13.132 6.406 23.241 1.00 80.25 642 ILE A C 1
ATOM 5038 O O . ILE A 1 642 ? -12.274 7.170 22.803 1.00 80.25 642 ILE A O 1
ATOM 5042 N N . ASN A 1 643 ? -13.558 5.338 22.563 1.00 69.12 643 ASN A N 1
ATOM 5043 C CA . ASN A 1 643 ? -13.114 4.961 21.220 1.00 69.12 643 ASN A CA 1
ATOM 5044 C C . ASN A 1 643 ? -14.301 4.981 20.229 1.00 69.12 643 ASN A C 1
ATOM 5046 O O . ASN A 1 643 ? -15.270 5.696 20.463 1.00 69.12 643 ASN A O 1
ATOM 5050 N N . ASN A 1 644 ? -14.214 4.286 19.085 1.00 72.56 644 ASN A N 1
ATOM 5051 C CA . ASN A 1 644 ? -15.399 4.148 18.228 1.00 72.56 644 ASN A CA 1
ATOM 5052 C C . ASN A 1 644 ? -16.378 3.188 18.912 1.00 72.56 644 ASN A C 1
ATOM 5054 O O . ASN A 1 644 ? -15.975 2.078 19.255 1.00 72.56 644 ASN A O 1
ATOM 5058 N N . VAL A 1 645 ? -17.623 3.618 19.088 1.00 79.44 645 VAL A N 1
ATOM 5059 C CA . VAL A 1 645 ? -18.672 2.848 19.762 1.00 79.44 645 VAL A CA 1
ATOM 5060 C C . VAL A 1 645 ? -19.796 2.580 18.777 1.00 79.44 645 VAL A C 1
ATOM 5062 O O . VAL A 1 645 ? -20.309 3.516 18.167 1.00 79.44 645 VAL A O 1
ATOM 5065 N N . GLU A 1 646 ? -20.195 1.319 18.659 1.00 82.31 646 GLU A N 1
ATOM 5066 C CA . GLU A 1 646 ? -21.433 0.929 17.986 1.00 82.31 646 GLU A CA 1
ATOM 5067 C C . GLU A 1 646 ? -22.456 0.544 19.052 1.00 82.31 646 GLU A C 1
ATOM 5069 O O . GLU A 1 646 ? -22.148 -0.214 19.977 1.00 82.31 646 GLU A O 1
ATOM 5074 N N . ALA A 1 647 ? -23.673 1.058 18.931 1.00 87.19 647 ALA A N 1
ATOM 5075 C CA . ALA A 1 647 ? -24.755 0.800 19.866 1.00 87.19 647 ALA A CA 1
ATOM 5076 C C . ALA A 1 647 ? -26.079 0.588 19.134 1.00 87.19 647 ALA A C 1
ATOM 5078 O O . ALA A 1 647 ? -26.291 1.087 18.028 1.00 87.19 647 ALA A O 1
ATOM 5079 N N . ILE A 1 648 ? -26.982 -0.133 19.787 1.00 87.50 648 ILE A N 1
ATOM 5080 C CA . ILE A 1 648 ? -28.387 -0.201 19.401 1.00 87.50 648 ILE A CA 1
ATOM 5081 C C . ILE A 1 648 ? -29.245 0.625 20.341 1.00 87.50 648 ILE A C 1
ATOM 5083 O O . ILE A 1 648 ? -28.923 0.714 21.523 1.00 87.50 648 ILE A O 1
ATOM 5087 N N . ALA A 1 649 ? -30.337 1.184 19.827 1.00 89.81 649 ALA A N 1
ATOM 5088 C CA . ALA A 1 649 ? -31.374 1.837 20.611 1.00 89.81 649 ALA A CA 1
ATOM 5089 C C . ALA A 1 649 ? -32.705 1.095 20.460 1.00 89.81 649 ALA A C 1
ATOM 5091 O O . ALA A 1 649 ? -33.193 0.865 19.352 1.00 89.81 649 ALA A O 1
ATOM 5092 N N . LEU A 1 650 ? -33.287 0.731 21.596 1.00 91.44 650 LEU A N 1
ATOM 5093 C CA . LEU A 1 650 ? -34.603 0.128 21.722 1.00 91.44 650 LEU A CA 1
ATOM 5094 C C . LEU A 1 650 ? -35.577 1.204 22.187 1.00 91.44 650 LEU A C 1
ATOM 5096 O O . LEU A 1 650 ? -35.361 1.841 23.219 1.00 91.44 650 LEU A O 1
ATOM 5100 N N . ASN A 1 651 ? -36.655 1.394 21.436 1.00 90.62 651 ASN A N 1
ATOM 5101 C CA . ASN A 1 651 ? -37.675 2.374 21.782 1.00 90.62 651 ASN A CA 1
ATOM 5102 C C . ASN A 1 651 ? -38.382 2.024 23.111 1.00 90.62 651 ASN A C 1
ATOM 5104 O O . ASN A 1 651 ? -38.317 0.896 23.615 1.00 90.62 651 ASN A O 1
ATOM 5108 N N . ARG A 1 652 ? -39.115 2.996 23.665 1.00 89.62 652 ARG A N 1
ATOM 5109 C CA . ARG A 1 652 ? -39.858 2.835 24.924 1.00 89.62 652 ARG A CA 1
ATOM 5110 C C . ARG A 1 652 ? -40.811 1.632 24.945 1.00 89.62 652 ARG A C 1
ATOM 5112 O O . ARG A 1 652 ? -40.897 0.968 25.971 1.00 89.62 652 ARG A O 1
ATOM 5119 N N . SER A 1 653 ? -41.499 1.334 23.839 1.00 91.19 653 SER A N 1
ATOM 5120 C CA . SER A 1 653 ? -42.441 0.203 23.769 1.00 91.19 653 SER A CA 1
ATOM 5121 C C . SER A 1 653 ? -41.726 -1.131 23.970 1.00 91.19 653 SER A C 1
ATOM 5123 O O . SER A 1 653 ? -42.187 -1.958 24.751 1.00 91.19 653 SER A O 1
ATOM 5125 N N . ILE A 1 654 ? -40.592 -1.329 23.294 1.00 91.56 654 ILE A N 1
ATOM 5126 C CA . ILE A 1 654 ? -39.781 -2.547 23.415 1.00 91.56 654 ILE A CA 1
ATOM 5127 C C . ILE A 1 654 ? -39.197 -2.657 24.823 1.00 91.56 654 ILE A C 1
ATOM 5129 O O . ILE A 1 654 ? -39.202 -3.732 25.417 1.00 91.56 654 ILE A O 1
ATOM 5133 N N . PHE A 1 655 ? -38.733 -1.542 25.390 1.00 91.56 655 PHE A N 1
ATOM 5134 C CA . PHE A 1 655 ? -38.240 -1.509 26.765 1.00 91.56 655 PHE A CA 1
ATOM 5135 C C . PHE A 1 655 ? -39.308 -1.930 27.788 1.00 91.56 655 PHE A C 1
ATOM 5137 O O . PHE A 1 655 ? -39.029 -2.725 28.684 1.00 91.56 655 PHE A O 1
ATOM 5144 N N . GLU A 1 656 ? -40.536 -1.429 27.654 1.00 90.44 656 GLU A N 1
ATOM 5145 C CA . GLU A 1 656 ? -41.648 -1.799 28.536 1.00 90.44 656 GLU A CA 1
ATOM 5146 C C . GLU A 1 656 ? -42.020 -3.283 28.429 1.00 90.44 656 GLU A C 1
ATOM 5148 O O . GLU A 1 656 ? -42.452 -3.877 29.416 1.00 90.44 656 GLU A O 1
ATOM 5153 N N . GLU A 1 657 ? -41.849 -3.891 27.255 1.00 91.31 657 GLU A N 1
ATOM 5154 C CA . GLU A 1 657 ? -42.019 -5.333 27.053 1.00 91.31 657 GLU A CA 1
ATOM 5155 C C . GLU A 1 657 ? -40.869 -6.139 27.663 1.00 91.31 657 GLU A C 1
ATOM 5157 O O . GLU A 1 657 ? -41.137 -7.104 28.375 1.00 91.31 657 GLU A O 1
ATOM 5162 N N . LEU A 1 658 ? -39.617 -5.695 27.504 1.00 90.44 658 LEU A N 1
ATOM 5163 C CA . LEU A 1 658 ? -38.456 -6.303 28.168 1.00 90.44 658 LEU A CA 1
ATOM 5164 C C . LEU A 1 658 ? -38.603 -6.319 29.694 1.00 90.44 658 LEU A C 1
ATOM 5166 O O . LEU A 1 658 ? -38.228 -7.291 30.336 1.00 90.44 658 LEU A O 1
ATOM 5170 N N . LEU A 1 659 ? -39.195 -5.285 30.298 1.00 90.12 659 LEU A N 1
ATOM 5171 C CA . LEU A 1 659 ? -39.464 -5.270 31.742 1.00 90.12 659 LEU A CA 1
ATOM 5172 C C . LEU A 1 659 ? -40.528 -6.283 32.194 1.00 90.12 659 LEU A C 1
ATOM 5174 O O . LEU A 1 659 ? -40.632 -6.556 33.389 1.00 90.12 659 LEU A O 1
ATOM 5178 N N . ARG A 1 660 ? -41.337 -6.829 31.280 1.00 90.56 660 ARG A N 1
ATOM 5179 C CA . ARG A 1 660 ? -42.296 -7.900 31.600 1.00 90.56 660 ARG A CA 1
ATOM 5180 C C . ARG A 1 660 ? -41.641 -9.278 31.570 1.00 90.56 660 ARG A C 1
ATOM 5182 O O . ARG A 1 660 ? -42.178 -10.198 32.182 1.00 90.56 660 ARG A O 1
ATOM 5189 N N . GLU A 1 661 ? -40.496 -9.407 30.904 1.00 90.88 661 GLU A N 1
ATOM 5190 C CA . GLU A 1 661 ? -39.703 -10.631 30.879 1.00 90.88 661 GLU A CA 1
ATOM 5191 C C . GLU A 1 661 ? -38.889 -10.745 32.188 1.00 90.88 661 GLU A C 1
ATOM 5193 O O . GLU A 1 661 ? -38.075 -9.863 32.486 1.00 90.88 661 GLU A O 1
ATOM 5198 N N . PRO A 1 662 ? -39.078 -11.801 33.008 1.00 87.69 662 PRO A N 1
ATOM 5199 C CA . PRO A 1 662 ? -38.508 -11.871 34.357 1.00 87.69 662 PRO A CA 1
ATOM 5200 C C . PRO A 1 662 ? -36.980 -11.735 34.406 1.00 87.69 662 PRO A C 1
ATOM 5202 O O . PRO A 1 662 ? -36.457 -10.961 35.209 1.00 87.69 662 PRO A O 1
ATOM 5205 N N . THR A 1 663 ? -36.271 -12.451 33.526 1.00 87.69 663 THR A N 1
ATOM 5206 C CA . THR A 1 663 ? -34.800 -12.457 33.458 1.00 87.69 663 THR A CA 1
ATOM 5207 C C . THR A 1 663 ? -34.254 -11.081 33.080 1.00 87.69 663 THR A C 1
ATOM 5209 O O . THR A 1 663 ? -33.347 -10.561 33.734 1.00 87.69 663 THR A O 1
ATOM 5212 N N . ALA A 1 664 ? -34.840 -10.464 32.050 1.00 88.25 664 ALA A N 1
ATOM 5213 C CA . ALA A 1 664 ? -34.440 -9.146 31.575 1.00 88.25 664 ALA A CA 1
ATOM 5214 C C . ALA A 1 664 ? -34.694 -8.080 32.650 1.00 88.25 664 ALA A C 1
ATOM 5216 O O . ALA A 1 664 ? -33.803 -7.288 32.967 1.00 88.25 664 ALA A O 1
ATOM 5217 N N . SER A 1 665 ? -35.875 -8.101 33.278 1.00 90.12 665 SER A N 1
ATOM 5218 C CA . SER A 1 665 ? -36.222 -7.185 34.366 1.00 90.12 665 SER A CA 1
ATOM 5219 C C . SER A 1 665 ? -35.253 -7.293 35.545 1.00 90.12 665 SER A C 1
ATOM 5221 O O . SER A 1 665 ? -34.817 -6.268 36.070 1.00 90.12 665 SER A O 1
ATOM 5223 N N . GLU A 1 666 ? -34.895 -8.505 35.977 1.00 89.75 666 GLU A N 1
ATOM 5224 C CA . GLU A 1 666 ? -33.941 -8.700 37.074 1.00 89.75 666 GLU A CA 1
ATOM 5225 C C . GLU A 1 666 ? -32.567 -8.099 36.738 1.00 89.75 666 GLU A C 1
ATOM 5227 O O . GLU A 1 666 ? -32.001 -7.344 37.538 1.00 89.75 666 GLU A O 1
ATOM 5232 N N . LEU A 1 667 ? -32.054 -8.369 35.533 1.00 87.19 667 LEU A N 1
ATOM 5233 C CA . LEU A 1 667 ? -30.754 -7.873 35.084 1.00 87.19 667 LEU A CA 1
ATOM 5234 C C . LEU A 1 667 ? -30.727 -6.340 34.977 1.00 87.19 667 LEU A C 1
ATOM 5236 O O . LEU A 1 667 ? -29.772 -5.699 35.436 1.00 87.19 667 LEU A O 1
ATOM 5240 N N . ILE A 1 668 ? -31.788 -5.745 34.421 1.00 90.31 668 ILE A N 1
ATOM 5241 C CA . ILE A 1 668 ? -31.937 -4.290 34.305 1.00 90.31 668 ILE A CA 1
ATOM 5242 C C . ILE A 1 668 ? -31.956 -3.658 35.701 1.00 90.31 668 ILE A C 1
ATOM 5244 O O . ILE A 1 668 ? -31.189 -2.727 35.962 1.00 90.31 668 ILE A O 1
ATOM 5248 N N . MET A 1 669 ? -32.777 -4.177 36.618 1.00 89.25 669 MET A N 1
ATOM 5249 C CA . MET A 1 669 ? -32.921 -3.614 37.964 1.00 89.25 669 MET A CA 1
ATOM 5250 C C . MET A 1 669 ? -31.621 -3.707 38.766 1.00 89.25 669 MET A C 1
ATOM 5252 O O . MET A 1 669 ? -31.194 -2.715 39.360 1.00 89.25 669 MET A O 1
ATOM 5256 N N . LYS A 1 670 ? -30.930 -4.852 38.710 1.00 87.56 670 LYS A N 1
ATOM 5257 C CA . LYS A 1 670 ? -29.616 -5.037 39.342 1.00 87.56 670 LYS A CA 1
ATOM 5258 C C . LYS A 1 670 ? -28.580 -4.044 38.808 1.00 87.56 670 LYS A C 1
ATOM 5260 O O . LYS A 1 670 ? -27.803 -3.476 39.580 1.00 87.56 670 LYS A O 1
ATOM 5265 N N . THR A 1 671 ? -28.584 -3.805 37.497 1.00 85.00 671 THR A N 1
ATOM 5266 C CA . THR A 1 671 ? -27.678 -2.852 36.841 1.00 85.00 671 THR A CA 1
ATOM 5267 C C . THR A 1 671 ? -27.957 -1.414 37.279 1.00 85.00 671 THR A C 1
ATOM 5269 O O . THR A 1 671 ? -27.028 -0.681 37.632 1.00 85.00 671 THR A O 1
ATOM 5272 N N . VAL A 1 672 ? -29.230 -1.004 37.305 1.00 85.31 672 VAL A N 1
ATOM 5273 C CA . VAL A 1 672 ? -29.643 0.333 37.765 1.00 85.31 672 VAL A CA 1
ATOM 5274 C C . VAL A 1 672 ? -29.263 0.539 39.227 1.00 85.31 672 VAL A C 1
ATOM 5276 O O . VAL A 1 672 ? -28.644 1.551 39.556 1.00 85.31 672 VAL A O 1
ATOM 5279 N N . GLU A 1 673 ? -29.558 -0.427 40.097 1.00 85.19 673 GLU A N 1
ATOM 5280 C CA . GLU A 1 673 ? -29.254 -0.335 41.526 1.00 85.19 673 GLU A CA 1
ATOM 5281 C C . GLU A 1 673 ? -27.747 -0.164 41.778 1.00 85.19 673 GLU A C 1
ATOM 5283 O O . GLU A 1 673 ? -27.332 0.720 42.534 1.00 85.19 673 GLU A O 1
ATOM 5288 N N . ALA A 1 674 ? -26.912 -0.965 41.106 1.00 80.88 674 ALA A N 1
ATOM 5289 C CA . ALA A 1 674 ? -25.459 -0.887 41.230 1.00 80.88 674 ALA A CA 1
ATOM 5290 C C . ALA A 1 674 ? -24.911 0.483 40.795 1.00 80.88 674 ALA A C 1
ATOM 5292 O O . ALA A 1 674 ? -24.023 1.038 41.450 1.00 80.88 674 ALA A O 1
ATOM 5293 N N . ARG A 1 675 ? -25.452 1.057 39.713 1.00 82.38 675 ARG A N 1
ATOM 5294 C CA . ARG A 1 675 ? -25.037 2.374 39.207 1.00 82.38 675 ARG A CA 1
ATOM 5295 C C . ARG A 1 675 ? -25.522 3.515 40.094 1.00 82.38 675 ARG A C 1
ATOM 5297 O O . ARG A 1 675 ? -24.731 4.403 40.397 1.00 82.38 675 ARG A O 1
ATOM 5304 N N . MET A 1 676 ? -26.761 3.462 40.582 1.00 80.38 676 MET A N 1
ATOM 5305 C CA . MET A 1 676 ? -27.308 4.470 41.498 1.00 80.38 676 MET A CA 1
ATOM 5306 C C . MET A 1 676 ? -26.533 4.517 42.818 1.00 80.38 676 MET A C 1
ATOM 5308 O O . MET A 1 676 ? -26.199 5.604 43.286 1.00 80.38 676 MET A O 1
ATOM 5312 N N . LYS A 1 677 ? -26.150 3.359 43.378 1.00 79.62 677 LYS A N 1
ATOM 5313 C CA . LYS A 1 677 ? -25.271 3.289 44.561 1.00 79.62 677 LYS A CA 1
ATOM 5314 C C . LYS A 1 677 ? -23.919 3.968 44.320 1.00 79.62 677 LYS A C 1
ATOM 5316 O O . LYS A 1 677 ? -23.470 4.743 45.160 1.00 79.62 677 LYS A O 1
ATOM 5321 N N . LYS A 1 678 ? -23.288 3.722 43.164 1.00 74.75 678 LYS A N 1
ATOM 5322 C CA . LYS A 1 678 ? -22.026 4.386 42.788 1.00 74.75 678 LYS A CA 1
ATOM 5323 C C . LYS A 1 678 ? -22.204 5.897 42.611 1.00 74.75 678 LYS A C 1
ATOM 5325 O O . LYS A 1 678 ? -21.344 6.651 43.049 1.00 74.75 678 LYS A O 1
ATOM 5330 N N . MET A 1 679 ? -23.319 6.335 42.022 1.00 75.44 679 MET A N 1
ATOM 5331 C CA . MET A 1 679 ? -23.624 7.752 41.790 1.00 75.44 679 MET A CA 1
ATOM 5332 C C . MET A 1 679 ? -23.950 8.531 43.069 1.00 75.44 679 MET A C 1
ATOM 5334 O O . MET A 1 679 ? -23.574 9.697 43.175 1.00 75.44 679 MET A O 1
ATOM 5338 N N . ALA A 1 680 ? -24.643 7.912 44.027 1.00 74.75 680 ALA A N 1
ATOM 5339 C CA . ALA A 1 680 ? -25.013 8.549 45.291 1.00 74.75 680 ALA A CA 1
ATOM 5340 C C . ALA A 1 680 ? -23.793 8.859 46.175 1.00 74.75 680 ALA A C 1
ATOM 5342 O O . ALA A 1 680 ? -23.788 9.859 46.884 1.00 74.75 680 ALA A O 1
ATOM 5343 N N . ASN A 1 681 ? -22.739 8.045 46.081 1.00 68.75 681 ASN A N 1
ATOM 5344 C CA . ASN A 1 681 ? -21.568 8.129 46.955 1.00 68.75 681 ASN A CA 1
ATOM 5345 C C . ASN A 1 681 ? -20.377 8.883 46.328 1.00 68.75 681 ASN A C 1
ATOM 5347 O O . ASN A 1 681 ? -19.263 8.795 46.850 1.00 68.75 681 ASN A O 1
ATOM 5351 N N . ILE A 1 682 ? -20.583 9.606 45.213 1.00 71.00 682 ILE A N 1
ATOM 5352 C CA . ILE A 1 682 ? -19.499 10.267 44.461 1.00 71.00 682 ILE A CA 1
ATOM 5353 C C . ILE A 1 682 ? -18.724 11.269 45.331 1.00 71.00 682 ILE A C 1
ATOM 5355 O O . ILE A 1 682 ? -17.495 11.268 45.311 1.00 71.00 682 ILE A O 1
ATOM 5359 N N . GLU A 1 683 ? -19.419 12.088 46.125 1.00 65.50 683 GLU A N 1
ATOM 5360 C CA . GLU A 1 683 ? -18.789 13.121 46.963 1.00 65.50 683 GLU A CA 1
ATOM 5361 C C . GLU A 1 683 ? -17.972 12.533 48.128 1.00 65.50 683 GLU A C 1
ATOM 5363 O O . GLU A 1 683 ? -16.928 13.076 48.486 1.00 65.50 683 GLU A O 1
ATOM 5368 N N . GLU A 1 684 ? -18.383 11.385 48.677 1.00 63.47 684 GLU A N 1
ATOM 5369 C CA . GLU A 1 684 ? -17.674 10.705 49.773 1.00 63.47 684 GLU A CA 1
ATOM 5370 C C . GLU A 1 684 ? -16.423 9.942 49.298 1.00 63.47 684 GLU A C 1
ATOM 5372 O O . GLU A 1 684 ? -15.518 9.675 50.087 1.00 63.47 684 GLU A O 1
ATOM 5377 N N . HIS A 1 685 ? -16.342 9.610 48.004 1.00 65.31 685 HIS A N 1
ATOM 5378 C CA . HIS A 1 685 ? -15.331 8.710 47.433 1.00 65.31 685 HIS A CA 1
ATOM 5379 C C . HIS A 1 685 ? -14.413 9.382 46.398 1.00 65.31 685 HIS A C 1
ATOM 5381 O O . HIS A 1 685 ? -13.745 8.698 45.625 1.00 65.31 685 HIS A O 1
ATOM 5387 N N . ILE A 1 686 ? -14.312 10.717 46.389 1.00 65.94 686 ILE A N 1
ATOM 5388 C CA . ILE A 1 686 ? -13.501 11.487 45.419 1.00 65.94 686 ILE A CA 1
ATOM 5389 C C . ILE A 1 686 ? -12.056 10.955 45.296 1.00 65.94 686 ILE A C 1
ATOM 5391 O O . ILE A 1 686 ? -11.500 10.904 44.197 1.00 65.94 686 ILE A O 1
ATOM 5395 N N . ALA A 1 687 ? -11.448 10.509 46.402 1.00 59.16 687 ALA A N 1
ATOM 5396 C CA . ALA A 1 687 ? -10.093 9.955 46.403 1.00 59.16 687 ALA A CA 1
ATOM 5397 C C . ALA A 1 687 ? -9.989 8.590 45.691 1.00 59.16 687 ALA A C 1
ATOM 5399 O O . ALA A 1 687 ? -9.073 8.407 44.892 1.00 59.16 687 ALA A O 1
ATOM 5400 N N . SER A 1 688 ? -10.917 7.649 45.902 1.00 60.38 688 SER A N 1
ATOM 5401 C CA . SER A 1 688 ? -10.918 6.359 45.185 1.00 60.38 688 SER A CA 1
ATOM 5402 C C . SER A 1 688 ? -11.397 6.504 43.735 1.00 60.38 688 SER A C 1
ATOM 5404 O O . SER A 1 688 ? -10.909 5.811 42.841 1.00 60.38 688 SER A O 1
ATOM 5406 N N . LEU A 1 689 ? -12.259 7.488 43.466 1.00 65.62 689 LEU A N 1
ATOM 5407 C CA . LEU A 1 689 ? -12.659 7.890 42.118 1.00 65.62 689 LEU A CA 1
ATOM 5408 C C . LEU A 1 689 ? -11.514 8.511 41.311 1.00 65.62 689 LEU A C 1
ATOM 5410 O O . LEU A 1 689 ? -11.617 8.564 40.088 1.00 65.62 689 LEU A O 1
ATOM 5414 N N . SER A 1 690 ? -10.416 8.936 41.947 1.00 66.88 690 SER A N 1
ATOM 5415 C CA . SER A 1 690 ? -9.231 9.428 41.234 1.00 66.88 690 SER A CA 1
ATOM 5416 C C . SER A 1 690 ? -8.507 8.309 40.476 1.00 66.88 690 SER A C 1
ATOM 5418 O O . SER A 1 690 ? -8.147 8.504 39.317 1.00 66.88 690 SER A O 1
ATOM 5420 N N . LEU A 1 691 ? -8.376 7.114 41.072 1.00 71.62 691 LEU A N 1
ATOM 5421 C CA . LEU A 1 691 ? -7.811 5.934 40.409 1.00 71.62 691 LEU A CA 1
ATOM 5422 C C . LEU A 1 691 ? -8.716 5.465 39.268 1.00 71.62 691 LEU A C 1
ATOM 5424 O O . LEU A 1 691 ? -8.229 5.092 38.202 1.00 71.62 691 LEU A O 1
ATOM 5428 N N . LEU A 1 692 ? -10.034 5.520 39.480 1.00 73.94 692 LEU A N 1
ATOM 5429 C CA . LEU A 1 692 ? -11.027 5.128 38.480 1.00 73.94 692 LEU A CA 1
ATOM 5430 C C . LEU A 1 692 ? -11.066 6.106 37.314 1.00 73.94 692 LEU A C 1
ATOM 5432 O O . LEU A 1 692 ? -10.993 5.687 36.162 1.00 73.94 692 LEU A O 1
ATOM 5436 N N . SER A 1 693 ? -11.092 7.404 37.611 1.00 74.56 693 SER A N 1
ATOM 5437 C CA . SER A 1 693 ? -11.032 8.460 36.602 1.00 74.56 693 SER A CA 1
ATOM 5438 C C . SER A 1 693 ? -9.735 8.377 35.811 1.00 74.56 693 SER A C 1
ATOM 5440 O O . SER A 1 693 ? -9.789 8.364 34.585 1.00 74.56 693 SER A O 1
ATOM 5442 N N . PHE A 1 694 ? -8.594 8.203 36.486 1.00 78.75 694 PHE A N 1
ATOM 5443 C CA . PHE A 1 694 ? -7.314 7.962 35.827 1.00 78.75 694 PHE A CA 1
ATOM 5444 C C . PHE A 1 694 ? -7.389 6.736 34.919 1.00 78.75 694 PHE A C 1
ATOM 5446 O O . PHE A 1 694 ? -7.039 6.809 33.747 1.00 78.75 694 PHE A O 1
ATOM 5453 N N . GLY A 1 695 ? -7.888 5.614 35.429 1.00 78.75 695 GLY A N 1
ATOM 5454 C CA . GLY A 1 695 ? -8.009 4.386 34.665 1.00 78.75 695 GLY A CA 1
ATOM 5455 C C . GLY A 1 695 ? -8.836 4.545 33.390 1.00 78.75 695 GLY A C 1
ATOM 5456 O O . GLY A 1 695 ? -8.402 4.123 32.321 1.00 78.75 695 GLY A O 1
ATOM 5457 N N . ILE A 1 696 ? -9.981 5.219 33.488 1.00 79.94 696 ILE A N 1
ATOM 5458 C CA . ILE A 1 696 ? -10.870 5.514 32.358 1.00 79.94 696 ILE A CA 1
ATOM 5459 C C . ILE A 1 696 ? -10.197 6.465 31.357 1.00 79.94 696 ILE A C 1
ATOM 5461 O O . ILE A 1 696 ? -10.211 6.197 30.159 1.00 79.94 696 ILE A O 1
ATOM 5465 N N . GLU A 1 697 ? -9.561 7.540 31.828 1.00 76.44 697 GLU A N 1
ATOM 5466 C CA . GLU A 1 697 ? -8.833 8.506 30.984 1.00 76.44 697 GLU A CA 1
ATOM 5467 C C . GLU A 1 697 ? -7.635 7.892 30.256 1.00 76.44 697 GLU A C 1
ATOM 5469 O O . GLU A 1 697 ? -7.220 8.377 29.206 1.00 76.44 697 GLU A O 1
ATOM 5474 N N . ASN A 1 698 ? -7.074 6.826 30.822 1.00 77.56 698 ASN A N 1
ATOM 5475 C CA . ASN A 1 698 ? -5.943 6.088 30.275 1.00 77.56 698 ASN A CA 1
ATOM 5476 C C . ASN A 1 698 ? -6.388 4.833 29.505 1.00 77.56 698 ASN A C 1
ATOM 5478 O O . ASN A 1 698 ? -5.549 3.988 29.201 1.00 77.56 698 ASN A O 1
ATOM 5482 N N . GLU A 1 699 ? -7.686 4.688 29.220 1.00 80.56 699 GLU A N 1
ATOM 5483 C CA . GLU A 1 699 ? -8.275 3.560 28.486 1.00 80.56 699 GLU A CA 1
ATOM 5484 C C . GLU A 1 699 ? -7.978 2.184 29.115 1.00 80.56 699 GLU A C 1
ATOM 5486 O O . GLU A 1 699 ? -8.051 1.157 28.446 1.00 80.56 699 GLU A O 1
ATOM 5491 N N . LEU A 1 700 ? -7.670 2.117 30.413 1.00 83.81 700 LEU A N 1
ATOM 5492 C CA . LEU A 1 700 ? -7.413 0.855 31.111 1.00 83.81 700 LEU A CA 1
ATOM 5493 C C . LEU A 1 700 ? -8.600 -0.131 31.121 1.00 83.81 700 LEU A C 1
ATOM 5495 O O . LEU A 1 700 ? -8.306 -1.325 31.115 1.00 83.81 700 LEU A O 1
ATOM 5499 N N . PRO A 1 701 ? -9.895 0.269 31.058 1.00 83.25 701 PRO A N 1
ATOM 5500 C CA . PRO A 1 701 ? -11.005 -0.681 30.909 1.00 83.25 701 PRO A CA 1
ATOM 5501 C C . PRO A 1 701 ? -10.870 -1.643 29.725 1.00 83.25 701 PRO A C 1
ATOM 5503 O O . PRO A 1 701 ? -11.452 -2.723 29.746 1.00 83.25 701 PRO A O 1
ATOM 5506 N N . ASN A 1 702 ? -10.102 -1.267 28.699 1.00 80.00 702 ASN A N 1
ATOM 5507 C CA . ASN A 1 702 ? -9.848 -2.122 27.551 1.00 80.00 702 ASN A CA 1
ATOM 5508 C C . ASN A 1 702 ? -8.870 -3.271 27.880 1.00 80.00 702 ASN A C 1
ATOM 5510 O O . ASN A 1 702 ? -8.852 -4.272 27.177 1.00 80.00 702 ASN A O 1
ATOM 5514 N N . GLY A 1 703 ? -8.049 -3.175 28.931 1.00 85.94 703 GLY A N 1
ATOM 5515 C CA . GLY A 1 703 ? -7.077 -4.205 29.308 1.00 85.94 703 GLY A CA 1
ATOM 5516 C C . GLY A 1 703 ? -7.696 -5.389 30.059 1.00 85.94 703 GLY A C 1
ATOM 5517 O O . GLY A 1 703 ? -8.262 -5.210 31.134 1.00 85.94 703 GLY A O 1
ATOM 5518 N N . GLN A 1 704 ? -7.522 -6.613 29.545 1.00 85.75 704 GLN A N 1
ATOM 5519 C CA . GLN A 1 704 ? -7.972 -7.837 30.233 1.00 85.75 704 GLN A CA 1
ATOM 5520 C C . GLN A 1 704 ? -6.954 -8.330 31.268 1.00 85.75 704 GLN A C 1
ATOM 5522 O O . GLN A 1 704 ? -7.318 -8.981 32.240 1.00 85.75 704 GLN A O 1
ATOM 5527 N N . SER A 1 705 ? -5.671 -8.031 31.057 1.00 89.62 705 SER A N 1
ATOM 5528 C CA . SER A 1 705 ? -4.577 -8.477 31.918 1.00 89.62 705 SER A CA 1
ATOM 5529 C C . SER A 1 705 ? -3.602 -7.329 32.152 1.00 89.62 705 SER A C 1
ATOM 5531 O O . SER A 1 705 ? -2.519 -7.262 31.571 1.00 89.62 705 SER A O 1
ATOM 5533 N N . ILE A 1 706 ? -3.997 -6.377 32.988 1.00 91.31 706 ILE A N 1
ATOM 5534 C CA . ILE A 1 706 ? -3.216 -5.186 33.319 1.00 91.31 706 ILE A CA 1
ATOM 5535 C C . ILE A 1 706 ? -2.151 -5.569 34.343 1.00 91.31 706 ILE A C 1
ATOM 5537 O O . ILE A 1 706 ? -2.443 -6.202 35.357 1.00 91.31 706 ILE A O 1
ATOM 5541 N N . MET A 1 707 ? -0.894 -5.210 34.073 1.00 92.44 707 MET A N 1
ATOM 5542 C CA . MET A 1 707 ? 0.177 -5.376 35.055 1.00 92.44 707 MET A CA 1
ATOM 5543 C C . MET A 1 707 ? 0.173 -4.194 36.021 1.00 92.44 707 MET A C 1
ATOM 5545 O O . MET A 1 707 ? 0.205 -3.045 35.583 1.00 92.44 707 MET A O 1
ATOM 5549 N N . VAL A 1 708 ? 0.184 -4.482 37.321 1.00 92.38 708 VAL A N 1
ATOM 5550 C CA . VAL A 1 708 ? 0.258 -3.477 38.390 1.00 92.38 708 VAL A CA 1
ATOM 5551 C C . VAL A 1 708 ? 1.390 -3.833 39.344 1.00 92.38 708 VAL A C 1
ATOM 5553 O O . VAL A 1 708 ? 1.550 -4.994 39.724 1.00 92.38 708 VAL A O 1
ATOM 5556 N N . ILE A 1 709 ? 2.188 -2.835 39.724 1.00 92.12 709 ILE A N 1
ATOM 5557 C CA . ILE A 1 709 ? 3.250 -2.947 40.726 1.00 92.12 709 ILE A CA 1
ATOM 5558 C C . ILE A 1 709 ? 2.911 -2.048 41.918 1.00 92.12 709 ILE A C 1
ATOM 5560 O O . ILE A 1 709 ? 2.841 -0.830 41.763 1.00 92.12 709 ILE A O 1
ATOM 5564 N N . ASN A 1 710 ? 2.763 -2.639 43.104 1.00 92.19 710 ASN A N 1
ATOM 5565 C CA . ASN A 1 710 ? 2.662 -1.920 44.372 1.00 92.19 710 ASN A CA 1
ATOM 5566 C C . ASN A 1 710 ? 4.047 -1.378 44.763 1.00 92.19 710 ASN A C 1
ATOM 5568 O O . ASN A 1 710 ? 4.991 -2.138 45.000 1.00 92.19 710 ASN A O 1
ATOM 5572 N N . LEU A 1 711 ? 4.174 -0.058 44.810 1.00 90.88 711 LEU A N 1
ATOM 5573 C CA . LEU A 1 711 ? 5.415 0.656 45.091 1.00 90.88 711 LEU A CA 1
ATOM 5574 C C . LEU A 1 711 ? 5.814 0.612 46.570 1.00 90.88 711 LEU A C 1
ATOM 5576 O O . LEU A 1 711 ? 7.004 0.740 46.843 1.00 90.88 711 LEU A O 1
ATOM 5580 N N . ASP A 1 712 ? 4.884 0.358 47.494 1.00 92.12 712 ASP A N 1
ATOM 5581 C CA . ASP A 1 712 ? 5.197 0.189 48.922 1.00 92.12 712 ASP A CA 1
ATOM 5582 C C . ASP A 1 712 ? 5.896 -1.152 49.188 1.00 92.12 712 ASP A C 1
ATOM 5584 O O . ASP A 1 712 ? 6.727 -1.269 50.088 1.00 92.12 712 ASP A O 1
ATOM 5588 N N . ARG A 1 713 ? 5.589 -2.174 48.377 1.00 92.94 713 ARG A N 1
ATOM 5589 C CA . ARG A 1 713 ? 6.209 -3.509 48.456 1.00 92.94 713 ARG A CA 1
ATOM 5590 C C . ARG A 1 713 ? 7.420 -3.675 47.539 1.00 92.94 713 ARG A C 1
ATOM 5592 O O . ARG A 1 713 ? 8.275 -4.528 47.777 1.00 92.94 713 ARG A O 1
ATOM 5599 N N . CYS A 1 714 ? 7.499 -2.916 46.448 1.00 92.38 714 CYS A N 1
ATOM 5600 C CA . CYS A 1 714 ? 8.524 -3.109 45.427 1.00 92.38 714 CYS A CA 1
ATOM 5601 C C . CYS A 1 714 ? 9.902 -2.594 45.873 1.00 92.38 714 CYS A C 1
ATOM 5603 O O . CYS A 1 714 ? 10.148 -1.394 45.945 1.00 92.38 714 CYS A O 1
ATOM 5605 N N . THR A 1 715 ? 10.862 -3.506 46.040 1.00 92.75 715 THR A N 1
ATOM 5606 C CA . THR A 1 715 ? 12.256 -3.177 46.401 1.00 92.75 715 THR A CA 1
ATOM 5607 C C . THR A 1 715 ? 13.159 -2.869 45.202 1.00 92.75 715 THR A C 1
ATOM 5609 O O . THR A 1 715 ? 14.340 -2.582 45.377 1.00 92.75 715 THR A O 1
ATOM 5612 N N . ARG A 1 716 ? 12.628 -2.930 43.970 1.00 87.31 716 ARG A N 1
ATOM 5613 C CA . ARG A 1 716 ? 13.376 -2.736 42.709 1.00 87.31 716 ARG A CA 1
ATOM 5614 C C . ARG A 1 716 ? 14.575 -3.691 42.522 1.00 87.31 716 ARG A C 1
ATOM 5616 O O . ARG A 1 716 ? 15.533 -3.311 41.863 1.00 87.31 716 ARG A O 1
ATOM 5623 N N . CYS A 1 717 ? 14.503 -4.927 43.024 1.00 88.56 717 CYS A N 1
ATOM 5624 C CA . CYS A 1 717 ? 15.570 -5.945 42.923 1.00 88.56 717 CYS A CA 1
ATOM 5625 C C . CYS A 1 717 ? 15.838 -6.520 41.508 1.00 88.56 717 CYS A C 1
ATOM 5627 O O . CYS A 1 717 ? 16.808 -7.253 41.314 1.00 88.56 717 CYS A O 1
ATOM 5629 N N . ASP A 1 718 ? 14.987 -6.199 40.526 1.00 86.31 718 ASP A N 1
ATOM 5630 C CA . ASP A 1 718 ? 15.036 -6.660 39.125 1.00 86.31 718 ASP A CA 1
ATOM 5631 C C . ASP A 1 718 ? 14.810 -8.157 38.866 1.00 86.31 718 ASP A C 1
ATOM 5633 O O . ASP A 1 718 ? 14.885 -8.598 37.719 1.00 86.31 718 ASP A O 1
ATOM 5637 N N . ASP A 1 719 ? 14.413 -8.935 39.872 1.00 87.44 719 ASP A N 1
ATOM 5638 C CA . ASP A 1 719 ? 14.116 -10.367 39.700 1.00 87.44 719 ASP A CA 1
ATOM 5639 C C . ASP A 1 719 ? 12.963 -10.630 38.716 1.00 87.44 719 ASP A C 1
ATOM 5641 O O . ASP A 1 719 ? 12.967 -11.623 37.987 1.00 87.44 719 ASP A O 1
ATOM 5645 N N . CYS A 1 720 ? 11.998 -9.711 38.625 1.00 87.56 720 CYS A N 1
ATOM 5646 C CA . CYS A 1 720 ? 10.913 -9.779 37.642 1.00 87.56 720 CYS A CA 1
ATOM 5647 C C . CYS A 1 720 ? 11.399 -9.565 36.198 1.00 87.56 720 CYS A C 1
ATOM 5649 O O . CYS A 1 720 ? 10.895 -10.213 35.280 1.00 87.56 720 CYS A O 1
ATOM 5651 N N . VAL A 1 721 ? 12.390 -8.691 35.988 1.00 84.88 721 VAL A N 1
ATOM 5652 C CA . VAL A 1 721 ? 12.966 -8.410 34.663 1.00 84.88 721 VAL A CA 1
ATOM 5653 C C . VAL A 1 721 ? 13.862 -9.567 34.231 1.00 84.88 721 VAL A C 1
ATOM 5655 O O . VAL A 1 721 ? 13.706 -10.071 33.121 1.00 84.88 721 VAL A O 1
ATOM 5658 N N . LYS A 1 722 ? 14.735 -10.042 35.132 1.00 78.44 722 LYS A N 1
ATOM 5659 C CA . LYS A 1 722 ? 15.625 -11.190 34.889 1.00 78.44 722 LYS A CA 1
ATOM 5660 C C . LYS A 1 722 ? 14.834 -12.450 34.549 1.00 78.44 722 LYS A C 1
ATOM 5662 O O . LYS A 1 722 ? 15.072 -13.045 33.509 1.00 78.44 722 LYS A O 1
ATOM 5667 N N . ALA A 1 723 ? 13.822 -12.789 35.351 1.00 84.94 723 ALA A N 1
ATOM 5668 C CA . ALA A 1 723 ? 12.993 -13.967 35.096 1.00 84.94 723 ALA A CA 1
ATOM 5669 C C . ALA A 1 723 ? 12.232 -13.887 33.762 1.00 84.94 723 ALA A C 1
ATOM 5671 O O . ALA A 1 723 ? 12.016 -14.906 33.112 1.00 84.94 723 ALA A O 1
ATOM 5672 N N . CYS A 1 724 ? 11.827 -12.685 33.338 1.00 83.50 724 CYS A N 1
ATOM 5673 C CA . CYS A 1 724 ? 11.205 -12.495 32.032 1.00 83.50 724 CYS A CA 1
ATOM 5674 C C . CYS A 1 724 ? 12.213 -12.694 30.893 1.00 83.50 724 CYS A C 1
ATOM 5676 O O . CYS A 1 724 ? 11.902 -13.388 29.933 1.00 83.50 724 CYS A O 1
ATOM 5678 N N . ALA A 1 725 ? 13.420 -12.141 31.009 1.00 77.06 725 ALA A N 1
ATOM 5679 C CA . ALA A 1 725 ? 14.480 -12.342 30.025 1.00 77.06 725 ALA A CA 1
ATOM 5680 C C . ALA A 1 725 ? 14.883 -13.823 29.908 1.00 77.06 725 ALA A C 1
ATOM 5682 O O . ALA A 1 725 ? 14.957 -14.350 28.800 1.00 77.06 725 ALA A O 1
ATOM 5683 N N . ASP A 1 726 ? 15.052 -14.515 31.039 1.00 78.62 726 ASP A N 1
ATOM 5684 C CA . ASP A 1 726 ? 15.398 -15.942 31.088 1.00 78.62 726 ASP A CA 1
ATOM 5685 C C . ASP A 1 726 ? 14.334 -16.824 30.413 1.00 78.62 726 ASP A C 1
ATOM 5687 O O . ASP A 1 726 ? 14.656 -17.845 29.803 1.00 78.62 726 ASP A O 1
ATOM 5691 N N . ALA A 1 727 ? 13.060 -16.428 30.491 1.00 78.38 727 ALA A N 1
ATOM 5692 C CA . ALA A 1 727 ? 11.959 -17.116 29.821 1.00 78.38 727 ALA A CA 1
ATOM 5693 C C . ALA A 1 727 ? 11.878 -16.828 28.308 1.00 78.38 727 ALA A C 1
ATOM 5695 O O . ALA A 1 727 ? 11.167 -17.536 27.594 1.00 78.38 727 ALA A O 1
ATOM 5696 N N . HIS A 1 728 ? 12.576 -15.801 27.812 1.00 76.44 728 HIS A N 1
ATOM 5697 C CA . HIS A 1 728 ? 12.408 -15.259 26.462 1.00 76.44 728 HIS A CA 1
ATOM 5698 C C . HIS A 1 728 ? 13.748 -14.920 25.793 1.00 76.44 728 HIS A C 1
ATOM 5700 O O . HIS A 1 728 ? 13.960 -13.800 25.326 1.00 76.44 728 HIS A O 1
ATOM 5706 N N . ASP A 1 729 ? 14.652 -15.900 25.743 1.00 70.00 729 ASP A N 1
ATOM 5707 C CA . ASP A 1 729 ? 15.906 -15.846 24.976 1.00 70.00 729 ASP A CA 1
ATOM 5708 C C . ASP A 1 729 ? 16.791 -14.622 25.294 1.00 70.00 729 ASP A C 1
ATOM 5710 O O . ASP A 1 729 ? 17.500 -14.103 24.434 1.00 70.00 729 ASP A O 1
ATOM 5714 N N . GLY A 1 730 ? 16.745 -14.145 26.543 1.00 69.00 730 GLY A N 1
ATOM 5715 C CA . GLY A 1 730 ? 17.528 -13.007 27.028 1.00 69.00 730 GLY A CA 1
ATOM 5716 C C . GLY A 1 730 ? 16.868 -11.638 26.839 1.00 69.00 730 GLY A C 1
ATOM 5717 O O . GLY A 1 730 ? 17.412 -10.641 27.314 1.00 69.00 730 GLY A O 1
ATOM 5718 N N . TYR A 1 731 ? 15.686 -11.563 26.218 1.00 71.38 731 TYR A N 1
ATOM 5719 C CA . TYR A 1 731 ? 14.974 -10.305 25.978 1.00 71.38 731 TYR A CA 1
ATOM 5720 C C . TYR A 1 731 ? 13.713 -10.200 26.849 1.00 71.38 731 TYR A C 1
ATOM 5722 O O . TYR A 1 731 ? 12.725 -10.896 26.595 1.00 71.38 731 TYR A O 1
ATOM 5730 N N . PRO A 1 732 ? 13.682 -9.316 27.866 1.00 78.62 732 PRO A N 1
ATOM 5731 C CA . PRO A 1 732 ? 12.477 -9.119 28.658 1.00 78.62 732 PRO A CA 1
ATOM 5732 C C . PRO A 1 732 ? 11.366 -8.523 27.786 1.00 78.62 732 PRO A C 1
ATOM 5734 O O . PRO A 1 732 ? 11.578 -7.597 27.006 1.00 78.62 732 PRO A O 1
ATOM 5737 N N . ARG A 1 733 ? 10.147 -9.043 27.939 1.00 85.00 733 ARG A N 1
ATOM 5738 C CA . ARG A 1 733 ? 8.974 -8.649 27.140 1.00 85.00 733 ARG A CA 1
ATOM 5739 C C . ARG A 1 733 ? 8.127 -7.535 27.769 1.00 85.00 733 ARG A C 1
ATOM 5741 O O . ARG A 1 733 ? 7.004 -7.287 27.327 1.00 85.00 733 ARG A O 1
ATOM 5748 N N . PHE A 1 734 ? 8.642 -6.891 28.814 1.00 88.00 734 PHE A N 1
ATOM 5749 C CA . PHE A 1 734 ? 8.059 -5.711 29.450 1.00 88.00 734 PHE A CA 1
ATOM 5750 C C . PHE A 1 734 ? 9.168 -4.802 29.994 1.00 88.00 734 PHE A C 1
ATOM 5752 O O . PHE A 1 734 ? 10.270 -5.280 30.273 1.00 88.00 734 PHE A O 1
ATOM 5759 N N . ALA A 1 735 ? 8.867 -3.519 30.195 1.00 81.50 735 ALA A N 1
ATOM 5760 C CA . ALA A 1 735 ? 9.752 -2.594 30.899 1.00 81.50 735 ALA A CA 1
ATOM 5761 C C . ALA A 1 735 ? 9.180 -2.255 32.279 1.00 81.50 735 ALA A C 1
ATOM 5763 O O . ALA A 1 735 ? 7.999 -1.941 32.417 1.00 81.50 735 ALA A O 1
ATOM 5764 N N . ARG A 1 736 ? 10.023 -2.288 33.319 1.00 86.69 736 ARG A N 1
ATOM 5765 C CA . ARG A 1 736 ? 9.651 -1.968 34.712 1.00 86.69 736 ARG A CA 1
ATOM 5766 C C . ARG A 1 736 ? 9.585 -0.451 34.959 1.00 86.69 736 ARG A C 1
ATOM 5768 O O . ARG A 1 736 ? 10.066 0.058 35.970 1.00 86.69 736 ARG A O 1
ATOM 5775 N N . GLU A 1 737 ? 8.983 0.251 34.013 1.00 80.94 737 GLU A N 1
ATOM 5776 C CA . GLU A 1 737 ? 8.757 1.692 33.971 1.00 80.94 737 GLU A CA 1
ATOM 5777 C C . GLU A 1 737 ? 7.370 1.932 33.381 1.00 80.94 737 GLU A C 1
ATOM 5779 O O . GLU A 1 737 ? 6.908 1.132 32.570 1.00 80.94 737 GLU A O 1
ATOM 5784 N N . GLY A 1 738 ? 6.695 2.998 33.799 1.00 81.94 738 GLY A N 1
ATOM 5785 C CA . GLY A 1 738 ? 5.370 3.334 33.292 1.00 81.94 738 GLY A CA 1
ATOM 5786 C C . GLY A 1 738 ? 4.644 4.344 34.173 1.00 81.94 738 GLY A C 1
ATOM 5787 O O . GLY A 1 738 ? 5.248 4.971 35.054 1.00 81.94 738 GLY A O 1
ATOM 5788 N N . ARG A 1 739 ? 3.344 4.525 33.922 1.00 82.12 739 ARG A N 1
ATOM 5789 C CA . ARG A 1 739 ? 2.532 5.546 34.601 1.00 82.12 739 ARG A CA 1
ATOM 5790 C C . ARG A 1 739 ? 2.323 5.181 36.073 1.00 82.12 739 ARG A C 1
ATOM 5792 O O . ARG A 1 739 ? 2.219 4.006 36.419 1.00 82.12 739 ARG A O 1
ATOM 5799 N N . LYS A 1 740 ? 2.268 6.194 36.938 1.00 85.38 740 LYS A N 1
ATOM 5800 C CA . LYS A 1 740 ? 2.116 6.036 38.390 1.00 85.38 740 LYS A CA 1
ATOM 5801 C C . LYS A 1 740 ? 0.935 6.845 38.892 1.00 85.38 740 LYS A C 1
ATOM 5803 O O . LYS A 1 740 ? 0.747 7.980 38.460 1.00 85.38 740 LYS A O 1
ATOM 5808 N N . ILE A 1 741 ? 0.209 6.279 39.841 1.00 80.69 741 ILE A N 1
ATOM 5809 C CA . ILE A 1 741 ? -0.863 6.947 40.573 1.00 80.69 741 ILE A CA 1
ATOM 5810 C C . ILE A 1 741 ? -0.885 6.393 41.994 1.00 80.69 741 ILE A C 1
ATOM 5812 O O . ILE A 1 741 ? -0.950 5.183 42.199 1.00 80.69 741 ILE A O 1
ATOM 5816 N N . GLY A 1 742 ? -0.755 7.280 42.981 1.00 80.56 742 GLY A N 1
ATOM 5817 C CA . GLY A 1 742 ? -0.552 6.865 44.368 1.00 80.56 742 GLY A CA 1
ATOM 5818 C C . GLY A 1 742 ? 0.647 5.917 44.510 1.00 80.56 742 GLY A C 1
ATOM 5819 O O . GLY A 1 742 ? 1.746 6.209 44.033 1.00 80.56 742 GLY A O 1
ATOM 5820 N N . ASN A 1 743 ? 0.413 4.773 45.147 1.00 84.81 743 ASN A N 1
ATOM 5821 C CA . ASN A 1 743 ? 1.375 3.689 45.346 1.00 84.81 743 ASN A CA 1
ATOM 5822 C C . ASN A 1 743 ? 1.344 2.628 44.223 1.00 84.81 743 ASN A C 1
ATOM 5824 O O . ASN A 1 743 ? 2.072 1.642 44.308 1.00 84.81 743 ASN A O 1
ATOM 5828 N N . ALA A 1 744 ? 0.553 2.803 43.162 1.00 87.19 744 ALA A N 1
ATOM 5829 C CA . ALA A 1 744 ? 0.471 1.863 42.048 1.00 87.19 744 ALA A CA 1
ATOM 5830 C C . ALA A 1 744 ? 1.280 2.350 40.833 1.00 87.19 744 ALA A C 1
ATOM 5832 O O . ALA A 1 744 ? 1.220 3.518 40.436 1.00 87.19 744 ALA A O 1
ATOM 5833 N N . MET A 1 745 ? 2.026 1.438 40.205 1.00 88.88 745 MET A N 1
ATOM 5834 C CA . MET A 1 745 ? 2.687 1.657 38.916 1.00 88.88 745 MET A CA 1
ATOM 5835 C C . MET A 1 745 ? 2.171 0.674 37.866 1.00 88.88 745 MET A C 1
ATOM 5837 O O . MET A 1 745 ? 2.148 -0.532 38.102 1.00 88.88 745 MET A O 1
ATOM 5841 N N . PHE A 1 746 ? 1.840 1.199 36.690 1.00 89.25 746 PHE A N 1
ATOM 5842 C CA . PHE A 1 746 ? 1.419 0.453 35.506 1.00 89.25 746 PHE A CA 1
ATOM 5843 C C . PHE A 1 746 ? 2.593 0.374 34.522 1.00 89.25 746 PHE A C 1
ATOM 5845 O O . PHE A 1 746 ? 2.785 1.314 33.744 1.00 89.25 746 PHE A O 1
ATOM 5852 N N . PRO A 1 747 ? 3.441 -0.670 34.596 1.00 88.38 747 PRO A N 1
ATOM 5853 C CA . PRO A 1 747 ? 4.597 -0.812 33.718 1.00 88.38 747 PRO A CA 1
ATOM 5854 C C . PRO A 1 747 ? 4.204 -1.017 32.249 1.00 88.38 747 PRO A C 1
ATOM 5856 O O . PRO A 1 747 ? 3.101 -1.482 31.951 1.00 88.38 747 PRO A O 1
ATOM 5859 N N . HIS A 1 748 ? 5.141 -0.746 31.338 1.00 87.88 748 HIS A N 1
ATOM 5860 C CA . HIS A 1 748 ? 4.992 -1.038 29.913 1.00 87.88 748 HIS A CA 1
ATOM 5861 C C . HIS A 1 748 ? 5.004 -2.551 29.655 1.00 87.88 748 HIS A C 1
ATOM 5863 O O . HIS A 1 748 ? 6.035 -3.157 29.348 1.00 87.88 748 HIS A O 1
ATOM 5869 N N . ALA A 1 749 ? 3.842 -3.177 29.816 1.00 90.44 749 ALA A N 1
ATOM 5870 C CA . ALA A 1 749 ? 3.579 -4.582 29.562 1.00 90.44 749 ALA A CA 1
ATOM 5871 C C . ALA A 1 749 ? 2.245 -4.716 28.822 1.00 90.44 749 ALA A C 1
ATOM 5873 O O . ALA A 1 749 ? 1.266 -4.089 29.214 1.00 90.44 749 ALA A O 1
ATOM 5874 N N . CYS A 1 750 ? 2.174 -5.559 27.781 1.00 92.94 750 CYS A N 1
ATOM 5875 C CA . CYS A 1 750 ? 0.938 -5.751 27.006 1.00 92.94 750 CYS A CA 1
ATOM 5876 C C . CYS A 1 750 ? -0.269 -6.009 27.922 1.00 92.94 750 CYS A C 1
ATOM 5878 O O . CYS A 1 750 ? -0.175 -6.853 28.812 1.00 92.94 750 CYS A O 1
ATOM 5880 N N . MET A 1 751 ? -1.375 -5.297 27.679 1.00 92.12 751 MET A N 1
ATOM 5881 C CA . MET A 1 751 ? -2.605 -5.374 28.482 1.00 92.12 751 MET A CA 1
ATOM 5882 C C . MET A 1 751 ? -3.564 -6.481 28.023 1.00 92.12 751 MET A C 1
ATOM 5884 O O . MET A 1 751 ? -4.570 -6.717 28.683 1.00 92.12 751 MET A O 1
ATOM 5888 N N . HIS A 1 752 ? -3.266 -7.140 26.892 1.00 90.94 752 HIS A N 1
ATOM 5889 C CA . HIS A 1 752 ? -4.123 -8.146 26.248 1.00 90.94 752 HIS A CA 1
ATOM 5890 C C . HIS A 1 752 ? -5.555 -7.635 26.086 1.00 90.94 752 HIS A C 1
ATOM 5892 O O . HIS A 1 752 ? -6.480 -8.143 26.700 1.00 90.94 752 HIS A O 1
ATOM 5898 N N . CYS A 1 753 ? -5.700 -6.548 25.330 1.00 84.44 753 CYS A N 1
ATOM 5899 C CA . CYS A 1 753 ? -6.930 -5.769 25.300 1.00 84.44 753 CYS A CA 1
ATOM 5900 C C . CYS A 1 753 ? -8.139 -6.561 24.797 1.00 84.44 753 CYS A C 1
ATOM 5902 O O . CYS A 1 753 ? -7.963 -7.434 23.954 1.00 84.44 753 CYS A O 1
ATOM 5904 N N . ILE A 1 754 ? -9.348 -6.192 25.230 1.00 76.31 754 ILE A N 1
ATOM 5905 C CA . ILE A 1 754 ? -10.645 -6.650 24.697 1.00 76.31 754 ILE A CA 1
ATOM 5906 C C . ILE A 1 754 ? -10.827 -6.167 23.246 1.00 76.31 754 ILE A C 1
ATOM 5908 O O . ILE A 1 754 ? -11.307 -6.911 22.393 1.00 76.31 754 ILE A O 1
ATOM 5912 N N . ASP A 1 755 ? -10.361 -4.958 22.945 1.00 73.44 755 ASP A N 1
ATOM 5913 C CA . ASP A 1 755 ? -10.322 -4.370 21.607 1.00 73.44 755 ASP A CA 1
ATOM 5914 C C . ASP A 1 755 ? -8.874 -3.961 21.251 1.00 73.44 755 ASP A C 1
ATOM 5916 O O . ASP A 1 755 ? -8.410 -2.860 21.585 1.00 73.44 755 ASP A O 1
ATOM 5920 N N . PRO A 1 756 ? -8.075 -4.884 20.679 1.00 78.50 756 PRO A N 1
ATOM 5921 C CA . PRO A 1 756 ? -6.660 -4.664 20.421 1.00 78.50 756 PRO A CA 1
ATOM 5922 C C . PRO A 1 756 ? -6.422 -3.963 19.077 1.00 78.50 756 PRO A C 1
ATOM 5924 O O . PRO A 1 756 ? -6.150 -4.605 18.065 1.00 78.50 756 PRO A O 1
ATOM 5927 N N . LEU A 1 757 ? -6.356 -2.628 19.089 1.00 75.06 757 LEU A N 1
ATOM 5928 C CA . LEU A 1 757 ? -6.027 -1.811 17.903 1.00 75.06 757 LEU A CA 1
ATOM 5929 C C . LEU A 1 757 ? -4.692 -2.183 17.223 1.00 75.06 757 LEU A C 1
ATOM 5931 O O . LEU A 1 757 ? -4.461 -1.875 16.053 1.00 75.06 757 LEU A O 1
ATOM 5935 N N . CYS A 1 758 ? -3.781 -2.841 17.942 1.00 76.50 758 CYS A N 1
ATOM 5936 C CA . CYS A 1 758 ? -2.538 -3.354 17.373 1.00 76.50 758 CYS A CA 1
ATOM 5937 C C . CYS A 1 758 ? -2.746 -4.547 16.423 1.00 76.50 758 CYS A C 1
ATOM 5939 O O . CYS A 1 758 ? -1.919 -4.733 15.527 1.00 76.50 758 CYS A O 1
ATOM 5941 N N . MET A 1 759 ? -3.830 -5.318 16.584 1.00 78.44 759 MET A N 1
ATOM 5942 C CA . MET A 1 759 ? -4.228 -6.373 15.647 1.00 78.44 759 MET A CA 1
ATOM 5943 C C . MET A 1 759 ? -4.726 -5.772 14.331 1.00 78.44 759 MET A C 1
ATOM 5945 O O . MET A 1 759 ? -4.271 -6.206 13.275 1.00 78.44 759 MET A O 1
ATOM 5949 N N . ASP A 1 760 ? -5.525 -4.697 14.380 1.00 61.97 760 ASP A N 1
ATOM 5950 C CA . ASP A 1 760 ? -5.991 -3.969 13.184 1.00 61.97 760 ASP A CA 1
ATOM 5951 C C . ASP A 1 760 ? -4.841 -3.538 12.265 1.00 61.97 760 ASP A C 1
ATOM 5953 O O . ASP A 1 760 ? -4.964 -3.496 11.038 1.00 61.97 760 ASP A O 1
ATOM 5957 N N . GLY A 1 761 ? -3.714 -3.168 12.874 1.00 58.47 761 GLY A N 1
ATOM 5958 C CA . GLY A 1 761 ? -2.526 -2.713 12.171 1.00 58.47 761 GLY A CA 1
ATOM 5959 C C . GLY A 1 761 ? -1.671 -3.826 11.571 1.00 58.47 761 GLY A C 1
ATOM 5960 O O . GLY A 1 761 ? -0.688 -3.488 10.924 1.00 58.47 761 GLY A O 1
ATOM 5961 N N . CYS A 1 762 ? -1.961 -5.113 11.792 1.00 63.78 762 CYS A N 1
ATOM 5962 C CA . CYS A 1 762 ? -1.084 -6.206 11.368 1.00 63.78 762 CYS A CA 1
ATOM 5963 C C . CYS A 1 762 ? -1.409 -6.687 9.938 1.00 63.78 762 CYS A C 1
ATOM 5965 O O . CYS A 1 762 ? -2.373 -7.425 9.748 1.00 63.78 762 CYS A O 1
ATOM 5967 N N . PRO A 1 763 ? -0.599 -6.349 8.913 1.00 48.84 763 PRO A N 1
ATOM 5968 C CA . PRO A 1 763 ? -0.897 -6.720 7.529 1.00 48.84 763 PRO A CA 1
ATOM 5969 C C . PRO A 1 763 ? -0.677 -8.209 7.233 1.00 48.84 763 PRO A C 1
ATOM 5971 O O . PRO A 1 763 ? -1.201 -8.703 6.241 1.00 48.84 763 PRO A O 1
ATOM 5974 N N . SER A 1 764 ? 0.115 -8.912 8.053 1.00 54.78 764 SER A N 1
ATOM 5975 C CA . SER A 1 764 ? 0.432 -10.331 7.857 1.00 54.78 764 SER A CA 1
ATOM 5976 C C . SER A 1 764 ? -0.420 -11.281 8.698 1.00 54.78 764 SER A C 1
ATOM 5978 O O . SER A 1 764 ? -0.232 -12.486 8.596 1.00 54.78 764 SER A O 1
ATOM 5980 N N . GLY A 1 765 ? -1.303 -10.768 9.564 1.00 55.56 765 GLY A N 1
ATOM 5981 C CA . GLY A 1 765 ? -2.065 -11.600 10.505 1.00 55.56 765 GLY A CA 1
ATOM 5982 C C . GLY A 1 765 ? -1.219 -12.246 11.612 1.00 55.56 765 GLY A C 1
ATOM 5983 O O . GLY A 1 765 ? -1.719 -13.070 12.366 1.00 55.56 765 GLY A O 1
ATOM 5984 N N . ALA A 1 766 ? 0.058 -11.867 11.755 1.00 70.19 766 ALA A N 1
ATOM 5985 C CA . ALA A 1 766 ? 0.928 -12.387 12.814 1.00 70.19 766 ALA A CA 1
ATOM 5986 C C . ALA A 1 766 ? 0.378 -12.108 14.223 1.00 70.19 766 ALA A C 1
ATOM 5988 O O . ALA A 1 766 ? 0.604 -12.882 15.151 1.00 70.19 766 ALA A O 1
ATOM 5989 N N . LEU A 1 767 ? -0.331 -10.989 14.387 1.00 74.62 767 LEU A N 1
ATOM 5990 C CA . LEU A 1 767 ? -0.957 -10.580 15.638 1.00 74.62 767 LEU A CA 1
ATOM 5991 C C . LEU A 1 767 ? -2.393 -11.119 15.688 1.00 74.62 767 LEU A C 1
ATOM 5993 O O . LEU A 1 767 ? -3.224 -10.694 14.893 1.00 74.62 767 LEU A O 1
ATOM 5997 N N . HIS A 1 768 ? -2.669 -12.046 16.604 1.00 72.00 768 HIS A N 1
ATOM 5998 C CA . HIS A 1 768 ? -3.924 -12.809 16.659 1.00 72.00 768 HIS A CA 1
ATOM 5999 C C . HIS A 1 768 ? -4.357 -13.082 18.108 1.00 72.00 768 HIS A C 1
ATOM 6001 O O . HIS A 1 768 ? -3.576 -12.866 19.037 1.00 72.00 768 HIS A O 1
ATOM 6007 N N . ARG A 1 769 ? -5.590 -13.562 18.322 1.00 73.75 769 ARG A N 1
ATOM 6008 C CA . ARG A 1 769 ? -6.037 -14.049 19.639 1.00 73.75 769 ARG A CA 1
ATOM 6009 C C . ARG A 1 769 ? -5.775 -15.545 19.805 1.00 73.75 769 ARG A C 1
ATOM 6011 O O . ARG A 1 769 ? -6.028 -16.338 18.903 1.00 73.75 769 ARG A O 1
ATOM 6018 N N . SER A 1 770 ? -5.303 -15.921 20.987 1.00 70.19 770 SER A N 1
ATOM 6019 C CA . SER A 1 770 ? -5.216 -17.301 21.458 1.00 70.19 770 SER A CA 1
ATOM 6020 C C . SER A 1 770 ? -6.606 -17.930 21.524 1.00 70.19 770 SER A C 1
ATOM 6022 O O . SER A 1 770 ? -7.543 -17.328 22.049 1.00 70.19 770 SER A O 1
ATOM 6024 N N . LYS A 1 771 ? -6.726 -19.165 21.029 1.00 49.09 771 LYS A N 1
ATOM 6025 C CA . LYS A 1 771 ? -7.998 -19.901 20.977 1.00 49.09 771 LYS A CA 1
ATOM 6026 C C . LYS A 1 771 ? -8.514 -20.346 22.350 1.00 49.09 771 LYS A C 1
ATOM 6028 O O . LYS A 1 771 ? -9.713 -20.531 22.497 1.00 49.09 771 LYS A O 1
ATOM 6033 N N . GLN A 1 772 ? -7.635 -20.560 23.333 1.00 51.75 772 GLN A N 1
ATOM 6034 C CA . GLN A 1 772 ? -8.032 -21.137 24.627 1.00 51.75 772 GLN A CA 1
ATOM 6035 C C . GLN A 1 772 ? -8.530 -20.095 25.631 1.00 51.75 772 GLN A C 1
ATOM 6037 O O . GLN A 1 772 ? -9.463 -20.367 26.380 1.00 51.75 772 GLN A O 1
ATOM 6042 N N . HIS A 1 773 ? -7.914 -18.914 25.653 1.00 58.66 773 HIS A N 1
ATOM 6043 C CA . HIS A 1 773 ? -8.140 -17.926 26.713 1.00 58.66 773 HIS A CA 1
ATOM 6044 C C . HIS A 1 773 ? -8.198 -16.480 26.182 1.00 58.66 773 HIS A C 1
ATOM 6046 O O . HIS A 1 773 ? -8.346 -15.531 26.950 1.00 58.66 773 HIS A O 1
ATOM 6052 N N . GLY A 1 774 ? -8.143 -16.297 24.857 1.00 66.94 774 GLY A N 1
ATOM 6053 C CA . GLY A 1 774 ? -8.356 -15.007 24.209 1.00 66.94 774 GLY A CA 1
ATOM 6054 C C . GLY A 1 774 ? -7.165 -14.051 24.263 1.00 66.94 774 GLY A C 1
ATOM 6055 O O . GLY A 1 774 ? -7.307 -12.914 23.827 1.00 66.94 774 GLY A O 1
ATOM 6056 N N . GLU A 1 775 ? -5.984 -14.447 24.741 1.00 83.94 775 GLU A N 1
ATOM 6057 C CA . GLU A 1 775 ? -4.825 -13.555 24.801 1.00 83.94 775 GLU A CA 1
ATOM 6058 C C . GLU A 1 775 ? -4.407 -13.063 23.419 1.00 83.94 775 GLU A C 1
ATOM 6060 O O . GLU A 1 775 ? -4.272 -13.835 22.477 1.00 83.94 775 GLU A O 1
ATOM 6065 N N . VAL A 1 776 ? -4.082 -11.779 23.305 1.00 86.25 776 VAL A N 1
ATOM 6066 C CA . VAL A 1 776 ? -3.431 -11.250 22.101 1.00 86.25 776 VAL A CA 1
ATOM 6067 C C . VAL A 1 776 ? -2.002 -11.801 22.029 1.00 86.25 776 VAL A C 1
ATOM 6069 O O . VAL A 1 776 ? -1.242 -11.600 22.975 1.00 86.25 776 VAL A O 1
ATOM 6072 N N . LEU A 1 777 ? -1.594 -12.440 20.935 1.00 84.69 777 LEU A N 1
ATOM 6073 C CA . LEU A 1 777 ? -0.269 -13.040 20.723 1.00 84.69 777 LEU A CA 1
ATOM 6074 C C . LEU A 1 777 ? 0.351 -12.553 19.406 1.00 84.69 777 LEU A C 1
ATOM 6076 O O . LEU A 1 777 ? -0.360 -12.131 18.498 1.00 84.69 777 LEU A O 1
ATOM 6080 N N . ILE A 1 778 ? 1.685 -12.573 19.322 1.00 81.50 778 ILE A N 1
ATOM 6081 C CA . ILE A 1 778 ? 2.423 -12.365 18.068 1.00 81.50 778 ILE A CA 1
ATOM 6082 C C . ILE A 1 778 ? 3.047 -13.701 17.685 1.00 81.50 778 ILE A C 1
ATOM 6084 O O . ILE A 1 778 ? 3.914 -14.195 18.402 1.00 81.50 778 ILE A O 1
ATOM 6088 N N . ASP A 1 779 ? 2.645 -14.247 16.542 1.00 76.56 779 ASP A N 1
ATOM 6089 C CA . ASP A 1 779 ? 3.394 -15.306 15.881 1.00 76.56 779 ASP A CA 1
ATOM 6090 C C . ASP A 1 779 ? 4.651 -14.701 15.250 1.00 76.56 779 ASP A C 1
ATOM 6092 O O . ASP A 1 779 ? 4.600 -13.944 14.273 1.00 76.56 779 ASP A O 1
ATOM 6096 N N . ILE A 1 780 ? 5.796 -15.024 15.844 1.00 67.75 780 ILE A N 1
ATOM 6097 C CA . ILE A 1 780 ? 7.082 -14.504 15.405 1.00 67.75 780 ILE A CA 1
ATOM 6098 C C . ILE A 1 780 ? 7.448 -15.004 14.007 1.00 67.75 780 ILE A C 1
ATOM 6100 O O . ILE A 1 780 ? 8.112 -14.280 13.270 1.00 67.75 780 ILE A O 1
ATOM 6104 N N . ASP A 1 781 ? 7.002 -16.190 13.597 1.00 61.59 781 ASP A N 1
ATOM 6105 C CA . ASP A 1 781 ? 7.345 -16.768 12.297 1.00 61.59 781 ASP A CA 1
ATOM 6106 C C . ASP A 1 781 ? 6.561 -16.091 11.165 1.00 61.59 781 ASP A C 1
ATOM 6108 O O . ASP A 1 781 ? 7.114 -15.846 10.093 1.00 61.59 781 ASP A O 1
ATOM 6112 N N . THR A 1 782 ? 5.320 -15.682 11.441 1.00 58.91 782 THR A N 1
ATOM 6113 C CA . THR A 1 782 ? 4.455 -14.928 10.514 1.00 58.91 782 THR A CA 1
ATOM 6114 C C . THR A 1 782 ? 4.729 -13.411 10.541 1.00 58.91 782 THR A C 1
ATOM 6116 O O . THR A 1 782 ? 4.300 -12.655 9.660 1.00 58.91 782 THR A O 1
ATOM 6119 N N . CYS A 1 783 ? 5.449 -12.910 11.550 1.00 66.75 783 CYS A N 1
ATOM 6120 C CA . CYS A 1 783 ? 5.757 -11.487 11.678 1.00 66.75 783 CYS A CA 1
ATOM 6121 C C . CYS A 1 783 ? 6.740 -11.014 10.595 1.00 66.75 783 CYS A C 1
ATOM 6123 O O . CYS A 1 783 ? 7.920 -11.366 10.598 1.00 66.75 783 CYS A O 1
ATOM 6125 N N . VAL A 1 784 ? 6.262 -10.128 9.715 1.00 64.12 784 VAL A N 1
ATOM 6126 C CA . VAL A 1 784 ? 7.059 -9.530 8.624 1.00 64.12 784 VAL A CA 1
ATOM 6127 C C . VAL A 1 784 ? 7.860 -8.291 9.040 1.00 64.12 784 VAL A C 1
ATOM 6129 O O . VAL A 1 784 ? 8.529 -7.685 8.209 1.00 64.12 784 VAL A O 1
ATOM 6132 N N . GLY A 1 785 ? 7.766 -7.862 10.302 1.00 66.50 785 GLY A N 1
ATOM 6133 C CA . GLY A 1 785 ? 8.569 -6.741 10.798 1.00 66.50 785 GLY A CA 1
ATOM 6134 C C . GLY A 1 785 ? 8.139 -5.346 10.335 1.00 66.50 785 GLY A C 1
ATOM 6135 O O . GLY A 1 785 ? 8.921 -4.409 10.429 1.00 66.50 785 GLY A O 1
ATOM 6136 N N . CYS A 1 786 ? 6.902 -5.174 9.853 1.00 68.56 786 CYS A N 1
ATOM 6137 C CA . CYS A 1 786 ? 6.397 -3.889 9.334 1.00 68.56 786 CYS A CA 1
ATOM 6138 C C . CYS A 1 786 ? 6.208 -2.780 10.388 1.00 68.56 786 CYS A C 1
ATOM 6140 O O . CYS A 1 786 ? 5.854 -1.666 10.020 1.00 68.56 786 CYS A O 1
ATOM 6142 N N . THR A 1 787 ? 6.346 -3.113 11.677 1.00 77.12 787 THR A N 1
ATOM 6143 C CA . THR A 1 787 ? 6.208 -2.232 12.855 1.00 77.12 787 THR A CA 1
ATOM 6144 C C . THR A 1 787 ? 4.885 -1.468 13.014 1.00 77.12 787 THR A C 1
ATOM 6146 O O . THR A 1 787 ? 4.718 -0.760 14.001 1.00 77.12 787 THR A O 1
ATOM 6149 N N . MET A 1 788 ? 3.884 -1.671 12.154 1.00 71.44 788 MET A N 1
ATOM 6150 C CA . MET A 1 788 ? 2.573 -1.011 12.270 1.00 71.44 788 MET A CA 1
ATOM 6151 C C . MET A 1 788 ? 1.875 -1.262 13.616 1.00 71.44 788 MET A C 1
ATOM 6153 O O . MET A 1 788 ? 1.199 -0.385 14.141 1.00 71.44 788 MET A O 1
ATOM 6157 N N . CYS A 1 789 ? 2.050 -2.442 14.212 1.00 75.50 789 CYS A N 1
ATOM 6158 C CA . CYS A 1 789 ? 1.485 -2.738 15.529 1.00 75.50 789 CYS A CA 1
ATOM 6159 C C . CYS A 1 789 ? 2.142 -1.935 16.667 1.00 75.50 789 CYS A C 1
ATOM 6161 O O . CYS A 1 789 ? 1.471 -1.657 17.658 1.00 75.50 789 CYS A O 1
ATOM 6163 N N . VAL A 1 790 ? 3.408 -1.522 16.509 1.00 78.69 790 VAL A N 1
ATOM 6164 C CA . VAL A 1 790 ? 4.125 -0.663 17.468 1.00 78.69 790 VAL A CA 1
ATOM 6165 C C . VAL A 1 790 ? 3.438 0.695 17.542 1.00 78.69 790 VAL A C 1
ATOM 6167 O O . VAL A 1 790 ? 3.075 1.137 18.622 1.00 78.69 790 VAL A O 1
ATOM 6170 N N . THR A 1 791 ? 3.161 1.312 16.390 1.00 72.12 791 THR A N 1
ATOM 6171 C CA . THR A 1 791 ? 2.523 2.639 16.326 1.00 72.12 791 THR A CA 1
ATOM 6172 C C . THR A 1 791 ? 1.033 2.622 16.665 1.00 72.12 791 THR A C 1
ATOM 6174 O O . THR A 1 791 ? 0.458 3.661 16.973 1.00 72.12 791 THR A O 1
ATOM 6177 N N . LYS A 1 792 ? 0.382 1.455 16.590 1.00 77.25 792 LYS A N 1
ATOM 6178 C CA . LYS A 1 792 ? -1.046 1.283 16.896 1.00 77.25 792 LYS A CA 1
ATOM 6179 C C . LYS A 1 792 ? -1.335 0.936 18.353 1.00 77.25 792 LYS A C 1
ATOM 6181 O O . LYS A 1 792 ? -2.493 0.987 18.761 1.00 77.25 792 LYS A O 1
ATOM 6186 N N . CYS A 1 793 ? -0.328 0.553 19.135 1.00 79.38 793 CYS A N 1
ATOM 6187 C C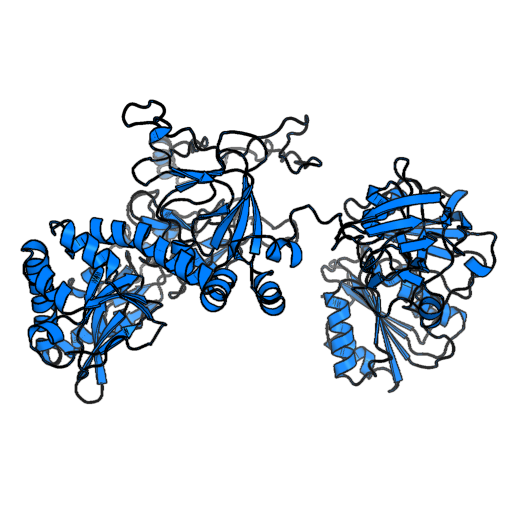A . CYS A 1 793 ? -0.534 0.248 20.541 1.00 79.38 793 CYS A CA 1
ATOM 6188 C C . CYS A 1 793 ? -0.709 1.545 21.341 1.00 79.38 793 CYS A C 1
ATOM 6190 O O . CYS A 1 793 ? 0.262 2.238 21.601 1.00 79.38 793 CYS A O 1
ATOM 6192 N N . ILE A 1 794 ? -1.928 1.825 21.805 1.00 79.44 794 ILE A N 1
ATOM 6193 C CA . ILE A 1 794 ? -2.257 3.026 22.604 1.00 79.44 794 ILE A CA 1
ATOM 6194 C C . ILE A 1 794 ? -1.540 3.109 23.965 1.00 79.44 794 ILE A C 1
ATOM 6196 O O . ILE A 1 794 ? -1.596 4.134 24.636 1.00 79.44 794 ILE A O 1
ATOM 6200 N N . TYR A 1 795 ? -0.870 2.029 24.372 1.00 84.56 795 TYR A N 1
ATOM 6201 C CA . TYR A 1 795 ? -0.116 1.935 25.623 1.00 84.56 795 TYR A CA 1
ATOM 6202 C C . TYR A 1 795 ? 1.401 1.834 25.410 1.00 84.56 795 TYR A C 1
ATOM 6204 O O . TYR A 1 795 ? 2.130 1.636 26.381 1.00 84.56 795 TYR A O 1
ATOM 6212 N N . ASP A 1 796 ? 1.868 1.867 24.156 1.00 81.56 796 ASP A N 1
ATOM 6213 C CA . ASP A 1 796 ? 3.284 1.706 23.794 1.00 81.56 796 ASP A CA 1
ATOM 6214 C C . ASP A 1 796 ? 3.914 0.395 24.314 1.00 81.56 796 ASP A C 1
ATOM 6216 O O . ASP A 1 796 ? 5.087 0.319 24.669 1.00 81.56 796 ASP A O 1
ATOM 6220 N N . ASN A 1 797 ? 3.117 -0.676 24.362 1.00 88.31 797 ASN A N 1
ATOM 6221 C CA . ASN A 1 797 ? 3.502 -1.965 24.949 1.00 88.31 797 ASN A CA 1
ATOM 6222 C C . ASN A 1 797 ? 4.074 -2.981 23.944 1.00 88.31 797 ASN A C 1
ATOM 6224 O O . ASN A 1 797 ? 4.244 -4.157 24.282 1.00 88.31 797 ASN A O 1
ATOM 6228 N N . ILE A 1 798 ? 4.310 -2.566 22.698 1.00 85.62 798 ILE A N 1
ATOM 6229 C CA . ILE A 1 798 ? 4.882 -3.401 21.636 1.00 85.62 798 ILE A CA 1
ATOM 6230 C C . ILE A 1 798 ? 6.160 -2.734 21.152 1.00 85.62 798 ILE A C 1
ATOM 6232 O O . ILE A 1 798 ? 6.152 -1.556 20.815 1.00 85.62 798 ILE A O 1
ATOM 6236 N N . VAL A 1 799 ? 7.242 -3.499 21.071 1.00 79.12 799 VAL A N 1
ATOM 6237 C CA . VAL A 1 799 ? 8.556 -3.030 20.616 1.00 79.12 799 VAL A CA 1
ATOM 6238 C C . VAL A 1 799 ? 8.997 -3.813 19.385 1.00 79.12 799 VAL A C 1
ATOM 6240 O O . VAL A 1 799 ? 8.538 -4.929 19.169 1.00 79.12 799 VAL A O 1
ATOM 6243 N N . ALA A 1 800 ? 9.875 -3.254 18.556 1.00 77.62 800 ALA A N 1
ATOM 6244 C CA . ALA A 1 800 ? 10.494 -3.977 17.446 1.00 77.62 800 ALA A CA 1
ATOM 6245 C C . ALA A 1 800 ? 11.946 -4.305 17.804 1.00 77.62 800 ALA A C 1
ATOM 6247 O O . ALA A 1 800 ? 12.729 -3.394 18.064 1.00 77.62 800 ALA A O 1
ATOM 6248 N N . LEU A 1 801 ? 12.295 -5.592 17.826 1.00 69.38 801 LEU A N 1
ATOM 6249 C CA . LEU A 1 801 ? 13.627 -6.076 18.185 1.00 69.38 801 LEU A CA 1
ATOM 6250 C C . LEU A 1 801 ? 14.253 -6.862 17.026 1.00 69.38 801 LEU A C 1
ATOM 6252 O O . LEU A 1 801 ? 13.532 -7.538 16.289 1.00 69.38 801 LEU A O 1
ATOM 6256 N N . PRO A 1 802 ? 15.578 -6.780 16.838 1.00 64.56 802 PRO A N 1
ATOM 6257 C CA . PRO A 1 802 ? 16.276 -7.583 15.845 1.00 64.56 802 PRO A CA 1
ATOM 6258 C C . PRO A 1 802 ? 16.263 -9.069 16.232 1.00 64.56 802 PRO A C 1
ATOM 6260 O O . PRO A 1 802 ? 16.457 -9.416 17.395 1.00 64.56 802 PRO A O 1
ATOM 6263 N N . VAL A 1 803 ? 16.041 -9.952 15.258 1.00 64.94 803 VAL A N 1
ATOM 6264 C CA . VAL A 1 803 ? 16.047 -11.408 15.477 1.00 64.94 803 VAL A CA 1
ATOM 6265 C C . VAL A 1 803 ? 17.483 -11.922 15.458 1.00 64.94 803 VAL A C 1
ATOM 6267 O O . VAL A 1 803 ? 18.179 -11.742 14.462 1.00 64.94 803 VAL A O 1
ATOM 6270 N N . ALA A 1 804 ? 17.931 -12.567 16.534 1.00 58.62 804 ALA A N 1
ATOM 6271 C CA . ALA A 1 804 ? 19.230 -13.238 16.588 1.00 58.62 804 ALA A CA 1
ATOM 6272 C C . ALA A 1 804 ? 19.139 -14.679 16.046 1.00 58.62 804 ALA A C 1
ATOM 6274 O O . ALA A 1 804 ? 18.240 -15.428 16.418 1.00 58.62 804 ALA A O 1
ATOM 6275 N N . GLU A 1 805 ? 20.077 -15.078 15.183 1.00 49.25 805 GLU A N 1
ATOM 6276 C CA . GLU A 1 805 ? 20.242 -16.453 14.681 1.00 49.25 805 GLU A CA 1
ATOM 6277 C C . GLU A 1 805 ? 20.870 -17.374 15.735 1.00 49.25 805 GLU A C 1
ATOM 6279 O O . GLU A 1 805 ? 20.600 -18.572 15.768 1.00 49.25 805 GLU A O 1
ATOM 6284 N N . THR A 1 806 ? 21.706 -16.820 16.618 1.00 45.47 806 THR A N 1
ATOM 6285 C CA . THR A 1 806 ? 22.283 -17.519 17.775 1.00 45.47 806 THR A CA 1
ATOM 6286 C C . THR A 1 806 ? 22.467 -16.546 18.937 1.00 45.47 806 THR A C 1
ATOM 6288 O O . THR A 1 806 ? 23.084 -15.495 18.780 1.00 45.47 806 THR A O 1
ATOM 6291 N N . VAL A 1 807 ? 21.956 -16.908 20.118 1.00 44.09 807 VAL A N 1
ATOM 6292 C CA . VAL A 1 807 ? 22.243 -16.210 21.381 1.00 44.09 807 VAL A CA 1
ATOM 6293 C C . VAL A 1 807 ? 23.348 -16.997 22.088 1.00 44.09 807 VAL A C 1
ATOM 6295 O O . VAL A 1 807 ? 23.092 -18.014 22.729 1.00 44.09 807 VAL A O 1
ATOM 6298 N N . MET A 1 808 ? 24.601 -16.584 21.898 1.00 41.41 808 MET A N 1
ATOM 6299 C CA . MET A 1 808 ? 25.747 -17.125 22.638 1.00 41.41 808 MET A CA 1
ATOM 6300 C C . MET A 1 808 ? 25.931 -16.285 23.906 1.00 41.41 808 MET A C 1
ATOM 6302 O O . MET A 1 808 ? 25.938 -15.063 23.822 1.00 41.41 808 MET A O 1
ATOM 6306 N N . MET A 1 809 ? 26.113 -16.913 25.072 1.00 39.16 809 MET A N 1
ATOM 6307 C CA . MET A 1 809 ? 26.254 -16.196 26.356 1.00 39.16 809 MET A CA 1
ATOM 6308 C C . MET A 1 809 ? 27.493 -15.279 26.444 1.00 39.16 809 MET A C 1
ATOM 6310 O O . MET A 1 809 ? 27.539 -14.459 27.352 1.00 39.16 809 MET A O 1
ATOM 6314 N N . ASP A 1 810 ? 28.443 -15.371 25.500 1.00 36.25 810 ASP A N 1
ATOM 6315 C CA . ASP A 1 810 ? 29.736 -14.664 25.535 1.00 36.25 810 ASP A CA 1
ATOM 6316 C C . ASP A 1 810 ? 30.184 -14.080 24.167 1.00 36.25 810 ASP A C 1
ATOM 6318 O O . ASP A 1 810 ? 31.377 -13.861 23.951 1.00 36.25 810 ASP A O 1
ATOM 6322 N N . ALA A 1 811 ? 29.274 -13.854 23.210 1.00 41.34 811 ALA A N 1
ATOM 6323 C CA . ALA A 1 811 ? 29.616 -13.255 21.911 1.00 41.34 811 ALA A CA 1
ATOM 6324 C C . ALA A 1 811 ? 28.547 -12.264 21.435 1.00 41.34 811 ALA A C 1
ATOM 6326 O O . ALA A 1 811 ? 27.386 -12.370 21.833 1.00 41.34 811 ALA A O 1
ATOM 6327 N N . ASP A 1 812 ? 28.940 -11.328 20.564 1.00 40.06 812 ASP A N 1
ATOM 6328 C CA . ASP A 1 812 ? 27.992 -10.416 19.926 1.00 40.06 812 ASP A CA 1
ATOM 6329 C C . ASP A 1 812 ? 26.909 -11.226 19.186 1.00 40.06 812 ASP A C 1
ATOM 6331 O O . ASP A 1 812 ? 27.239 -12.138 18.417 1.00 40.06 812 ASP A O 1
ATOM 6335 N N . PRO A 1 813 ? 25.617 -10.937 19.419 1.00 49.81 813 PRO A N 1
ATOM 6336 C CA . PRO A 1 813 ? 24.522 -11.664 18.789 1.00 49.81 813 PRO A CA 1
ATOM 6337 C C . PRO A 1 813 ? 24.600 -11.540 17.264 1.00 49.81 813 PRO A C 1
ATOM 6339 O O . PRO A 1 813 ? 24.630 -10.440 16.708 1.00 49.81 813 PRO A O 1
ATOM 6342 N N . VAL A 1 814 ? 24.602 -12.684 16.577 1.00 54.59 814 VAL A N 1
ATOM 6343 C CA . VAL A 1 814 ? 24.526 -12.726 15.113 1.00 54.59 814 VAL A CA 1
ATOM 6344 C C . VAL A 1 814 ? 23.072 -12.517 14.727 1.00 54.59 814 VAL A C 1
ATOM 6346 O O . VAL A 1 814 ? 22.234 -13.384 14.965 1.00 54.59 814 VAL A O 1
ATOM 6349 N N . TYR A 1 815 ? 22.754 -11.350 14.177 1.00 60.53 815 TYR A N 1
ATOM 6350 C CA . TYR A 1 815 ? 21.393 -11.020 13.770 1.00 60.53 815 TYR A CA 1
ATOM 6351 C C . TYR A 1 815 ? 21.072 -11.565 12.385 1.00 60.53 815 TYR A C 1
ATOM 6353 O O . TYR A 1 815 ? 21.891 -11.485 11.474 1.00 60.53 815 TYR A O 1
ATOM 6361 N N . GLN A 1 816 ? 19.839 -12.036 12.209 1.00 57.31 816 GLN A N 1
ATOM 6362 C CA . GLN A 1 816 ? 19.302 -12.339 10.895 1.00 57.31 816 GLN A CA 1
ATOM 6363 C C . GLN A 1 816 ? 19.284 -11.045 10.082 1.00 57.31 816 GLN A C 1
ATOM 6365 O O . GLN A 1 816 ? 18.642 -10.073 10.481 1.00 57.31 816 GLN A O 1
ATOM 6370 N N . LEU A 1 817 ? 19.984 -11.012 8.950 1.00 53.00 817 LEU A N 1
ATOM 6371 C CA . LEU A 1 817 ? 20.058 -9.827 8.099 1.00 53.00 817 LEU A CA 1
ATOM 6372 C C . LEU A 1 817 ? 19.077 -9.944 6.936 1.00 53.00 817 LEU A C 1
ATOM 6374 O O . LEU A 1 817 ? 18.917 -10.999 6.325 1.00 53.00 817 LEU A O 1
ATOM 6378 N N . ASN A 1 818 ? 18.410 -8.841 6.609 1.00 48.72 818 ASN A N 1
ATOM 6379 C CA . ASN A 1 818 ? 17.566 -8.768 5.431 1.00 48.72 818 ASN A CA 1
ATOM 6380 C C . ASN A 1 818 ? 18.464 -8.785 4.175 1.00 48.72 818 ASN A C 1
ATOM 6382 O O . ASN A 1 818 ? 19.261 -7.859 3.995 1.00 48.72 818 ASN A O 1
ATOM 6386 N N . PRO A 1 819 ? 18.310 -9.770 3.268 1.00 41.53 819 PRO A N 1
ATOM 6387 C CA . PRO A 1 819 ? 19.179 -9.918 2.097 1.00 41.53 819 PRO A CA 1
ATOM 6388 C C . PRO A 1 819 ? 19.184 -8.702 1.159 1.00 41.53 819 PRO A C 1
ATOM 6390 O O . PRO A 1 819 ? 20.118 -8.517 0.385 1.00 41.53 819 PRO A O 1
ATOM 6393 N N . ALA A 1 820 ? 18.143 -7.865 1.206 1.00 38.56 820 ALA A N 1
ATOM 6394 C CA . ALA A 1 820 ? 18.010 -6.696 0.345 1.00 38.56 820 ALA A CA 1
ATOM 6395 C C . ALA A 1 820 ? 18.794 -5.469 0.841 1.00 38.56 820 ALA A C 1
ATOM 6397 O O . ALA A 1 820 ? 19.149 -4.611 0.032 1.00 38.56 820 ALA A O 1
ATOM 6398 N N . ASN A 1 821 ? 19.030 -5.340 2.151 1.00 46.12 821 ASN A N 1
ATOM 6399 C CA . ASN A 1 821 ? 19.615 -4.125 2.738 1.00 46.12 821 ASN A CA 1
ATOM 6400 C C . ASN A 1 821 ? 20.665 -4.374 3.832 1.00 46.12 821 ASN A C 1
ATOM 6402 O O . ASN A 1 821 ? 21.183 -3.407 4.388 1.00 46.12 821 ASN A O 1
ATOM 6406 N N . ASN A 1 822 ? 20.963 -5.639 4.133 1.00 50.50 822 ASN A N 1
ATOM 6407 C CA . ASN A 1 822 ? 21.917 -6.091 5.142 1.00 50.50 822 ASN A CA 1
ATOM 6408 C C . ASN A 1 822 ? 21.676 -5.528 6.558 1.00 50.50 822 ASN A C 1
ATOM 6410 O O . ASN A 1 822 ? 22.587 -5.497 7.380 1.00 50.50 822 ASN A O 1
ATOM 6414 N N . LYS A 1 823 ? 20.456 -5.058 6.853 1.00 50.84 823 LYS A N 1
ATOM 6415 C CA . LYS A 1 823 ? 20.047 -4.630 8.196 1.00 50.84 823 LYS A CA 1
ATOM 6416 C C . LYS A 1 823 ? 19.435 -5.800 8.964 1.00 50.84 823 LYS A C 1
ATOM 6418 O O . LYS A 1 823 ? 18.822 -6.659 8.327 1.00 50.84 823 LYS A O 1
ATOM 6423 N N . PRO A 1 824 ? 19.509 -5.804 10.305 1.00 55.25 824 PRO A N 1
ATOM 6424 C CA . PRO A 1 824 ? 18.802 -6.782 11.120 1.00 55.25 824 PRO A CA 1
ATOM 6425 C C . PRO A 1 824 ? 17.309 -6.832 10.783 1.00 55.25 824 PRO A C 1
ATOM 6427 O O . PRO A 1 824 ? 16.644 -5.795 10.699 1.00 55.25 824 PRO A O 1
ATOM 6430 N N . VAL A 1 825 ? 16.781 -8.038 10.591 1.00 63.25 825 VAL A N 1
ATOM 6431 C CA . VAL A 1 825 ? 15.347 -8.291 10.482 1.00 63.25 825 VAL A CA 1
ATOM 6432 C C . VAL A 1 825 ? 14.737 -7.958 11.834 1.00 63.25 825 VAL A C 1
ATOM 6434 O O . VAL A 1 825 ? 14.996 -8.630 12.832 1.00 63.25 825 VAL A O 1
ATOM 6437 N N . LEU A 1 826 ? 13.947 -6.890 11.868 1.00 71.94 826 LEU A N 1
ATOM 6438 C CA . LEU A 1 826 ? 13.213 -6.492 13.059 1.00 71.94 826 LEU A CA 1
ATOM 6439 C C . LEU A 1 826 ? 11.906 -7.273 13.120 1.00 71.94 826 LEU A C 1
ATOM 6441 O O . LEU A 1 826 ? 11.189 -7.355 12.126 1.00 71.94 826 LEU A O 1
ATOM 6445 N N . LYS A 1 827 ? 11.563 -7.800 14.291 1.00 78.75 827 LYS A N 1
ATOM 6446 C CA . LYS A 1 827 ? 10.250 -8.381 14.561 1.00 78.75 827 LYS A CA 1
ATOM 6447 C C . LYS A 1 827 ? 9.629 -7.752 15.794 1.00 78.75 827 LYS A C 1
ATOM 6449 O O . LYS A 1 827 ? 10.316 -7.332 16.723 1.00 78.75 827 LYS A O 1
ATOM 6454 N N . SER A 1 828 ? 8.307 -7.642 15.770 1.00 82.69 828 SER A N 1
ATOM 6455 C CA . SER A 1 828 ? 7.560 -7.054 16.873 1.00 82.69 828 SER A CA 1
ATOM 6456 C C . SER A 1 828 ? 7.455 -8.037 18.035 1.00 82.69 828 SER A C 1
ATOM 6458 O O . SER A 1 828 ? 7.146 -9.208 17.839 1.00 82.69 828 SER A O 1
ATOM 6460 N N . MET A 1 829 ? 7.699 -7.540 19.240 1.00 83.31 829 MET A N 1
ATOM 6461 C CA . MET A 1 829 ? 7.744 -8.281 20.493 1.00 83.31 829 MET A CA 1
ATOM 6462 C C . MET A 1 829 ? 6.900 -7.546 21.533 1.00 83.31 829 MET A C 1
ATOM 6464 O O . MET A 1 829 ? 6.838 -6.317 21.563 1.00 83.31 829 MET A O 1
ATOM 6468 N N . LYS A 1 830 ? 6.233 -8.309 22.392 1.00 90.88 830 LYS A N 1
ATOM 6469 C CA . LYS A 1 830 ? 5.426 -7.812 23.511 1.00 90.88 830 LYS A CA 1
ATOM 6470 C C . LYS A 1 830 ? 5.249 -8.931 24.528 1.00 90.88 830 LYS A C 1
ATOM 6472 O O . LYS A 1 830 ? 5.461 -10.095 24.187 1.00 90.88 830 LYS A O 1
ATOM 6477 N N . CYS A 1 831 ? 4.787 -8.611 25.733 1.00 91.31 831 CYS A N 1
ATOM 6478 C CA . CYS A 1 831 ? 4.406 -9.644 26.693 1.00 91.31 831 CYS A CA 1
ATOM 6479 C C . CYS A 1 831 ? 3.334 -10.578 26.101 1.00 91.31 831 CYS A C 1
ATOM 6481 O O . CYS A 1 831 ? 2.381 -10.130 25.460 1.00 91.31 831 CYS A O 1
ATOM 6483 N N . ASP A 1 832 ? 3.532 -11.875 26.294 1.00 89.75 832 ASP A N 1
ATOM 6484 C CA . ASP A 1 832 ? 2.670 -12.979 25.871 1.00 89.75 832 ASP A CA 1
ATOM 6485 C C . ASP A 1 832 ? 2.080 -13.723 27.079 1.00 89.75 832 ASP A C 1
ATOM 6487 O O . ASP A 1 832 ? 1.644 -14.856 26.944 1.00 89.75 832 ASP A O 1
ATOM 6491 N N . LEU A 1 833 ? 2.123 -13.111 28.269 1.00 90.31 833 LEU A N 1
ATOM 6492 C CA . LEU A 1 833 ? 1.750 -13.713 29.558 1.00 90.31 833 LEU A CA 1
ATOM 6493 C C . LEU A 1 833 ? 2.450 -15.039 29.873 1.00 90.31 833 LEU A C 1
ATOM 6495 O O . LEU A 1 833 ? 2.015 -15.746 30.773 1.00 90.31 833 LEU A O 1
ATOM 6499 N N . CYS A 1 834 ? 3.549 -15.355 29.182 1.00 87.00 834 CYS A N 1
ATOM 6500 C CA . CYS A 1 834 ? 4.220 -16.639 29.306 1.00 87.00 834 CYS A CA 1
ATOM 6501 C C . CYS A 1 834 ? 3.286 -17.839 29.024 1.00 87.00 834 CYS A C 1
ATOM 6503 O O . CYS A 1 834 ? 3.581 -18.932 29.509 1.00 87.00 834 CYS A O 1
ATOM 6505 N N . VAL A 1 835 ? 2.219 -17.668 28.217 1.00 80.69 835 VAL A N 1
ATOM 6506 C CA . VAL A 1 835 ? 1.148 -18.671 27.989 1.00 80.69 835 VAL A CA 1
ATOM 6507 C C . VAL A 1 835 ? 1.661 -20.069 27.638 1.00 80.69 835 VAL A C 1
ATOM 6509 O O . VAL A 1 835 ? 1.105 -21.066 28.085 1.00 80.69 835 VAL A O 1
ATOM 6512 N N . GLU A 1 836 ? 2.768 -20.173 26.900 1.00 68.56 836 GLU A N 1
ATOM 6513 C CA . GLU A 1 836 ? 3.358 -21.467 26.523 1.00 68.56 836 GLU A CA 1
ATOM 6514 C C . GLU A 1 836 ? 4.051 -22.192 27.694 1.00 68.56 836 GLU A C 1
ATOM 6516 O O . GLU A 1 836 ? 4.298 -23.400 27.647 1.00 68.56 836 GLU A O 1
ATOM 6521 N N . THR A 1 837 ? 4.403 -21.455 28.746 1.00 66.81 837 THR A N 1
ATOM 6522 C CA . THR A 1 837 ? 5.206 -21.921 29.888 1.00 66.81 837 THR A CA 1
ATOM 6523 C C . THR A 1 837 ? 4.458 -21.907 31.227 1.00 66.81 837 THR A C 1
ATOM 6525 O O . THR A 1 837 ? 4.994 -22.419 32.215 1.00 66.81 837 THR A O 1
ATOM 6528 N N . GLY A 1 838 ? 3.231 -21.375 31.265 1.00 73.38 838 GLY A N 1
ATOM 6529 C CA . GLY A 1 838 ? 2.385 -21.253 32.459 1.00 73.38 838 GLY A CA 1
ATOM 6530 C C . GLY A 1 838 ? 2.282 -19.807 32.954 1.00 73.38 838 GLY A C 1
ATOM 6531 O O . GLY A 1 838 ? 2.285 -18.881 32.155 1.00 73.38 838 GLY A O 1
ATOM 6532 N N . ASP A 1 839 ? 2.210 -19.601 34.273 1.00 77.62 839 ASP A N 1
ATOM 6533 C CA . ASP A 1 839 ? 2.032 -18.255 34.842 1.00 77.62 839 ASP A CA 1
ATOM 6534 C C . ASP A 1 839 ? 3.185 -17.296 34.501 1.00 77.62 839 ASP A C 1
ATOM 6536 O O . ASP A 1 839 ? 4.341 -17.745 34.468 1.00 77.62 839 ASP A O 1
ATOM 6540 N N . PRO A 1 840 ? 2.930 -15.977 34.377 1.00 89.31 840 PRO A N 1
ATOM 6541 C CA . PRO A 1 840 ? 3.957 -14.988 34.073 1.00 89.31 840 PRO A CA 1
ATOM 6542 C C . PRO A 1 840 ? 5.174 -15.093 35.001 1.00 89.31 840 PRO A C 1
ATOM 6544 O O . PRO A 1 840 ? 5.078 -14.875 36.214 1.00 89.31 840 PRO A O 1
ATOM 6547 N N . ALA A 1 841 ? 6.343 -15.388 34.425 1.00 88.44 841 ALA A N 1
ATOM 6548 C CA . ALA A 1 841 ? 7.584 -15.579 35.180 1.00 88.44 841 ALA A CA 1
ATOM 6549 C C . ALA A 1 841 ? 7.943 -14.348 36.030 1.00 88.44 841 ALA A C 1
ATOM 6551 O O . ALA A 1 841 ? 8.416 -14.491 37.154 1.00 88.44 841 ALA A O 1
ATOM 6552 N N . CYS A 1 842 ? 7.649 -13.148 35.521 1.00 89.62 842 CYS A N 1
ATOM 6553 C CA . CYS A 1 842 ? 7.883 -11.878 36.205 1.00 89.62 842 CYS A CA 1
ATOM 6554 C C . CYS A 1 842 ? 7.038 -11.679 37.473 1.00 89.62 842 CYS A C 1
ATOM 6556 O O . CYS A 1 842 ? 7.518 -11.077 38.432 1.00 89.62 842 CYS A O 1
ATOM 6558 N N . VAL A 1 843 ? 5.801 -12.186 37.485 1.00 91.94 843 VAL A N 1
ATOM 6559 C CA . VAL A 1 843 ? 4.915 -12.153 38.658 1.00 91.94 843 VAL A CA 1
ATOM 6560 C C . VAL A 1 843 ? 5.410 -13.173 39.676 1.00 91.94 843 VAL A C 1
ATOM 6562 O O . VAL A 1 843 ? 5.657 -12.837 40.832 1.00 91.94 843 VAL A O 1
ATOM 6565 N N . ARG A 1 844 ? 5.648 -14.408 39.219 1.00 91.50 844 ARG A N 1
ATOM 6566 C CA . ARG A 1 844 ? 6.069 -15.530 40.066 1.00 91.50 844 ARG A CA 1
ATOM 6567 C C . ARG A 1 844 ? 7.419 -15.302 40.749 1.00 91.50 844 ARG A C 1
ATOM 6569 O O . ARG A 1 844 ? 7.631 -15.794 41.851 1.00 91.50 844 ARG A O 1
ATOM 6576 N N . SER A 1 845 ? 8.339 -14.591 40.097 1.00 91.12 845 SER A N 1
ATOM 6577 C CA . SER A 1 845 ? 9.672 -14.326 40.642 1.00 91.12 845 SER A CA 1
ATOM 6578 C C . SER A 1 845 ? 9.723 -13.145 41.611 1.00 91.12 845 SER A C 1
ATOM 6580 O O . SER A 1 845 ? 10.783 -12.891 42.175 1.00 91.12 845 SER A O 1
ATOM 6582 N N . CYS A 1 846 ? 8.623 -12.408 41.817 1.00 90.06 846 CYS A N 1
ATOM 6583 C CA . CYS A 1 846 ? 8.619 -11.250 42.703 1.00 90.06 846 CYS A CA 1
ATOM 6584 C C . CYS A 1 846 ? 8.705 -11.686 44.180 1.00 90.06 846 CYS A C 1
ATOM 6586 O O . CYS A 1 846 ? 7.729 -12.214 44.713 1.00 90.06 846 CYS A O 1
ATOM 6588 N N . PRO A 1 847 ? 9.811 -11.405 44.900 1.00 89.88 847 PRO A N 1
ATOM 6589 C CA . PRO A 1 847 ? 9.989 -11.896 46.269 1.00 89.88 847 PRO A CA 1
ATOM 6590 C C . PRO A 1 847 ? 9.098 -11.186 47.300 1.00 89.88 847 PRO A C 1
ATOM 6592 O O . PRO A 1 847 ? 9.026 -11.620 48.444 1.00 89.88 847 PRO A O 1
ATOM 6595 N N . GLN A 1 848 ? 8.458 -10.079 46.915 1.00 93.25 848 GLN A N 1
ATOM 6596 C CA . GLN A 1 848 ? 7.639 -9.234 47.792 1.00 93.25 848 GLN A CA 1
ATOM 6597 C C . GLN A 1 848 ? 6.144 -9.282 47.447 1.00 93.25 848 GLN A C 1
ATOM 6599 O O . GLN A 1 848 ? 5.379 -8.489 47.991 1.00 93.25 848 GLN A O 1
ATOM 6604 N N . ASP A 1 849 ? 5.735 -10.144 46.503 1.00 90.56 849 ASP A N 1
ATOM 6605 C CA . ASP A 1 849 ? 4.363 -10.172 45.961 1.00 90.56 849 ASP A CA 1
ATOM 6606 C C . ASP A 1 849 ? 3.863 -8.757 45.591 1.00 90.56 849 ASP A C 1
ATOM 6608 O O . ASP A 1 849 ? 2.753 -8.327 45.915 1.00 90.56 849 ASP A O 1
ATOM 6612 N N . ALA A 1 850 ? 4.761 -7.970 44.991 1.00 92.31 850 ALA A N 1
ATOM 6613 C CA . ALA A 1 850 ? 4.515 -6.574 44.650 1.00 92.31 850 ALA A CA 1
ATOM 6614 C C . ALA A 1 850 ? 3.882 -6.421 43.262 1.00 92.31 850 ALA A C 1
ATOM 6616 O O . ALA A 1 850 ? 3.320 -5.371 42.974 1.00 92.31 850 ALA A O 1
ATOM 6617 N N . MET A 1 851 ? 3.984 -7.429 42.391 1.00 90.75 851 MET A N 1
ATOM 6618 C CA . MET A 1 851 ? 3.537 -7.377 40.997 1.00 90.75 851 MET A CA 1
ATOM 6619 C C . MET A 1 851 ? 2.380 -8.346 40.769 1.00 90.75 851 MET A C 1
ATOM 6621 O O . MET A 1 851 ? 2.496 -9.513 41.128 1.00 90.75 851 MET A O 1
ATOM 6625 N N . ARG A 1 852 ? 1.303 -7.893 40.120 1.00 91.44 852 ARG A N 1
ATOM 6626 C CA . ARG A 1 852 ? 0.161 -8.741 39.742 1.00 91.44 852 ARG A CA 1
ATOM 6627 C C . ARG A 1 852 ? -0.351 -8.431 38.338 1.00 91.44 852 ARG A C 1
ATOM 6629 O O . ARG A 1 852 ? -0.115 -7.346 37.806 1.00 91.44 852 ARG A O 1
ATOM 6636 N N . ARG A 1 853 ? -1.039 -9.411 37.746 1.00 90.44 853 ARG A N 1
ATOM 6637 C CA . ARG A 1 853 ? -1.870 -9.268 36.543 1.00 90.44 853 ARG A CA 1
ATOM 6638 C C . ARG A 1 853 ? -3.331 -9.313 36.972 1.00 90.44 853 ARG A C 1
ATOM 6640 O O . ARG A 1 853 ? -3.695 -10.219 37.711 1.00 90.44 853 ARG A O 1
ATOM 6647 N N . MET A 1 854 ? -4.121 -8.340 36.543 1.00 87.25 854 MET A N 1
ATOM 6648 C CA . MET A 1 854 ? -5.517 -8.188 36.955 1.00 87.25 854 MET A CA 1
ATOM 6649 C C . MET A 1 854 ? -6.323 -7.460 35.884 1.00 87.25 854 MET A C 1
ATOM 6651 O O . MET A 1 854 ? -5.774 -6.699 35.086 1.00 87.25 854 MET A O 1
ATOM 6655 N N . SER A 1 855 ? -7.622 -7.707 35.852 1.00 83.06 855 SER A N 1
ATOM 6656 C CA . SER A 1 855 ? -8.577 -6.933 35.067 1.00 83.06 855 SER A CA 1
ATOM 6657 C C . SER A 1 855 ? -8.760 -5.532 35.653 1.00 83.06 855 SER A C 1
ATOM 6659 O O . SER A 1 855 ? -8.407 -5.258 36.802 1.00 83.06 855 SER A O 1
ATOM 6661 N N . PHE A 1 856 ? -9.356 -4.635 34.867 1.00 79.94 856 PHE A N 1
ATOM 6662 C CA . PHE A 1 856 ? -9.678 -3.289 35.330 1.00 79.94 856 PHE A CA 1
ATOM 6663 C C . PHE A 1 856 ? -10.529 -3.299 36.607 1.00 79.94 856 PHE A C 1
ATOM 6665 O O . PHE A 1 856 ? -10.190 -2.614 37.563 1.00 79.94 856 PHE A O 1
ATOM 6672 N N . ASN A 1 857 ? -11.582 -4.118 36.660 1.00 74.06 857 ASN A N 1
ATOM 6673 C CA . ASN A 1 857 ? -12.491 -4.174 37.809 1.00 74.06 857 ASN A CA 1
ATOM 6674 C C . ASN A 1 857 ? -11.792 -4.665 39.085 1.00 74.06 857 ASN A C 1
ATOM 6676 O O . ASN A 1 857 ? -11.970 -4.075 40.148 1.00 74.06 857 ASN A O 1
ATOM 6680 N N . GLU A 1 858 ? -10.926 -5.674 38.969 1.00 79.44 858 GLU A N 1
ATOM 6681 C CA . GLU A 1 858 ? -10.150 -6.194 40.100 1.00 79.44 858 GLU A CA 1
ATOM 6682 C C . GLU A 1 858 ? -9.201 -5.144 40.692 1.00 79.44 858 GLU A C 1
ATOM 6684 O O . GLU A 1 858 ? -8.990 -5.140 41.903 1.00 79.44 858 GLU A O 1
ATOM 6689 N N . ILE A 1 859 ? -8.664 -4.220 39.883 1.00 75.62 859 ILE A N 1
ATOM 6690 C CA . ILE A 1 859 ? -7.831 -3.107 40.378 1.00 75.62 859 ILE A CA 1
ATOM 6691 C C . ILE A 1 859 ? -8.623 -2.197 41.328 1.00 75.62 859 ILE A C 1
ATOM 6693 O O . ILE A 1 859 ? -8.048 -1.677 42.277 1.00 75.62 859 ILE A O 1
ATOM 6697 N N . PHE A 1 860 ? -9.925 -2.003 41.096 1.00 64.31 860 PHE A N 1
ATOM 6698 C CA . PHE A 1 860 ? -10.766 -1.153 41.954 1.00 64.31 860 PHE A CA 1
ATOM 6699 C C . PHE A 1 860 ? -11.296 -1.868 43.182 1.00 64.31 860 PHE A C 1
ATOM 6701 O O . PHE A 1 860 ? -11.485 -1.241 44.221 1.00 64.31 860 PHE A O 1
ATOM 6708 N N . GLU A 1 861 ? -11.596 -3.155 43.048 1.00 65.81 861 GLU A N 1
ATOM 6709 C CA . GLU A 1 861 ? -12.141 -3.955 44.143 1.00 65.81 861 GLU A CA 1
ATOM 6710 C C . GLU A 1 861 ? -11.050 -4.406 45.116 1.00 65.81 861 GLU A C 1
ATOM 6712 O O . GLU A 1 861 ? -11.298 -4.553 46.314 1.00 65.81 861 GLU A O 1
ATOM 6717 N N . SER A 1 862 ? -9.823 -4.592 44.625 1.00 58.81 862 SER A N 1
ATOM 6718 C CA . SER A 1 862 ? -8.671 -4.819 45.485 1.00 58.81 862 SER A CA 1
ATOM 6719 C C . SER A 1 862 ? -8.217 -3.490 46.091 1.00 58.81 862 SER A C 1
ATOM 6721 O O . SER A 1 862 ? -7.884 -2.547 45.384 1.00 58.81 862 SER A O 1
ATOM 6723 N N . ALA A 1 863 ? -8.218 -3.401 47.424 1.00 43.66 863 ALA A N 1
ATOM 6724 C CA . ALA A 1 863 ? -7.653 -2.270 48.162 1.00 43.66 863 ALA A CA 1
ATOM 6725 C C . ALA A 1 863 ? -6.117 -2.257 48.017 1.00 43.66 863 ALA A C 1
ATOM 6727 O O . ALA A 1 863 ? -5.398 -2.676 48.928 1.00 43.66 863 ALA A O 1
ATOM 6728 N N . TYR A 1 864 ? -5.639 -1.882 46.831 1.00 43.41 864 TYR A N 1
ATOM 6729 C CA . TYR A 1 864 ? -4.224 -1.766 46.481 1.00 43.41 864 TYR A CA 1
ATOM 6730 C C . TYR A 1 864 ? -3.589 -0.484 47.018 1.00 43.41 864 TYR A C 1
ATOM 6732 O O . TYR A 1 864 ? -4.276 0.561 47.013 1.00 43.41 864 TYR A O 1
#

InterPro domains:
  IPR000595 Cyclic nucleotide-binding domain [PF00027] (577-660)
  IPR000595 Cyclic nucleotide-binding domain [PS50042] (348-396)
  IPR000595 Cyclic nucleotide-binding domain [PS50042] (481-507)
  IPR000595 Cyclic nucleotide-binding domain [PS50042] (557-659)
  IPR000595 Cyclic nucleotide-binding domain [SM00100] (557-677)
  IPR000595 Cyclic nucleotide-binding domain [cd00038] (348-396)
  IPR000595 Cyclic nucleotide-binding domain [cd00038] (557-661)
  IPR001041 2Fe-2S ferredoxin-type iron-sulfur binding domain [PF00111] (11-79)
  IPR001041 2Fe-2S ferredoxin-type iron-sulfur binding domain [PS51085] (3-91)
  IPR001041 2Fe-2S ferredoxin-type iron-sulfur binding domain [cd00207] (4-84)
  IPR001433 Oxidoreductase FAD/NAD(P)-binding [PF00175] (203-307)
  IPR001709 Flavoprotein pyridine nucleotide cytochrome reductase [PR00371] (123-133)
  IPR001709 Flavoprotein pyridine nucleotide cytochrome reductase [PR00371] (142-149)
  IPR001709 Flavoprotein pyridine nucleotide cytochrome reductase [PR00371] (202-221)
  IPR001709 Flavoprotein pyridine nucleotide cytochrome reductase [PR00371] (227-236)
  IPR001709 Flavoprotein pyridine nucleotide cytochrome reductase [PR00371] (239-250)
  IPR001709 Flavoprotein pyridine nucleotide cytochrome reductase [PR00371] (294-302)
  IPR006058 2Fe-2S ferredoxin, iron-sulphur binding site [PS00197] (37-45)
  IPR008333 Flavoprotein pyridine nucleotide cytochrome reductase-like, FAD-binding domain [PF00970] (106-192)
  IPR012675 Beta-grasp domain superfamily [G3DSA:3.10.20.30] (1-96)

Radius of gyration: 35.04 Å; Cα contacts (8 Å, |Δi|>4): 1687; chains: 1; bounding box: 83×72×95 Å